Protein AF-0000000085091416 (afdb_homodimer)

pLDDT: mean 79.99, std 16.81, range [23.39, 98.44]

Nearest PDB structures (foldseek):
  5nwk-assembly1_G  TM=3.575E-01  e=2.392E+00  Nicotiana tabacum
  2wh0-assembly1_A  TM=4.821E-01  e=6.532E+00  Homo sapiens
  1o9c-assembly1_A-2  TM=4.059E-01  e=7.369E+00  Nicotiana tabacum
  1o9e-assembly1_A  TM=3.977E-01  e=7.671E+00  Nicotiana tabacum
  1w07-assembly1_B  TM=2.053E-01  e=5.790E+00  Arabidopsis thaliana

Foldseek 3Di:
DLAPDPVPLPPDPPDDPVVSVVVVVVVLVVVVVVLVVCLDPVHDDDPVNLSNLLNCLQQQLLDPVSVVCNVVSLVSNVVRLVVVLLLAADPPDFPLVNLVSLVSVLSNLLVQLLQCLQFLHARPDDLVSNQQRAHHDDPVQNPDPDGDDDPPCPVPSPDRNQALAQDDLDDRSQRSNVSVLSNLLSVLLVLCPDPVNVPDPVVSVVSLVVSVVSLVNHVVRLCVHDDVCPLVLLPDPDPDDLPLPDDLSSLLSSLSSLLSLLSNLDSLALVCVLPVVVSCPDPSLVSNVSSLSSNLSSLLSSCVNPVLNPPNLRRRVSSLVSSLSSLLSVLLQCVQPDDPSSLVSLVSSLSSLVSSCVRRVHPLSVLVSVSSVVSSCSNPVDHDPPDPPCPDVPVSPPDPSSVQAGNDPPGTGNDGDVVPPD/DLQPDPVPLPPPPPDDPVVSVVVVVVVLVVVVVVLVVCLDPVHDDDPVNLSNLLNCLQQQLLDPVSVVCNVVSLVSNVVRLVVVLLLAADVPDFPLVNLVSLVSVLSNLLVQLLQCLQFLHARPDDLVSNQQRAHHDDPVQNVDPDGDDDPPCPVPSPDRNQALAQDDLDDRSQRSNVSNLSNLLSVLLVLCPDPVNVPDPVVSVVSLVVSVVSLVNHVVRLCVHDDVCPLVLLPPPPPPPLPVPDDLSSLLSSLSSLLSLLSNLDSLALVCVLPVVVSCPDPSLVSNVSSLSSNLSSLLSSCVVPVLNPPNLRRRVSSLVSSLSSLLSVLLVCQQPDDPSSLVSLVSSLSSLVSSCVRRVHPLSVLVSVSSVVSSCSNPVDHPPPDPPCPDCPVSPPDVSSVQAGNDPPGTGNDGDVVPPD

Radius of gyration: 29.02 Å; Cα contacts (8 Å, |Δi|>4): 983; chains: 2; bounding box: 72×90×78 Å

InterPro domains:
  IPR007219 Xylanolytic transcriptional activator, regulatory domain [PF04082] (81-199)
  IPR051439 Xylanolytic/arabinanolytic transcriptional activator XlnR/araR [PTHR47663] (40-380)

Sequence (844 aa):
MFMPRVDRSPVLPGRSLNEHTALRRNLFAELIRQFHPRTLPDFHHTFDDALTVFVITSIGPSEKSVESSLQYWLTFLKFIVQKLDLHMDVPHLCEDDKEERRRLWWATYIIDRHSSLSFNSRPLSTDHECHQLPTPRSDSIWDQTGSLTAAKDDMNYGTDILKYAVCSLDMFGVFIPLSRILGEILEYHFLCGSATFNQSADYLLSVRRNIEGNLGLWFISFQSLVEPDFAKLAEVQGEAPALREEPQIAYYALHLYHCMHILLYGPMDIVVMYEDLKWQASSEFVAACEHANACAKMAQHVLRVDPHLSLMYRYYGTYFLQSCFIFLILAQKLGRQSDDLIISNCAINLEVLDKFILTTNMDYQHDFAKLLRKVLSDLIQHPTSKEPELEEAAQSSLDPEMLRYRWIPGFKGLVPNPDLVEMFMPRVDRSPVLPGRSLNEHTALRRNLFAELIRQFHPRTLPDFHHTFDDALTVFVITSIGPSEKSVESSLQYWLTFLKFIVQKLDLHMDVPHLCEDDKEERRRLWWATYIIDRHSSLSFNSRPLSTDHECHQLPTPRSDSIWDQTGSLTAAKDDMNYGTDILKYAVCSLDMFGVFIPLSRILGEILEYHFLCGSATFNQSADYLLSVRRNIEGNLGLWFISFQSLVEPDFAKLAEVQGEAPALREEPQIAYYALHLYHCMHILLYGPMDIVVMYEDLKWQASSEFVAACEHANACAKMAQHVLRVDPHLSLMYRYYGTYFLQSCFIFLILAQKLGRQSDDLIISNCAINLEVLDKFILTTNMDYQHDFAKLLRKVLSDLIQHPTSKEPELEEAAQSSLDPEMLRYRWIPGFKGLVPNPDLVE

Solvent-accessible surface area (backbone atoms only — not comparable to full-atom values): 46920 Å² total; per-residue (Å²): 121,88,66,74,57,76,81,67,50,82,73,62,88,89,59,52,74,64,52,49,50,48,51,52,46,51,51,48,50,49,52,48,59,68,44,47,71,62,69,37,72,88,47,84,79,49,71,68,54,45,51,51,36,45,51,48,54,58,57,27,65,40,35,73,76,28,52,79,36,40,63,52,40,48,52,48,38,56,50,46,42,57,73,66,46,38,50,45,76,60,84,89,53,55,51,58,58,44,44,53,40,30,42,51,40,52,51,47,53,40,48,37,35,51,48,14,64,41,37,45,52,71,58,80,76,53,71,53,40,40,53,72,34,67,75,59,76,51,63,75,63,67,69,41,90,71,81,59,67,71,70,78,73,75,65,54,80,81,54,73,52,76,47,46,52,39,78,38,92,41,72,65,30,47,39,49,26,49,33,53,50,48,46,50,43,53,48,50,54,49,38,63,70,31,80,71,63,45,73,43,67,67,51,54,51,49,39,50,49,47,51,51,48,46,52,47,45,25,48,55,35,42,50,71,75,44,60,83,67,55,72,48,50,35,42,88,84,51,84,54,73,80,72,82,82,60,59,67,59,57,42,52,48,52,26,50,55,30,32,49,47,29,53,63,51,41,78,74,16,54,60,56,58,63,65,37,58,68,53,68,72,33,70,44,37,55,52,24,49,53,27,31,52,22,28,43,44,24,50,54,51,35,41,69,74,34,65,60,48,69,88,48,58,71,66,44,57,59,52,52,52,62,40,44,44,62,53,51,45,47,41,55,70,42,35,54,69,46,50,70,63,50,54,49,43,51,48,50,50,47,54,53,48,54,41,44,40,73,60,33,51,35,70,65,53,54,55,48,45,53,50,50,50,52,52,49,47,53,39,64,74,49,49,75,68,85,73,74,68,79,66,62,79,68,72,71,64,78,59,71,74,51,68,41,44,33,46,49,72,68,39,35,14,66,49,68,60,72,77,72,70,109,121,89,64,74,59,76,82,66,49,81,72,64,86,88,57,53,72,65,52,50,51,49,51,52,44,50,52,48,51,49,51,50,60,69,43,47,70,63,71,37,74,88,46,86,78,49,69,66,53,44,51,52,36,45,50,47,52,57,55,25,64,42,34,72,78,27,52,79,36,39,62,54,40,48,50,48,37,56,50,45,42,58,72,66,46,37,50,44,76,61,83,87,52,55,52,56,58,44,44,53,40,30,44,50,40,53,52,48,53,39,48,38,34,51,47,14,63,40,36,46,52,70,58,81,76,53,72,53,41,40,54,71,32,66,75,60,74,51,62,75,62,68,67,40,89,71,82,60,66,72,71,75,72,75,64,54,82,82,54,74,50,78,48,46,53,39,78,38,94,41,72,64,29,47,40,49,25,48,33,52,50,48,46,51,44,53,48,50,54,50,37,63,72,30,79,69,63,45,72,44,68,66,53,54,50,51,40,52,50,48,53,50,48,45,52,46,45,24,48,56,34,42,51,70,74,47,62,83,65,54,71,45,44,35,41,87,86,45,81,58,68,80,69,84,81,60,60,67,61,57,42,54,49,53,27,48,55,28,34,51,47,30,52,62,50,40,79,74,16,52,60,56,58,63,66,37,59,68,52,65,70,33,71,44,36,54,53,24,47,54,27,30,52,22,29,43,43,24,48,53,52,35,41,71,74,36,66,61,48,69,87,49,58,72,65,44,60,60,52,52,51,62,39,45,43,61,51,50,43,47,40,56,71,43,35,54,69,46,50,70,64,50,54,49,43,52,50,49,50,46,55,52,48,53,41,45,40,72,59,32,51,36,69,66,53,53,54,48,46,53,51,50,50,52,53,50,47,53,40,62,76,51,49,74,67,83,72,72,69,78,66,65,80,68,70,72,64,79,59,71,75,53,70,42,43,30,45,49,73,68,39,37,14,66,48,69,59,74,79,72,71,110

Organism: Talaromyces marneffei (strain ATCC 18224 / CBS 334.59 / QM 7333) (NCBI:txid441960)

Structure (mmCIF, N/CA/C/O backbone):
data_AF-0000000085091416-model_v1
#
loop_
_entity.id
_entity.type
_entity.pdbx_description
1 polymer 'Transcription factor domain-containing protein'
#
loop_
_atom_site.group_PDB
_atom_site.id
_atom_site.type_symbol
_atom_site.label_atom_id
_atom_site.label_alt_id
_atom_site.label_comp_id
_atom_site.label_asym_id
_atom_site.label_entity_id
_atom_site.label_seq_id
_atom_site.pdbx_PDB_ins_code
_atom_site.Cartn_x
_atom_site.Cartn_y
_atom_site.Cartn_z
_atom_site.occupancy
_atom_site.B_iso_or_equiv
_atom_site.auth_seq_id
_atom_site.auth_comp_id
_atom_site.auth_asym_id
_atom_site.auth_atom_id
_atom_site.pdbx_PDB_model_num
ATOM 1 N N . MET A 1 1 ? 16.922 24.125 -7.797 1 23.91 1 MET A N 1
ATOM 2 C CA . MET A 1 1 ? 15.789 24.375 -6.914 1 23.91 1 MET A CA 1
ATOM 3 C C . MET A 1 1 ? 14.516 23.766 -7.48 1 23.91 1 MET A C 1
ATOM 5 O O . MET A 1 1 ? 14.062 24.156 -8.562 1 23.91 1 MET A O 1
ATOM 9 N N . PHE A 1 2 ? 14.305 22.609 -7.164 1 31.25 2 PHE A N 1
ATOM 10 C CA . PHE A 1 2 ? 13.312 21.891 -7.961 1 31.25 2 PHE A CA 1
ATOM 11 C C . PHE A 1 2 ? 11.953 22.578 -7.887 1 31.25 2 PHE A C 1
ATOM 13 O O . PHE A 1 2 ? 11.102 22.359 -8.75 1 31.25 2 PHE A O 1
ATOM 20 N N . MET A 1 3 ? 11.562 22.844 -6.582 1 35.03 3 MET A N 1
ATOM 21 C CA . MET A 1 3 ? 10.289 23.547 -6.406 1 35.03 3 MET A CA 1
ATOM 22 C C . MET A 1 3 ? 10.438 25.031 -6.723 1 35.03 3 MET A C 1
ATOM 24 O O . MET A 1 3 ? 11.391 25.672 -6.289 1 35.03 3 MET A O 1
ATOM 28 N N . PRO A 1 4 ? 9.859 25.484 -7.637 1 35.91 4 PRO A N 1
ATOM 29 C CA . PRO A 1 4 ? 10.008 26.922 -7.852 1 35.91 4 PRO A CA 1
ATOM 30 C C . PRO A 1 4 ? 9.727 27.734 -6.59 1 35.91 4 PRO A C 1
ATOM 32 O O . PRO A 1 4 ? 8.867 27.359 -5.785 1 35.91 4 PRO A O 1
ATOM 35 N N . ARG A 1 5 ? 10.688 28.422 -6.059 1 38.69 5 ARG A N 1
ATOM 36 C CA . ARG A 1 5 ? 10.477 29.359 -4.961 1 38.69 5 ARG A CA 1
ATOM 37 C C . ARG A 1 5 ? 9.266 30.25 -5.223 1 38.69 5 ARG A C 1
ATOM 39 O O . ARG A 1 5 ? 9.078 30.734 -6.344 1 38.69 5 ARG A O 1
ATOM 46 N N . VAL A 1 6 ? 8.297 30.062 -4.41 1 37.25 6 VAL A N 1
ATOM 47 C CA . VAL A 1 6 ? 7.129 30.938 -4.441 1 37.25 6 VAL A CA 1
ATOM 48 C C . VAL A 1 6 ? 7.555 32.375 -4.793 1 37.25 6 VAL A C 1
ATOM 50 O O . VAL A 1 6 ? 6.801 33.094 -5.438 1 37.25 6 VAL A O 1
ATOM 53 N N . ASP A 1 7 ? 8.68 32.688 -4.336 1 36.66 7 ASP A N 1
ATOM 54 C CA . ASP A 1 7 ? 9.062 34.094 -4.445 1 36.66 7 ASP A CA 1
ATOM 55 C C . ASP A 1 7 ? 9.297 34.469 -5.898 1 36.66 7 ASP A C 1
ATOM 57 O O . ASP A 1 7 ? 9.477 35.656 -6.207 1 36.66 7 ASP A O 1
ATOM 61 N N . ARG A 1 8 ? 9.688 33.531 -6.672 1 39.44 8 ARG A N 1
ATOM 62 C CA . ARG A 1 8 ? 10.023 34 -8.008 1 39.44 8 ARG A CA 1
ATOM 63 C C . ARG A 1 8 ? 8.828 33.875 -8.953 1 39.44 8 ARG A C 1
ATOM 65 O O . ARG A 1 8 ? 8.992 33.594 -10.141 1 39.44 8 ARG A O 1
ATOM 72 N N . SER A 1 9 ? 7.746 33.688 -8.398 1 41.16 9 SER A N 1
ATOM 73 C CA . SER A 1 9 ? 6.586 33.75 -9.281 1 41.16 9 SER A CA 1
ATOM 74 C C . SER A 1 9 ? 6.598 35 -10.156 1 41.16 9 SER A C 1
ATOM 76 O O . SER A 1 9 ? 6.938 36.094 -9.688 1 41.16 9 SER A O 1
ATOM 78 N N . PRO A 1 10 ? 6.66 34.875 -11.352 1 40.78 10 PRO A N 1
ATOM 79 C CA . PRO A 1 10 ? 6.613 36.094 -12.148 1 40.78 10 PRO A CA 1
ATOM 80 C C . PRO A 1 10 ? 5.512 37.031 -11.695 1 40.78 10 PRO A C 1
ATOM 82 O O . PRO A 1 10 ? 4.348 36.656 -11.586 1 40.78 10 PRO A O 1
ATOM 85 N N . VAL A 1 11 ? 5.766 37.812 -10.789 1 41.22 11 VAL A N 1
ATOM 86 C CA . VAL A 1 11 ? 4.867 38.938 -10.484 1 41.22 11 VAL A CA 1
ATOM 87 C C . VAL A 1 11 ? 4.672 39.781 -11.734 1 41.22 11 VAL A C 1
ATOM 89 O O . VAL A 1 11 ? 5.637 40.312 -12.289 1 41.22 11 VAL A O 1
ATOM 92 N N . LEU A 1 12 ? 3.734 39.469 -12.492 1 43.59 12 LEU A N 1
ATOM 93 C CA . LEU A 1 12 ? 3.389 40.469 -13.492 1 43.59 12 LEU A CA 1
ATOM 94 C C . LEU A 1 12 ? 2.98 41.781 -12.836 1 43.59 12 LEU A C 1
ATOM 96 O O . LEU A 1 12 ? 2.121 41.781 -11.953 1 43.59 12 LEU A O 1
ATOM 100 N N . PRO A 1 13 ? 3.641 42.75 -13.008 1 47.31 13 PRO A N 1
ATOM 101 C CA . PRO A 1 13 ? 3.297 44.062 -12.523 1 47.31 13 PRO A CA 1
ATOM 102 C C . PRO A 1 13 ? 1.886 44.5 -12.922 1 47.31 13 PRO A C 1
ATOM 104 O O . PRO A 1 13 ? 1.463 44.281 -14.055 1 47.31 13 PRO A O 1
ATOM 107 N N . GLY A 1 14 ? 0.96 44.906 -11.805 1 52.47 14 GLY A N 1
ATOM 108 C CA . GLY A 1 14 ? -0.326 45.562 -11.93 1 52.47 14 GLY A CA 1
ATOM 109 C C . GLY A 1 14 ? -1.496 44.688 -11.531 1 52.47 14 GLY A C 1
ATOM 110 O O . GLY A 1 14 ? -2.652 45.094 -11.617 1 52.47 14 GLY A O 1
ATOM 111 N N . ARG A 1 15 ? -1.332 43.438 -11.641 1 53.38 15 ARG A N 1
ATOM 112 C CA . ARG A 1 15 ? -2.51 42.625 -11.375 1 53.38 15 ARG A CA 1
ATOM 113 C C . ARG A 1 15 ? -2.582 42.219 -9.906 1 53.38 15 ARG A C 1
ATOM 115 O O . ARG A 1 15 ? -1.557 42.156 -9.227 1 53.38 15 ARG A O 1
ATOM 122 N N . SER A 1 16 ? -3.787 42.312 -9.414 1 57.03 16 SER A N 1
ATOM 123 C CA . SER A 1 16 ? -4.062 41.938 -8.023 1 57.03 16 SER A CA 1
ATOM 124 C C . SER A 1 16 ? -3.621 40.531 -7.723 1 57.03 16 SER A C 1
ATOM 126 O O . SER A 1 16 ? -3.408 39.719 -8.641 1 57.03 16 SER A O 1
ATOM 128 N N . LEU A 1 17 ? -3.242 40.25 -6.539 1 57.44 17 LEU A N 1
ATOM 129 C CA . LEU A 1 17 ? -2.826 38.938 -6.059 1 57.44 17 LEU A CA 1
ATOM 130 C C . LEU A 1 17 ? -3.795 37.844 -6.52 1 57.44 17 LEU A C 1
ATOM 132 O O . LEU A 1 17 ? -3.375 36.75 -6.902 1 57.44 17 LEU A O 1
ATOM 136 N N . ASN A 1 18 ? -4.977 38.219 -6.57 1 58.69 18 ASN A N 1
ATOM 137 C CA . ASN A 1 18 ? -6 37.281 -6.988 1 58.69 18 ASN A CA 1
ATOM 138 C C . ASN A 1 18 ? -5.895 36.969 -8.477 1 58.69 18 ASN A C 1
ATOM 140 O O . ASN A 1 18 ? -6.074 35.812 -8.883 1 58.69 18 ASN A O 1
ATOM 144 N N . GLU A 1 19 ? -5.652 38.031 -9.156 1 58.28 19 GLU A N 1
ATOM 145 C CA . GLU A 1 19 ? -5.547 37.844 -10.594 1 58.28 19 GLU A CA 1
ATOM 146 C C . GLU A 1 19 ? -4.324 37 -10.953 1 58.28 19 GLU A C 1
ATOM 148 O O . GLU A 1 19 ? -4.387 36.156 -11.852 1 58.28 19 GLU A O 1
ATOM 153 N N . HIS A 1 20 ? -3.312 37.219 -10.234 1 57.41 20 HIS A N 1
ATOM 154 C CA . HIS A 1 20 ? -2.104 36.438 -10.453 1 57.41 20 HIS A CA 1
ATOM 155 C C . HIS A 1 20 ? -2.33 34.969 -10.117 1 57.41 20 HIS A C 1
ATOM 157 O O . HIS A 1 20 ? -1.877 34.094 -10.852 1 57.41 20 HIS A O 1
ATOM 163 N N . THR A 1 21 ? -3.074 34.906 -9.148 1 60.5 21 THR A N 1
ATOM 164 C CA . THR A 1 21 ? -3.371 33.531 -8.742 1 60.5 21 THR A CA 1
ATOM 165 C C . THR A 1 21 ? -4.234 32.812 -9.789 1 60.5 21 THR A C 1
ATOM 167 O O . THR A 1 21 ? -4.02 31.656 -10.102 1 60.5 21 THR A O 1
ATOM 170 N N . ALA A 1 22 ? -5.102 33.625 -10.305 1 61.5 22 ALA A N 1
ATOM 171 C CA . ALA A 1 22 ? -5.977 33.062 -11.32 1 61.5 22 ALA A CA 1
ATOM 172 C C . ALA A 1 22 ? -5.195 32.719 -12.586 1 61.5 22 ALA A C 1
ATOM 174 O O . ALA A 1 22 ? -5.434 31.672 -13.195 1 61.5 22 ALA A O 1
ATOM 175 N N . LEU A 1 23 ? -4.34 33.562 -13 1 58.06 23 LEU A N 1
ATOM 176 C CA . LEU A 1 23 ? -3.535 33.312 -14.195 1 58.06 23 LEU A CA 1
ATOM 177 C C . LEU A 1 23 ? -2.637 32.094 -14 1 58.06 23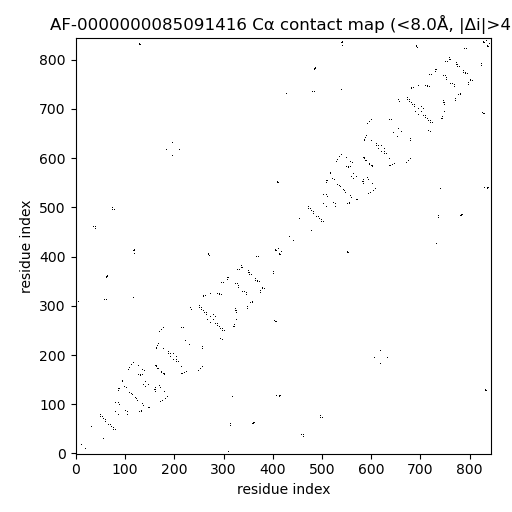 LEU A C 1
ATOM 179 O O . LEU A 1 23 ? -2.475 31.281 -14.922 1 58.06 23 LEU A O 1
ATOM 183 N N . ARG A 1 24 ? -2.115 32.094 -12.852 1 59.91 24 ARG A N 1
ATOM 184 C CA . ARG A 1 24 ? -1.274 30.938 -12.547 1 59.91 24 ARG A CA 1
ATOM 185 C C . ARG A 1 24 ? -2.08 29.641 -12.594 1 59.91 24 ARG A C 1
ATOM 187 O O . ARG A 1 24 ? -1.606 28.641 -13.125 1 59.91 24 ARG A O 1
ATOM 194 N N . ARG A 1 25 ? -3.256 29.875 -12.266 1 64.25 25 ARG A N 1
ATOM 195 C CA . ARG A 1 25 ? -4.137 28.703 -12.281 1 64.25 25 ARG A CA 1
ATOM 196 C C . ARG A 1 25 ? -4.457 28.281 -13.719 1 64.25 25 ARG A C 1
ATOM 198 O O . ARG A 1 25 ? -4.434 27.094 -14.039 1 64.25 25 ARG A O 1
ATOM 205 N N . ASN A 1 26 ? -4.75 29.234 -14.461 1 64.12 26 ASN A N 1
ATOM 206 C CA . ASN A 1 26 ? -5.094 28.922 -15.844 1 64.12 26 ASN A CA 1
ATOM 207 C C . ASN A 1 26 ? -3.904 28.344 -16.609 1 64.12 26 ASN A C 1
ATOM 209 O O . ASN A 1 26 ? -4.062 27.406 -17.391 1 64.12 26 ASN A O 1
ATOM 213 N N . LEU A 1 27 ? -2.777 28.922 -16.281 1 63.03 27 LEU A N 1
ATOM 214 C CA . LEU A 1 27 ? -1.582 28.406 -16.953 1 63.03 27 LEU A CA 1
ATOM 215 C C . LEU A 1 27 ? -1.281 26.984 -16.516 1 63.03 27 LEU A C 1
ATOM 217 O O . LEU A 1 27 ? -0.935 26.125 -17.344 1 63.03 27 LEU A O 1
ATOM 221 N N . PHE A 1 28 ? -1.556 26.859 -15.352 1 67.06 28 PHE A N 1
ATOM 222 C CA . PHE A 1 28 ? -1.295 25.516 -14.844 1 67.06 28 PHE A CA 1
ATOM 223 C C . PHE A 1 28 ? -2.307 24.531 -15.391 1 67.06 28 PHE A C 1
ATOM 225 O O . PHE A 1 28 ? -1.942 23.406 -15.773 1 67.06 28 PHE A O 1
ATOM 232 N N . ALA A 1 29 ? -3.469 25 -15.539 1 68.81 29 ALA A N 1
ATOM 233 C CA . ALA A 1 29 ? -4.5 24.141 -16.109 1 68.81 29 ALA A CA 1
ATOM 234 C C . ALA A 1 29 ? -4.184 23.781 -17.547 1 68.81 29 ALA A C 1
ATOM 236 O O . ALA A 1 29 ? -4.387 22.641 -17.969 1 68.81 29 ALA A O 1
ATOM 237 N N . GLU A 1 30 ? -3.66 24.734 -18.172 1 71.06 30 GLU A N 1
ATOM 238 C CA . GLU A 1 30 ? -3.312 24.5 -19.578 1 71.06 30 GLU A CA 1
ATOM 239 C C . GLU A 1 30 ? -2.119 23.547 -19.688 1 71.06 30 GLU A C 1
ATOM 241 O O . GLU A 1 30 ? -2.094 22.672 -20.547 1 71.06 30 GLU A O 1
ATOM 246 N N . LEU A 1 31 ? -1.227 23.703 -18.781 1 69.19 31 LEU A N 1
ATOM 247 C CA . LEU A 1 31 ? -0.053 22.844 -18.797 1 69.19 31 LEU A CA 1
ATOM 248 C C . LEU A 1 31 ? -0.437 21.406 -18.469 1 69.19 31 LEU A C 1
ATOM 250 O O . LEU A 1 31 ? 0.087 20.469 -19.078 1 69.19 31 LEU A O 1
ATOM 254 N N . ILE A 1 32 ? -1.401 21.312 -17.703 1 73.25 32 ILE A N 1
ATOM 255 C CA . ILE A 1 32 ? -1.878 19.984 -17.344 1 73.25 32 ILE A CA 1
ATOM 256 C C . ILE A 1 32 ? -2.564 19.344 -18.547 1 73.25 32 ILE A C 1
ATOM 258 O O . ILE A 1 32 ? -2.342 18.156 -18.828 1 73.25 32 ILE A O 1
ATOM 262 N N . ARG A 1 33 ? -3.289 20.172 -19.219 1 74.19 33 ARG A N 1
ATOM 263 C CA . ARG A 1 33 ? -3.99 19.641 -20.391 1 74.19 33 ARG A CA 1
ATOM 264 C C . ARG A 1 33 ? -3.008 19.188 -21.469 1 74.19 33 ARG A C 1
ATOM 266 O O . ARG A 1 33 ? -3.201 18.141 -22.094 1 74.19 33 ARG A O 1
ATOM 273 N N . GLN A 1 34 ? -1.966 19.922 -21.547 1 76.88 34 GLN A N 1
ATOM 274 C CA . GLN A 1 34 ? -0.971 19.578 -22.547 1 76.88 34 GLN A CA 1
ATOM 275 C C . GLN A 1 34 ? -0.168 18.344 -22.141 1 76.88 34 GLN A C 1
ATOM 277 O O . GLN A 1 34 ? 0.382 17.641 -22.984 1 76.88 34 GLN A O 1
ATOM 282 N N . PHE A 1 35 ? -0.199 18.109 -20.859 1 81.38 35 PHE A N 1
ATOM 283 C CA . PHE A 1 35 ? 0.588 16.984 -20.344 1 81.38 35 PHE A CA 1
ATOM 284 C C . PHE A 1 35 ? -0.227 15.703 -20.359 1 81.38 35 PHE A C 1
ATOM 286 O O . PHE A 1 35 ? 0.33 14.609 -20.25 1 81.38 35 PHE A O 1
ATOM 293 N N . HIS A 1 36 ? -1.515 15.758 -20.656 1 78.75 36 HIS A N 1
ATOM 294 C CA . HIS A 1 36 ? -2.414 14.617 -20.547 1 78.75 36 HIS A CA 1
ATOM 295 C C . HIS A 1 36 ? -1.961 13.477 -21.453 1 78.75 36 HIS A C 1
ATOM 297 O O . HIS A 1 36 ? -1.83 12.336 -21.016 1 78.75 36 HIS A O 1
ATOM 303 N N . PRO A 1 37 ? -1.565 13.82 -22.641 1 75.56 37 PRO A N 1
ATOM 304 C CA . PRO A 1 37 ? -1.209 12.727 -23.547 1 75.56 37 PRO A CA 1
ATOM 305 C C . PRO A 1 37 ? 0.066 12 -23.125 1 75.56 37 PRO A C 1
ATOM 307 O O . PRO A 1 37 ? 0.264 10.836 -23.469 1 75.56 37 PRO A O 1
ATOM 310 N N . ARG A 1 38 ? 0.823 12.656 -22.344 1 80.12 38 ARG A N 1
ATOM 311 C CA . ARG A 1 38 ? 2.102 12.07 -21.953 1 80.12 38 ARG A CA 1
ATOM 312 C C . ARG A 1 38 ? 1.921 11.078 -20.812 1 80.12 38 ARG A C 1
ATOM 314 O O . ARG A 1 38 ? 2.85 10.336 -20.469 1 80.12 38 ARG A O 1
ATOM 321 N N . THR A 1 39 ? 0.705 11.016 -20.344 1 82.19 39 THR A N 1
ATOM 322 C CA . THR A 1 39 ? 0.463 10.086 -19.234 1 82.19 39 THR A CA 1
ATOM 323 C C . THR A 1 39 ? 0.044 8.719 -19.781 1 82.19 39 THR A C 1
ATOM 325 O O . THR A 1 39 ? -0.099 7.766 -19.016 1 82.19 39 THR A O 1
ATOM 328 N N . LEU A 1 40 ? -0.04 8.625 -21.047 1 78.94 40 LEU A N 1
ATOM 329 C CA . LEU A 1 40 ? -0.498 7.379 -21.641 1 78.94 40 LEU A CA 1
ATOM 330 C C . LEU A 1 40 ? 0.6 6.32 -21.609 1 78.94 40 LEU A C 1
ATOM 332 O O . LEU A 1 40 ? 1.788 6.652 -21.625 1 78.94 40 LEU A O 1
ATOM 336 N N . PRO A 1 41 ? 0.253 5.047 -21.516 1 73.81 41 PRO A N 1
ATOM 337 C CA . PRO A 1 41 ? 1.219 3.963 -21.312 1 73.81 41 PRO A CA 1
ATOM 338 C C . PRO A 1 41 ? 2.168 3.795 -22.5 1 73.81 41 PRO A C 1
ATOM 340 O O . PRO A 1 41 ? 3.281 3.289 -22.328 1 73.81 41 PRO A O 1
ATOM 343 N N . ASP A 1 42 ? 1.767 4.176 -23.625 1 72.5 42 ASP A N 1
ATOM 344 C CA . ASP A 1 42 ? 2.572 3.918 -24.812 1 72.5 42 ASP A CA 1
ATOM 345 C C . ASP A 1 42 ? 3.662 4.973 -24.984 1 72.5 42 ASP A C 1
ATOM 347 O O . ASP A 1 42 ? 4.523 4.852 -25.859 1 72.5 42 ASP A O 1
ATOM 351 N N . PHE A 1 43 ? 3.709 5.91 -24.062 1 75.62 43 PHE A N 1
ATOM 352 C CA . PHE A 1 43 ? 4.719 6.957 -24.172 1 75.62 43 PHE A CA 1
ATOM 353 C C . PHE A 1 43 ? 5.996 6.562 -23.453 1 75.62 43 PHE A C 1
ATOM 355 O O . PHE A 1 43 ? 5.953 5.82 -22.469 1 75.62 43 PHE A O 1
ATOM 362 N N . HIS A 1 44 ? 7 6.969 -24.062 1 82.19 44 HIS A N 1
ATOM 363 C CA . HIS A 1 44 ? 8.273 6.836 -23.359 1 82.19 44 HIS A CA 1
ATOM 364 C C . HIS A 1 44 ? 8.414 7.898 -22.266 1 82.19 44 HIS A C 1
ATOM 366 O O . HIS A 1 44 ? 8.734 9.055 -22.562 1 82.19 44 HIS A O 1
ATOM 372 N N . HIS A 1 45 ? 8.172 7.492 -21.125 1 86.31 45 HIS A N 1
ATOM 373 C CA . HIS A 1 45 ? 8.203 8.422 -20.016 1 86.31 45 HIS A CA 1
ATOM 374 C C . HIS A 1 45 ? 9.641 8.805 -19.656 1 86.31 45 HIS A C 1
ATOM 376 O O . HIS A 1 45 ? 10.523 7.945 -19.625 1 86.31 45 HIS A O 1
ATOM 382 N N . THR A 1 46 ? 9.844 10.086 -19.469 1 88 46 THR A N 1
ATOM 383 C CA . THR A 1 46 ? 11.148 10.633 -19.141 1 88 46 THR A CA 1
ATOM 384 C C . THR A 1 46 ? 11.133 11.242 -17.734 1 88 46 THR A C 1
ATOM 386 O O . THR A 1 46 ? 10.078 11.344 -17.109 1 88 46 THR A O 1
ATOM 389 N N . PHE A 1 47 ? 12.281 11.625 -17.312 1 90.62 47 PHE A N 1
ATOM 390 C CA . PHE A 1 47 ? 12.422 12.266 -16 1 90.62 47 PHE A CA 1
ATOM 391 C C . PHE A 1 47 ? 11.625 13.57 -15.961 1 90.62 47 PHE A C 1
ATOM 393 O O . PHE A 1 47 ? 11.031 13.906 -14.93 1 90.62 47 PHE A O 1
ATOM 400 N N . ASP A 1 48 ? 11.609 14.305 -17.047 1 89.19 48 ASP A N 1
ATOM 401 C CA . ASP A 1 48 ? 10.875 15.562 -17.125 1 89.19 48 ASP A CA 1
ATOM 402 C C . ASP A 1 48 ? 9.383 15.344 -16.922 1 89.19 48 ASP A C 1
ATOM 404 O O . ASP A 1 48 ? 8.688 16.203 -16.375 1 89.19 48 ASP A O 1
ATOM 408 N N . ASP A 1 49 ? 8.922 14.25 -17.375 1 88.81 49 ASP A N 1
ATOM 409 C CA . ASP A 1 49 ? 7.52 13.922 -17.141 1 88.81 49 ASP A CA 1
ATOM 410 C C . ASP A 1 49 ? 7.242 13.734 -15.648 1 88.81 49 ASP A C 1
ATOM 412 O O . ASP A 1 49 ? 6.23 14.211 -15.133 1 88.81 49 ASP A O 1
ATOM 416 N N . ALA A 1 50 ? 8.18 12.992 -15.016 1 90.06 50 ALA A N 1
ATOM 417 C CA . ALA A 1 50 ? 8.031 12.773 -13.578 1 90.06 50 ALA A CA 1
ATOM 418 C C . ALA A 1 50 ? 8.078 14.094 -12.812 1 90.06 50 ALA A C 1
ATOM 420 O O . ALA A 1 50 ? 7.289 14.305 -11.883 1 90.06 50 ALA A O 1
ATOM 421 N N . LEU A 1 51 ? 8.922 14.977 -13.258 1 88.12 51 LEU A N 1
ATOM 422 C CA . LEU A 1 51 ? 9.039 16.281 -12.625 1 88.12 51 LEU A CA 1
ATOM 423 C C . LEU A 1 51 ? 7.77 17.109 -12.828 1 88.12 51 LEU A C 1
ATOM 425 O O . LEU A 1 51 ? 7.309 17.797 -11.914 1 88.12 51 LEU A O 1
ATOM 429 N N . THR A 1 52 ? 7.246 17 -13.984 1 86 52 THR A N 1
ATOM 430 C CA . THR A 1 52 ? 6.031 17.734 -14.297 1 86 52 THR A CA 1
ATOM 431 C C . THR A 1 52 ? 4.871 17.266 -13.422 1 86 52 THR A C 1
ATOM 433 O O . THR A 1 52 ? 4.141 18.078 -12.859 1 86 52 THR A O 1
ATOM 436 N N . VAL A 1 53 ? 4.738 16 -13.289 1 87.12 53 VAL A N 1
ATOM 437 C CA . VAL A 1 53 ? 3.656 15.461 -12.469 1 87.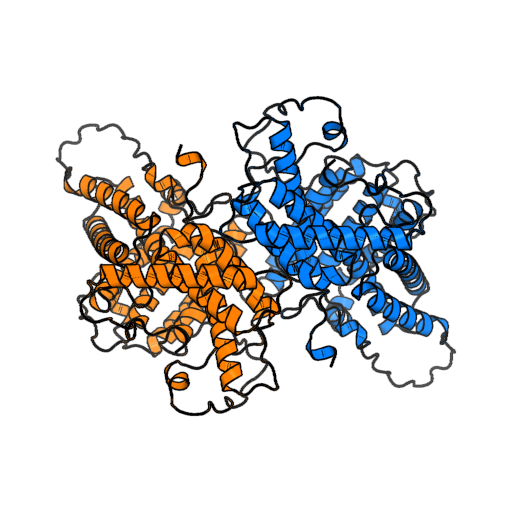12 53 VAL A CA 1
ATOM 438 C C . VAL A 1 53 ? 3.871 15.836 -11.008 1 87.12 53 VAL A C 1
ATOM 440 O O . VAL A 1 53 ? 2.91 16.109 -10.281 1 87.12 53 VAL A O 1
ATOM 443 N N . PHE A 1 54 ? 5.074 15.891 -10.594 1 87.56 54 PHE A N 1
ATOM 444 C CA . PHE A 1 54 ? 5.387 16.297 -9.227 1 87.56 54 PHE A CA 1
ATOM 445 C C . PHE A 1 54 ? 4.926 17.719 -8.961 1 87.56 54 PHE A C 1
ATOM 447 O O . PHE A 1 54 ? 4.332 18.016 -7.922 1 87.56 54 PHE A O 1
ATOM 454 N N . VAL A 1 55 ? 5.211 18.469 -9.875 1 80.25 55 VAL A N 1
ATOM 455 C CA . VAL A 1 55 ? 4.82 19.875 -9.742 1 80.25 55 VAL A CA 1
ATOM 456 C C . VAL A 1 55 ? 3.297 19.984 -9.695 1 80.25 55 VAL A C 1
ATOM 458 O O . VAL A 1 55 ? 2.746 20.75 -8.898 1 80.25 55 VAL A O 1
ATOM 461 N N . ILE A 1 56 ? 2.646 19.188 -10.461 1 78.06 56 ILE A N 1
ATOM 462 C CA . ILE A 1 56 ? 1.188 19.203 -10.508 1 78.06 56 ILE A CA 1
ATOM 463 C C . ILE A 1 56 ? 0.624 18.734 -9.164 1 78.06 56 ILE A C 1
ATOM 465 O O . ILE A 1 56 ? -0.331 19.328 -8.656 1 78.06 56 ILE A O 1
ATOM 469 N N . THR A 1 57 ? 1.217 17.703 -8.602 1 78.06 57 THR A N 1
ATOM 470 C CA . THR A 1 57 ? 0.728 17.141 -7.352 1 78.06 57 THR A CA 1
ATOM 471 C C . THR A 1 57 ? 1.047 18.062 -6.184 1 78.06 57 THR A C 1
ATOM 473 O O . THR A 1 57 ? 0.305 18.109 -5.199 1 78.06 57 THR A O 1
ATOM 476 N N . SER A 1 58 ? 2.143 18.703 -6.262 1 69.94 58 SER A N 1
ATOM 477 C CA . SER A 1 58 ? 2.545 19.594 -5.168 1 69.94 58 SER A CA 1
ATOM 478 C C . SER A 1 58 ? 1.745 20.891 -5.184 1 69.94 58 SER A C 1
ATOM 480 O O . SER A 1 58 ? 1.446 21.453 -4.129 1 69.94 58 SER A O 1
ATOM 482 N N . ILE A 1 59 ? 1.411 21.422 -6.395 1 55.62 59 ILE A N 1
ATOM 483 C CA . ILE A 1 59 ? 0.725 22.703 -6.539 1 55.62 59 ILE A CA 1
ATOM 484 C C . ILE A 1 59 ? -0.786 22.484 -6.461 1 55.62 59 ILE A C 1
ATOM 486 O O . ILE A 1 59 ? -1.51 23.328 -5.918 1 55.62 59 ILE A O 1
ATOM 490 N N . GLY A 1 60 ? -1.422 21.453 -7.008 1 50.78 60 GLY A N 1
ATOM 491 C CA . GLY A 1 60 ? -2.814 21.188 -7.332 1 50.78 60 GLY A CA 1
ATOM 492 C C . GLY A 1 60 ? -3.723 21.203 -6.117 1 50.78 60 GLY A C 1
ATOM 493 O O . GLY A 1 60 ? -4.875 21.641 -6.203 1 50.78 60 GLY A O 1
ATOM 494 N N . PRO A 1 61 ? -3.346 20.625 -4.926 1 49 61 PRO A N 1
ATOM 495 C CA . PRO A 1 61 ? -4.344 20.625 -3.854 1 49 61 PRO A CA 1
ATOM 496 C C . PRO A 1 61 ? -4.887 22.016 -3.561 1 49 61 PRO A C 1
ATOM 498 O O . PRO A 1 61 ? -5.863 22.172 -2.818 1 49 61 PRO A O 1
ATOM 501 N N . SER A 1 62 ? -4.203 23.078 -4.059 1 46.09 62 SER A N 1
ATOM 502 C CA . SER A 1 62 ? -4.602 24.422 -3.65 1 46.09 62 SER A CA 1
ATOM 503 C C . SER A 1 62 ? -5.754 24.938 -4.508 1 46.09 62 SER A C 1
ATOM 505 O O . SER A 1 62 ? -6.297 26.016 -4.242 1 46.09 62 SER A O 1
ATOM 507 N N . GLU A 1 63 ? -6.078 24.094 -5.555 1 49.31 63 GLU A N 1
ATOM 508 C CA . GLU A 1 63 ? -7.148 24.641 -6.391 1 49.31 63 GLU A CA 1
ATOM 509 C C . GLU A 1 63 ? -8.281 23.625 -6.551 1 49.31 63 GLU A C 1
ATOM 511 O O . GLU A 1 63 ? -8.039 22.422 -6.691 1 49.31 63 GLU A O 1
ATOM 516 N N . LYS A 1 64 ? -9.523 24.031 -6.207 1 52.75 64 LYS A N 1
ATOM 517 C CA . LYS A 1 64 ? -10.75 23.234 -6.285 1 52.75 64 LYS A CA 1
ATOM 518 C C . LYS A 1 64 ? -10.695 22.25 -7.445 1 52.75 64 LYS A C 1
ATOM 520 O O . LYS A 1 64 ? -11.172 21.125 -7.328 1 52.75 64 LYS A O 1
ATOM 525 N N . SER A 1 65 ? -10.172 22.781 -8.539 1 49 65 SER A N 1
ATOM 526 C CA . SER A 1 65 ? -10.195 22.016 -9.781 1 49 65 SER A CA 1
ATOM 527 C C . SER A 1 65 ? -9.273 20.797 -9.711 1 49 65 SER A C 1
ATOM 529 O O . SER A 1 65 ? -9.562 19.75 -10.289 1 49 65 SER A O 1
ATOM 531 N N . VAL A 1 66 ? -8.203 20.984 -8.922 1 54.12 66 VAL A N 1
ATOM 532 C CA . VAL A 1 66 ? -7.215 19.906 -8.938 1 54.12 66 VAL A CA 1
ATOM 533 C C . VAL A 1 66 ? -7.543 18.891 -7.844 1 54.12 66 VAL A C 1
ATOM 535 O O . VAL A 1 66 ? -6.996 17.781 -7.836 1 54.12 66 VAL A O 1
ATOM 538 N N . GLU A 1 67 ? -8.516 19.266 -7.141 1 61.94 67 GLU A N 1
ATOM 539 C CA . GLU A 1 67 ? -8.859 18.359 -6.039 1 61.94 67 GLU A CA 1
ATOM 540 C C . GLU A 1 67 ? -9.469 17.062 -6.559 1 61.94 67 GLU A C 1
ATOM 542 O O . GLU A 1 67 ? -9.156 15.984 -6.062 1 61.94 67 GLU A O 1
ATOM 547 N N . SER A 1 68 ? -10.188 17.297 -7.703 1 64.38 68 SER A N 1
ATOM 548 C CA . SER A 1 68 ? -10.883 16.125 -8.195 1 64.38 68 SER A CA 1
ATOM 549 C C . SER A 1 68 ? -9.938 15.18 -8.93 1 64.38 68 SER A C 1
ATOM 551 O O . SER A 1 68 ? -10.188 13.977 -9.016 1 64.38 68 SER A O 1
ATOM 553 N N . SER A 1 69 ? -8.82 15.828 -9.391 1 74.5 69 SER A N 1
ATOM 554 C CA . SER A 1 69 ? -7.918 14.992 -10.18 1 74.5 69 SER A CA 1
ATOM 555 C C . SER A 1 69 ? -6.641 14.68 -9.406 1 74.5 69 SER A C 1
ATOM 557 O O . SER A 1 69 ? -5.723 14.055 -9.938 1 74.5 69 SER A O 1
ATOM 559 N N . LEU A 1 70 ? -6.633 15.164 -8.25 1 78.12 70 LEU A N 1
ATOM 560 C CA . LEU A 1 70 ? -5.41 15.016 -7.469 1 78.12 70 LEU A CA 1
ATOM 561 C C . LEU A 1 70 ? -5.051 13.547 -7.301 1 78.12 70 LEU A C 1
ATOM 563 O O . LEU A 1 70 ? -3.877 13.172 -7.383 1 78.12 70 LEU A O 1
ATOM 567 N N . GLN A 1 71 ? -6.059 12.766 -7.156 1 80.62 71 GLN A N 1
ATOM 568 C CA . GLN A 1 71 ? -5.809 11.344 -6.941 1 80.62 71 GLN A CA 1
ATOM 569 C C . GLN A 1 71 ? -5.176 10.703 -8.172 1 80.62 71 GLN A C 1
ATOM 571 O O . GLN A 1 71 ? -4.309 9.836 -8.055 1 80.62 71 GLN A O 1
ATOM 576 N N . TYR A 1 72 ? -5.625 11.148 -9.281 1 83.81 72 TYR A N 1
ATOM 577 C CA . TYR A 1 72 ? -5.055 10.641 -10.531 1 83.81 72 TYR A CA 1
ATOM 578 C C . TYR A 1 72 ? -3.574 10.984 -10.625 1 83.81 72 TYR A C 1
ATOM 580 O O . TYR A 1 72 ? -2.754 10.125 -10.961 1 83.81 72 TYR A O 1
ATOM 588 N N . TRP A 1 73 ? -3.303 12.18 -10.344 1 84.31 73 TRP A N 1
ATOM 589 C CA . TRP A 1 73 ? -1.931 12.656 -10.5 1 84.31 73 TRP A CA 1
ATOM 590 C C . TRP A 1 73 ? -1.016 12.023 -9.453 1 84.31 73 TRP A C 1
ATOM 592 O O . TRP A 1 73 ? 0.151 11.734 -9.734 1 84.31 73 TRP A O 1
ATOM 602 N N . LEU A 1 74 ? -1.549 11.859 -8.297 1 86.06 74 LEU A N 1
ATOM 603 C CA . LEU A 1 74 ? -0.766 11.188 -7.266 1 86.06 74 LEU A CA 1
ATOM 604 C C . LEU A 1 74 ? -0.438 9.758 -7.672 1 86.06 74 LEU A C 1
ATOM 606 O O . LEU A 1 74 ? 0.698 9.305 -7.508 1 86.06 74 LEU A O 1
ATOM 610 N N . THR A 1 75 ? -1.426 9.125 -8.227 1 86.88 75 THR A N 1
ATOM 611 C CA . THR A 1 75 ? -1.232 7.75 -8.68 1 86.88 75 THR A CA 1
ATOM 612 C C . THR A 1 75 ? -0.229 7.699 -9.828 1 86.88 75 THR A C 1
ATOM 614 O O . THR A 1 75 ? 0.639 6.824 -9.867 1 86.88 75 THR A O 1
ATOM 617 N N . PHE A 1 76 ? -0.388 8.609 -10.695 1 88.5 76 PHE A N 1
ATOM 618 C CA . PHE A 1 76 ? 0.521 8.641 -11.836 1 88.5 76 PHE A CA 1
ATOM 619 C C . PHE A 1 76 ? 1.939 8.977 -11.383 1 88.5 76 PHE A C 1
ATOM 621 O O . PHE A 1 76 ? 2.908 8.453 -11.938 1 88.5 76 PHE A O 1
ATOM 628 N N . LEU A 1 77 ? 2.082 9.883 -10.477 1 89.75 77 LEU A N 1
ATOM 629 C CA . LEU A 1 77 ? 3.4 10.227 -9.953 1 89.75 77 LEU A CA 1
ATOM 630 C C . LEU A 1 77 ? 4.102 9 -9.398 1 89.75 77 LEU A C 1
ATOM 632 O O . LEU A 1 77 ? 5.262 8.734 -9.727 1 89.75 77 LEU A O 1
ATOM 636 N N . LYS A 1 78 ? 3.404 8.289 -8.617 1 88.62 78 LYS A N 1
ATOM 637 C CA . LYS A 1 78 ? 3.979 7.086 -8.016 1 88.62 78 LYS A CA 1
ATOM 638 C C . LYS A 1 78 ? 4.344 6.059 -9.086 1 88.62 78 LYS A C 1
ATOM 640 O O . LYS A 1 78 ? 5.387 5.41 -9 1 88.62 78 LYS A O 1
ATOM 645 N N . PHE A 1 79 ? 3.488 5.918 -10.031 1 88.06 79 PHE A N 1
ATOM 646 C CA . PHE A 1 79 ? 3.721 4.984 -11.133 1 88.06 79 PHE A CA 1
ATOM 647 C C . PHE A 1 79 ? 4.98 5.359 -11.898 1 88.06 79 PHE A C 1
ATOM 649 O O . PHE A 1 79 ? 5.84 4.512 -12.148 1 88.06 79 PHE A O 1
ATOM 656 N N . ILE A 1 80 ? 5.105 6.629 -12.25 1 89.94 80 ILE A N 1
ATOM 657 C CA . ILE A 1 80 ? 6.168 7.043 -13.156 1 89.94 80 ILE A CA 1
ATOM 658 C C . ILE A 1 80 ? 7.512 7 -12.43 1 89.94 80 ILE A C 1
ATOM 660 O O . ILE A 1 80 ? 8.539 6.691 -13.031 1 89.94 80 ILE A O 1
ATOM 664 N N . VAL A 1 81 ? 7.566 7.324 -11.164 1 91.69 81 VAL A N 1
ATOM 665 C CA . VAL A 1 81 ? 8.828 7.293 -10.438 1 91.69 81 VAL A CA 1
ATOM 666 C C . VAL A 1 81 ? 9.312 5.848 -10.297 1 91.69 81 VAL A C 1
ATOM 668 O O . VAL A 1 81 ? 10.516 5.582 -10.32 1 91.69 81 VAL A O 1
ATOM 671 N N . GLN A 1 82 ? 8.383 4.93 -10.148 1 86.44 82 GLN A N 1
ATOM 672 C CA . GLN A 1 82 ? 8.734 3.516 -10.07 1 86.44 82 GLN A CA 1
ATOM 673 C C . GLN A 1 82 ? 9.18 2.988 -11.438 1 86.44 82 GLN A C 1
ATOM 675 O O . GLN A 1 82 ? 10.141 2.223 -11.523 1 86.44 82 GLN A O 1
ATOM 680 N N . LYS A 1 83 ? 8.422 3.436 -12.438 1 84.75 83 LYS A N 1
ATOM 681 C CA . LYS A 1 83 ? 8.742 3.002 -13.797 1 84.75 83 LYS A CA 1
ATOM 682 C C . LYS A 1 83 ? 10.148 3.434 -14.195 1 84.75 83 LYS A C 1
ATOM 684 O O . LYS A 1 83 ? 10.844 2.709 -14.906 1 84.75 83 LYS A O 1
ATOM 689 N N . LEU A 1 84 ? 10.539 4.57 -13.727 1 88.12 84 LEU A N 1
ATOM 690 C CA . LEU A 1 84 ? 11.836 5.121 -14.094 1 88.12 84 LEU A CA 1
ATOM 691 C C . LEU A 1 84 ? 12.922 4.645 -13.133 1 88.12 84 LEU A C 1
ATOM 693 O O . LEU A 1 84 ? 14.078 5.066 -13.242 1 88.12 84 LEU A O 1
ATOM 697 N N . ASP A 1 85 ? 12.617 3.803 -12.164 1 86.88 85 ASP A N 1
ATOM 698 C CA . ASP A 1 85 ? 13.539 3.223 -11.188 1 86.88 85 ASP A CA 1
ATOM 699 C C . ASP A 1 85 ? 14.328 4.309 -10.469 1 86.88 85 ASP A C 1
ATOM 701 O O . ASP A 1 85 ? 15.555 4.242 -10.383 1 86.88 85 ASP A O 1
ATOM 705 N N . LEU A 1 86 ? 13.641 5.309 -9.969 1 90.12 86 LEU A N 1
ATOM 706 C CA . LEU A 1 86 ? 14.305 6.418 -9.289 1 90.12 86 LEU A CA 1
ATOM 707 C C . LEU A 1 86 ? 14.766 6.008 -7.898 1 90.12 86 LEU A C 1
ATOM 709 O O . LEU A 1 86 ? 15.492 6.75 -7.234 1 90.12 86 LEU A O 1
ATOM 713 N N . HIS A 1 87 ? 14.43 4.797 -7.504 1 87.44 87 HIS A N 1
ATOM 714 C CA . HIS A 1 87 ? 14.82 4.312 -6.184 1 87.44 87 HIS A CA 1
ATOM 715 C C . HIS A 1 87 ? 16.266 3.822 -6.184 1 87.44 87 HIS A C 1
ATOM 717 O O . HIS A 1 87 ? 16.781 3.389 -5.148 1 87.44 87 HIS A O 1
ATOM 723 N N . MET A 1 88 ? 16.891 3.938 -7.316 1 86.12 88 MET A N 1
ATOM 724 C CA . MET A 1 88 ? 18.297 3.537 -7.438 1 86.12 88 MET A CA 1
ATOM 725 C C . MET A 1 88 ? 19.094 4.574 -8.219 1 86.12 88 MET A C 1
ATOM 727 O O . MET A 1 88 ? 18.562 5.227 -9.117 1 86.12 88 MET A O 1
ATOM 731 N N . ASP A 1 89 ? 20.328 4.637 -7.816 1 87.62 89 ASP A N 1
ATOM 732 C CA . ASP A 1 89 ? 21.219 5.5 -8.586 1 87.62 89 ASP A CA 1
ATOM 733 C C . ASP A 1 89 ? 21.625 4.832 -9.898 1 87.62 89 ASP A C 1
ATOM 735 O O . ASP A 1 89 ? 21.875 3.625 -9.93 1 87.62 89 ASP A O 1
ATOM 739 N N . VAL A 1 90 ? 21.625 5.637 -10.891 1 83.44 90 VAL A N 1
ATOM 740 C CA . VAL A 1 90 ? 22.141 5.164 -12.172 1 83.44 90 VAL A CA 1
ATOM 741 C C . VAL A 1 90 ? 23.641 5.422 -12.25 1 83.44 90 VAL A C 1
ATOM 743 O O . VAL A 1 90 ? 24.078 6.57 -12.211 1 83.44 90 VAL A O 1
ATOM 746 N N . PRO A 1 91 ? 24.406 4.398 -12.344 1 83.94 91 PRO A N 1
ATOM 747 C CA . PRO A 1 91 ? 25.859 4.523 -12.211 1 83.94 91 PRO A CA 1
ATOM 748 C C . PRO A 1 91 ? 26.469 5.434 -13.273 1 83.94 91 PRO A C 1
ATOM 750 O O . PRO A 1 91 ? 27.438 6.164 -12.992 1 83.94 91 PRO A O 1
ATOM 753 N N . HIS A 1 92 ? 26.047 5.609 -14.461 1 87.19 92 HIS A N 1
ATOM 754 C CA . HIS A 1 92 ? 26.703 6.34 -15.531 1 87.19 92 HIS A CA 1
ATOM 755 C C . HIS A 1 92 ? 26.297 7.809 -15.531 1 87.19 92 HIS A C 1
ATOM 757 O O . HIS A 1 92 ? 26.891 8.625 -16.25 1 87.19 92 HIS A O 1
ATOM 763 N N . LEU A 1 93 ? 25.516 8.172 -14.672 1 86.94 93 LEU A N 1
ATOM 764 C CA . LEU A 1 93 ? 25.062 9.562 -14.625 1 86.94 93 LEU A CA 1
ATOM 765 C C . LEU A 1 93 ? 26 10.406 -13.766 1 86.94 93 LEU A C 1
ATOM 767 O O . LEU A 1 93 ? 26.656 9.883 -12.859 1 86.94 93 LEU A O 1
ATOM 771 N N . CYS A 1 94 ? 26.125 11.633 -14.086 1 87.19 94 CYS A N 1
ATOM 772 C CA . CYS A 1 94 ? 26.891 12.57 -13.258 1 87.19 94 CYS A CA 1
ATOM 773 C C . CYS A 1 94 ? 26.203 12.781 -11.914 1 87.19 94 CYS A C 1
ATOM 775 O O . CYS A 1 94 ? 25.031 12.469 -11.75 1 87.19 94 CYS A O 1
ATOM 777 N N . GLU A 1 95 ? 26.875 13.344 -10.969 1 89.56 95 GLU A N 1
ATOM 778 C CA . GLU A 1 95 ? 26.359 13.492 -9.609 1 89.56 95 GLU A CA 1
ATOM 779 C C . GLU A 1 95 ? 25.188 14.469 -9.57 1 89.56 95 GLU A C 1
ATOM 781 O O . GLU A 1 95 ? 24.266 14.305 -8.773 1 89.56 95 GLU A O 1
ATOM 786 N N . ASP A 1 96 ? 25.203 15.43 -10.375 1 88.31 96 ASP A N 1
ATOM 787 C CA . ASP A 1 96 ? 24.109 16.391 -10.422 1 88.31 96 ASP A CA 1
ATOM 788 C C . ASP A 1 96 ? 22.812 15.727 -10.875 1 88.31 96 ASP A C 1
ATOM 790 O O . ASP A 1 96 ? 21.734 15.992 -10.312 1 88.31 96 ASP A O 1
ATOM 794 N N . ASP A 1 97 ? 22.969 14.945 -11.852 1 88.06 97 ASP A N 1
ATOM 795 C CA . ASP A 1 97 ? 21.781 14.234 -12.359 1 88.06 97 ASP A CA 1
ATOM 796 C C . ASP A 1 97 ? 21.281 13.211 -11.344 1 88.06 97 ASP A C 1
ATOM 798 O O . ASP A 1 97 ? 20.078 13.023 -11.195 1 88.06 97 ASP A O 1
ATOM 802 N N . LYS A 1 98 ? 22.219 12.578 -10.688 1 90.81 98 LYS A N 1
ATOM 803 C CA . LYS A 1 98 ? 21.844 11.641 -9.641 1 90.81 98 LYS A CA 1
ATOM 804 C C . LYS A 1 98 ? 21.094 12.344 -8.516 1 90.81 98 LYS A C 1
ATOM 806 O O . LYS A 1 98 ? 20.078 11.844 -8.023 1 90.81 98 LYS A O 1
ATOM 811 N N . GLU A 1 99 ? 21.625 13.516 -8.195 1 91.75 99 GLU A N 1
ATOM 812 C CA . GLU A 1 99 ? 21 14.273 -7.109 1 91.75 99 GLU A CA 1
ATOM 813 C C . GLU A 1 99 ? 19.594 14.719 -7.48 1 91.75 99 GLU A C 1
ATOM 815 O O . GLU A 1 99 ? 18.688 14.711 -6.641 1 91.75 99 GLU A O 1
ATOM 820 N N . GLU A 1 100 ? 19.438 15.109 -8.695 1 91.75 100 GLU A N 1
ATOM 821 C CA . GLU A 1 100 ? 18.094 15.492 -9.141 1 91.75 100 GLU A CA 1
ATOM 822 C C . GLU A 1 100 ? 17.125 14.32 -9.039 1 91.75 100 GLU A C 1
ATOM 824 O O . GLU A 1 100 ? 15.977 14.5 -8.625 1 91.75 100 GLU A O 1
ATOM 829 N N . ARG A 1 101 ? 17.609 13.195 -9.422 1 92.94 101 ARG A N 1
ATOM 830 C CA . ARG A 1 101 ? 16.781 11.992 -9.352 1 92.94 101 ARG A CA 1
ATOM 831 C C . ARG A 1 101 ? 16.484 11.617 -7.91 1 92.94 101 ARG A C 1
ATOM 833 O O . ARG A 1 101 ? 15.352 11.258 -7.578 1 92.94 101 ARG A O 1
ATOM 840 N N . ARG A 1 102 ? 17.5 11.742 -7.07 1 92.69 102 ARG A N 1
ATOM 841 C CA . ARG A 1 102 ? 17.312 11.453 -5.652 1 92.69 102 ARG A CA 1
ATOM 842 C C . ARG A 1 102 ? 16.281 12.391 -5.035 1 92.69 102 ARG A C 1
ATOM 844 O O . ARG A 1 102 ? 15.398 11.945 -4.301 1 92.69 102 ARG A O 1
ATOM 851 N N . ARG A 1 103 ? 16.391 13.633 -5.363 1 92.56 103 ARG A N 1
ATOM 852 C CA . ARG A 1 103 ? 15.5 14.641 -4.789 1 92.56 103 ARG A CA 1
ATOM 853 C C . ARG A 1 103 ? 14.055 14.375 -5.195 1 92.56 103 ARG A C 1
ATOM 855 O O . ARG A 1 103 ? 13.141 14.508 -4.375 1 92.56 103 ARG A O 1
ATOM 862 N N . LEU A 1 104 ? 13.867 13.992 -6.391 1 93 104 LEU A N 1
ATOM 863 C CA . LEU A 1 104 ? 12.516 13.711 -6.844 1 93 104 LEU A CA 1
ATOM 864 C C . LEU A 1 104 ? 11.953 12.469 -6.156 1 93 104 LEU A C 1
ATOM 866 O O . LEU A 1 104 ? 10.789 12.445 -5.754 1 93 104 LEU A O 1
ATOM 870 N N . TRP A 1 105 ? 12.734 11.406 -6.035 1 93.94 105 TRP A N 1
ATOM 871 C CA . TRP A 1 105 ? 12.281 10.195 -5.363 1 93.94 105 TRP A CA 1
ATOM 872 C C . TRP A 1 105 ? 11.867 10.492 -3.926 1 93.94 105 TRP A C 1
ATOM 874 O O . TRP A 1 105 ? 10.773 10.109 -3.498 1 93.94 105 TRP A O 1
ATOM 884 N N . TRP A 1 106 ? 12.734 11.195 -3.27 1 93.62 106 TRP A N 1
ATOM 885 C CA . TRP A 1 106 ? 12.484 11.438 -1.853 1 93.62 106 TRP A CA 1
ATOM 886 C C . TRP A 1 106 ? 11.336 12.422 -1.662 1 93.62 106 TRP A C 1
ATOM 888 O O . TRP A 1 106 ? 10.594 12.336 -0.686 1 93.62 106 TRP A O 1
ATOM 898 N N . ALA A 1 107 ? 11.219 13.391 -2.584 1 92.88 107 ALA A N 1
ATOM 899 C CA . ALA A 1 107 ? 10.039 14.25 -2.551 1 92.88 107 ALA A CA 1
ATOM 900 C C . ALA A 1 107 ? 8.758 13.43 -2.713 1 92.88 107 ALA A C 1
ATOM 902 O O . ALA A 1 107 ? 7.77 13.672 -2.02 1 92.88 107 ALA A O 1
ATOM 903 N N . THR A 1 108 ? 8.797 12.492 -3.592 1 92.88 108 THR A N 1
ATOM 904 C CA . THR A 1 108 ? 7.652 11.609 -3.812 1 92.88 108 THR A CA 1
ATOM 905 C C . THR A 1 108 ? 7.398 10.742 -2.588 1 92.88 108 THR A C 1
ATOM 907 O O . THR A 1 108 ? 6.246 10.477 -2.234 1 92.88 108 THR A O 1
ATOM 910 N N . TYR A 1 109 ? 8.492 10.305 -1.965 1 93.62 109 TYR A N 1
ATOM 911 C CA . TYR A 1 109 ? 8.398 9.539 -0.726 1 93.62 109 TYR A CA 1
ATOM 912 C C . TYR A 1 109 ? 7.625 10.312 0.336 1 93.62 109 TYR A C 1
ATOM 914 O O . TYR A 1 109 ? 6.746 9.758 0.998 1 93.62 109 TYR A O 1
ATOM 922 N N . ILE A 1 110 ? 7.879 11.57 0.453 1 93.25 110 ILE A N 1
ATOM 923 C CA . ILE A 1 110 ? 7.215 12.43 1.425 1 93.25 110 ILE A CA 1
ATOM 924 C C . ILE A 1 110 ? 5.75 12.617 1.035 1 93.25 110 ILE A C 1
ATOM 926 O O . ILE A 1 110 ? 4.859 12.5 1.878 1 93.25 110 ILE A O 1
ATOM 930 N N . ILE A 1 111 ? 5.523 12.867 -0.193 1 91.88 111 ILE A N 1
ATOM 931 C CA . ILE A 1 111 ? 4.168 13.086 -0.691 1 91.88 111 ILE A CA 1
ATOM 932 C C . ILE A 1 111 ? 3.332 11.828 -0.491 1 91.88 111 ILE A C 1
ATOM 934 O O . ILE A 1 111 ? 2.146 11.906 -0.158 1 91.88 111 ILE A O 1
ATOM 938 N N . ASP A 1 112 ? 3.963 10.719 -0.703 1 91.56 112 ASP A N 1
ATOM 939 C CA . ASP A 1 112 ? 3.268 9.445 -0.556 1 91.56 112 ASP A CA 1
ATOM 940 C C . ASP A 1 112 ? 2.738 9.266 0.865 1 91.56 112 ASP A C 1
ATOM 942 O O . ASP A 1 112 ? 1.572 8.922 1.061 1 91.56 112 ASP A O 1
ATOM 946 N N . ARG A 1 113 ? 3.527 9.508 1.829 1 94.06 113 ARG A N 1
ATOM 947 C CA . ARG A 1 113 ? 3.111 9.375 3.221 1 94.06 113 ARG A CA 1
ATOM 948 C C . ARG A 1 113 ? 2.084 10.438 3.592 1 94.06 113 ARG A C 1
ATOM 950 O O . ARG A 1 113 ? 1.096 10.141 4.27 1 94.06 113 ARG A O 1
ATOM 957 N N . HIS A 1 114 ? 2.367 11.609 3.109 1 92.94 114 HIS A N 1
ATOM 958 C CA . HIS A 1 114 ? 1.429 12.695 3.369 1 92.94 114 HIS A CA 1
ATOM 959 C C . HIS A 1 114 ? 0.055 12.391 2.781 1 92.94 114 HIS A C 1
ATOM 961 O O . HIS A 1 114 ? -0.965 12.57 3.451 1 92.94 114 HIS A O 1
ATOM 967 N N . SER A 1 115 ? 0.066 11.984 1.585 1 90.31 115 SER A N 1
ATOM 968 C CA . SER A 1 115 ? -1.2 11.664 0.934 1 90.31 115 SER A CA 1
ATOM 969 C C . SER A 1 115 ? -1.885 10.477 1.605 1 90.31 115 SER A C 1
ATOM 971 O O . SER A 1 115 ? -3.113 10.43 1.685 1 90.31 115 SER A O 1
ATOM 973 N N . SER A 1 116 ? -1.106 9.508 2.041 1 92.06 116 SER A N 1
ATOM 974 C CA . SER A 1 116 ? -1.675 8.359 2.734 1 92.06 116 SER A CA 1
ATOM 975 C C . SER A 1 116 ? -2.393 8.781 4.012 1 92.06 116 SER A C 1
ATOM 977 O O . SER A 1 116 ? -3.467 8.266 4.328 1 92.06 116 SER A O 1
ATOM 979 N N . LEU A 1 117 ? -1.81 9.703 4.723 1 93.81 117 LEU A N 1
ATOM 980 C CA . LEU A 1 117 ? -2.488 10.242 5.898 1 93.81 117 LEU A CA 1
ATOM 981 C C . LEU A 1 117 ? -3.742 11.008 5.496 1 93.81 117 LEU A C 1
ATOM 983 O O . LEU A 1 117 ? -4.809 10.82 6.086 1 93.81 117 LEU A O 1
ATOM 987 N N . SER A 1 118 ? -3.611 11.844 4.488 1 90.06 118 SER A N 1
ATOM 988 C CA . SER A 1 118 ? -4.695 12.734 4.086 1 90.06 118 SER A CA 1
ATOM 989 C C . SER A 1 118 ? -5.906 11.945 3.594 1 90.06 118 SER A C 1
ATOM 991 O O . SER A 1 118 ? -7.047 12.328 3.848 1 90.06 118 SER A O 1
ATOM 993 N N . PHE A 1 119 ? -5.648 10.852 2.973 1 86.69 119 PHE A N 1
ATOM 994 C CA . PHE A 1 119 ? -6.746 10.156 2.307 1 86.69 119 PHE A CA 1
ATOM 995 C C . PHE A 1 119 ? -6.977 8.781 2.93 1 86.69 119 PHE A C 1
ATOM 997 O O . PHE A 1 119 ? -7.645 7.934 2.34 1 86.69 119 PHE A O 1
ATOM 1004 N N . ASN A 1 120 ? -6.469 8.633 4.07 1 89.06 120 ASN A N 1
ATOM 1005 C CA . ASN A 1 120 ? -6.699 7.414 4.848 1 89.06 120 ASN A CA 1
ATOM 1006 C C . ASN A 1 120 ? -6.344 6.164 4.047 1 89.06 120 ASN A C 1
ATOM 1008 O O . ASN A 1 120 ? -7.172 5.262 3.9 1 89.06 120 ASN A O 1
ATOM 1012 N N . SER A 1 121 ? -5.16 6.156 3.533 1 87.56 121 SER A N 1
ATOM 1013 C CA . SER A 1 121 ? -4.66 5.02 2.768 1 87.56 121 SER A CA 1
ATOM 1014 C C . SER A 1 121 ? -3.299 4.562 3.283 1 87.56 121 SER A C 1
ATOM 1016 O O . SER A 1 121 ? -2.838 5.027 4.328 1 87.56 121 SER A O 1
ATOM 1018 N N . ARG A 1 122 ? -2.738 3.58 2.588 1 87.25 122 ARG A N 1
ATOM 1019 C CA . ARG A 1 122 ? -1.42 3.078 2.967 1 87.25 122 ARG A CA 1
ATOM 1020 C C . ARG A 1 122 ? -0.347 3.584 2.008 1 87.25 122 ARG A C 1
ATOM 1022 O O . ARG A 1 122 ? -0.599 3.738 0.811 1 87.25 122 ARG A O 1
ATOM 1029 N N . PRO A 1 123 ? 0.798 3.848 2.629 1 89.12 123 PRO A N 1
ATOM 1030 C CA . PRO A 1 123 ? 1.875 4.258 1.725 1 89.12 123 PRO A CA 1
ATOM 1031 C C . PRO A 1 123 ? 2.215 3.188 0.69 1 89.12 123 PRO A C 1
ATOM 1033 O O . PRO A 1 123 ? 2.211 1.995 1.005 1 89.12 123 PRO A O 1
ATOM 1036 N N . LEU A 1 124 ? 2.467 3.615 -0.479 1 82.44 124 LEU A N 1
ATOM 1037 C CA . LEU A 1 124 ? 2.771 2.701 -1.573 1 82.44 124 LEU A CA 1
ATOM 1038 C C . LEU A 1 124 ? 4.254 2.338 -1.583 1 82.44 124 LEU A C 1
ATOM 1040 O O . LEU A 1 124 ? 4.617 1.201 -1.891 1 82.44 124 LEU A O 1
ATOM 1044 N N . SER A 1 125 ? 5.039 3.348 -1.261 1 83.31 125 SER A N 1
ATOM 1045 C CA . SER A 1 125 ? 6.477 3.098 -1.23 1 83.31 125 SER A CA 1
ATOM 1046 C C . SER A 1 125 ? 6.91 2.539 0.12 1 83.31 125 SER A C 1
ATOM 1048 O O . SER A 1 125 ? 6.637 3.137 1.162 1 83.31 125 SER A O 1
ATOM 1050 N N . THR A 1 126 ? 7.523 1.436 0.052 1 81.12 126 THR A N 1
ATOM 1051 C CA . THR A 1 126 ? 8.016 0.844 1.292 1 81.12 126 THR A CA 1
ATOM 1052 C C . THR A 1 126 ? 9.422 1.336 1.605 1 81.12 126 THR A C 1
ATOM 1054 O O . THR A 1 126 ? 10.164 1.722 0.702 1 81.12 126 THR A O 1
ATOM 1057 N N . ASP A 1 127 ? 9.734 1.399 2.848 1 81.56 127 ASP A N 1
ATOM 1058 C CA . ASP A 1 127 ? 11.078 1.815 3.26 1 81.56 127 ASP A CA 1
ATOM 1059 C C . ASP A 1 127 ? 12.141 0.861 2.721 1 81.56 127 ASP A C 1
ATOM 1061 O O . ASP A 1 127 ? 13.273 1.266 2.479 1 81.56 127 ASP A O 1
ATOM 1065 N N . HIS A 1 128 ? 11.68 -0.32 2.441 1 75.94 128 HIS A N 1
ATOM 1066 C CA . HIS A 1 128 ? 12.609 -1.329 1.948 1 75.94 128 HIS A CA 1
ATOM 1067 C C . HIS A 1 128 ? 13.062 -1.015 0.525 1 75.94 128 HIS A C 1
ATOM 1069 O O . HIS A 1 128 ? 14.172 -1.382 0.125 1 75.94 128 HIS A O 1
ATOM 1075 N N . GLU A 1 129 ? 12.219 -0.352 -0.153 1 77.56 129 GLU A N 1
ATOM 1076 C CA . GLU A 1 129 ? 12.555 0.011 -1.527 1 77.56 129 GLU A CA 1
ATOM 1077 C C . GLU A 1 129 ? 13.602 1.12 -1.564 1 77.56 129 GLU A C 1
ATOM 1079 O O . GLU A 1 129 ? 14.281 1.301 -2.574 1 77.56 129 GLU A O 1
ATOM 1084 N N . CYS A 1 130 ? 13.68 1.827 -0.484 1 80.19 130 CYS A N 1
ATOM 1085 C CA . CYS A 1 130 ? 14.562 2.988 -0.432 1 80.19 130 CYS A CA 1
ATOM 1086 C C . CYS A 1 130 ? 15.914 2.623 0.177 1 80.19 130 CYS A C 1
ATOM 1088 O O . CYS A 1 130 ? 16.75 3.498 0.409 1 80.19 130 CYS A O 1
ATOM 1090 N N . HIS A 1 131 ? 16.188 1.437 0.318 1 74.5 131 HIS A N 1
ATOM 1091 C CA . HIS A 1 131 ? 17.344 1.011 1.1 1 74.5 131 HIS A CA 1
ATOM 1092 C C . HIS A 1 131 ? 18.656 1.308 0.365 1 74.5 131 HIS A C 1
ATOM 1094 O O . HIS A 1 131 ? 19.703 1.472 0.993 1 74.5 131 HIS A O 1
ATOM 1100 N N . GLN A 1 132 ? 18.578 1.526 -0.901 1 76.94 132 GLN A N 1
ATOM 1101 C CA . GLN A 1 132 ? 19.812 1.659 -1.647 1 76.94 132 GLN A CA 1
ATOM 1102 C C . GLN A 1 132 ? 20 3.084 -2.16 1 76.94 132 GLN A C 1
ATOM 1104 O O . GLN A 1 132 ? 21.016 3.395 -2.797 1 76.94 132 GLN A O 1
ATOM 1109 N N . LEU A 1 133 ? 19.094 3.922 -1.824 1 87 133 LEU A N 1
ATOM 1110 C CA . LEU A 1 133 ? 19.188 5.273 -2.365 1 87 133 LEU A CA 1
ATOM 1111 C C . LEU A 1 133 ? 19.578 6.27 -1.279 1 87 133 LEU A C 1
ATOM 1113 O O . LEU A 1 133 ? 18.859 6.445 -0.297 1 87 133 LEU A O 1
ATOM 1117 N N . PRO A 1 134 ? 20.672 6.863 -1.433 1 87.69 134 PRO A N 1
ATOM 1118 C CA . PRO A 1 134 ? 21.062 7.867 -0.442 1 87.69 134 PRO A CA 1
ATOM 1119 C C . PRO A 1 134 ? 20.094 9.039 -0.358 1 87.69 134 PRO A C 1
ATOM 1121 O O . PRO A 1 134 ? 19.422 9.352 -1.342 1 87.69 134 PRO A O 1
ATOM 1124 N N . THR A 1 135 ? 20.031 9.633 0.818 1 90.56 135 THR A N 1
ATOM 1125 C CA . THR A 1 135 ? 19.203 10.828 0.981 1 90.56 135 THR A CA 1
ATOM 1126 C C . THR A 1 135 ? 19.828 12.023 0.261 1 90.56 135 THR A C 1
ATOM 1128 O O . THR A 1 135 ? 21.047 12.078 0.091 1 90.56 135 THR A O 1
ATOM 1131 N N . PRO A 1 136 ? 19.031 12.922 -0.214 1 90.88 136 PRO A N 1
ATOM 1132 C CA . PRO A 1 136 ? 19.562 14.086 -0.934 1 90.88 136 PRO A CA 1
ATOM 1133 C C . PRO A 1 136 ? 20.453 14.961 -0.064 1 90.88 136 PRO A C 1
ATOM 1135 O O . PRO A 1 136 ? 20.297 15 1.157 1 90.88 136 PRO A O 1
ATOM 1138 N N . ARG A 1 137 ? 21.375 15.617 -0.773 1 89.62 137 ARG A N 1
ATOM 1139 C CA . ARG A 1 137 ? 22.234 16.594 -0.097 1 89.62 137 ARG A CA 1
ATOM 1140 C C . ARG A 1 137 ? 21.422 17.781 0.411 1 89.62 137 ARG A C 1
ATOM 1142 O O . ARG A 1 137 ? 20.312 18.031 -0.069 1 89.62 137 ARG A O 1
ATOM 1149 N N . SER A 1 138 ? 22.031 18.422 1.429 1 89.75 138 SER A N 1
ATOM 1150 C CA . SER A 1 138 ? 21.344 19.578 1.989 1 89.75 138 SER A CA 1
ATOM 1151 C C . SER A 1 138 ? 21.109 20.656 0.93 1 89.75 138 SER A C 1
ATOM 1153 O O . SER A 1 138 ? 21.828 20.703 -0.074 1 89.75 138 SER A O 1
ATOM 1155 N N . ASP A 1 139 ? 20.094 21.453 1.199 1 87.31 139 ASP A N 1
ATOM 1156 C CA . ASP A 1 139 ? 19.781 22.531 0.267 1 87.31 139 ASP A CA 1
ATOM 1157 C C . ASP A 1 139 ? 20.953 23.516 0.146 1 87.31 139 ASP A C 1
ATOM 1159 O O . ASP A 1 139 ? 21.188 24.078 -0.921 1 87.31 139 ASP A O 1
ATOM 1163 N N . SER A 1 140 ? 21.641 23.672 1.209 1 85.69 140 SER A N 1
ATOM 1164 C CA . SER A 1 140 ? 22.781 24.578 1.192 1 85.69 140 SER A CA 1
ATOM 1165 C C . SER A 1 140 ? 23.859 24.094 0.227 1 85.69 140 SER A C 1
ATOM 1167 O O . SER A 1 140 ? 24.484 24.906 -0.467 1 85.69 140 SER A O 1
ATOM 1169 N N . IL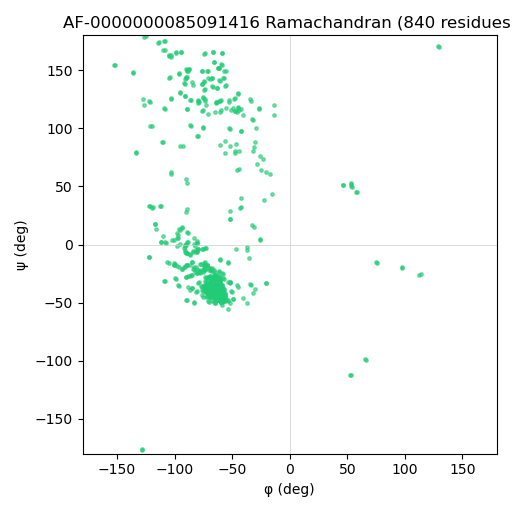E A 1 141 ? 24 22.812 0.12 1 86 141 ILE A N 1
ATOM 1170 C CA . ILE A 1 141 ? 25 22.234 -0.775 1 86 141 ILE A CA 1
ATOM 1171 C C . ILE A 1 141 ? 24.469 22.219 -2.205 1 86 141 ILE A C 1
ATOM 1173 O O . ILE A 1 141 ? 25.188 22.578 -3.146 1 86 141 ILE A O 1
ATOM 1177 N N . TRP A 1 142 ? 23.25 21.922 -2.355 1 87.44 142 TRP A N 1
ATOM 1178 C CA . TRP A 1 142 ? 22.625 21.797 -3.664 1 87.44 142 TRP A CA 1
ATOM 1179 C C . TRP A 1 142 ? 22.531 23.156 -4.355 1 87.44 142 TRP A C 1
ATOM 1181 O O . TRP A 1 142 ? 22.656 23.25 -5.578 1 87.44 142 TRP A O 1
ATOM 1191 N N . ASP A 1 143 ? 22.438 24.188 -3.531 1 84.56 143 ASP A N 1
ATOM 1192 C CA . ASP A 1 143 ? 22.266 25.516 -4.086 1 84.56 143 ASP A CA 1
ATOM 1193 C C . ASP A 1 143 ? 23.609 26.172 -4.422 1 84.56 143 ASP A C 1
ATOM 1195 O O . ASP A 1 143 ? 23.656 27.234 -5.027 1 84.56 143 ASP A O 1
ATOM 1199 N N . GLN A 1 144 ? 24.594 25.484 -3.992 1 81.62 144 GLN A N 1
ATOM 1200 C CA . GLN A 1 144 ? 25.906 26.031 -4.309 1 81.62 144 GLN A CA 1
ATOM 1201 C C . GLN A 1 144 ? 26.219 25.906 -5.801 1 81.62 144 GLN A C 1
ATOM 1203 O O . GLN A 1 144 ? 25.719 24.984 -6.465 1 81.62 144 GLN A O 1
ATOM 1208 N N . THR A 1 145 ? 26.891 26.969 -6.219 1 76.38 145 THR A N 1
ATOM 1209 C CA . THR A 1 145 ? 27.266 27.016 -7.625 1 76.38 145 THR A CA 1
ATOM 1210 C C . THR A 1 145 ? 28.406 26.047 -7.906 1 76.38 145 THR A C 1
ATOM 1212 O O . THR A 1 145 ? 29.328 25.891 -7.094 1 76.38 145 THR A O 1
ATOM 1215 N N . GLY A 1 146 ? 28.234 25.109 -8.891 1 75.5 146 GLY A N 1
ATOM 1216 C CA . GLY A 1 146 ? 29.266 24.172 -9.297 1 75.5 146 GLY A CA 1
ATOM 1217 C C . GLY A 1 146 ? 28.781 22.734 -9.312 1 75.5 146 GLY A C 1
ATOM 1218 O O . GLY A 1 146 ? 27.641 22.453 -8.922 1 75.5 146 GLY A O 1
ATOM 1219 N N . SER A 1 147 ? 29.625 21.953 -9.836 1 77.81 147 SER A N 1
ATOM 1220 C CA . SER A 1 147 ? 29.297 20.531 -9.945 1 77.81 147 SER A CA 1
ATOM 1221 C C . SER A 1 147 ? 29.422 19.828 -8.594 1 77.81 147 SER A C 1
ATOM 1223 O O . SER A 1 147 ? 30.359 20.094 -7.836 1 77.81 147 SER A O 1
ATOM 1225 N N . LEU A 1 148 ? 28.422 19.188 -8.242 1 79.06 148 LEU A N 1
ATOM 1226 C CA . LEU A 1 148 ? 28.438 18.406 -7.008 1 79.06 148 LEU A CA 1
ATOM 1227 C C . LEU A 1 148 ? 29.516 17.328 -7.051 1 79.06 148 LEU A C 1
ATOM 1229 O O . LEU A 1 148 ? 29.734 16.703 -8.086 1 79.06 148 LEU A O 1
ATOM 1233 N N . THR A 1 149 ? 30.359 17.375 -6.09 1 71.62 149 THR A N 1
ATOM 1234 C CA . THR A 1 149 ? 31.375 16.328 -5.984 1 71.62 149 THR A CA 1
ATOM 1235 C C . THR A 1 149 ? 30.766 15.023 -5.48 1 71.62 149 THR A C 1
ATOM 1237 O O . THR A 1 149 ? 29.781 15.047 -4.734 1 71.62 149 THR A O 1
ATOM 1240 N N . ALA A 1 150 ? 31.266 14.062 -6.109 1 64.75 150 ALA A N 1
ATOM 1241 C CA . ALA A 1 150 ? 30.766 12.75 -5.699 1 64.75 150 ALA A CA 1
ATOM 1242 C C . ALA A 1 150 ? 30.875 12.578 -4.188 1 64.75 150 ALA A C 1
ATOM 1244 O O . ALA A 1 150 ? 31.859 12.977 -3.572 1 64.75 150 ALA A O 1
ATOM 1245 N N . ALA A 1 151 ? 29.75 12.781 -3.482 1 54.81 151 ALA A N 1
ATOM 1246 C CA . ALA A 1 151 ? 29.812 12.531 -2.045 1 54.81 151 ALA A CA 1
ATOM 1247 C C . ALA A 1 151 ? 30.781 11.391 -1.724 1 54.81 151 ALA A C 1
ATOM 1249 O O . ALA A 1 151 ? 30.859 10.414 -2.465 1 54.81 151 ALA A O 1
ATOM 1250 N N . LYS A 1 152 ? 31.984 11.641 -1.138 1 47.22 152 LYS A N 1
ATOM 1251 C CA . LYS A 1 152 ? 32.844 10.578 -0.636 1 47.22 152 LYS A CA 1
ATOM 1252 C C . LYS A 1 152 ? 32.031 9.352 -0.236 1 47.22 152 LYS A C 1
ATOM 1254 O O . LYS A 1 152 ? 30.891 9.469 0.214 1 47.22 152 LYS A O 1
ATOM 1259 N N . ASP A 1 153 ? 32.25 8.195 -0.889 1 44.94 153 ASP A N 1
ATOM 1260 C CA . ASP A 1 153 ? 31.75 6.828 -0.802 1 44.94 153 ASP A CA 1
ATOM 1261 C C . ASP A 1 153 ? 31.266 6.512 0.61 1 44.94 153 ASP A C 1
ATOM 1263 O O . ASP A 1 153 ? 31.859 5.68 1.303 1 44.94 153 ASP A O 1
ATOM 1267 N N . ASP A 1 154 ? 31.234 7.398 1.513 1 42.34 154 ASP A N 1
ATOM 1268 C CA . ASP A 1 154 ? 30.891 6.598 2.684 1 42.34 154 ASP A CA 1
ATOM 1269 C C . ASP A 1 154 ? 29.656 5.746 2.422 1 42.34 154 ASP A C 1
ATOM 1271 O O . ASP A 1 154 ? 28.594 5.996 2.996 1 42.34 154 ASP A O 1
ATOM 1275 N N . MET A 1 155 ? 29.391 5.508 1.285 1 43.44 155 MET A N 1
ATOM 1276 C CA . MET A 1 155 ? 28.375 4.539 0.897 1 43.44 155 MET A CA 1
ATOM 1277 C C . MET A 1 155 ? 28.469 3.281 1.754 1 43.44 155 MET A C 1
ATOM 1279 O O . MET A 1 155 ? 29.125 2.312 1.374 1 43.44 155 MET A O 1
ATOM 1283 N N . ASN A 1 156 ? 28.812 3.35 2.855 1 40.22 156 ASN A N 1
ATOM 1284 C CA . ASN A 1 156 ? 28.719 2.07 3.549 1 40.22 156 ASN A CA 1
ATOM 1285 C C . ASN A 1 156 ? 27.359 1.403 3.305 1 40.22 156 ASN A C 1
ATOM 1287 O O . ASN A 1 156 ? 26.328 1.914 3.734 1 40.22 156 ASN A O 1
ATOM 1291 N N . TYR A 1 157 ? 27.219 0.808 2.193 1 41.47 157 TYR A N 1
ATOM 1292 C CA . TYR A 1 157 ? 26.125 -0.055 1.782 1 41.47 157 TYR A CA 1
ATOM 1293 C C . TYR A 1 157 ? 25.375 -0.595 2.994 1 41.47 157 TYR A C 1
ATOM 1295 O O . TYR A 1 157 ? 24.188 -0.906 2.906 1 41.47 157 TYR A O 1
ATOM 1303 N N . GLY A 1 158 ? 26.141 -0.809 4.055 1 44.47 158 GLY A N 1
ATOM 1304 C CA . GLY A 1 158 ? 25.594 -1.562 5.172 1 44.47 158 GLY A CA 1
ATOM 1305 C C . GLY A 1 158 ? 24.672 -0.738 6.051 1 44.47 158 GLY A C 1
ATOM 1306 O O . GLY A 1 158 ? 23.984 -1.28 6.926 1 44.47 158 GLY A O 1
ATOM 1307 N N . THR A 1 159 ? 24.859 0.615 6.047 1 49.34 159 THR A N 1
ATOM 1308 C CA . THR A 1 159 ? 24.172 1.361 7.094 1 49.34 159 THR A CA 1
ATOM 1309 C C . THR A 1 159 ? 22.797 1.81 6.621 1 49.34 159 THR A C 1
ATOM 1311 O O . THR A 1 159 ? 22.625 2.186 5.461 1 49.34 159 THR A O 1
ATOM 1314 N N . ASP A 1 160 ? 21.828 1.529 7.355 1 57.56 160 ASP A N 1
ATOM 1315 C CA . ASP A 1 160 ? 20.438 1.907 7.137 1 57.56 160 ASP A CA 1
ATOM 1316 C C . ASP A 1 160 ? 20.328 3.354 6.66 1 57.56 160 ASP A C 1
ATOM 1318 O O . ASP A 1 160 ? 20.719 4.277 7.375 1 57.56 160 ASP A O 1
ATOM 1322 N N . ILE A 1 161 ? 20.203 3.617 5.332 1 60.09 161 ILE A N 1
ATOM 1323 C CA . ILE A 1 161 ? 20.062 4.914 4.68 1 60.09 161 ILE A CA 1
ATOM 1324 C C . ILE A 1 161 ? 18.953 5.719 5.352 1 60.09 161 ILE A C 1
ATOM 1326 O O . ILE A 1 161 ? 19.125 6.91 5.625 1 60.09 161 ILE A O 1
ATOM 1330 N N . LEU A 1 162 ? 17.922 4.965 5.637 1 66.81 162 LEU A N 1
ATOM 1331 C CA . LEU A 1 162 ? 16.828 5.703 6.254 1 66.81 162 LEU A CA 1
ATOM 1332 C C . LEU A 1 162 ? 17.016 5.812 7.762 1 66.81 162 LEU A C 1
ATOM 1334 O O . LEU A 1 162 ? 16.891 4.816 8.477 1 66.81 162 LEU A O 1
ATOM 1338 N N . LYS A 1 163 ? 17.453 6.961 8.148 1 82 163 LYS A N 1
ATOM 1339 C CA . LYS A 1 163 ? 17.703 7.242 9.562 1 82 163 LYS A CA 1
ATOM 1340 C C . LYS A 1 163 ? 16.578 8.094 10.148 1 82 163 LYS A C 1
ATOM 1342 O O . LYS A 1 163 ? 15.727 8.609 9.414 1 82 163 LYS A O 1
ATOM 1347 N N . TYR A 1 164 ? 16.5 8.086 11.422 1 92.12 164 TYR A N 1
ATOM 1348 C CA . TYR A 1 164 ? 15.477 8.859 12.125 1 92.12 164 TYR A CA 1
ATOM 1349 C C . TYR A 1 164 ? 16.016 10.211 12.562 1 92.12 164 TYR A C 1
ATOM 1351 O O . TYR A 1 164 ? 15.258 11.078 13.016 1 92.12 164 TYR A O 1
ATOM 1359 N N . ALA A 1 165 ? 17.266 10.438 12.234 1 92.12 165 ALA A N 1
ATOM 1360 C CA . ALA A 1 165 ? 17.938 11.656 12.695 1 92.12 165 ALA A CA 1
ATOM 1361 C C . ALA A 1 165 ? 17.781 12.789 11.68 1 92.12 165 ALA A C 1
ATOM 1363 O O . ALA A 1 165 ? 17.797 12.547 10.469 1 92.12 165 ALA A O 1
ATOM 1364 N N . VAL A 1 166 ? 17.609 14 12.203 1 94.19 166 VAL A N 1
ATOM 1365 C CA . VAL A 1 166 ? 17.578 15.203 11.375 1 94.19 166 VAL A CA 1
ATOM 1366 C C . VAL A 1 166 ? 19 15.609 11 1 94.19 166 VAL A C 1
ATOM 1368 O O . VAL A 1 166 ? 19.844 15.82 11.875 1 94.19 166 VAL A O 1
ATOM 1371 N N . CYS A 1 167 ? 19.25 15.688 9.719 1 88.69 167 CYS A N 1
ATOM 1372 C CA . CYS A 1 167 ? 20.609 15.961 9.273 1 88.69 167 CYS A CA 1
ATOM 1373 C C . CYS A 1 167 ? 20.781 17.438 8.914 1 88.69 167 CYS A C 1
ATOM 1375 O O . CYS A 1 167 ? 21.891 17.953 8.906 1 88.69 167 CYS A O 1
ATOM 1377 N N . SER A 1 168 ? 19.797 18.047 8.508 1 91.81 168 SER A N 1
ATOM 1378 C CA . SER A 1 168 ? 19.828 19.469 8.141 1 91.81 168 SER A CA 1
ATOM 1379 C C . SER A 1 168 ? 18.453 20.109 8.328 1 91.81 168 SER A C 1
ATOM 1381 O O . SER A 1 168 ? 17.438 19.406 8.305 1 91.81 168 SER A O 1
ATOM 1383 N N . LEU A 1 169 ? 18.438 21.391 8.547 1 91.56 169 LEU A N 1
ATOM 1384 C CA . LEU A 1 169 ? 17.188 22.125 8.75 1 91.56 169 LEU A CA 1
ATOM 1385 C C . LEU A 1 169 ? 16.625 22.625 7.422 1 91.56 169 LEU A C 1
ATOM 1387 O O . LEU A 1 169 ? 16.422 23.828 7.246 1 91.56 169 LEU A O 1
ATOM 1391 N N . ASP A 1 170 ? 16.484 21.75 6.539 1 91.56 170 ASP A N 1
ATOM 1392 C CA . ASP A 1 170 ? 15.805 21.969 5.262 1 91.56 170 ASP A CA 1
ATOM 1393 C C . ASP A 1 170 ? 14.68 20.969 5.051 1 91.56 170 ASP A C 1
ATOM 1395 O O . ASP A 1 170 ? 14.398 20.156 5.93 1 91.56 170 ASP A O 1
ATOM 1399 N N . MET A 1 171 ? 14.016 21.062 3.994 1 89.56 171 MET A N 1
ATOM 1400 C CA . MET A 1 171 ? 12.812 20.281 3.758 1 89.56 171 MET A CA 1
ATOM 1401 C C . MET A 1 171 ? 13.125 18.781 3.822 1 89.56 171 MET A C 1
ATOM 1403 O O . MET A 1 171 ? 12.438 18.031 4.512 1 89.56 171 MET A O 1
ATOM 1407 N N . PHE A 1 172 ? 14.172 18.312 3.146 1 92.62 172 PHE A N 1
ATOM 1408 C CA . PHE A 1 172 ? 14.469 16.891 3.094 1 92.62 172 PHE A CA 1
ATOM 1409 C C . PHE A 1 172 ? 15.086 16.422 4.406 1 92.62 172 PHE A C 1
ATOM 1411 O O . PHE A 1 172 ? 14.742 15.352 4.91 1 92.62 172 PHE A O 1
ATOM 1418 N N . GLY A 1 173 ? 15.922 17.234 4.961 1 93.38 173 GLY A N 1
ATOM 1419 C CA . GLY A 1 173 ? 16.594 16.859 6.195 1 93.38 173 GLY A CA 1
ATOM 1420 C C . GLY A 1 173 ? 15.641 16.672 7.359 1 93.38 173 GLY A C 1
ATOM 1421 O O . GLY A 1 173 ? 15.867 15.82 8.227 1 93.38 173 GLY A O 1
ATOM 1422 N N . VAL A 1 174 ? 14.594 17.406 7.336 1 94.06 174 VAL A N 1
ATOM 1423 C CA . VAL A 1 174 ? 13.672 17.391 8.469 1 94.06 174 VAL A CA 1
ATOM 1424 C C . VAL A 1 174 ? 12.523 16.438 8.18 1 94.06 174 VAL A C 1
ATOM 1426 O O . VAL A 1 174 ? 12.07 15.703 9.07 1 94.06 174 VAL A O 1
ATOM 1429 N N . PHE A 1 175 ? 12.125 16.375 6.961 1 93.81 175 PHE A N 1
ATOM 1430 C CA . PHE A 1 175 ? 10.828 15.742 6.723 1 93.81 175 PHE A CA 1
ATOM 1431 C C . PHE A 1 175 ? 11.008 14.312 6.23 1 93.81 175 PHE A C 1
ATOM 1433 O O . PHE A 1 175 ? 10.07 13.516 6.262 1 93.81 175 PHE A O 1
ATOM 1440 N N . ILE A 1 176 ? 12.188 13.906 5.73 1 94.19 176 ILE A N 1
ATOM 1441 C CA . ILE A 1 176 ? 12.383 12.516 5.348 1 94.19 176 ILE A CA 1
ATOM 1442 C C . ILE A 1 176 ? 12.305 11.617 6.582 1 94.19 176 ILE A C 1
ATOM 1444 O O . ILE A 1 176 ? 11.516 10.672 6.621 1 94.19 176 ILE A O 1
ATOM 1448 N N . PRO A 1 177 ? 13.031 11.945 7.602 1 95.69 177 PRO A N 1
ATOM 1449 C CA . PRO A 1 177 ? 12.891 11.102 8.797 1 95.69 177 PRO A CA 1
ATOM 1450 C C . PRO A 1 177 ? 11.492 11.156 9.398 1 95.69 177 PRO A C 1
ATOM 1452 O O . PRO A 1 177 ? 10.984 10.141 9.883 1 95.69 177 PRO A O 1
ATOM 1455 N N . LEU A 1 178 ? 10.891 12.305 9.391 1 96.25 178 LEU A N 1
ATOM 1456 C CA . LEU A 1 178 ? 9.539 12.43 9.93 1 96.25 178 LEU A CA 1
ATOM 1457 C C . LEU A 1 178 ? 8.547 11.633 9.086 1 96.25 178 LEU A C 1
ATOM 1459 O O . LEU A 1 178 ? 7.605 11.047 9.625 1 96.25 178 LEU A O 1
ATOM 1463 N N . SER A 1 179 ? 8.734 11.688 7.781 1 95.56 179 SER A N 1
ATOM 1464 C CA . SER A 1 179 ? 7.871 10.914 6.895 1 95.56 179 SER A CA 1
ATOM 1465 C C . SER A 1 179 ? 8.055 9.414 7.117 1 95.56 179 SER A C 1
ATOM 1467 O O . SER A 1 179 ? 7.098 8.641 6.988 1 95.56 179 SER A O 1
ATOM 1469 N N . ARG A 1 180 ? 9.273 9 7.41 1 94.62 180 ARG A N 1
ATOM 1470 C CA . ARG A 1 180 ? 9.492 7.602 7.758 1 94.62 180 ARG A CA 1
ATOM 1471 C C . ARG A 1 180 ? 8.68 7.203 8.984 1 94.62 180 ARG A C 1
ATOM 1473 O O . ARG A 1 180 ? 8.023 6.16 8.992 1 94.62 180 ARG A O 1
ATOM 1480 N N . ILE A 1 181 ? 8.688 8.055 9.969 1 96.88 181 ILE A N 1
ATOM 1481 C CA . ILE A 1 181 ? 7.957 7.793 11.203 1 96.88 181 ILE A CA 1
ATOM 1482 C C . ILE A 1 181 ? 6.457 7.816 10.93 1 96.88 181 ILE A C 1
ATOM 1484 O O . ILE A 1 181 ? 5.707 6.996 11.469 1 96.88 181 ILE A O 1
ATOM 1488 N N . LEU A 1 182 ? 6.062 8.805 10.109 1 97.31 182 LEU A N 1
ATOM 1489 C CA . LEU A 1 182 ? 4.652 8.844 9.734 1 97.31 182 LEU A CA 1
ATOM 1490 C C . LEU A 1 182 ? 4.223 7.527 9.094 1 97.31 182 LEU A C 1
ATOM 1492 O O . LEU A 1 182 ? 3.143 7.012 9.391 1 97.31 182 LEU A O 1
ATOM 1496 N N . GLY A 1 183 ? 5.051 6.988 8.203 1 95.19 183 GLY A N 1
ATOM 1497 C CA . GLY A 1 183 ? 4.754 5.691 7.617 1 95.19 183 GLY A CA 1
ATOM 1498 C C . GLY A 1 183 ? 4.586 4.594 8.656 1 95.19 183 GLY A C 1
ATOM 1499 O O . GLY A 1 183 ? 3.705 3.74 8.523 1 95.19 183 GLY A O 1
ATOM 1500 N N . GLU A 1 184 ? 5.395 4.621 9.656 1 94.94 184 GLU A N 1
ATOM 1501 C CA . GLU A 1 184 ? 5.301 3.639 10.734 1 94.94 184 GLU A CA 1
ATOM 1502 C C . GLU A 1 184 ? 4.004 3.811 11.523 1 94.94 184 GLU A C 1
ATOM 1504 O O . GLU A 1 184 ? 3.385 2.824 11.922 1 94.94 184 GLU A O 1
ATOM 1509 N N . ILE A 1 185 ? 3.648 5.066 11.734 1 97 185 ILE A N 1
ATOM 1510 C CA . ILE A 1 185 ? 2.424 5.352 12.477 1 97 185 ILE A CA 1
ATOM 1511 C C . ILE A 1 185 ? 1.217 4.828 11.703 1 97 185 ILE A C 1
ATOM 1513 O O . ILE A 1 185 ? 0.334 4.188 12.273 1 97 185 ILE A O 1
ATOM 1517 N N . LEU A 1 186 ? 1.195 5.117 10.461 1 94.81 186 LEU A N 1
ATOM 1518 C CA . LEU A 1 186 ? 0.087 4.664 9.633 1 94.81 186 LEU A CA 1
ATOM 1519 C C . LEU A 1 186 ? 0.019 3.139 9.602 1 94.81 186 LEU A C 1
ATOM 1521 O O . LEU A 1 186 ? -1.066 2.561 9.68 1 94.81 186 LEU A O 1
ATOM 1525 N N . GLU A 1 187 ? 1.184 2.508 9.5 1 91.94 187 GLU A N 1
ATOM 1526 C CA . GLU A 1 187 ? 1.222 1.049 9.531 1 91.94 187 GLU A CA 1
ATOM 1527 C C . GLU A 1 187 ? 0.725 0.516 10.875 1 91.94 187 GLU A C 1
ATOM 1529 O O . GLU A 1 187 ? 0.03 -0.501 10.922 1 91.94 187 GLU A O 1
ATOM 1534 N N . TYR A 1 188 ? 1.141 1.156 11.898 1 93.38 188 TYR A N 1
ATOM 1535 C CA . TYR A 1 188 ? 0.691 0.784 13.234 1 93.38 188 TYR A CA 1
ATOM 1536 C C . TYR A 1 188 ? -0.83 0.812 13.32 1 93.38 188 TYR A C 1
ATOM 1538 O O . TYR A 1 188 ? -1.444 -0.124 13.844 1 93.38 188 TYR A O 1
ATOM 1546 N N . HIS A 1 189 ? -1.448 1.868 12.781 1 92.44 189 HIS A N 1
ATOM 1547 C CA . HIS A 1 189 ? -2.902 1.983 12.828 1 92.44 189 HIS A CA 1
ATOM 1548 C C . HIS A 1 189 ? -3.566 0.917 11.961 1 92.44 189 HIS A C 1
ATOM 1550 O O . HIS A 1 189 ? -4.641 0.417 12.297 1 92.44 189 HIS A O 1
ATOM 1556 N N . PHE A 1 190 ? -2.941 0.616 10.922 1 88.38 190 PHE A N 1
ATOM 1557 C CA . PHE A 1 190 ? -3.461 -0.446 10.07 1 88.38 190 PHE A CA 1
ATOM 1558 C C . PHE A 1 190 ? -3.428 -1.787 10.789 1 88.38 190 PHE A C 1
ATOM 1560 O O . PHE A 1 190 ? -4.395 -2.551 10.734 1 88.38 190 PHE A O 1
ATOM 1567 N N . LEU A 1 191 ? -2.32 -2.094 11.43 1 88.12 191 LEU A N 1
ATOM 1568 C CA . LEU A 1 191 ? -2.186 -3.35 12.156 1 88.12 191 LEU A CA 1
ATOM 1569 C C . LEU A 1 191 ? -3.207 -3.438 13.289 1 88.12 191 LEU A C 1
ATOM 1571 O O . LEU A 1 191 ? -3.76 -4.508 13.547 1 88.12 191 LEU A O 1
ATOM 1575 N N . CYS A 1 192 ? -3.504 -2.279 13.898 1 87.94 192 CYS A N 1
ATOM 1576 C CA . CYS A 1 192 ? -4.473 -2.236 14.992 1 87.94 192 CYS A CA 1
ATOM 1577 C C . CYS A 1 192 ? -5.875 -2.557 14.484 1 87.94 192 CYS A C 1
ATOM 1579 O O . CYS A 1 192 ? -6.691 -3.109 15.227 1 87.94 192 CYS A O 1
ATOM 1581 N N . GLY A 1 193 ? -6.109 -2.268 13.258 1 82.44 193 GLY A N 1
ATOM 1582 C CA . GLY A 1 193 ? -7.438 -2.473 12.703 1 82.44 193 GLY A CA 1
ATOM 1583 C C . GLY A 1 193 ? -7.617 -3.844 12.078 1 82.44 193 GLY A C 1
ATOM 1584 O O . GLY A 1 193 ? -8.734 -4.223 11.711 1 82.44 193 GLY A O 1
ATOM 1585 N N . SER A 1 194 ? -6.566 -4.594 11.992 1 78.88 194 SER A N 1
ATOM 1586 C CA . SER A 1 194 ? -6.625 -5.891 11.328 1 78.88 194 SER A CA 1
ATOM 1587 C C . SER A 1 194 ? -6.852 -7.016 12.336 1 78.88 194 SER A C 1
ATOM 1589 O O . SER A 1 194 ? -6.148 -7.105 13.344 1 78.88 194 SER A O 1
ATOM 1591 N N . ALA A 1 195 ? -7.785 -7.859 12.07 1 76.38 195 ALA A N 1
ATOM 1592 C CA . ALA A 1 195 ? -8.109 -8.969 12.969 1 76.38 195 ALA A CA 1
ATOM 1593 C C . ALA A 1 195 ? -6.961 -9.969 13.039 1 76.38 195 ALA A C 1
ATOM 1595 O O . ALA A 1 195 ? -6.734 -10.594 14.078 1 76.38 195 ALA A O 1
ATOM 1596 N N . THR A 1 196 ? -6.199 -10.102 12.07 1 77.75 196 THR A N 1
ATOM 1597 C CA . THR A 1 196 ? -5.121 -11.078 11.992 1 77.75 196 THR A CA 1
ATOM 1598 C C . THR A 1 196 ? -3.895 -10.594 12.758 1 77.75 196 THR A C 1
ATOM 1600 O O . THR A 1 196 ? -3.182 -11.398 13.367 1 77.75 196 THR A O 1
ATOM 1603 N N . PHE A 1 197 ? -3.709 -9.32 12.758 1 80.69 197 PHE A N 1
ATOM 1604 C CA . PHE A 1 197 ? -2.451 -8.797 13.273 1 80.69 197 PHE A CA 1
ATOM 1605 C C . PHE A 1 197 ? -2.648 -8.18 14.656 1 80.69 197 PHE A C 1
ATOM 1607 O O . PHE A 1 197 ? -1.679 -7.938 15.375 1 80.69 197 PHE A O 1
ATOM 1614 N N . ASN A 1 198 ? -3.953 -7.93 14.977 1 77.81 198 ASN A N 1
ATOM 1615 C CA . ASN A 1 198 ? -4.238 -7.277 16.25 1 77.81 198 ASN A CA 1
ATOM 1616 C C . ASN A 1 198 ? -4.426 -8.297 17.375 1 77.81 198 ASN A C 1
ATOM 1618 O O . ASN A 1 198 ? -5.133 -8.031 18.344 1 77.81 198 ASN A O 1
ATOM 1622 N N . GLN A 1 199 ? -3.848 -9.352 17.375 1 75.94 199 GLN A N 1
ATOM 1623 C CA . GLN A 1 199 ? -4.125 -10.422 18.328 1 75.94 199 GLN A CA 1
ATOM 1624 C C . GLN A 1 199 ? -3.273 -10.273 19.578 1 75.94 199 GLN A C 1
ATOM 1626 O O . GLN A 1 199 ? -3.6 -10.844 20.625 1 75.94 199 GLN A O 1
ATOM 1631 N N . SER A 1 200 ? -2.295 -9.531 19.469 1 79.81 200 SER A N 1
ATOM 1632 C CA . SER A 1 200 ? -1.415 -9.359 20.609 1 79.81 200 SER A CA 1
ATOM 1633 C C . SER A 1 200 ? -1.334 -7.895 21.031 1 79.81 200 SER A C 1
ATOM 1635 O O . SER A 1 200 ? -0.595 -7.113 20.438 1 79.81 200 SER A O 1
ATOM 1637 N N . ALA A 1 201 ? -2.031 -7.551 22.062 1 81.69 201 ALA A N 1
ATOM 1638 C CA . ALA A 1 201 ? -2.004 -6.18 22.562 1 81.69 201 ALA A CA 1
ATOM 1639 C C . ALA A 1 201 ? -0.598 -5.789 23.016 1 81.69 201 ALA A C 1
ATOM 1641 O O . ALA A 1 201 ? -0.185 -4.641 22.844 1 81.69 201 ALA A O 1
ATOM 1642 N N . ASP A 1 202 ? 0.132 -6.773 23.484 1 83.81 202 ASP A N 1
ATOM 1643 C CA . ASP A 1 202 ? 1.493 -6.516 23.953 1 83.81 202 ASP A CA 1
ATOM 1644 C C . ASP A 1 202 ? 2.408 -6.141 22.781 1 83.81 202 ASP A C 1
ATOM 1646 O O . ASP A 1 202 ? 3.291 -5.293 22.922 1 83.81 202 ASP A O 1
ATOM 1650 N N . TYR A 1 203 ? 2.188 -6.723 21.75 1 83.69 203 TYR A N 1
ATOM 1651 C CA . TYR A 1 203 ? 2.99 -6.418 20.562 1 83.69 203 TYR A CA 1
ATOM 1652 C C . TYR A 1 203 ? 2.705 -5.008 20.062 1 83.69 203 TYR A C 1
ATOM 1654 O O . TYR A 1 203 ? 3.633 -4.25 19.766 1 83.69 203 TYR A O 1
ATOM 1662 N N . LEU A 1 204 ? 1.47 -4.766 19.969 1 87.69 204 LEU A N 1
ATOM 1663 C CA . LEU A 1 204 ? 1.109 -3.447 19.453 1 87.69 204 LEU A CA 1
ATOM 1664 C C . LEU A 1 204 ? 1.636 -2.35 20.375 1 87.69 204 LEU A C 1
ATOM 1666 O O . LEU A 1 204 ? 2.043 -1.284 19.906 1 87.69 204 LEU A O 1
ATOM 1670 N N . LEU A 1 205 ? 1.652 -2.637 21.656 1 88.88 205 LEU A N 1
ATOM 1671 C CA . LEU A 1 205 ? 2.219 -1.688 22.609 1 88.88 205 LEU A CA 1
ATOM 1672 C C . LEU A 1 205 ? 3.725 -1.545 22.406 1 88.88 205 LEU A C 1
ATOM 1674 O O . LEU A 1 205 ? 4.27 -0.444 22.516 1 88.88 205 LEU A O 1
ATOM 1678 N N . SER A 1 206 ? 4.359 -2.709 22.141 1 88.38 206 SER A N 1
ATOM 1679 C CA . SER A 1 206 ? 5.797 -2.666 21.875 1 88.38 206 SER A CA 1
ATOM 1680 C C . SER A 1 206 ? 6.113 -1.871 20.625 1 88.38 206 SER A C 1
ATOM 1682 O O . SER A 1 206 ? 7.105 -1.141 20.578 1 88.38 206 SER A O 1
ATOM 1684 N N . VAL A 1 207 ? 5.309 -2.078 19.594 1 90.44 207 VAL A N 1
ATOM 1685 C CA . VAL A 1 207 ? 5.48 -1.34 18.344 1 90.44 207 VAL A CA 1
ATOM 1686 C C . VAL A 1 207 ? 5.316 0.156 18.609 1 90.44 207 VAL A C 1
ATOM 1688 O O . VAL A 1 207 ? 6.098 0.969 18.109 1 90.44 207 VAL A O 1
ATOM 1691 N N . ARG A 1 208 ? 4.316 0.535 19.359 1 93.56 208 ARG A N 1
ATOM 1692 C CA . ARG A 1 208 ? 4.086 1.94 19.672 1 93.56 208 ARG A CA 1
ATOM 1693 C C . ARG A 1 208 ? 5.277 2.537 20.406 1 93.56 208 ARG A C 1
ATOM 1695 O O . ARG A 1 208 ? 5.68 3.67 20.141 1 93.56 208 ARG A O 1
ATOM 1702 N N . ARG A 1 209 ? 5.84 1.782 21.312 1 93.38 209 ARG A N 1
ATOM 1703 C CA . ARG A 1 209 ? 7.004 2.242 22.062 1 93.38 209 ARG A CA 1
ATOM 1704 C C . ARG A 1 209 ? 8.203 2.436 21.141 1 93.38 209 ARG A C 1
ATOM 1706 O O . ARG A 1 209 ? 8.984 3.375 21.312 1 93.38 209 ARG A O 1
ATOM 1713 N N . ASN A 1 210 ? 8.32 1.503 20.25 1 92.62 210 ASN A N 1
ATOM 1714 C CA . ASN A 1 210 ? 9.398 1.642 19.266 1 92.62 210 ASN A CA 1
ATOM 1715 C C . ASN A 1 210 ? 9.242 2.914 18.438 1 92.62 210 ASN A C 1
ATOM 1717 O O . ASN A 1 210 ? 10.227 3.605 18.172 1 92.62 210 ASN A O 1
ATOM 1721 N N . ILE A 1 211 ? 8.047 3.197 18.016 1 96 211 ILE A N 1
ATOM 1722 C CA . ILE A 1 211 ? 7.781 4.391 17.219 1 96 211 ILE A CA 1
ATOM 1723 C C . ILE A 1 211 ? 8.039 5.637 18.062 1 96 211 ILE A C 1
ATOM 1725 O O . ILE A 1 211 ? 8.602 6.621 17.578 1 96 211 ILE A O 1
ATOM 1729 N N . GLU A 1 212 ? 7.672 5.574 19.328 1 96.31 212 GLU A N 1
ATOM 1730 C CA . GLU A 1 212 ? 7.961 6.664 20.25 1 96.31 212 GLU A CA 1
ATOM 1731 C C . GLU A 1 212 ? 9.469 6.883 20.391 1 96.31 212 GLU A C 1
ATOM 1733 O O . GLU A 1 212 ? 9.93 8.023 20.5 1 96.31 212 GLU A O 1
ATOM 1738 N N . GLY A 1 213 ? 10.109 5.738 20.453 1 95.12 213 GLY A N 1
ATOM 1739 C CA . GLY A 1 213 ? 11.562 5.832 20.5 1 95.12 213 GLY A CA 1
ATOM 1740 C C . GLY A 1 213 ? 12.148 6.5 19.266 1 95.12 213 GLY A C 1
ATOM 1741 O O . GLY A 1 213 ? 13.07 7.309 19.375 1 95.12 213 GLY A O 1
ATOM 1742 N N . ASN A 1 214 ? 11.641 6.113 18.125 1 95.19 214 ASN A N 1
ATOM 1743 C CA . ASN A 1 214 ? 12.086 6.734 16.891 1 95.19 214 ASN A CA 1
ATOM 1744 C C . ASN A 1 214 ? 11.789 8.234 16.875 1 95.19 214 ASN A C 1
ATOM 1746 O O . ASN A 1 214 ? 12.594 9.023 16.375 1 95.19 214 ASN A O 1
ATOM 1750 N N . LEU A 1 215 ? 10.609 8.656 17.375 1 97.31 215 LEU A N 1
ATOM 1751 C CA . LEU A 1 215 ? 10.273 10.07 17.516 1 97.31 215 LEU A CA 1
ATOM 1752 C C . LEU A 1 215 ? 11.25 10.773 18.453 1 97.31 215 LEU A C 1
ATOM 1754 O O . LEU A 1 215 ? 11.641 11.914 18.219 1 97.31 215 LEU A O 1
ATOM 1758 N N . GLY A 1 216 ? 11.633 10.055 19.469 1 96.56 216 GLY A N 1
ATOM 1759 C CA . GLY A 1 216 ? 12.633 10.594 20.391 1 96.56 216 GLY A CA 1
ATOM 1760 C C . GLY A 1 216 ? 13.969 10.852 19.734 1 96.56 216 GLY A C 1
ATOM 1761 O O . GLY A 1 216 ? 14.602 11.883 19.984 1 96.56 216 GLY A O 1
ATOM 1762 N N . LEU A 1 217 ? 14.398 9.961 18.906 1 95.69 217 LEU A N 1
ATOM 1763 C CA . LEU A 1 217 ? 15.648 10.133 18.188 1 95.69 217 LEU A CA 1
ATOM 1764 C C . LEU A 1 217 ? 15.57 11.336 17.25 1 95.69 217 LEU A C 1
ATOM 1766 O O . LEU A 1 217 ? 16.531 12.102 17.141 1 95.69 217 LEU A O 1
ATOM 1770 N N . TRP A 1 218 ? 14.453 11.414 16.594 1 97.25 218 TRP A N 1
ATOM 1771 C CA . TRP A 1 218 ? 14.234 12.578 15.727 1 97.25 218 TRP A CA 1
ATOM 1772 C C . TRP A 1 218 ? 14.359 13.875 16.531 1 97.25 218 TRP A C 1
ATOM 1774 O O . TRP A 1 218 ? 15.055 14.805 16.109 1 97.25 218 TRP A O 1
ATOM 1784 N N . PHE A 1 219 ? 13.742 13.922 17.688 1 96.75 219 PHE A N 1
ATOM 1785 C CA . PHE A 1 219 ? 13.672 15.133 18.5 1 96.75 219 PHE A CA 1
ATOM 1786 C C . PHE A 1 219 ? 15.047 15.5 19.031 1 96.75 219 PHE A C 1
ATOM 1788 O O . PHE A 1 219 ? 15.43 16.672 19.016 1 96.75 219 PHE A O 1
ATOM 1795 N N . ILE A 1 220 ? 15.812 14.523 19.469 1 95.5 220 ILE A N 1
ATOM 1796 C CA . ILE A 1 220 ? 17.141 14.766 20 1 95.5 220 ILE A CA 1
ATOM 1797 C C . ILE A 1 220 ? 18.047 15.352 18.922 1 95.5 220 ILE A C 1
ATOM 1799 O O . ILE A 1 220 ? 18.781 16.312 19.156 1 95.5 220 ILE A O 1
ATOM 1803 N N . SER A 1 221 ? 17.953 14.758 17.75 1 94.94 221 SER A N 1
ATOM 1804 C CA . SER A 1 221 ? 18.734 15.258 16.641 1 94.94 221 SER A CA 1
ATOM 1805 C C . SER A 1 221 ? 18.281 16.656 16.219 1 94.94 221 SER A C 1
ATOM 1807 O O . SER A 1 221 ? 19.109 17.5 15.875 1 94.94 221 SER A O 1
ATOM 1809 N N . PHE A 1 222 ? 17.031 16.906 16.234 1 95.31 222 PHE A N 1
ATOM 1810 C CA . PHE A 1 222 ? 16.469 18.219 15.898 1 95.31 222 PHE A CA 1
ATOM 1811 C C . PHE A 1 222 ? 16.922 19.266 16.906 1 95.31 222 PHE A C 1
ATOM 1813 O O . PHE A 1 222 ? 17.359 20.359 16.516 1 95.31 222 PHE A O 1
ATOM 1820 N N . GLN A 1 223 ? 16.844 18.938 18.141 1 93 223 GLN A N 1
ATOM 1821 C CA . GLN A 1 223 ? 17.203 19.859 19.219 1 93 223 GLN A CA 1
ATOM 1822 C C . GLN A 1 223 ? 18.688 20.234 19.141 1 93 223 GLN A C 1
ATOM 1824 O O . GLN A 1 223 ? 19.062 21.344 19.531 1 93 223 GLN A O 1
ATOM 1829 N N . SER A 1 224 ? 19.453 19.344 18.625 1 92.81 224 SER A N 1
ATOM 1830 C CA . SER A 1 224 ? 20.891 19.609 18.516 1 92.81 224 SER A CA 1
ATOM 1831 C C . SER A 1 224 ? 21.172 20.609 17.406 1 92.81 224 SER A C 1
ATOM 1833 O O . SER A 1 224 ? 22.234 21.25 17.391 1 92.81 224 SER A O 1
ATOM 1835 N N . LEU A 1 225 ? 20.266 20.828 16.484 1 92.25 225 LEU A N 1
ATOM 1836 C CA . LEU A 1 225 ? 20.5 21.688 15.336 1 92.25 225 LEU A CA 1
ATOM 1837 C C . LEU A 1 225 ? 19.875 23.062 15.555 1 92.25 225 LEU A C 1
ATOM 1839 O O . LEU A 1 225 ? 20.203 24.016 14.836 1 92.25 225 LEU A O 1
ATOM 1843 N N . VAL A 1 226 ? 18.984 23.141 16.547 1 91.81 226 VAL A N 1
ATOM 1844 C CA . VAL A 1 226 ? 18.328 24.406 16.812 1 91.81 226 VAL A CA 1
ATOM 1845 C C . VAL A 1 226 ? 18.828 25 18.125 1 91.81 226 VAL A C 1
ATOM 1847 O O . VAL A 1 226 ? 19.594 24.344 18.844 1 91.81 226 VAL A O 1
ATOM 1850 N N . GLU A 1 227 ? 18.391 26.172 18.406 1 87.19 227 GLU A N 1
ATOM 1851 C CA . GLU A 1 227 ? 18.781 26.828 19.656 1 87.19 227 GLU A CA 1
ATOM 1852 C C . GLU A 1 227 ? 18.172 26.094 20.859 1 87.19 227 GLU A C 1
ATOM 1854 O O . GLU A 1 227 ? 17.078 25.531 20.781 1 87.19 227 GLU A O 1
ATOM 1859 N N . PRO A 1 228 ? 18.797 25.969 21.953 1 81.94 228 PRO A N 1
ATOM 1860 C CA . PRO A 1 228 ? 18.391 25.188 23.125 1 81.94 228 PRO A CA 1
ATOM 1861 C C . PRO A 1 228 ? 16.984 25.547 23.609 1 81.94 228 PRO A C 1
ATOM 1863 O O . PRO A 1 228 ? 16.25 24.688 24.062 1 81.94 228 PRO A O 1
ATOM 1866 N N . ASP A 1 229 ? 16.578 26.766 23.453 1 83.31 229 ASP A N 1
ATOM 1867 C CA . ASP A 1 229 ? 15.281 27.156 24.016 1 83.31 229 ASP A CA 1
ATOM 1868 C C . ASP A 1 229 ? 14.195 27.094 22.953 1 83.31 229 ASP A C 1
ATOM 1870 O O . ASP A 1 229 ? 13.039 27.453 23.203 1 83.31 229 ASP A O 1
ATOM 1874 N N . PHE A 1 230 ? 14.539 26.578 21.844 1 87.56 230 PHE A N 1
ATOM 1875 C CA . PHE A 1 230 ? 13.57 26.562 20.75 1 87.56 230 PHE A CA 1
ATOM 1876 C C . PHE A 1 230 ? 12.43 25.609 21.062 1 87.56 230 PHE A C 1
ATOM 1878 O O . PHE A 1 230 ? 11.258 25.922 20.812 1 87.56 230 PHE A O 1
ATOM 1885 N N . ALA A 1 231 ? 12.773 24.516 21.609 1 82.81 231 ALA A N 1
ATOM 1886 C CA . ALA A 1 231 ? 11.766 23.5 21.891 1 82.81 231 ALA A CA 1
ATOM 1887 C C . ALA A 1 231 ? 10.805 23.969 22.984 1 82.81 231 ALA A C 1
ATOM 1889 O O . ALA A 1 231 ? 9.688 23.453 23.094 1 82.81 231 ALA A O 1
ATOM 1890 N N . LYS A 1 232 ? 11.18 24.891 23.75 1 82 232 LYS A N 1
ATOM 1891 C CA . LYS A 1 232 ? 10.352 25.406 24.828 1 82 232 LYS A CA 1
ATOM 1892 C C . LYS A 1 232 ? 9.211 26.266 24.297 1 82 232 LYS A C 1
ATOM 1894 O O . LYS A 1 232 ? 8.258 26.547 25.016 1 82 232 LYS A O 1
ATOM 1899 N N . LEU A 1 233 ? 9.367 26.641 23.031 1 82.31 233 LEU A N 1
ATOM 1900 C CA . LEU A 1 233 ? 8.312 27.422 22.406 1 82.31 233 LEU A CA 1
ATOM 1901 C C . LEU A 1 233 ? 6.984 26.672 22.438 1 82.31 233 LEU A C 1
ATOM 1903 O O . LEU A 1 233 ? 5.914 27.297 22.438 1 82.31 233 LEU A O 1
ATOM 1907 N N . ALA A 1 234 ? 7.059 25.391 22.438 1 84.31 234 ALA A N 1
ATOM 1908 C CA . ALA A 1 234 ? 5.852 24.562 22.391 1 84.31 234 ALA A CA 1
ATOM 1909 C C . ALA A 1 234 ? 5.219 24.438 23.781 1 84.31 234 ALA A C 1
ATOM 1911 O O . ALA A 1 234 ? 4.094 23.953 23.906 1 84.31 234 ALA A O 1
ATOM 1912 N N . GLU A 1 235 ? 5.938 24.969 24.781 1 78.19 235 GLU A N 1
ATOM 1913 C CA . GLU A 1 235 ? 5.41 24.875 26.141 1 78.19 235 GLU A CA 1
ATOM 1914 C C . GLU A 1 235 ? 4.434 26.016 26.422 1 78.19 235 GLU A C 1
ATOM 1916 O O . GLU A 1 235 ? 4.539 27.094 25.844 1 78.19 235 GLU A O 1
ATOM 1921 N N . VAL A 1 236 ? 3.322 25.859 27.094 1 61.59 236 VAL A N 1
ATOM 1922 C CA . VAL A 1 236 ? 2.16 26.703 27.375 1 61.59 236 VAL A CA 1
ATOM 1923 C C . VAL A 1 236 ? 2.613 28.031 27.969 1 61.59 236 VAL A C 1
ATOM 1925 O O . VAL A 1 236 ? 2.1 29.094 27.609 1 61.59 236 VAL A O 1
ATOM 1928 N N . GLN A 1 237 ? 3.328 28.062 28.984 1 57.03 237 GLN A N 1
ATOM 1929 C CA . GLN A 1 237 ? 3.604 29.25 29.797 1 57.03 237 GLN A CA 1
ATOM 1930 C C . GLN A 1 237 ? 4.691 30.109 29.172 1 57.03 237 GLN A C 1
ATOM 1932 O O . GLN A 1 237 ? 4.996 31.188 29.656 1 57.03 237 GLN A O 1
ATOM 1937 N N . GLY A 1 238 ? 5.207 29.781 28.031 1 52.47 238 GLY A N 1
ATOM 1938 C CA . GLY A 1 238 ? 6.48 30.406 27.719 1 52.47 238 GLY A CA 1
ATOM 1939 C C . GLY A 1 238 ? 6.328 31.656 26.859 1 52.47 238 GLY A C 1
ATOM 1940 O O . GLY A 1 238 ? 5.66 31.625 25.828 1 52.47 238 GLY A O 1
ATOM 1941 N N . GLU A 1 239 ? 6.082 32.781 27.438 1 52.72 239 GLU A N 1
ATOM 1942 C CA . GLU A 1 239 ? 6.285 34.062 26.734 1 52.72 239 GLU A CA 1
ATOM 1943 C C . GLU A 1 239 ? 7.586 34.031 25.938 1 52.72 239 GLU A C 1
ATOM 1945 O O . GLU A 1 239 ? 8.602 34.562 26.391 1 52.72 239 GLU A O 1
ATOM 1950 N N . ALA A 1 240 ? 7.871 33 25.344 1 55.59 240 ALA A N 1
ATOM 1951 C CA . ALA A 1 240 ? 9.227 32.969 24.781 1 55.59 240 ALA A CA 1
ATOM 1952 C C . ALA A 1 240 ? 9.352 33.875 23.578 1 55.59 240 ALA A C 1
ATOM 1954 O O . ALA A 1 240 ? 8.453 33.938 22.734 1 55.59 240 ALA A O 1
ATOM 1955 N N . PRO A 1 241 ? 10.211 34.812 23.688 1 54.16 241 PRO A N 1
ATOM 1956 C CA . PRO A 1 241 ? 10.477 35.688 22.562 1 54.16 241 PRO A CA 1
ATOM 1957 C C . PRO A 1 241 ? 10.703 34.938 21.25 1 54.16 241 PRO A C 1
ATOM 1959 O O . PRO A 1 241 ? 11.211 33.812 21.281 1 54.16 241 PRO A O 1
ATOM 1962 N N . ALA A 1 242 ? 9.812 35.125 20.281 1 54.34 242 ALA A N 1
ATOM 1963 C CA . ALA A 1 242 ? 10.047 34.594 18.938 1 54.34 242 ALA A CA 1
ATOM 1964 C C . ALA A 1 242 ? 11.539 34.531 18.625 1 54.34 242 ALA A C 1
ATOM 1966 O O . ALA A 1 242 ? 12.227 35.562 18.672 1 54.34 242 ALA A O 1
ATOM 1967 N N . LEU A 1 243 ? 12.203 33.5 18.938 1 59.97 243 LEU A N 1
ATOM 1968 C CA . LEU A 1 243 ? 13.609 33.344 18.594 1 59.97 243 LEU A CA 1
ATOM 1969 C C . LEU A 1 243 ? 13.805 33.5 17.078 1 59.97 243 LEU A C 1
ATOM 1971 O O . LEU A 1 243 ? 13.227 32.719 16.297 1 59.97 243 LEU A O 1
ATOM 1975 N N . ARG A 1 244 ? 13.812 34.844 16.516 1 56.91 244 ARG A N 1
ATOM 1976 C CA . ARG A 1 244 ? 13.859 35.344 15.156 1 56.91 244 ARG A CA 1
ATOM 1977 C C . ARG A 1 244 ? 14.938 34.625 14.344 1 56.91 244 ARG A C 1
ATOM 1979 O O . ARG A 1 244 ? 14.898 34.656 13.109 1 56.91 244 ARG A O 1
ATOM 1986 N N . GLU A 1 245 ? 15.734 33.719 15.008 1 74.69 245 GLU A N 1
ATOM 1987 C CA . GLU A 1 245 ? 16.875 33.438 14.141 1 74.69 245 GLU A CA 1
ATOM 1988 C C . GLU A 1 245 ? 16.828 32.031 13.578 1 74.69 245 GLU A C 1
ATOM 1990 O O . GLU A 1 245 ? 17.688 31.641 12.773 1 74.69 245 GLU A O 1
ATOM 1995 N N . GLU A 1 246 ? 15.609 31.328 13.859 1 82.56 246 GLU A N 1
ATOM 1996 C CA . GLU A 1 246 ? 15.594 29.984 13.305 1 82.56 246 GLU A CA 1
ATOM 1997 C C . GLU A 1 246 ? 14.891 29.938 11.953 1 82.56 246 GLU A C 1
ATOM 1999 O O . GLU A 1 246 ? 13.992 30.734 11.695 1 82.56 246 GLU A O 1
ATOM 2004 N N . PRO A 1 247 ? 15.391 29.047 11.133 1 88.94 247 PRO A N 1
ATOM 2005 C CA . PRO A 1 247 ? 14.695 28.906 9.852 1 88.94 247 PRO A CA 1
ATOM 2006 C C . PRO A 1 247 ? 13.211 28.562 10.023 1 88.94 247 PRO A C 1
ATOM 2008 O O . PRO A 1 247 ? 12.844 27.859 10.969 1 88.94 247 PRO A O 1
ATOM 2011 N N . GLN A 1 248 ? 12.352 29.094 9.18 1 91.38 248 GLN A N 1
ATOM 2012 C CA . GLN A 1 248 ? 10.906 28.906 9.242 1 91.38 248 GLN A CA 1
ATOM 2013 C C . GLN A 1 248 ? 10.555 27.422 9.305 1 91.38 248 GLN A C 1
ATOM 2015 O O . GLN A 1 248 ? 9.602 27.031 9.977 1 91.38 248 GLN A O 1
ATOM 2020 N N . ILE A 1 249 ? 11.383 26.625 8.664 1 92.56 249 ILE A N 1
ATOM 2021 C CA . ILE A 1 249 ? 11.094 25.203 8.555 1 92.56 249 ILE A CA 1
ATOM 2022 C C . ILE A 1 249 ? 11.156 24.547 9.93 1 92.56 249 ILE A C 1
ATOM 2024 O O . ILE A 1 249 ? 10.484 23.547 10.188 1 92.56 249 ILE A O 1
ATOM 2028 N N . ALA A 1 250 ? 11.953 25.062 10.82 1 94.06 250 ALA A N 1
ATOM 2029 C CA . ALA A 1 250 ? 12.094 24.516 12.172 1 94.06 250 ALA A CA 1
ATOM 2030 C C . ALA A 1 250 ? 10.781 24.609 12.945 1 94.06 250 ALA A C 1
ATOM 2032 O O . ALA A 1 250 ? 10.453 23.719 13.727 1 94.06 250 ALA A O 1
ATOM 2033 N N . TYR A 1 251 ? 10.047 25.688 12.695 1 93.44 251 TYR A N 1
ATOM 2034 C CA . TYR A 1 251 ? 8.773 25.875 13.375 1 93.44 251 TYR A CA 1
ATOM 2035 C C . TYR A 1 251 ? 7.746 24.859 12.883 1 93.44 251 TYR A C 1
ATOM 2037 O O . TYR A 1 251 ? 7.035 24.25 13.688 1 93.44 251 TYR A O 1
ATOM 2045 N N . TYR A 1 252 ? 7.684 24.688 11.578 1 94.31 252 TYR A N 1
ATOM 2046 C CA . TYR A 1 252 ? 6.805 23.656 11.016 1 94.31 252 TYR A CA 1
ATOM 2047 C C . TYR A 1 252 ? 7.188 22.281 11.508 1 94.31 252 TYR A C 1
ATOM 2049 O O . TYR A 1 252 ? 6.316 21.453 11.82 1 94.31 252 TYR A O 1
ATOM 2057 N N . ALA A 1 253 ? 8.492 22.047 11.57 1 95.38 253 ALA A N 1
ATOM 2058 C CA . ALA A 1 253 ? 9 20.734 11.969 1 95.38 253 ALA A CA 1
ATOM 2059 C C . ALA A 1 253 ? 8.57 20.375 13.391 1 95.38 253 ALA A C 1
ATOM 2061 O O . ALA A 1 253 ? 8.141 19.25 13.656 1 95.38 253 ALA A O 1
ATOM 2062 N N . LEU A 1 254 ? 8.703 21.312 14.25 1 95.81 254 LEU A N 1
ATOM 2063 C CA . LEU A 1 254 ? 8.336 21.047 15.641 1 95.81 254 LEU A CA 1
ATOM 2064 C C . LEU A 1 254 ? 6.832 20.828 15.773 1 95.81 254 LEU A C 1
ATOM 2066 O O . LEU A 1 254 ? 6.387 20.016 16.578 1 95.81 254 LEU A O 1
ATOM 2070 N N . HIS A 1 255 ? 6.062 21.641 15.023 1 96.25 255 HIS A N 1
ATOM 2071 C CA . HIS A 1 255 ? 4.621 21.406 15 1 96.25 255 HIS A CA 1
ATOM 2072 C C . HIS A 1 255 ? 4.305 19.984 14.539 1 96.25 255 HIS A C 1
ATOM 2074 O O . HIS A 1 255 ? 3.488 19.297 15.156 1 96.25 255 HIS A O 1
ATOM 2080 N N . LEU A 1 256 ? 4.914 19.547 13.477 1 96.94 256 LEU A N 1
ATOM 2081 C CA . LEU A 1 256 ? 4.656 18.219 12.914 1 96.94 256 LEU A CA 1
ATOM 2082 C C . LEU A 1 256 ? 5.113 17.125 13.867 1 96.94 256 LEU A C 1
ATOM 2084 O O . LEU A 1 256 ? 4.48 16.062 13.961 1 96.94 256 LEU A O 1
ATOM 2088 N N . TYR A 1 257 ? 6.25 17.391 14.516 1 97.75 257 TYR A N 1
ATOM 2089 C CA . TYR A 1 257 ? 6.723 16.453 15.523 1 97.75 257 TYR A CA 1
ATOM 2090 C C . TYR A 1 257 ? 5.637 16.172 16.562 1 97.75 257 TYR A C 1
ATOM 2092 O O . TYR A 1 257 ? 5.348 15.008 16.859 1 97.75 257 TYR A O 1
ATOM 2100 N N . HIS A 1 258 ? 5.027 17.156 17.062 1 97.56 258 HIS A N 1
ATOM 2101 C CA . HIS A 1 258 ? 3.963 16.984 18.062 1 97.56 258 HIS A CA 1
ATOM 2102 C C . HIS A 1 258 ? 2.723 16.359 17.422 1 97.56 258 HIS A C 1
ATOM 2104 O O . HIS A 1 258 ? 2.023 15.578 18.078 1 97.56 258 HIS A O 1
ATOM 2110 N N . CYS A 1 259 ? 2.49 16.734 16.219 1 97.75 259 CYS A N 1
ATOM 2111 C CA . CYS A 1 259 ? 1.362 16.141 15.516 1 97.75 259 CYS A CA 1
ATOM 2112 C C . CYS A 1 259 ? 1.539 14.633 15.391 1 97.75 259 CYS A C 1
ATOM 2114 O O . CYS A 1 259 ? 0.57 13.875 15.5 1 97.75 259 CYS A O 1
ATOM 2116 N N . MET A 1 260 ? 2.773 14.156 15.172 1 98.44 260 MET A N 1
ATOM 2117 C CA . MET A 1 260 ? 3.033 12.727 15.078 1 98.44 260 MET A CA 1
ATOM 2118 C C . MET A 1 260 ? 2.625 12.008 16.359 1 98.44 260 MET A C 1
ATOM 2120 O O . MET A 1 260 ? 2.092 10.898 16.312 1 98.44 260 MET A O 1
ATOM 2124 N N . HIS A 1 261 ? 2.824 12.641 17.453 1 98.25 261 HIS A N 1
ATOM 2125 C CA . HIS A 1 261 ? 2.42 12.047 18.719 1 98.25 261 HIS A CA 1
ATOM 2126 C C . HIS A 1 261 ? 0.902 11.969 18.844 1 98.25 261 HIS A C 1
ATOM 2128 O O . HIS A 1 261 ? 0.366 10.984 19.359 1 98.25 261 HIS A O 1
ATOM 2134 N N . ILE A 1 262 ? 0.263 13 18.375 1 98 262 ILE A N 1
ATOM 2135 C CA . ILE A 1 262 ? -1.195 12.984 18.406 1 98 262 ILE A CA 1
ATOM 2136 C C . ILE A 1 262 ? -1.716 11.82 17.562 1 98 262 ILE A C 1
ATOM 2138 O O . ILE A 1 262 ? -2.615 11.094 17.984 1 98 262 ILE A O 1
ATOM 2142 N N . LEU A 1 263 ? -1.132 11.656 16.391 1 98 263 LEU A N 1
ATOM 2143 C CA . LEU A 1 263 ? -1.534 10.586 15.484 1 98 263 LEU A CA 1
ATOM 2144 C C . LEU A 1 263 ? -1.228 9.219 16.078 1 98 263 LEU A C 1
ATOM 2146 O O . LEU A 1 263 ? -1.972 8.258 15.867 1 98 263 LEU A O 1
ATOM 2150 N N . LEU A 1 264 ? -0.122 9.164 16.797 1 97.81 264 LEU A N 1
ATOM 2151 C CA . LEU A 1 264 ? 0.302 7.895 17.375 1 97.81 264 LEU A CA 1
ATOM 2152 C C . LEU A 1 264 ? -0.602 7.496 18.547 1 97.81 264 LEU A C 1
ATOM 2154 O O . LEU A 1 264 ? -0.994 6.332 18.656 1 97.81 264 LEU A O 1
ATOM 2158 N N . TYR A 1 265 ? -1.021 8.445 19.391 1 96.5 265 TYR A N 1
ATOM 2159 C CA . TYR A 1 265 ? -1.745 8.141 20.625 1 96.5 265 TYR A CA 1
ATOM 2160 C C . TYR A 1 265 ? -3.25 8.133 20.375 1 96.5 265 TYR A C 1
ATOM 2162 O O . TYR A 1 265 ? -4.008 7.574 21.172 1 96.5 265 TYR A O 1
ATOM 2170 N N . GLY A 1 266 ? -3.65 8.734 19.328 1 94.62 266 GLY A N 1
ATOM 2171 C CA . GLY A 1 266 ? -5.078 8.836 19.078 1 94.62 266 GLY A CA 1
ATOM 2172 C C . GLY A 1 266 ? -5.543 7.977 17.906 1 94.62 266 GLY A C 1
ATOM 2173 O O . GLY A 1 266 ? -4.727 7.453 17.156 1 94.62 266 GLY A O 1
ATOM 2174 N N . PRO A 1 267 ? -6.883 7.777 17.734 1 93.19 267 PRO A N 1
ATOM 2175 C CA . PRO A 1 267 ? -7.441 6.953 16.656 1 93.19 267 PRO A CA 1
ATOM 2176 C C . PRO A 1 267 ? -7.488 7.688 15.312 1 93.19 267 PRO A C 1
ATOM 2178 O O . PRO A 1 267 ? -7.871 7.098 14.297 1 93.19 267 PRO A O 1
ATOM 2181 N N . MET A 1 268 ? -7.152 8.953 15.109 1 93.5 268 MET A N 1
ATOM 2182 C CA . MET A 1 268 ? -7.051 9.766 13.898 1 93.5 268 MET A CA 1
ATOM 2183 C C . MET A 1 268 ? -8.438 10.148 13.383 1 93.5 268 MET A C 1
ATOM 2185 O O . MET A 1 268 ? -8.562 11.016 12.516 1 93.5 268 MET A O 1
ATOM 2189 N N . ASP A 1 269 ? -9.508 9.492 13.852 1 93.38 269 ASP A N 1
ATOM 2190 C CA . ASP A 1 269 ? -10.883 9.75 13.438 1 93.38 269 ASP A CA 1
ATOM 2191 C C . ASP A 1 269 ? -11.633 10.547 14.5 1 93.38 269 ASP A C 1
ATOM 2193 O O . ASP A 1 269 ? -11.75 10.109 15.648 1 93.38 269 ASP A O 1
ATOM 2197 N N . ILE A 1 270 ? -12.18 11.633 14.07 1 91.5 270 ILE A N 1
ATOM 2198 C CA . ILE A 1 270 ? -12.766 12.578 15.016 1 91.5 270 ILE A CA 1
ATOM 2199 C C . ILE A 1 270 ? -13.992 11.953 15.672 1 91.5 270 ILE A C 1
ATOM 2201 O O . ILE A 1 270 ? -14.25 12.172 16.859 1 91.5 270 ILE A O 1
ATOM 2205 N N . VAL A 1 271 ? -14.773 11.203 14.945 1 91 271 VAL A N 1
ATOM 2206 C CA . VAL A 1 271 ? -15.984 10.594 15.484 1 91 271 VAL A CA 1
ATOM 2207 C C . VAL A 1 271 ? -15.609 9.531 16.516 1 91 271 VAL A C 1
ATOM 2209 O O . VAL A 1 271 ? -16.219 9.453 17.578 1 91 271 VAL A O 1
ATOM 2212 N N . VAL A 1 272 ? -14.648 8.781 16.172 1 92.62 272 VAL A N 1
ATOM 2213 C CA . VAL A 1 272 ? -14.18 7.762 17.109 1 92.62 272 VAL A CA 1
ATOM 2214 C C . VAL A 1 272 ? -13.609 8.43 18.359 1 92.62 272 VAL A C 1
ATOM 2216 O O . VAL A 1 272 ? -13.828 7.953 19.469 1 92.62 272 VAL A O 1
ATOM 2219 N N . MET A 1 273 ? -12.898 9.492 18.188 1 93.69 273 MET A N 1
ATOM 2220 C CA . MET A 1 273 ? -12.344 10.234 19.312 1 93.69 273 MET A CA 1
ATOM 2221 C C . MET A 1 273 ? -13.453 10.734 20.234 1 93.69 273 MET A C 1
ATOM 2223 O O . MET A 1 273 ? -13.305 10.727 21.453 1 93.69 273 MET A O 1
ATOM 2227 N N . TYR A 1 274 ? -14.492 11.125 19.641 1 91.19 274 TYR A N 1
ATOM 2228 C CA . TYR A 1 274 ? -15.602 11.688 20.391 1 91.19 274 TYR A CA 1
ATOM 2229 C C . TYR A 1 274 ? -16.359 10.602 21.141 1 91.19 274 TYR A C 1
ATOM 2231 O O . TYR A 1 274 ? -16.781 10.797 22.281 1 91.19 274 TYR A O 1
ATOM 2239 N N . GLU A 1 275 ? -16.5 9.422 20.547 1 91.5 275 GLU A N 1
ATOM 2240 C CA . GLU A 1 275 ? -17.359 8.367 21.078 1 91.5 275 GLU A CA 1
ATOM 2241 C C . GLU A 1 275 ? -16.594 7.457 22.031 1 91.5 275 GLU A C 1
ATOM 2243 O O . GLU A 1 275 ? -17.172 6.875 22.938 1 91.5 275 GLU A O 1
ATOM 2248 N N . ASP A 1 276 ? -15.383 7.324 21.875 1 92.69 276 ASP A N 1
ATOM 2249 C CA . ASP A 1 276 ? -14.594 6.367 22.641 1 92.69 276 ASP A CA 1
ATOM 2250 C C . ASP A 1 276 ? -14.266 6.918 24.031 1 92.69 276 ASP A C 1
ATOM 2252 O O . ASP A 1 276 ? -13.188 7.473 24.25 1 92.69 276 ASP A O 1
ATOM 2256 N N . LEU A 1 277 ? -15.047 6.617 24.938 1 92.06 277 LEU A N 1
ATOM 2257 C CA . LEU A 1 277 ? -14.906 7.121 26.297 1 92.06 277 LEU A CA 1
ATOM 2258 C C . LEU A 1 277 ? -13.734 6.445 27 1 92.06 277 LEU A C 1
ATOM 2260 O O . LEU A 1 277 ? -13.086 7.051 27.859 1 92.06 277 LEU A O 1
ATOM 2264 N N . LYS A 1 278 ? -13.508 5.234 26.641 1 93.31 278 LYS A N 1
ATOM 2265 C CA . LYS A 1 278 ? -12.375 4.523 27.234 1 93.31 278 LYS A CA 1
ATOM 2266 C C . LYS A 1 278 ? -11.055 5.199 26.875 1 93.31 278 LYS A C 1
ATOM 2268 O O . LYS A 1 278 ? -10.188 5.359 27.734 1 93.31 278 LYS A O 1
ATOM 2273 N N . TRP A 1 279 ? -10.93 5.566 25.594 1 94.38 279 TRP A N 1
ATOM 2274 C CA . TRP A 1 279 ? -9.734 6.273 25.156 1 94.38 279 TRP A CA 1
ATOM 2275 C C . TRP A 1 279 ? -9.617 7.633 25.828 1 94.38 279 TRP A C 1
ATOM 2277 O O . TRP A 1 279 ? -8.523 8.047 26.234 1 94.38 279 TRP A O 1
ATOM 2287 N N . GLN A 1 280 ? -10.734 8.32 26.094 1 93.25 280 GLN A N 1
ATOM 2288 C CA . GLN A 1 280 ? -10.742 9.648 26.703 1 93.25 280 GLN A CA 1
ATOM 2289 C C . GLN A 1 280 ? -10.312 9.586 28.172 1 93.25 280 GLN A C 1
ATOM 2291 O O . GLN A 1 280 ? -9.898 10.594 28.734 1 93.25 280 GLN A O 1
ATOM 2296 N N . ALA A 1 281 ? -10.469 8.414 28.719 1 93.38 281 ALA A N 1
ATOM 2297 C CA . ALA A 1 281 ? -10.078 8.242 30.109 1 93.38 281 ALA A CA 1
ATOM 2298 C C . ALA A 1 281 ? -8.68 7.637 30.219 1 93.38 281 ALA A C 1
ATOM 2300 O O . ALA A 1 281 ? -8.18 7.418 31.328 1 93.38 281 ALA A O 1
ATOM 2301 N N . SER A 1 282 ? -7.996 7.461 29.172 1 94.06 282 SER A N 1
ATOM 2302 C CA . SER A 1 282 ? -6.715 6.766 29.141 1 94.06 282 SER A CA 1
ATOM 2303 C C . SER A 1 282 ? -5.551 7.75 29.25 1 94.06 282 SER A C 1
ATOM 2305 O O . SER A 1 282 ? -5.738 8.961 29.109 1 94.06 282 SER A O 1
ATOM 2307 N N . SER A 1 283 ? -4.363 7.191 29.531 1 94.69 283 SER A N 1
ATOM 2308 C CA . SER A 1 283 ? -3.146 7.996 29.562 1 94.69 283 SER A CA 1
ATOM 2309 C C . SER A 1 283 ? -2.766 8.477 28.172 1 94.69 283 SER A C 1
ATOM 2311 O O . SER A 1 283 ? -2.143 9.531 28.016 1 94.69 283 SER A O 1
ATOM 2313 N N . GLU A 1 284 ? -3.154 7.727 27.188 1 94.44 284 GLU A N 1
ATOM 2314 C CA . GLU A 1 284 ? -2.891 8.109 25.812 1 94.44 284 GLU A CA 1
ATOM 2315 C C . GLU A 1 284 ? -3.605 9.414 25.453 1 94.44 284 GLU A C 1
ATOM 2317 O O . GLU A 1 284 ? -3.057 10.25 24.734 1 94.44 284 GLU A O 1
ATOM 2322 N N . PHE A 1 285 ? -4.77 9.539 25.984 1 95.69 285 PHE A N 1
ATOM 2323 C CA . PHE A 1 285 ? -5.539 10.758 25.719 1 95.69 285 PHE A CA 1
ATOM 2324 C C . PHE A 1 285 ? -4.863 11.969 26.359 1 95.69 285 PHE A C 1
ATOM 2326 O O . PHE A 1 285 ? -4.773 13.031 25.734 1 95.69 285 PHE A O 1
ATOM 2333 N N . VAL A 1 286 ? -4.422 11.805 27.531 1 94.69 286 VAL A N 1
ATOM 2334 C CA . VAL A 1 286 ? -3.744 12.891 28.219 1 94.69 286 VAL A CA 1
ATOM 2335 C C . VAL A 1 286 ? -2.494 13.305 27.453 1 94.69 286 VAL A C 1
ATOM 2337 O O . VAL A 1 286 ? -2.24 14.5 27.266 1 94.69 286 VAL A O 1
ATOM 2340 N N . ALA A 1 287 ? -1.757 12.305 27 1 95.31 287 ALA A N 1
ATOM 2341 C CA . ALA A 1 287 ? -0.556 12.594 26.219 1 95.31 287 ALA A CA 1
ATOM 2342 C C . ALA A 1 287 ? -0.905 13.32 24.922 1 95.31 287 ALA A C 1
ATOM 2344 O O . ALA A 1 287 ? -0.218 14.266 24.531 1 95.31 287 ALA A O 1
ATOM 2345 N N . ALA A 1 288 ? -1.938 12.891 24.25 1 96.12 288 ALA A N 1
ATOM 2346 C CA . ALA A 1 288 ? -2.383 13.539 23.016 1 96.12 288 ALA A CA 1
ATOM 2347 C C . ALA A 1 288 ? -2.787 14.984 23.281 1 96.12 288 ALA A C 1
ATOM 2349 O O . ALA A 1 288 ? -2.521 15.867 22.453 1 96.12 288 ALA A O 1
ATOM 2350 N N . CYS A 1 289 ? -3.381 15.273 24.391 1 94.06 289 CYS A N 1
ATOM 2351 C CA . CYS A 1 289 ? -3.801 16.625 24.766 1 94.06 289 CYS A CA 1
ATOM 2352 C C . CYS A 1 289 ? -2.596 17.531 24.953 1 94.06 289 CYS A C 1
ATOM 2354 O O . CYS A 1 289 ? -2.615 18.688 24.531 1 94.06 289 CYS A O 1
ATOM 2356 N N . GLU A 1 290 ? -1.644 16.953 25.609 1 94.38 290 GLU A N 1
ATOM 2357 C CA . GLU A 1 290 ? -0.431 17.734 25.828 1 94.38 290 GLU A CA 1
ATOM 2358 C C . GLU A 1 290 ? 0.221 18.125 24.5 1 94.38 290 GLU A C 1
ATOM 2360 O O . GLU A 1 290 ? 0.627 19.281 24.312 1 94.38 290 GLU A O 1
ATOM 2365 N N . HIS A 1 291 ? 0.302 17.219 23.625 1 96 291 HIS A N 1
ATOM 2366 C CA . HIS A 1 291 ? 0.889 17.484 22.312 1 96 291 HIS A CA 1
ATOM 2367 C C . HIS A 1 291 ? -0.009 18.406 21.5 1 96 291 HIS A C 1
ATOM 2369 O O . HIS A 1 291 ? 0.482 19.219 20.703 1 96 291 HIS A O 1
ATOM 2375 N N . ALA A 1 292 ? -1.321 18.266 21.672 1 95.38 292 ALA A N 1
ATOM 2376 C CA . ALA A 1 292 ? -2.234 19.172 20.969 1 95.38 292 ALA A CA 1
ATOM 2377 C C . ALA A 1 292 ? -2.037 20.625 21.438 1 95.38 292 ALA A C 1
ATOM 2379 O O . ALA A 1 292 ? -2.113 21.547 20.641 1 95.38 292 ALA A O 1
ATOM 2380 N N . ASN A 1 293 ? -1.829 20.781 22.719 1 93.81 293 ASN A N 1
ATOM 2381 C CA . ASN A 1 293 ? -1.514 22.094 23.25 1 93.81 293 ASN A CA 1
ATOM 2382 C C . ASN A 1 293 ? -0.236 22.656 22.641 1 93.81 293 ASN A C 1
ATOM 2384 O O . ASN A 1 293 ? -0.181 23.844 22.281 1 93.81 293 ASN A O 1
ATOM 2388 N N . ALA A 1 294 ? 0.75 21.812 22.594 1 94.5 294 ALA A N 1
ATOM 2389 C CA . ALA A 1 294 ? 2.008 22.219 21.969 1 94.5 294 ALA A CA 1
ATOM 2390 C C . ALA A 1 294 ? 1.801 22.609 20.516 1 94.5 294 ALA A C 1
ATOM 2392 O O . ALA A 1 294 ? 2.41 23.562 20.031 1 94.5 294 ALA A O 1
ATOM 2393 N N . CYS A 1 295 ? 0.967 21.875 19.797 1 96 295 CYS A N 1
ATOM 2394 C CA . CYS A 1 295 ? 0.688 22.156 18.391 1 96 295 CYS A CA 1
ATOM 2395 C C . CYS A 1 295 ? 0.021 23.531 18.25 1 96 295 CYS A C 1
ATOM 2397 O O . CYS A 1 295 ? 0.33 24.266 17.312 1 96 295 CYS A O 1
ATOM 2399 N N . ALA A 1 296 ? -0.908 23.859 19.125 1 93.25 296 ALA A N 1
ATOM 2400 C CA . ALA A 1 296 ? -1.58 25.156 19.047 1 93.25 296 ALA A CA 1
ATOM 2401 C C . ALA A 1 296 ? -0.588 26.297 19.234 1 93.25 296 ALA A C 1
ATOM 2403 O O . ALA A 1 296 ? -0.621 27.281 18.5 1 93.25 296 ALA A O 1
ATOM 2404 N N . LYS A 1 297 ? 0.288 26.156 20.156 1 91.75 297 LYS A N 1
ATOM 2405 C CA . LYS A 1 297 ? 1.305 27.188 20.406 1 91.75 297 LYS A CA 1
ATOM 2406 C C . LYS A 1 297 ? 2.234 27.328 19.203 1 91.75 297 LYS A C 1
ATOM 2408 O O . LYS A 1 297 ? 2.547 28.438 18.766 1 91.75 297 LYS A O 1
ATOM 2413 N N . MET A 1 298 ? 2.637 26.172 18.719 1 93.94 298 MET A N 1
ATOM 2414 C CA . MET A 1 298 ? 3.549 26.203 17.578 1 93.94 298 MET A CA 1
ATOM 2415 C C . MET A 1 298 ? 2.861 26.781 16.344 1 93.94 298 MET A C 1
ATOM 2417 O O . MET A 1 298 ? 3.496 27.453 15.531 1 93.94 298 MET A O 1
ATOM 2421 N N . ALA A 1 299 ? 1.58 26.484 16.203 1 93 299 ALA A N 1
ATOM 2422 C CA . ALA A 1 299 ? 0.836 27.047 15.078 1 93 299 ALA A CA 1
ATOM 2423 C C . ALA A 1 299 ? 0.841 28.578 15.125 1 93 299 ALA A C 1
ATOM 2425 O O . ALA A 1 299 ? 0.913 29.234 14.086 1 93 299 ALA A O 1
ATOM 2426 N N . GLN A 1 300 ? 0.791 29.125 16.266 1 89.94 300 GLN A N 1
ATOM 2427 C CA . GLN A 1 300 ? 0.865 30.578 16.422 1 89.94 300 GLN A CA 1
ATOM 2428 C C . GLN A 1 300 ? 2.23 31.109 16 1 89.94 300 GLN A C 1
ATOM 2430 O O . GLN A 1 300 ? 2.322 32.156 15.352 1 89.94 300 GLN A O 1
ATOM 2435 N N . HIS A 1 301 ? 3.215 30.359 16.391 1 90.75 301 HIS A N 1
ATOM 2436 C CA . HIS A 1 301 ? 4.562 30.766 16.016 1 90.75 301 HIS A CA 1
ATOM 2437 C C . HIS A 1 301 ? 4.777 30.641 14.508 1 90.75 301 HIS A C 1
ATOM 2439 O O . HIS A 1 301 ? 5.484 31.438 13.898 1 90.75 301 HIS A O 1
ATOM 2445 N N . VAL A 1 302 ? 4.219 29.594 13.906 1 91.31 302 VAL A N 1
ATOM 2446 C CA . VAL A 1 302 ? 4.309 29.422 12.461 1 91.31 302 VAL A CA 1
ATOM 2447 C C . VAL A 1 302 ? 3.676 30.625 11.758 1 91.31 302 VAL A C 1
ATOM 2449 O O . VAL A 1 302 ? 4.234 31.156 10.797 1 91.31 302 VAL A O 1
ATOM 2452 N N . LEU A 1 303 ? 2.562 31.109 12.266 1 89.06 303 LEU A N 1
ATOM 2453 C CA . LEU A 1 303 ? 1.876 32.25 11.672 1 89.06 303 LEU A CA 1
ATOM 2454 C C . LEU A 1 303 ? 2.711 33.531 11.805 1 89.06 303 LEU A C 1
ATOM 2456 O O . LEU A 1 303 ? 2.67 34.375 10.922 1 89.06 303 LEU A O 1
ATOM 2460 N N . ARG A 1 304 ? 3.457 33.625 12.82 1 88.06 304 ARG A N 1
ATOM 2461 C CA . ARG A 1 304 ? 4.293 34.812 13.047 1 88.06 304 ARG A CA 1
ATOM 2462 C C . ARG A 1 304 ? 5.477 34.812 12.086 1 88.06 304 ARG A C 1
ATOM 2464 O O . ARG A 1 304 ? 5.836 35.875 11.562 1 88.06 304 ARG A O 1
ATOM 2471 N N . VAL A 1 305 ? 6.07 33.656 11.883 1 89.81 305 VAL A N 1
ATOM 2472 C CA . VAL A 1 305 ? 7.285 33.625 11.07 1 89.81 305 VAL A CA 1
ATOM 2473 C C . VAL A 1 305 ? 6.918 33.5 9.594 1 89.81 305 VAL A C 1
ATOM 2475 O O . VAL A 1 305 ? 7.691 33.875 8.719 1 89.81 305 VAL A O 1
ATOM 2478 N N . ASP A 1 306 ? 5.77 32.906 9.32 1 89.94 306 ASP A N 1
ATOM 2479 C CA . ASP A 1 306 ? 5.242 32.75 7.973 1 89.94 306 ASP A CA 1
ATOM 2480 C C . ASP A 1 306 ? 3.77 33.125 7.902 1 89.94 306 ASP A C 1
ATOM 2482 O O . ASP A 1 306 ? 2.9 32.281 7.754 1 89.94 306 ASP A O 1
ATOM 2486 N N . PRO A 1 307 ? 3.512 34.312 7.84 1 86.94 307 PRO A N 1
ATOM 2487 C CA . PRO A 1 307 ? 2.133 34.812 7.949 1 86.94 307 PRO A CA 1
ATOM 2488 C C . PRO A 1 307 ? 1.256 34.375 6.785 1 86.94 307 PRO A C 1
ATOM 2490 O O . PRO A 1 307 ? 0.034 34.25 6.93 1 86.94 307 PRO A O 1
ATOM 2493 N N . HIS A 1 308 ? 1.837 34.031 5.656 1 82.62 308 HIS A N 1
ATOM 2494 C CA . HIS A 1 308 ? 1.051 33.625 4.504 1 82.62 308 HIS A CA 1
ATOM 2495 C C . HIS A 1 308 ? 1.073 32.094 4.348 1 82.62 308 HIS A C 1
ATOM 2497 O O . HIS A 1 308 ? 0.467 31.562 3.418 1 82.62 308 HIS A O 1
ATOM 2503 N N . LEU A 1 309 ? 1.679 31.438 5.262 1 83.19 309 LEU A N 1
ATOM 2504 C CA . LEU A 1 309 ? 1.776 29.984 5.266 1 83.19 309 LEU A CA 1
ATOM 2505 C C . LEU A 1 309 ? 2.172 29.469 3.889 1 83.19 309 LEU A C 1
ATOM 2507 O O . LEU A 1 309 ? 1.525 28.562 3.354 1 83.19 309 LEU A O 1
ATOM 2511 N N . SER A 1 310 ? 3.203 29.984 3.328 1 78.62 310 SER A N 1
ATOM 2512 C CA . SER A 1 310 ? 3.572 29.703 1.947 1 78.62 310 SER A CA 1
ATOM 2513 C C . SER A 1 310 ? 4.641 28.625 1.875 1 78.62 310 SER A C 1
ATOM 2515 O O . SER A 1 310 ? 4.82 27.984 0.833 1 78.62 310 SER A O 1
ATOM 2517 N N . LEU A 1 311 ? 5.309 28.422 2.988 1 80.31 311 LEU A N 1
ATOM 2518 C CA . LEU A 1 311 ? 6.434 27.484 2.939 1 80.31 311 LEU A CA 1
ATOM 2519 C C . LEU A 1 311 ? 5.945 26.047 2.766 1 80.31 311 LEU A C 1
ATOM 2521 O O . LEU A 1 311 ? 6.465 25.312 1.926 1 80.31 311 LEU A O 1
ATOM 2525 N N . MET A 1 312 ? 4.996 25.688 3.592 1 81.06 312 MET A N 1
ATOM 2526 C CA . MET A 1 312 ? 4.527 24.312 3.576 1 81.06 312 MET A CA 1
ATOM 2527 C C . MET A 1 312 ? 3.031 24.234 3.283 1 81.06 312 MET A C 1
ATOM 2529 O O . MET A 1 312 ? 2.326 23.375 3.816 1 81.06 312 MET A O 1
ATOM 2533 N N . TYR A 1 313 ? 2.607 25.125 2.516 1 72.75 313 TYR A N 1
ATOM 2534 C CA . TYR A 1 313 ? 1.169 25.25 2.307 1 72.75 313 TYR A CA 1
ATOM 2535 C C . TYR A 1 313 ? 0.588 23.969 1.708 1 72.75 313 TYR A C 1
ATOM 2537 O O . TYR A 1 313 ? -0.59 23.672 1.906 1 72.75 313 TYR A O 1
ATOM 2545 N N . ARG A 1 314 ? 1.473 23.125 1.247 1 70.06 314 ARG A N 1
ATOM 2546 C CA . ARG A 1 314 ? 0.997 21.938 0.548 1 70.06 314 ARG A CA 1
ATOM 2547 C C . ARG A 1 314 ? 0.866 20.75 1.504 1 70.06 314 ARG A C 1
ATOM 2549 O O . ARG A 1 314 ? 0.084 19.828 1.259 1 70.06 314 ARG A O 1
ATOM 2556 N N . TYR A 1 315 ? 1.515 20.844 2.492 1 79.81 315 TYR A N 1
ATOM 2557 C CA . TYR A 1 315 ? 1.644 19.656 3.324 1 79.81 315 TYR A CA 1
ATOM 2558 C C . TYR A 1 315 ? 1.139 19.922 4.738 1 79.81 315 TYR A C 1
ATOM 2560 O O . TYR A 1 315 ? 0.847 18.984 5.484 1 79.81 315 TYR A O 1
ATOM 2568 N N . TYR A 1 316 ? 0.901 21.156 5.016 1 86.62 316 TYR A N 1
ATOM 2569 C CA . TYR A 1 316 ? 0.701 21.531 6.414 1 86.62 316 TYR A CA 1
ATOM 2570 C C . TYR A 1 316 ? -0.748 21.312 6.832 1 86.62 316 TYR A C 1
ATOM 2572 O O . TYR A 1 316 ? -1.023 20.984 7.988 1 86.62 316 TYR A O 1
ATOM 2580 N N . GLY A 1 317 ? -1.68 21.359 5.879 1 86.19 317 GLY A N 1
ATOM 2581 C CA . GLY A 1 317 ? -3.1 21.438 6.184 1 86.19 317 GLY A CA 1
ATOM 2582 C C . GLY A 1 317 ? -3.607 20.203 6.926 1 86.19 317 GLY A C 1
ATOM 2583 O O . GLY A 1 317 ? -4.316 20.328 7.926 1 86.19 317 GLY A O 1
ATOM 2584 N N . THR A 1 318 ? -3.262 19.031 6.461 1 89.5 318 THR A N 1
ATOM 2585 C CA . THR A 1 318 ? -3.758 17.797 7.07 1 89.5 318 THR A CA 1
ATOM 2586 C C . THR A 1 318 ? -3.24 17.656 8.5 1 89.5 318 THR A C 1
ATOM 2588 O O . THR A 1 318 ? -3.98 17.25 9.398 1 89.5 318 THR A O 1
ATOM 2591 N N . TYR A 1 319 ? -1.988 17.984 8.672 1 93.75 319 TYR A N 1
ATOM 2592 C CA . TYR A 1 319 ? -1.404 17.891 10.008 1 93.75 319 TYR A CA 1
ATOM 2593 C C . TYR A 1 319 ? -2.057 18.891 10.961 1 93.75 319 TYR A C 1
ATOM 2595 O O . TYR A 1 319 ? -2.363 18.547 12.109 1 93.75 319 TYR A O 1
ATOM 2603 N N . PHE A 1 320 ? -2.25 20.047 10.414 1 93.25 320 PHE A N 1
ATOM 2604 C CA . PHE A 1 320 ? -2.91 21.062 11.211 1 93.25 320 PHE A CA 1
ATOM 2605 C C . PHE A 1 320 ? -4.316 20.625 11.609 1 93.25 320 PHE A C 1
ATOM 2607 O O . PHE A 1 320 ? -4.703 20.75 12.773 1 93.25 320 PHE A O 1
ATOM 2614 N N . LEU A 1 321 ? -5.047 20.109 10.711 1 91.69 321 LEU A N 1
ATOM 2615 C CA . LEU A 1 321 ? -6.402 19.641 10.992 1 91.69 321 LEU A CA 1
ATOM 2616 C C . LEU A 1 321 ? -6.395 18.562 12.055 1 91.69 321 LEU A C 1
ATOM 2618 O O . LEU A 1 321 ? -7.184 18.594 13 1 91.69 321 LEU A O 1
ATOM 2622 N N . GLN A 1 322 ? -5.559 17.594 11.906 1 94 322 GLN A N 1
ATOM 2623 C CA . GLN A 1 322 ? -5.461 16.484 12.844 1 94 322 GLN A CA 1
ATOM 2624 C C . GLN A 1 322 ? -5.121 16.969 14.25 1 94 322 GLN A C 1
ATOM 2626 O O . GLN A 1 322 ? -5.598 16.422 15.242 1 94 322 GLN A O 1
ATOM 2631 N N . SER A 1 323 ? -4.336 18 14.32 1 95.06 323 SER A N 1
ATOM 2632 C CA . SER A 1 323 ? -3.934 18.516 15.625 1 95.06 323 SER A CA 1
ATOM 2633 C C . SER A 1 323 ? -5.074 19.281 16.297 1 95.06 323 SER A C 1
ATOM 2635 O O . SER A 1 323 ? -5.062 19.469 17.516 1 95.06 323 SER A O 1
ATOM 2637 N N . CYS A 1 324 ? -6.07 19.672 15.547 1 93.81 324 CYS A N 1
ATOM 2638 C CA . CYS A 1 324 ? -7.172 20.469 16.062 1 93.81 324 CYS A CA 1
ATOM 2639 C C . CYS A 1 324 ? -8.289 19.594 16.594 1 93.81 324 CYS A C 1
ATOM 2641 O O . CYS A 1 324 ? -9.148 20.062 17.344 1 93.81 324 CYS A O 1
ATOM 2643 N N . PHE A 1 325 ? -8.336 18.344 16.234 1 93.19 325 PHE A N 1
ATOM 2644 C CA . PHE A 1 325 ? -9.461 17.469 16.547 1 93.19 325 PHE A CA 1
ATOM 2645 C C . PHE A 1 325 ? -9.664 17.359 18.047 1 93.19 325 PHE A C 1
ATOM 2647 O O . PHE A 1 325 ? -10.797 17.344 18.531 1 93.19 325 PHE A O 1
ATOM 2654 N N . ILE A 1 326 ? -8.586 17.297 18.719 1 92.31 326 ILE A N 1
ATOM 2655 C CA . ILE A 1 326 ? -8.656 17.062 20.156 1 92.31 326 ILE A CA 1
ATOM 2656 C C . ILE A 1 326 ? -9.406 18.203 20.828 1 92.31 326 ILE A C 1
ATOM 2658 O O . ILE A 1 326 ? -10.328 17.953 21.609 1 92.31 326 ILE A O 1
ATOM 2662 N N . PHE A 1 327 ? -9.117 19.406 20.547 1 88.94 327 PHE A N 1
ATOM 2663 C CA . PHE A 1 327 ? -9.75 20.531 21.219 1 88.94 327 PHE A CA 1
ATOM 2664 C C . PHE A 1 327 ? -11.172 20.734 20.703 1 88.94 327 PHE A C 1
ATOM 2666 O O . PHE A 1 327 ? -12.047 21.203 21.438 1 88.94 327 PHE A O 1
ATOM 2673 N N . LEU A 1 328 ? -11.367 20.25 19.547 1 87.38 328 LEU A N 1
ATOM 2674 C CA . LEU A 1 328 ? -12.727 20.312 19.016 1 87.38 328 LEU A CA 1
ATOM 2675 C C . LEU A 1 328 ? -13.648 19.375 19.781 1 87.38 328 LEU A C 1
ATOM 2677 O O . LEU A 1 328 ? -14.766 19.734 20.141 1 87.38 328 LEU A O 1
ATOM 2681 N N . ILE A 1 329 ? -13.164 18.219 20.047 1 87.12 329 ILE A N 1
ATOM 2682 C CA . ILE A 1 329 ? -14.008 17.234 20.734 1 87.12 329 ILE A CA 1
ATOM 2683 C C . ILE A 1 329 ? -14.172 17.656 22.203 1 87.12 329 ILE A C 1
ATOM 2685 O O . ILE A 1 329 ? -15.258 17.5 22.766 1 87.12 329 ILE A O 1
ATOM 2689 N N . LEU A 1 330 ? -13.141 18.203 22.734 1 87.88 330 LEU A N 1
ATOM 2690 C CA . LEU A 1 330 ? -13.234 18.672 24.125 1 87.88 330 LEU A CA 1
ATOM 2691 C C . LEU A 1 330 ? -14.203 19.859 24.219 1 87.88 330 LEU A C 1
ATOM 2693 O O . LEU A 1 330 ? -15 19.922 25.156 1 87.88 330 LEU A O 1
ATOM 2697 N N . ALA A 1 331 ? -14.133 20.672 23.312 1 87.19 331 ALA A N 1
ATOM 2698 C CA . ALA A 1 331 ? -15.031 21.828 23.297 1 87.19 331 ALA A CA 1
ATOM 2699 C C . ALA A 1 331 ? -16.484 21.375 23.141 1 87.19 331 ALA A C 1
ATOM 2701 O O . ALA A 1 331 ? -17.391 21.953 23.75 1 87.19 331 ALA A O 1
ATOM 2702 N N . GLN A 1 332 ? -16.703 20.422 22.375 1 82.69 332 GLN A N 1
ATOM 2703 C CA . GLN A 1 332 ? -18.062 19.938 22.125 1 82.69 332 GLN A CA 1
ATOM 2704 C C . GLN A 1 332 ? -18.594 19.188 23.344 1 82.69 332 GLN A C 1
ATOM 2706 O O . GLN A 1 332 ? -19.781 19.281 23.656 1 82.69 332 GLN A O 1
ATOM 2711 N N . LYS A 1 333 ? -17.766 18.484 23.906 1 83.19 333 LYS A N 1
ATOM 2712 C CA . LYS A 1 333 ? -18.219 17.656 25.031 1 83.19 333 LYS A CA 1
ATOM 2713 C C . LYS A 1 333 ? -18.438 18.516 26.266 1 83.19 333 LYS A C 1
ATOM 2715 O O . LYS A 1 333 ? -19.406 18.312 27 1 83.19 333 LYS A O 1
ATOM 2720 N N . LEU A 1 334 ? -17.5 19.375 26.516 1 80.62 334 LEU A N 1
ATOM 2721 C CA . LEU A 1 334 ? -17.578 20.188 27.734 1 80.62 334 LEU A CA 1
ATOM 2722 C C . LEU A 1 334 ? -18.516 21.375 27.562 1 80.62 334 LEU A C 1
ATOM 2724 O O . LEU A 1 334 ? -19.109 21.859 28.531 1 80.62 334 LEU A O 1
ATOM 2728 N N . GLY A 1 335 ? -18.625 21.703 26.297 1 73.62 335 GLY A N 1
ATOM 2729 C CA . GLY A 1 335 ? -19.484 22.844 26.016 1 73.62 335 GLY A CA 1
ATOM 2730 C C . GLY A 1 335 ? -19.125 24.062 26.828 1 73.62 335 GLY A C 1
ATOM 2731 O O . GLY A 1 335 ? -17.969 24.5 26.844 1 73.62 335 GLY A O 1
ATOM 2732 N N . ARG A 1 336 ? -19.984 24.391 27.672 1 66.38 336 ARG A N 1
ATOM 2733 C CA . ARG A 1 336 ? -19.859 25.609 28.453 1 66.38 336 ARG A CA 1
ATOM 2734 C C . ARG A 1 336 ? -18.844 25.453 29.578 1 66.38 336 ARG A C 1
ATOM 2736 O O . ARG A 1 336 ? -18.359 26.438 30.125 1 66.38 336 ARG A O 1
ATOM 2743 N N . GLN A 1 337 ? -18.562 24.234 29.828 1 69.69 337 GLN A N 1
ATOM 2744 C CA . GLN A 1 337 ? -17.609 23.938 30.891 1 69.69 337 GLN A CA 1
ATOM 2745 C C . GLN A 1 337 ? -16.172 23.922 30.375 1 69.69 337 GLN A C 1
ATOM 2747 O O . GLN A 1 337 ? -15.242 23.625 31.109 1 69.69 337 GLN A O 1
ATOM 2752 N N . SER A 1 338 ? -16.109 24.375 29.141 1 76.19 338 SER A N 1
ATOM 2753 C CA . SER A 1 338 ? -14.758 24.391 28.578 1 76.19 338 SER A CA 1
ATOM 2754 C C . SER A 1 338 ? -13.867 25.391 29.281 1 76.19 338 SER A C 1
ATOM 2756 O O . SER A 1 338 ? -14.297 26.516 29.594 1 76.19 338 SER A O 1
ATOM 2758 N N . ASP A 1 339 ? -12.68 25.016 29.594 1 81.94 339 ASP A N 1
ATOM 2759 C CA . ASP A 1 339 ? -11.703 25.891 30.25 1 81.94 339 ASP A CA 1
ATOM 2760 C C . ASP A 1 339 ? -11.148 26.922 29.266 1 81.94 339 ASP A C 1
ATOM 2762 O O . ASP A 1 339 ? -11.344 26.797 28.062 1 81.94 339 ASP A O 1
ATOM 2766 N N . ASP A 1 340 ? -10.539 27.906 29.812 1 85.38 340 ASP A N 1
ATOM 2767 C CA . ASP A 1 340 ? -9.992 29.016 29.031 1 85.38 340 ASP A CA 1
ATOM 2768 C C . ASP A 1 340 ? -8.938 28.531 28.031 1 85.38 340 ASP A C 1
ATOM 2770 O O . ASP A 1 340 ? -8.805 29.078 26.953 1 85.38 340 ASP A O 1
ATOM 2774 N N . LEU A 1 341 ? -8.312 27.484 28.406 1 85.5 341 LEU A N 1
ATOM 2775 C CA . LEU A 1 341 ? -7.266 26.953 27.547 1 85.5 341 LEU A CA 1
ATOM 2776 C C . LEU A 1 341 ? -7.859 26.359 26.266 1 85.5 341 LEU A C 1
ATOM 2778 O O . LEU A 1 341 ? -7.32 26.562 25.172 1 85.5 341 LEU A O 1
ATOM 2782 N N . ILE A 1 342 ? -8.93 25.641 26.438 1 88.31 342 ILE A N 1
ATOM 2783 C CA . ILE A 1 342 ? -9.602 25.031 25.281 1 88.31 342 ILE A CA 1
ATOM 2784 C C . ILE A 1 342 ? -10.109 26.109 24.344 1 88.31 342 ILE A C 1
ATOM 2786 O O . ILE A 1 342 ? -9.922 26.031 23.125 1 88.31 342 ILE A O 1
ATOM 2790 N N . ILE A 1 343 ? -10.711 27.141 24.906 1 88.5 343 ILE A N 1
ATOM 2791 C CA . ILE A 1 343 ? -11.281 28.219 24.125 1 88.5 343 ILE A CA 1
ATOM 2792 C C . ILE A 1 343 ? -10.164 28.984 23.406 1 88.5 343 ILE A C 1
ATOM 2794 O O . ILE A 1 343 ? -10.281 29.266 22.203 1 88.5 343 ILE A O 1
ATOM 2798 N N . SER A 1 344 ? -9.141 29.25 24.109 1 88.69 344 SER A N 1
ATOM 2799 C CA . SER A 1 344 ? -8.023 29.984 23.531 1 88.69 344 SER A CA 1
ATOM 2800 C C . SER A 1 344 ? -7.391 29.188 22.375 1 88.69 344 SER A C 1
ATOM 2802 O O . SER A 1 344 ? -7.074 29.75 21.328 1 88.69 344 SER A O 1
ATOM 2804 N N . ASN A 1 345 ? -7.16 27.922 22.641 1 88.88 345 ASN A N 1
ATOM 2805 C CA . ASN A 1 345 ? -6.566 27.078 21.609 1 88.88 345 ASN A CA 1
ATOM 2806 C C . ASN A 1 345 ? -7.465 26.984 20.375 1 88.88 345 ASN A C 1
ATOM 2808 O O . ASN A 1 345 ? -6.977 27.016 19.25 1 88.88 345 ASN A O 1
ATOM 2812 N N . CYS A 1 346 ? -8.719 26.844 20.547 1 89.25 346 CYS A N 1
ATOM 2813 C CA . CYS A 1 346 ? -9.656 26.812 19.422 1 89.25 346 CYS A CA 1
ATOM 2814 C C . CYS A 1 346 ? -9.617 28.125 18.656 1 89.25 346 CYS A C 1
ATOM 2816 O O . CYS A 1 346 ? -9.703 28.125 17.422 1 89.25 346 CYS A O 1
ATOM 2818 N N . ALA A 1 347 ? -9.492 29.234 19.406 1 90.69 347 ALA A N 1
ATOM 2819 C CA . ALA A 1 347 ? -9.414 30.547 18.75 1 90.69 347 ALA A CA 1
ATOM 2820 C C . ALA A 1 347 ? -8.141 30.656 17.922 1 90.69 347 ALA A C 1
ATOM 2822 O O . ALA A 1 347 ? -8.172 31.188 16.812 1 90.69 347 ALA A O 1
ATOM 2823 N N . ILE A 1 348 ? -7.055 30.219 18.453 1 89.75 348 ILE A N 1
ATOM 2824 C CA . ILE A 1 348 ? -5.789 30.219 17.719 1 89.75 348 ILE A CA 1
ATOM 2825 C C . ILE A 1 348 ? -5.926 29.359 16.469 1 89.75 348 ILE A C 1
ATOM 2827 O O . ILE A 1 348 ? -5.516 29.781 15.375 1 89.75 348 ILE A O 1
ATOM 2831 N N . ASN A 1 349 ? -6.473 28.203 16.625 1 91 349 ASN A N 1
ATOM 2832 C CA . ASN A 1 349 ? -6.656 27.297 15.5 1 91 349 ASN A CA 1
ATOM 2833 C C . ASN A 1 349 ? -7.508 27.938 14.406 1 91 349 ASN A C 1
ATOM 2835 O O . ASN A 1 349 ? -7.219 27.781 13.219 1 91 349 ASN A O 1
ATOM 2839 N N . LEU A 1 350 ? -8.516 28.641 14.828 1 92.88 350 LEU A N 1
ATOM 2840 C CA . LEU A 1 350 ? -9.383 29.297 13.852 1 92.88 350 LEU A CA 1
ATOM 2841 C C . LEU A 1 350 ? -8.625 30.391 13.109 1 92.88 350 LEU A C 1
ATOM 2843 O O . LEU A 1 350 ? -8.789 30.562 11.898 1 92.88 350 LEU A O 1
ATOM 2847 N N . GLU A 1 351 ? -7.84 31.125 13.797 1 92.12 351 GLU A N 1
ATOM 2848 C CA . GLU A 1 351 ? -7.039 32.188 13.172 1 92.12 351 GLU A CA 1
ATOM 2849 C C . GLU A 1 351 ? -6.098 31.609 12.125 1 92.12 351 GLU A C 1
ATOM 2851 O O . GLU A 1 351 ? -5.988 32.156 11.016 1 92.12 351 GLU A O 1
ATOM 2856 N N . VAL A 1 352 ? -5.434 30.594 12.516 1 89.56 352 VAL A N 1
ATOM 2857 C CA . VAL A 1 352 ? -4.496 29.953 11.602 1 89.56 352 VAL A CA 1
ATOM 2858 C C . VAL A 1 352 ? -5.254 29.375 10.406 1 89.56 352 VAL A C 1
ATOM 2860 O O . VAL A 1 352 ? -4.801 29.484 9.266 1 89.56 352 VAL A O 1
ATOM 2863 N N . LEU A 1 353 ? -6.367 28.766 10.68 1 89.56 353 LEU A N 1
ATOM 2864 C CA . LEU A 1 353 ? -7.184 28.172 9.633 1 89.56 353 LEU A CA 1
ATOM 2865 C C . LEU A 1 353 ? -7.66 29.25 8.648 1 89.56 353 LEU A C 1
ATOM 2867 O O . LEU A 1 353 ? -7.688 29.016 7.438 1 89.56 353 LEU A O 1
ATOM 2871 N N . ASP A 1 354 ? -8.008 30.391 9.125 1 89.69 354 ASP A N 1
ATOM 2872 C CA . ASP A 1 354 ? -8.453 31.484 8.273 1 89.69 354 ASP A CA 1
ATOM 2873 C C . ASP A 1 354 ? -7.336 31.938 7.34 1 89.69 354 ASP A C 1
ATOM 2875 O O . ASP A 1 354 ? -7.582 32.281 6.176 1 89.69 354 ASP A O 1
ATOM 2879 N N . LYS A 1 355 ? -6.199 32 7.863 1 86.19 355 LYS A N 1
ATOM 2880 C CA . LYS A 1 355 ? -5.062 32.375 7.027 1 86.19 355 LYS A CA 1
ATOM 2881 C C . LYS A 1 355 ? -4.785 31.297 5.969 1 86.19 355 LYS A C 1
ATOM 2883 O O . LYS A 1 355 ? -4.387 31.625 4.848 1 86.19 355 LYS A O 1
ATOM 2888 N N . PHE A 1 356 ? -4.961 30.125 6.402 1 83 356 PHE A N 1
ATOM 2889 C CA . PHE A 1 356 ? -4.746 29.016 5.477 1 83 356 PHE A CA 1
ATOM 2890 C C . PHE A 1 356 ? -5.754 29.062 4.332 1 83 356 PHE A C 1
ATOM 2892 O O . PHE A 1 356 ? -5.41 28.781 3.182 1 83 356 PHE A O 1
ATOM 2899 N N . ILE A 1 357 ? -6.992 29.359 4.59 1 83.06 357 ILE A N 1
ATOM 2900 C CA . ILE A 1 357 ? -8.055 29.453 3.592 1 83.06 357 ILE A CA 1
ATOM 2901 C C . ILE A 1 357 ? -7.715 30.531 2.572 1 83.06 357 ILE A C 1
ATOM 2903 O O . ILE A 1 357 ? -7.977 30.375 1.378 1 83.06 357 ILE A O 1
ATOM 2907 N N . LEU A 1 358 ? -7.047 31.531 3.025 1 79.81 358 LEU A N 1
ATOM 2908 C CA . LEU A 1 358 ? -6.66 32.625 2.133 1 79.81 358 LEU A CA 1
ATOM 2909 C C . LEU A 1 358 ? -5.547 32.188 1.187 1 79.81 358 LEU A C 1
ATOM 2911 O O . LEU A 1 358 ? -5.48 32.656 0.046 1 79.81 358 LEU A O 1
ATOM 2915 N N . THR A 1 359 ? -4.793 31.266 1.672 1 74.38 359 THR A N 1
ATOM 2916 C CA . THR A 1 359 ? -3.633 30.844 0.897 1 74.38 359 THR A CA 1
ATOM 2917 C C . THR A 1 359 ? -4 29.703 -0.046 1 74.38 359 THR A C 1
ATOM 2919 O O . THR A 1 359 ? -3.633 29.719 -1.222 1 74.38 359 THR A O 1
ATOM 2922 N N . THR A 1 360 ? -4.68 28.656 0.335 1 73.62 360 THR A N 1
ATOM 2923 C CA . THR A 1 360 ? -4.906 27.453 -0.463 1 73.62 360 THR A CA 1
ATOM 2924 C C . THR A 1 360 ? -6.359 27.375 -0.922 1 73.62 360 THR A C 1
ATOM 2926 O O . THR A 1 360 ? -6.664 26.75 -1.938 1 73.62 360 THR A O 1
ATOM 2929 N N . ASN A 1 361 ? -7.301 27.875 -0.16 1 75.5 361 ASN A N 1
ATOM 2930 C CA . ASN A 1 361 ? -8.719 27.953 -0.495 1 75.5 361 ASN A CA 1
ATOM 2931 C C . ASN A 1 361 ? -9.305 26.578 -0.784 1 75.5 361 ASN A C 1
ATOM 2933 O O . ASN A 1 361 ? -9.961 26.375 -1.805 1 75.5 361 ASN A O 1
ATOM 2937 N N . MET A 1 362 ? -9 25.625 0.025 1 76.94 362 MET A N 1
ATOM 2938 C CA . MET A 1 362 ? -9.492 24.266 -0.154 1 76.94 362 MET A CA 1
ATOM 2939 C C . MET A 1 362 ? -10.852 24.094 0.525 1 76.94 362 MET A C 1
ATOM 2941 O O . MET A 1 362 ? -11.117 24.703 1.56 1 76.94 362 MET A O 1
ATOM 2945 N N . ASP A 1 363 ? -11.672 23.188 -0 1 77.25 363 ASP A N 1
ATOM 2946 C CA . ASP A 1 363 ? -13.031 22.969 0.499 1 77.25 363 ASP A CA 1
ATOM 2947 C C . ASP A 1 363 ? -13.016 22.422 1.921 1 77.25 363 ASP A C 1
ATOM 2949 O O . ASP A 1 363 ? -13.805 22.844 2.768 1 77.25 363 ASP A O 1
ATOM 2953 N N . TYR A 1 364 ? -12.172 21.484 2.182 1 79 364 TYR A N 1
ATOM 2954 C CA . TYR A 1 364 ? -12.195 20.859 3.498 1 79 364 TYR A CA 1
ATOM 2955 C C . TYR A 1 364 ? -11.82 21.859 4.586 1 79 364 TYR A C 1
ATOM 2957 O O . TYR A 1 364 ? -12.273 21.75 5.727 1 79 364 TYR A O 1
ATOM 2965 N N . GLN A 1 365 ? -11.055 22.875 4.246 1 83 365 GLN A N 1
ATOM 2966 C CA . GLN A 1 365 ? -10.656 23.906 5.215 1 83 365 GLN A CA 1
ATOM 2967 C C . GLN A 1 365 ? -11.828 24.828 5.539 1 83 365 GLN A C 1
ATOM 2969 O O . GLN A 1 365 ? -12 25.234 6.688 1 83 365 GLN A O 1
ATOM 2974 N N . HIS A 1 366 ? -12.547 25.125 4.461 1 83.94 366 HIS A N 1
ATOM 2975 C CA . HIS A 1 366 ? -13.727 25.969 4.672 1 83.94 366 HIS A CA 1
ATOM 2976 C C . HIS A 1 366 ? -14.719 25.281 5.605 1 83.94 366 HIS A C 1
ATOM 2978 O O . HIS A 1 366 ? -15.266 25.922 6.508 1 83.94 366 HIS A O 1
ATOM 2984 N N . ASP A 1 367 ? -14.93 24.062 5.344 1 84.06 367 ASP A N 1
ATOM 2985 C CA . ASP A 1 367 ? -15.867 23.297 6.16 1 84.06 367 ASP A CA 1
ATOM 2986 C C . ASP A 1 367 ? -15.398 23.203 7.609 1 84.06 367 ASP A C 1
ATOM 2988 O O . ASP A 1 367 ? -16.203 23.328 8.539 1 84.06 367 ASP A O 1
ATOM 2992 N N . PHE A 1 368 ? -14.188 23.047 7.762 1 87.06 368 PHE A N 1
ATOM 2993 C CA . PHE A 1 368 ? -13.633 22.922 9.102 1 87.06 368 PHE A CA 1
ATOM 2994 C C . PHE A 1 368 ? -13.688 24.25 9.844 1 87.06 368 PHE A C 1
ATOM 2996 O O . PHE A 1 368 ? -13.945 24.297 11.047 1 87.06 368 PHE A O 1
ATOM 3003 N N . ALA A 1 369 ? -13.375 25.297 9.133 1 89.38 369 ALA A N 1
ATOM 3004 C CA . ALA A 1 369 ? -13.461 26.625 9.742 1 89.38 369 ALA A CA 1
ATOM 3005 C C . ALA A 1 369 ? -14.883 26.938 10.188 1 89.38 369 ALA A C 1
ATOM 3007 O O . ALA A 1 369 ? -15.094 27.516 11.258 1 89.38 369 ALA A O 1
ATOM 3008 N N . LYS A 1 370 ? -15.82 26.594 9.352 1 88.81 370 LYS A N 1
ATOM 3009 C CA . LYS A 1 370 ? -17.219 26.781 9.711 1 88.81 370 LYS A CA 1
ATOM 3010 C C . LYS A 1 370 ? -17.578 26.031 10.992 1 88.81 370 LYS A C 1
ATOM 3012 O O . LYS A 1 370 ? -18.266 26.562 11.859 1 88.81 370 LYS A O 1
ATOM 3017 N N . LEU A 1 371 ? -17.125 24.875 11.055 1 88.06 371 LEU A N 1
ATOM 3018 C CA . LEU A 1 371 ? -17.375 24.047 12.234 1 88.06 371 LEU A CA 1
ATOM 3019 C C . LEU A 1 371 ? -16.734 24.672 13.469 1 88.06 371 LEU A C 1
ATOM 3021 O O . LEU A 1 371 ? -17.359 24.766 14.523 1 88.06 371 LEU A O 1
ATOM 3025 N N . LEU A 1 372 ? -15.508 25.109 13.383 1 89.44 372 LEU A N 1
ATOM 3026 C CA . LEU A 1 372 ? -14.781 25.688 14.508 1 89.44 372 LEU A CA 1
ATOM 3027 C C . LEU A 1 372 ? -15.422 26.984 14.953 1 89.44 372 LEU A C 1
ATOM 3029 O O . LEU A 1 372 ? -15.484 27.281 16.156 1 89.44 372 LEU A O 1
ATOM 3033 N N . ARG A 1 373 ? -15.852 27.766 14 1 90.75 373 ARG A N 1
ATOM 3034 C CA . ARG A 1 373 ? -16.531 29.016 14.32 1 90.75 373 ARG A CA 1
ATOM 3035 C C . ARG A 1 373 ? -17.828 28.75 15.086 1 90.75 373 ARG A C 1
ATOM 3037 O O . ARG A 1 373 ? -18.141 29.469 16.047 1 90.75 373 ARG A O 1
ATOM 3044 N N . LYS A 1 374 ? -18.547 27.812 14.617 1 87.62 374 LYS A N 1
ATOM 3045 C CA . LYS A 1 374 ? -19.781 27.438 15.281 1 87.62 374 LYS A CA 1
ATOM 3046 C C . LYS A 1 374 ? -19.531 27 16.719 1 87.62 374 LYS A C 1
ATOM 3048 O O . LYS A 1 374 ? -20.219 27.438 17.641 1 87.62 374 LYS A O 1
ATOM 3053 N N . VAL A 1 375 ? -18.578 26.203 16.891 1 85.81 375 VAL A N 1
ATOM 3054 C CA . VAL A 1 375 ? -18.25 25.672 18.203 1 85.81 375 VAL A CA 1
ATOM 3055 C C . VAL A 1 375 ? -17.781 26.828 19.109 1 85.81 375 VAL A C 1
ATOM 3057 O O . VAL A 1 375 ? -18.188 26.906 20.266 1 85.81 375 VAL A O 1
ATOM 3060 N N . LEU A 1 376 ? -16.953 27.719 18.609 1 86.88 376 LEU A N 1
ATOM 3061 C CA . LEU A 1 376 ? -16.422 28.844 19.391 1 86.88 376 LEU A CA 1
ATOM 3062 C C . LEU A 1 376 ? -17.547 29.812 19.766 1 86.88 376 LEU A C 1
ATOM 3064 O O . LEU A 1 376 ? -17.547 30.359 20.875 1 86.88 376 LEU A O 1
ATOM 3068 N N . SER A 1 377 ? -18.422 30 18.797 1 85.88 377 SER A N 1
ATOM 3069 C CA . SER A 1 377 ? -19.562 30.875 19.062 1 85.88 377 SER A CA 1
ATOM 3070 C C . SER A 1 377 ? -20.438 30.312 20.172 1 85.88 377 SER A C 1
ATOM 3072 O O . SER A 1 377 ? -20.953 31.062 21.016 1 85.88 377 SER A O 1
ATOM 3074 N N . ASP A 1 378 ? -20.641 29.062 20.141 1 82.69 378 ASP A N 1
ATOM 3075 C CA . ASP A 1 378 ? -21.438 28.391 21.172 1 82.69 378 ASP A CA 1
ATOM 3076 C C . ASP A 1 378 ? -20.75 28.469 22.531 1 82.69 378 ASP A C 1
ATOM 3078 O O . ASP A 1 378 ? -21.422 28.531 23.562 1 82.69 378 ASP A O 1
ATOM 3082 N N . LEU A 1 379 ? -19.484 28.469 22.5 1 80.88 379 LEU A N 1
ATOM 3083 C CA . LEU A 1 379 ? -18.719 28.5 23.734 1 80.88 379 LEU A CA 1
ATOM 3084 C C . LEU A 1 379 ? -18.719 29.906 24.344 1 80.88 379 LEU A C 1
ATOM 3086 O O . LEU A 1 379 ? -18.781 30.062 25.562 1 80.88 379 LEU A O 1
ATOM 3090 N N . ILE A 1 380 ? -18.672 30.922 23.484 1 76.12 380 ILE A N 1
ATOM 3091 C CA . ILE A 1 380 ? -18.562 32.312 23.953 1 76.12 380 ILE A CA 1
ATOM 3092 C C . ILE A 1 380 ? -19.938 32.844 24.312 1 76.12 380 ILE A C 1
ATOM 3094 O O . ILE A 1 380 ? -20.094 33.562 25.312 1 76.12 380 ILE A O 1
ATOM 3098 N N . GLN A 1 381 ? -21.062 32.719 23.438 1 67 381 GLN A N 1
ATOM 3099 C CA . GLN A 1 381 ? -22.391 33.281 23.641 1 67 381 GLN A CA 1
ATOM 3100 C C . GLN A 1 381 ? -23.078 32.688 24.875 1 67 381 GLN A C 1
ATOM 3102 O O . GLN A 1 381 ? -23.875 33.344 25.531 1 67 381 GLN A O 1
ATOM 3107 N N . HIS A 1 382 ? -23 31.453 25.078 1 57.84 382 HIS A N 1
ATOM 3108 C CA . HIS A 1 382 ? -23.719 30.891 26.219 1 57.84 382 HIS A CA 1
ATOM 3109 C C . HIS A 1 382 ? -22.781 30.578 27.375 1 57.84 382 HIS A C 1
ATOM 3111 O O . HIS A 1 382 ? -22.516 29.406 27.656 1 57.84 382 HIS A O 1
ATOM 3117 N N . PRO A 1 383 ? -22.141 31.641 27.891 1 50.44 383 PRO A N 1
ATOM 3118 C CA . PRO A 1 383 ? -21.328 31.312 29.062 1 50.44 383 PRO A CA 1
ATOM 3119 C C . PRO A 1 383 ? -22.125 30.703 30.203 1 50.44 383 PRO A C 1
ATOM 3121 O O . PRO A 1 383 ? -23.359 30.812 30.219 1 50.44 383 PRO A O 1
ATOM 3124 N N . THR A 1 384 ? -21.562 30.078 31.219 1 46.31 384 THR A N 1
ATOM 3125 C CA . THR A 1 384 ? -22.172 29.453 32.406 1 46.31 384 THR A CA 1
ATOM 3126 C C . THR A 1 384 ? -23.25 30.359 33 1 46.31 384 THR A C 1
ATOM 3128 O O . THR A 1 384 ? -22.938 31.438 33.5 1 46.31 384 THR A O 1
ATOM 3131 N N . SER A 1 385 ? -24.359 30.734 32.5 1 42.03 385 SER A N 1
ATOM 3132 C CA . SER A 1 385 ? -25.266 31.094 33.594 1 42.03 385 SER A CA 1
ATOM 3133 C C . SER A 1 385 ? -25.281 30.016 34.656 1 42.03 385 SER A C 1
ATOM 3135 O O . SER A 1 385 ? -25.203 28.828 34.344 1 42.03 385 SER A O 1
ATOM 3137 N N . LYS A 1 386 ? -25 30.344 36.031 1 43.97 386 LYS A N 1
ATOM 3138 C CA . LYS A 1 386 ? -24.984 29.594 37.281 1 43.97 386 LYS A CA 1
ATOM 3139 C C . LYS A 1 386 ? -26.109 28.562 37.312 1 43.97 386 LYS A C 1
ATOM 3141 O O . LYS A 1 386 ? -26.25 27.812 38.281 1 43.97 386 LYS A O 1
ATOM 3146 N N . GLU A 1 387 ? -27.375 28.859 37.031 1 40.88 387 GLU A N 1
ATOM 3147 C CA . GLU A 1 387 ? -28.484 28.016 37.438 1 40.88 387 GLU A CA 1
ATOM 3148 C C . GLU A 1 387 ? -28.375 26.625 36.844 1 40.88 387 GLU A C 1
ATOM 3150 O O . GLU A 1 387 ? -28.156 26.484 35.625 1 40.88 387 GLU A O 1
ATOM 3155 N N . PRO A 1 388 ? -28.156 25.531 37.75 1 40.88 388 PRO A N 1
ATOM 3156 C CA . PRO A 1 388 ? -28.25 24.109 37.469 1 40.88 388 PRO A CA 1
ATOM 3157 C C . PRO A 1 388 ? -29.391 23.766 36.5 1 40.88 388 PRO A C 1
ATOM 3159 O O . PRO A 1 388 ? -29.891 22.641 36.5 1 40.88 388 PRO A O 1
ATOM 3162 N N . GLU A 1 389 ? -30.188 24.656 36.094 1 37.94 389 GLU A N 1
ATOM 3163 C CA . GLU A 1 389 ? -31.359 24.047 35.469 1 37.94 389 GLU A CA 1
ATOM 3164 C C . GLU A 1 389 ? -30.969 22.766 34.75 1 37.94 389 GLU A C 1
ATOM 3166 O O . GLU A 1 389 ? -29.875 22.641 34.219 1 37.94 389 GLU A O 1
ATOM 3171 N N . LEU A 1 390 ? -31.719 21.594 35.156 1 36.91 390 LEU A N 1
ATOM 3172 C CA . LEU A 1 390 ? -31.781 20.234 34.656 1 36.91 390 LEU A CA 1
ATOM 3173 C C . LEU A 1 390 ? -31.531 20.203 33.156 1 36.91 390 LEU A C 1
ATOM 3175 O O . LEU A 1 390 ? -32.469 20.219 32.375 1 36.91 390 LEU A O 1
ATOM 3179 N N . GLU A 1 391 ? -31.094 21.109 32.656 1 36.88 391 GLU A N 1
ATOM 3180 C CA . GLU A 1 391 ? -30.844 20.984 31.219 1 36.88 391 GLU A CA 1
ATOM 3181 C C . GLU A 1 391 ? -30.469 19.562 30.828 1 36.88 391 GLU A C 1
ATOM 3183 O O . GLU A 1 391 ? -29.516 18.984 31.375 1 36.88 391 GLU A O 1
ATOM 3188 N N . GLU A 1 392 ? -31.516 18.766 30.703 1 37.38 392 GLU A N 1
ATOM 3189 C CA . GLU A 1 392 ? -31.484 17.453 30.094 1 37.38 392 GLU A CA 1
ATOM 3190 C C . GLU A 1 392 ? -30.188 17.234 29.328 1 37.38 392 GLU A C 1
ATOM 3192 O O . GLU A 1 392 ? -29.688 18.141 28.672 1 37.38 392 GLU A O 1
ATOM 3197 N N . ALA A 1 393 ? -29.453 16.391 29.844 1 38.88 393 ALA A N 1
ATOM 3198 C CA . ALA A 1 393 ? -28.281 15.812 29.188 1 38.88 393 ALA A CA 1
ATOM 3199 C C . ALA A 1 393 ? -28.297 16.094 27.688 1 38.88 393 ALA A C 1
ATOM 3201 O O . ALA A 1 393 ? -28.953 15.391 26.922 1 38.88 393 ALA A O 1
ATOM 3202 N N . ALA A 1 394 ? -28.625 17.266 27.312 1 39.66 394 ALA A N 1
ATOM 3203 C CA . ALA A 1 394 ? -28.453 17.5 25.875 1 39.66 394 ALA A CA 1
ATOM 3204 C C . ALA A 1 394 ? -27.406 16.578 25.281 1 39.66 394 ALA A C 1
ATOM 3206 O O . ALA A 1 394 ? -26.203 16.734 25.562 1 39.66 394 ALA A O 1
ATOM 3207 N N . GLN A 1 395 ? -27.547 15.352 25.25 1 43.34 395 GLN A N 1
ATOM 3208 C CA . GLN A 1 395 ? -26.812 14.336 24.5 1 43.34 395 GLN A CA 1
ATOM 3209 C C . GLN A 1 395 ? -26.031 14.961 23.359 1 43.34 395 GLN A C 1
ATOM 3211 O O . GLN A 1 395 ? -26.609 15.414 22.375 1 43.34 395 GLN A O 1
ATOM 3216 N N . SER A 1 396 ? -25.062 15.906 23.656 1 53.47 396 SER A N 1
ATOM 3217 C CA . SER A 1 396 ? -24.109 16.547 22.75 1 53.47 396 SER A CA 1
ATOM 3218 C C . SER A 1 396 ? -23.875 15.688 21.516 1 53.47 396 SER A C 1
ATOM 3220 O O . SER A 1 396 ? -23.359 14.57 21.609 1 53.47 396 SER A O 1
ATOM 3222 N N . SER A 1 397 ? -24.812 15.664 20.672 1 65.06 397 SER A N 1
ATOM 3223 C CA . SER A 1 397 ? -24.734 14.945 19.406 1 65.06 397 SER A CA 1
ATOM 3224 C C . SER A 1 397 ? -23.609 15.492 18.531 1 65.06 397 SER A C 1
ATOM 3226 O O . SER A 1 397 ? -23.297 16.688 18.594 1 65.06 397 SER A O 1
ATOM 3228 N N . LEU A 1 398 ? -22.75 14.758 18.141 1 75.38 398 LEU A N 1
ATOM 3229 C CA . LEU A 1 398 ? -21.672 15.078 17.203 1 75.38 398 LEU A CA 1
ATOM 3230 C C . LEU A 1 398 ? -22.203 15.883 16.016 1 75.38 398 LEU A C 1
ATOM 3232 O O . LEU A 1 398 ? -23.234 15.531 15.438 1 75.38 398 LEU A O 1
ATOM 3236 N N . ASP A 1 399 ? -21.688 17.141 15.93 1 78.75 399 ASP A N 1
ATOM 3237 C CA . ASP A 1 399 ? -22.031 17.938 14.766 1 78.75 399 ASP A CA 1
ATOM 3238 C C . ASP A 1 399 ? -21.922 17.125 13.477 1 78.75 399 ASP A C 1
ATOM 3240 O O . ASP A 1 399 ? -20.922 16.438 13.266 1 78.75 399 ASP A O 1
ATOM 3244 N N . PRO A 1 400 ? -22.875 17.125 12.695 1 79.06 400 PRO A N 1
ATOM 3245 C CA . PRO A 1 400 ? -22.875 16.359 11.453 1 79.06 400 PRO A CA 1
ATOM 3246 C C . PRO A 1 400 ? -21.719 16.719 10.531 1 79.06 400 PRO A C 1
ATOM 3248 O O . PRO A 1 400 ? -21.297 15.906 9.703 1 79.06 400 PRO A O 1
ATOM 3251 N N . GLU A 1 401 ? -21.25 17.953 10.711 1 79.25 401 GLU A N 1
ATOM 3252 C CA . GLU A 1 401 ? -20.141 18.375 9.875 1 79.25 401 GLU A CA 1
ATOM 3253 C C . GLU A 1 401 ? -18.859 17.609 10.203 1 79.25 401 GLU A C 1
ATOM 3255 O O . GLU A 1 401 ? -17.938 17.516 9.383 1 79.25 401 GLU A O 1
ATOM 3260 N N . MET A 1 402 ? -18.844 17.094 11.367 1 81.5 402 MET A N 1
ATOM 3261 C CA . MET A 1 402 ? -17.688 16.312 11.781 1 81.5 402 MET A CA 1
ATOM 3262 C C . MET A 1 402 ? -17.641 14.969 11.047 1 81.5 402 MET A C 1
ATOM 3264 O O . MET A 1 402 ? -16.594 14.328 10.977 1 81.5 402 MET A O 1
ATOM 3268 N N . LEU A 1 403 ? -18.75 14.555 10.469 1 80.81 403 LEU A N 1
ATOM 3269 C CA . LEU A 1 403 ? -18.859 13.281 9.781 1 80.81 403 LEU A CA 1
ATOM 3270 C C . LEU A 1 403 ? -18.125 13.32 8.445 1 80.81 403 LEU A C 1
ATOM 3272 O O . LEU A 1 403 ? -17.891 12.273 7.828 1 80.81 403 LEU A O 1
ATOM 3276 N N . ARG A 1 404 ? -17.625 14.469 8.172 1 81.5 404 ARG A N 1
ATOM 3277 C CA . ARG A 1 404 ? -16.906 14.633 6.914 1 81.5 404 ARG A CA 1
ATOM 3278 C C . ARG A 1 404 ? -15.461 14.172 7.043 1 81.5 404 ARG A C 1
ATOM 3280 O O . ARG A 1 404 ? -14.812 13.859 6.043 1 81.5 404 ARG A O 1
ATOM 3287 N N . TYR A 1 405 ? -15 14.125 8.219 1 84.5 405 TYR A N 1
ATOM 3288 C CA . TYR A 1 405 ? -13.602 13.781 8.461 1 84.5 405 TYR A CA 1
ATOM 3289 C C . TYR A 1 405 ? -13.484 12.414 9.125 1 84.5 405 TYR A C 1
ATOM 3291 O O . TYR A 1 405 ? -13.469 12.312 10.352 1 84.5 405 TYR A O 1
ATOM 3299 N N . ARG A 1 406 ? -13.422 11.414 8.266 1 88.12 406 ARG A N 1
ATOM 3300 C CA . ARG A 1 406 ? -13.43 10.055 8.797 1 88.12 406 ARG A CA 1
ATOM 3301 C C . ARG A 1 406 ? -12.188 9.289 8.359 1 88.12 406 ARG A C 1
ATOM 3303 O O . ARG A 1 406 ? -11.859 9.242 7.172 1 88.12 406 ARG A O 1
ATOM 3310 N N . TRP A 1 407 ? -11.453 8.789 9.312 1 90.94 407 TRP A N 1
ATOM 3311 C CA . TRP A 1 407 ? -10.25 8 9.039 1 90.94 407 TRP A CA 1
ATOM 3312 C C . TRP A 1 407 ? -10.453 6.551 9.469 1 90.94 407 TRP A C 1
ATOM 3314 O O . TRP A 1 407 ? -9.539 5.93 10.016 1 90.94 407 TRP A O 1
ATOM 3324 N N . ILE A 1 408 ? -11.602 6.012 9.383 1 86.06 408 ILE A N 1
ATOM 3325 C CA . ILE A 1 408 ? -11.898 4.609 9.656 1 86.06 408 ILE A CA 1
ATOM 3326 C C . ILE A 1 408 ? -11.969 3.834 8.336 1 86.06 408 ILE A C 1
ATOM 3328 O O . ILE A 1 408 ? -12.016 4.43 7.262 1 86.06 408 ILE A O 1
ATOM 3332 N N . PRO A 1 409 ? -11.938 2.59 8.445 1 77.5 409 PRO A N 1
ATOM 3333 C CA . PRO A 1 409 ? -11.984 1.796 7.219 1 77.5 409 PRO A CA 1
ATOM 3334 C C . PRO A 1 409 ? -13.203 2.107 6.359 1 77.5 409 PRO A C 1
ATOM 3336 O O . PRO A 1 409 ? -14.312 2.242 6.883 1 77.5 409 PRO A O 1
ATOM 3339 N N . GLY A 1 410 ? -13.016 2.221 5.094 1 73.31 410 GLY A N 1
ATOM 3340 C CA . GLY A 1 410 ? -14.102 2.51 4.176 1 73.31 410 GLY A CA 1
ATOM 3341 C C . GLY A 1 410 ? -14.203 3.979 3.812 1 73.31 410 GLY A C 1
ATOM 3342 O O . GLY A 1 410 ? -14.82 4.336 2.809 1 73.31 410 GLY A O 1
ATOM 3343 N N . PHE A 1 411 ? -13.602 4.828 4.645 1 81.31 411 PHE A N 1
ATOM 3344 C CA . PHE A 1 411 ? -13.633 6.266 4.398 1 81.31 411 PHE A CA 1
ATOM 3345 C C . PHE A 1 411 ? -12.289 6.754 3.875 1 81.31 411 PHE A C 1
ATOM 3347 O O . PHE A 1 411 ? -11.289 6.043 3.971 1 81.31 411 PHE A O 1
ATOM 3354 N N . LYS A 1 412 ? -12.258 7.93 3.268 1 81.5 412 LYS A N 1
ATOM 3355 C CA . LYS A 1 412 ? -11.055 8.43 2.604 1 81.5 412 LYS A CA 1
ATOM 3356 C C . LYS A 1 412 ? -10.578 9.734 3.242 1 81.5 412 LYS A C 1
ATOM 3358 O O . LYS A 1 412 ? -10.156 10.656 2.543 1 81.5 412 LYS A O 1
ATOM 3363 N N . GLY A 1 413 ? -10.789 9.859 4.488 1 86.38 413 GLY A N 1
ATOM 3364 C CA . GLY A 1 413 ? -10.219 10.969 5.246 1 86.38 413 GLY A CA 1
ATOM 3365 C C . GLY A 1 413 ? -10.766 12.32 4.824 1 86.38 413 GLY A C 1
ATOM 3366 O O . GLY A 1 413 ? -11.945 12.617 5.051 1 86.38 413 GLY A O 1
ATOM 3367 N N . LEU A 1 414 ? -9.969 13.055 3.945 1 81.06 414 LEU A N 1
ATOM 3368 C CA . LEU A 1 414 ? -10.328 14.422 3.59 1 81.06 414 LEU A CA 1
ATOM 3369 C C . LEU A 1 414 ? -11.328 14.445 2.436 1 81.06 414 LEU A C 1
ATOM 3371 O O . LEU A 1 414 ? -11.922 15.477 2.143 1 81.06 414 LEU A O 1
ATOM 3375 N N . VAL A 1 415 ? -11.461 13.312 1.754 1 74.5 415 VAL A N 1
ATOM 3376 C CA . VAL A 1 415 ? -12.422 13.25 0.658 1 74.5 415 VAL A CA 1
ATOM 3377 C C . VAL A 1 415 ? -13.828 13.047 1.215 1 74.5 415 VAL A C 1
ATOM 3379 O O . VAL A 1 415 ? -14.062 12.141 2.018 1 74.5 415 VAL A O 1
ATOM 3382 N N . PRO A 1 416 ? -14.68 14 0.824 1 63.19 416 PRO A N 1
ATOM 3383 C CA . PRO A 1 416 ? -16.047 13.883 1.341 1 63.19 416 PRO A CA 1
ATOM 3384 C C . PRO A 1 416 ? -16.75 12.617 0.859 1 63.19 416 PRO A C 1
ATOM 3386 O O . PRO A 1 416 ? -16.5 12.156 -0.255 1 63.19 416 PRO A O 1
ATOM 3389 N N . ASN A 1 417 ? -17.438 11.867 1.755 1 59.75 417 ASN A N 1
ATOM 3390 C CA . ASN A 1 417 ? -18.234 10.695 1.403 1 59.75 417 ASN A CA 1
ATOM 3391 C C . ASN A 1 417 ? -19.406 11.062 0.5 1 59.75 417 ASN A C 1
ATOM 3393 O O . ASN A 1 417 ? -20.078 12.07 0.719 1 59.75 417 ASN A O 1
ATOM 3397 N N . PRO A 1 418 ? -19.469 10.461 -0.687 1 52.47 418 PRO A N 1
ATOM 3398 C CA . PRO A 1 418 ? -20.547 10.828 -1.592 1 52.47 418 PRO A CA 1
ATOM 3399 C C . PRO A 1 418 ? -21.922 10.805 -0.911 1 52.47 418 PRO A C 1
ATOM 3401 O O . PRO A 1 418 ? -22.812 11.562 -1.291 1 52.47 418 PRO A O 1
ATOM 3404 N N . ASP A 1 419 ? -22.281 9.789 -0.165 1 50.62 419 ASP A N 1
ATOM 3405 C CA . ASP A 1 419 ? -23.656 9.656 0.308 1 50.62 419 ASP A CA 1
ATOM 3406 C C . ASP A 1 419 ? -24.047 10.82 1.208 1 50.62 419 ASP A C 1
ATOM 3408 O O . ASP A 1 419 ? -25.219 11 1.533 1 50.62 419 ASP A O 1
ATOM 3412 N N . LEU A 1 420 ? -23.156 11.469 1.883 1 41.34 420 LEU A N 1
ATOM 3413 C CA . LEU A 1 420 ? -23.672 12.445 2.838 1 41.34 420 LEU A CA 1
ATOM 3414 C C . LEU A 1 420 ? -24 13.766 2.145 1 41.34 420 LEU A C 1
ATOM 3416 O O . LEU A 1 420 ? -24.578 14.664 2.762 1 41.34 420 LEU A O 1
ATOM 3420 N N . VAL A 1 421 ? -23.531 14.047 1.075 1 34.94 421 VAL A N 1
ATOM 3421 C CA . VAL A 1 421 ? -23.969 15.32 0.511 1 34.94 421 VAL A CA 1
ATOM 3422 C C . VAL A 1 421 ? -25.344 15.156 -0.15 1 34.94 421 VAL A C 1
ATOM 3424 O O . VAL A 1 421 ? -25.922 16.125 -0.644 1 34.94 421 VAL A O 1
ATOM 3427 N N . GLU A 1 422 ? -25.891 14.148 -0.609 1 32.91 422 GLU A N 1
ATOM 3428 C CA . GLU A 1 422 ? -27.266 14.414 -1.044 1 32.91 422 GLU A CA 1
ATOM 3429 C C . GLU A 1 422 ? -28.188 14.656 0.148 1 32.91 422 GLU A C 1
ATOM 3431 O O . GLU A 1 422 ? -28.109 13.945 1.152 1 32.91 422 GLU A O 1
ATOM 3436 N N . MET B 1 1 ? -21.484 -13.609 -17.344 1 23.39 1 MET B N 1
ATOM 3437 C CA . MET B 1 1 ? -20.156 -14.203 -17.453 1 23.39 1 MET B CA 1
ATOM 3438 C C . MET B 1 1 ? -19.109 -13.141 -17.766 1 23.39 1 MET B C 1
ATOM 3440 O O . MET B 1 1 ? -19.156 -12.516 -18.828 1 23.39 1 MET B O 1
ATOM 3444 N N . PHE B 1 2 ? -18.625 -12.555 -16.781 1 30.69 2 PHE B N 1
ATOM 3445 C CA . PHE B 1 2 ? -17.938 -11.289 -17.016 1 30.69 2 PHE B CA 1
ATOM 3446 C C . PHE B 1 2 ? -16.766 -11.477 -17.984 1 30.69 2 PHE B C 1
ATOM 3448 O O . PHE B 1 2 ? -16.281 -10.508 -18.562 1 30.69 2 PHE B O 1
ATOM 3455 N N . MET B 1 3 ? -15.93 -12.508 -17.578 1 34.38 3 MET B N 1
ATOM 3456 C CA . MET B 1 3 ? -14.836 -12.836 -18.5 1 34.38 3 MET B CA 1
ATOM 3457 C C . MET B 1 3 ? -15.352 -13.602 -19.703 1 34.38 3 MET B C 1
ATOM 3459 O O . MET B 1 3 ? -16.188 -14.492 -19.578 1 34.38 3 MET B O 1
ATOM 3463 N N . PRO B 1 4 ? -15.273 -13.102 -20.781 1 35.09 4 PRO B N 1
ATOM 3464 C CA . PRO B 1 4 ? -15.75 -13.914 -21.891 1 35.09 4 PRO B CA 1
ATOM 3465 C C . PRO B 1 4 ? -15.211 -15.344 -21.859 1 35.09 4 PRO B C 1
ATOM 3467 O O . PRO B 1 4 ? -14.094 -15.578 -21.391 1 35.09 4 PRO B O 1
ATOM 3470 N N . ARG B 1 5 ? -16.047 -16.312 -21.688 1 38.31 5 ARG B N 1
ATOM 3471 C CA . ARG B 1 5 ? -15.656 -17.719 -21.812 1 38.31 5 ARG B CA 1
ATOM 3472 C C . ARG B 1 5 ? -14.719 -17.922 -22.984 1 38.31 5 ARG B C 1
ATOM 3474 O O . ARG B 1 5 ? -14.945 -17.391 -24.078 1 38.31 5 ARG B O 1
ATOM 3481 N N . VAL B 1 6 ? -13.508 -18.234 -22.672 1 35.91 6 VAL B N 1
ATOM 3482 C CA . VAL B 1 6 ? -12.547 -18.641 -23.688 1 35.91 6 VAL B CA 1
ATOM 3483 C C . VAL B 1 6 ? -13.25 -19.406 -24.797 1 35.91 6 VAL B C 1
ATOM 3485 O O . VAL B 1 6 ? -12.844 -19.344 -25.969 1 35.91 6 VAL B O 1
ATOM 3488 N N . ASP B 1 7 ? -14.203 -20.125 -24.391 1 35.69 7 ASP B N 1
ATOM 3489 C CA . ASP B 1 7 ? -14.781 -21.047 -25.359 1 35.69 7 ASP B CA 1
ATOM 3490 C C . ASP B 1 7 ? -15.5 -20.297 -26.469 1 35.69 7 ASP B C 1
ATOM 3492 O O . ASP B 1 7 ? -15.922 -20.891 -27.469 1 35.69 7 ASP B O 1
ATOM 3496 N N . ARG B 1 8 ? -16.031 -19.141 -26.125 1 39.06 8 ARG B N 1
ATOM 3497 C CA . ARG B 1 8 ? -16.812 -18.547 -27.203 1 39.06 8 ARG B CA 1
ATOM 3498 C C . ARG B 1 8 ? -15.969 -17.578 -28.031 1 39.06 8 ARG B C 1
ATOM 3500 O O . ARG B 1 8 ? -16.469 -16.547 -28.484 1 39.06 8 ARG B O 1
ATOM 3507 N N . SER B 1 9 ? -14.75 -17.656 -27.844 1 39.91 9 SER B N 1
ATOM 3508 C CA . SER B 1 9 ? -13.945 -16.859 -28.766 1 39.91 9 SER B CA 1
ATOM 3509 C C . SER B 1 9 ? -14.414 -17.016 -30.203 1 39.91 9 SER B C 1
ATOM 3511 O O . SER B 1 9 ? -14.773 -18.125 -30.625 1 39.91 9 SER B O 1
ATOM 3513 N N . PRO B 1 10 ? -14.828 -16.047 -30.781 1 40.06 10 PRO B N 1
ATOM 3514 C CA . PRO B 1 10 ? -15.211 -16.25 -32.188 1 40.06 10 PRO B CA 1
ATOM 3515 C C . PRO B 1 10 ? -14.195 -17.094 -32.969 1 40.06 10 PRO B C 1
ATOM 3517 O O . PRO B 1 10 ? -13.008 -16.75 -33 1 40.06 10 PRO B O 1
ATOM 3520 N N . VAL B 1 11 ? -14.25 -18.297 -32.844 1 39.81 11 VAL B N 1
ATOM 3521 C CA . VAL B 1 11 ? -13.492 -19.156 -33.781 1 39.81 11 VAL B CA 1
ATOM 3522 C C . VAL B 1 11 ? -13.82 -18.781 -35.219 1 39.81 11 VAL B C 1
ATOM 3524 O O . VAL B 1 11 ? -14.977 -18.844 -35.625 1 39.81 11 VAL B O 1
ATOM 3527 N N . LEU B 1 12 ? -13.156 -17.812 -35.719 1 42.78 12 LEU B N 1
ATOM 3528 C CA . LEU B 1 12 ? -13.281 -17.719 -37.156 1 42.78 12 LEU B CA 1
ATOM 3529 C C . LEU B 1 12 ? -12.883 -19.031 -37.812 1 42.78 12 LEU B C 1
ATOM 3531 O O . LEU B 1 12 ? -11.82 -19.578 -37.562 1 42.78 12 LEU B O 1
ATOM 3535 N N . PRO B 1 13 ? -13.68 -19.656 -38.438 1 46.06 13 PRO B N 1
ATOM 3536 C CA . PRO B 1 13 ? -13.406 -20.844 -39.219 1 46.06 13 PRO B CA 1
ATOM 3537 C C . PRO B 1 13 ? -12.266 -20.641 -40.219 1 46.06 13 PRO B C 1
ATOM 3539 O O . PRO B 1 13 ? -12.172 -19.594 -40.844 1 46.06 13 PRO B O 1
ATOM 3542 N N . GLY B 1 14 ? -11.086 -21.594 -40.094 1 52.44 14 GLY B N 1
ATOM 3543 C CA . GLY B 1 14 ? -10.016 -21.797 -41.062 1 52.44 14 GLY B CA 1
ATOM 3544 C C . GLY B 1 14 ? -8.656 -21.359 -40.562 1 52.44 14 GLY B C 1
ATOM 3545 O O . GLY B 1 14 ? -7.66 -21.406 -41.281 1 52.44 14 GLY B O 1
ATOM 3546 N N . ARG B 1 15 ? -8.641 -20.469 -39.656 1 53.09 15 ARG B N 1
ATOM 3547 C CA . ARG B 1 15 ? -7.32 -19.969 -39.281 1 53.09 15 ARG B CA 1
ATOM 3548 C C . ARG B 1 15 ? -6.742 -20.766 -38.125 1 53.09 15 ARG B C 1
ATOM 3550 O O . ARG B 1 15 ? -7.488 -21.344 -37.344 1 53.09 15 ARG B O 1
ATOM 3557 N N . SER B 1 16 ? -5.469 -21.016 -38.25 1 56.66 16 SER B N 1
ATOM 3558 C CA . SER B 1 16 ? -4.73 -21.766 -37.219 1 56.66 16 SER B CA 1
ATOM 3559 C C . SER B 1 16 ? -4.836 -21.094 -35.875 1 56.66 16 SER B C 1
ATOM 3561 O O . SER B 1 16 ? -5.191 -19.906 -35.781 1 56.66 16 SER B O 1
ATOM 3563 N N . LEU B 1 17 ? -4.805 -21.828 -34.844 1 57.28 17 LEU B N 1
ATOM 3564 C CA . LEU B 1 17 ? -4.855 -21.375 -33.438 1 57.28 17 LEU B CA 1
ATOM 3565 C C . LEU B 1 17 ? -3.922 -20.188 -33.25 1 57.28 17 LEU B C 1
ATOM 3567 O O . LEU B 1 17 ? -4.27 -19.234 -32.531 1 57.28 17 LEU B O 1
ATOM 3571 N N . ASN B 1 18 ? -2.877 -20.25 -33.906 1 58.34 18 ASN B N 1
ATOM 3572 C CA . ASN B 1 18 ? -1.902 -19.172 -33.781 1 58.34 18 ASN B CA 1
ATOM 3573 C C . ASN B 1 18 ? -2.41 -17.875 -34.406 1 58.34 18 ASN B C 1
ATOM 3575 O O . ASN B 1 18 ? -2.195 -16.797 -33.875 1 58.34 18 ASN B O 1
ATOM 3579 N N . GLU B 1 19 ? -3.008 -18.125 -35.531 1 58.09 19 GLU B N 1
ATOM 3580 C CA . GLU B 1 19 ? -3.516 -16.938 -36.219 1 58.09 19 GLU B CA 1
ATOM 3581 C C . GLU B 1 19 ? -4.648 -16.281 -35.438 1 58.09 19 GLU B C 1
ATOM 3583 O O . GLU B 1 19 ? -4.742 -15.055 -35.375 1 58.09 19 GLU B O 1
ATOM 3588 N N . HIS B 1 20 ? -5.41 -17.109 -34.844 1 57.38 20 HIS B N 1
ATOM 3589 C CA . HIS B 1 20 ? -6.5 -16.578 -34.031 1 57.38 20 HIS B CA 1
ATOM 3590 C C . HIS B 1 20 ? -5.965 -15.82 -32.844 1 57.38 20 HIS B C 1
ATOM 3592 O O . HIS B 1 20 ? -6.484 -14.75 -32.5 1 57.38 20 HIS B O 1
ATOM 3598 N N . THR B 1 21 ? -4.965 -16.375 -32.406 1 60.47 21 THR B N 1
ATOM 3599 C CA . THR B 1 21 ? -4.359 -15.727 -31.25 1 60.47 21 THR B CA 1
ATOM 3600 C C . THR B 1 21 ? -3.764 -14.375 -31.656 1 60.47 21 THR B C 1
ATOM 3602 O O . THR B 1 21 ? -3.887 -13.398 -30.906 1 60.47 21 THR B O 1
ATOM 3605 N N . ALA B 1 22 ? -3.236 -14.422 -32.844 1 61.47 22 ALA B N 1
ATOM 3606 C CA . ALA B 1 22 ? -2.637 -13.18 -33.312 1 61.47 22 ALA B CA 1
ATOM 3607 C C . ALA B 1 22 ? -3.705 -12.117 -33.562 1 61.47 22 ALA B C 1
ATOM 3609 O O . ALA B 1 22 ? -3.514 -10.945 -33.25 1 61.47 22 ALA B O 1
ATOM 3610 N N . LEU B 1 23 ? -4.762 -12.477 -34.156 1 58.12 23 LEU B N 1
ATOM 3611 C CA . LEU B 1 23 ? -5.844 -11.547 -34.469 1 58.12 23 LEU B CA 1
ATOM 3612 C C . LEU B 1 23 ? -6.449 -11 -33.156 1 58.12 23 LEU B C 1
ATOM 3614 O O . LEU B 1 23 ? -6.754 -9.805 -33.062 1 58.12 23 LEU B O 1
ATOM 3618 N N . ARG B 1 24 ? -6.59 -11.914 -32.312 1 60.06 24 ARG B N 1
ATOM 3619 C CA . ARG B 1 24 ? -7.121 -11.484 -31.031 1 60.06 24 ARG B CA 1
ATOM 3620 C C . ARG B 1 24 ? -6.188 -10.492 -30.359 1 60.06 24 ARG B C 1
ATOM 3622 O O . ARG B 1 24 ? -6.641 -9.5 -29.781 1 60.06 24 ARG B O 1
ATOM 3629 N N . ARG B 1 25 ? -5.008 -10.727 -30.672 1 64.31 25 ARG B N 1
ATOM 3630 C CA . ARG B 1 25 ? -4.012 -9.836 -30.094 1 64.31 25 ARG B CA 1
ATOM 3631 C C . ARG B 1 25 ? -4.074 -8.453 -30.734 1 64.31 25 ARG B C 1
ATOM 3633 O O . ARG B 1 25 ? -4.012 -7.434 -30.047 1 64.31 25 ARG B O 1
ATOM 3640 N N . ASN B 1 26 ? -4.172 -8.484 -31.969 1 64 26 ASN B N 1
ATOM 3641 C CA . ASN B 1 26 ? -4.223 -7.215 -32.688 1 64 26 ASN B CA 1
ATOM 3642 C C . ASN B 1 26 ? -5.48 -6.426 -32.344 1 64 26 ASN B C 1
ATOM 3644 O O . ASN B 1 26 ? -5.426 -5.203 -32.188 1 64 26 ASN B O 1
ATOM 3648 N N . LEU B 1 27 ? -6.531 -7.184 -32.25 1 63.09 27 LEU B N 1
ATOM 3649 C CA . LEU B 1 27 ? -7.781 -6.516 -31.891 1 63.09 27 LEU B CA 1
ATOM 3650 C C . LEU B 1 27 ? -7.719 -5.938 -30.484 1 63.09 27 LEU B C 1
ATOM 3652 O O . LEU B 1 27 ? -8.164 -4.816 -30.25 1 63.09 27 LEU B O 1
ATOM 3656 N N . PHE B 1 28 ? -7.086 -6.672 -29.781 1 67.44 28 PHE B N 1
ATOM 3657 C CA . PHE B 1 28 ? -6.973 -6.203 -28.406 1 67.44 28 PHE B CA 1
ATOM 3658 C C . PHE B 1 28 ? -6.031 -5.004 -28.328 1 67.44 28 PHE B C 1
ATOM 3660 O O . PHE B 1 28 ? -6.316 -4.035 -27.609 1 67.44 28 PHE B O 1
ATOM 3667 N N . ALA B 1 29 ? -5.039 -5.066 -29.125 1 68.94 29 ALA B N 1
ATOM 3668 C CA . ALA B 1 29 ? -4.105 -3.945 -29.156 1 68.94 29 ALA B CA 1
ATOM 3669 C C . ALA B 1 29 ? -4.781 -2.674 -29.656 1 68.94 29 ALA B C 1
ATOM 3671 O O . ALA B 1 29 ? -4.543 -1.586 -29.125 1 68.94 29 ALA B O 1
ATOM 3672 N N . GLU B 1 30 ? -5.625 -2.91 -30.562 1 71.06 30 GLU B N 1
ATOM 3673 C CA . GLU B 1 30 ? -6.332 -1.757 -31.109 1 71.06 30 GLU B CA 1
ATOM 3674 C C . GLU B 1 30 ? -7.348 -1.21 -30.109 1 71.06 30 GLU B C 1
ATOM 3676 O O . GLU B 1 30 ? -7.496 0.006 -29.969 1 71.06 30 GLU B O 1
ATOM 3681 N N . LEU B 1 31 ? -7.938 -2.09 -29.406 1 69.69 31 LEU B N 1
ATOM 3682 C CA . LEU B 1 31 ? -8.914 -1.667 -28.406 1 69.69 31 LEU B CA 1
ATOM 3683 C C . LEU B 1 31 ? -8.234 -0.911 -27.281 1 69.69 31 LEU B C 1
ATOM 3685 O O . LEU B 1 31 ? -8.766 0.084 -26.781 1 69.69 31 LEU B O 1
ATOM 3689 N N . ILE B 1 32 ? -7.066 -1.296 -27.047 1 73.94 32 ILE B N 1
ATOM 3690 C CA . ILE B 1 32 ? -6.309 -0.626 -26 1 73.94 32 ILE B CA 1
ATOM 3691 C C . ILE B 1 32 ? -5.93 0.782 -26.453 1 73.94 32 ILE B C 1
ATOM 3693 O O . ILE B 1 32 ? -6.043 1.74 -25.688 1 73.94 32 ILE B O 1
ATOM 3697 N N . ARG B 1 33 ? -5.578 0.835 -27.703 1 74.25 33 ARG B N 1
ATOM 3698 C CA . ARG B 1 33 ? -5.195 2.139 -28.234 1 74.25 33 ARG B CA 1
ATOM 3699 C C . ARG B 1 33 ? -6.375 3.102 -28.234 1 74.25 33 ARG B C 1
ATOM 3701 O O . ARG B 1 33 ? -6.223 4.277 -27.906 1 74.25 33 ARG B O 1
ATOM 3708 N N . GLN B 1 34 ? -7.492 2.539 -28.484 1 77 34 GLN B N 1
ATOM 3709 C CA . GLN B 1 34 ? -8.688 3.379 -28.531 1 77 34 GLN B CA 1
ATOM 3710 C C . GLN B 1 34 ? -9.125 3.768 -27.109 1 77 34 GLN B C 1
ATOM 3712 O O . GLN B 1 34 ? -9.789 4.789 -26.922 1 77 34 GLN B O 1
ATOM 3717 N N . PHE B 1 35 ? -8.664 2.982 -26.188 1 81.69 35 PHE B N 1
ATOM 3718 C CA . PHE B 1 35 ? -9.078 3.225 -24.812 1 81.69 35 PHE B CA 1
ATOM 3719 C C . PHE B 1 35 ? -8.125 4.191 -24.125 1 81.69 35 PHE B C 1
ATOM 3721 O O . PHE B 1 35 ? -8.453 4.758 -23.078 1 81.69 35 PHE B O 1
ATOM 3728 N N . HIS B 1 36 ? -7.027 4.543 -24.75 1 78.56 36 HIS B N 1
ATOM 3729 C CA . HIS B 1 36 ? -5.98 5.352 -24.141 1 78.56 36 HIS B CA 1
ATOM 3730 C C . HIS B 1 36 ? -6.516 6.711 -23.703 1 78.56 36 HIS B C 1
ATOM 3732 O O . HIS B 1 36 ? -6.336 7.113 -22.547 1 78.56 36 HIS B O 1
ATOM 3738 N N . PRO B 1 37 ? -7.297 7.297 -24.531 1 75.56 37 PRO B N 1
ATOM 3739 C CA . PRO B 1 37 ? -7.75 8.641 -24.156 1 75.56 37 PRO B CA 1
ATOM 3740 C C . PRO B 1 37 ? -8.711 8.633 -22.969 1 75.56 37 PRO B C 1
ATOM 3742 O O . PRO B 1 37 ? -8.844 9.633 -22.266 1 75.56 37 PRO B O 1
ATOM 3745 N N . ARG B 1 38 ? -9.289 7.52 -22.766 1 80.19 38 ARG B N 1
ATOM 3746 C CA . ARG B 1 38 ? -10.289 7.441 -21.703 1 80.19 38 ARG B CA 1
ATOM 3747 C C . ARG B 1 38 ? -9.625 7.281 -20.328 1 80.19 38 ARG B C 1
ATOM 3749 O O . ARG B 1 38 ? -10.289 7.383 -19.297 1 80.19 38 ARG B O 1
ATOM 3756 N N . THR B 1 39 ? -8.328 7.133 -20.375 1 82.25 39 THR B N 1
ATOM 3757 C CA . THR B 1 39 ? -7.633 6.965 -19.109 1 82.25 39 THR B CA 1
ATOM 3758 C C . THR B 1 39 ? -7.203 8.312 -18.547 1 82.25 39 THR B C 1
ATOM 3760 O O . THR B 1 39 ? -6.695 8.391 -17.422 1 82.25 39 THR B O 1
ATOM 3763 N N . LEU B 1 40 ? -7.504 9.336 -19.25 1 78.5 40 LEU B N 1
ATOM 3764 C CA . LEU B 1 40 ? -7.078 10.672 -18.828 1 78.5 40 LEU B CA 1
ATOM 3765 C C . LEU B 1 40 ? -7.941 11.18 -17.688 1 78.5 40 LEU B C 1
ATOM 3767 O O . LEU B 1 40 ? -9.109 10.797 -17.562 1 78.5 40 LEU B O 1
ATOM 3771 N N . PRO B 1 41 ? -7.406 11.992 -16.797 1 73.62 41 PRO B N 1
ATOM 3772 C CA . PRO B 1 41 ? -8.094 12.422 -15.578 1 73.62 41 PRO B CA 1
ATOM 3773 C C . PRO B 1 41 ? -9.328 13.266 -15.859 1 73.62 41 PRO B C 1
ATOM 3775 O O . PRO B 1 41 ? -10.25 13.32 -15.039 1 73.62 41 PRO B O 1
ATOM 3778 N N . ASP B 1 42 ? -9.367 13.914 -16.938 1 72.38 42 ASP B N 1
ATOM 3779 C CA . ASP B 1 42 ? -10.461 14.844 -17.219 1 72.38 42 ASP B CA 1
ATOM 3780 C C . ASP B 1 42 ? -11.688 14.109 -17.75 1 72.38 42 ASP B C 1
ATOM 3782 O O . ASP B 1 42 ? -12.758 14.703 -17.906 1 72.38 42 ASP B O 1
ATOM 3786 N N . PHE B 1 43 ? -11.562 12.805 -17.891 1 75.5 43 PHE B N 1
ATOM 3787 C CA . PHE B 1 43 ? -12.695 12.055 -18.422 1 75.5 43 PHE B CA 1
ATOM 3788 C C . PHE B 1 43 ? -13.617 11.594 -17.297 1 75.5 43 PHE B C 1
ATOM 3790 O O . PHE B 1 43 ? -13.156 11.352 -16.172 1 75.5 43 PHE B O 1
ATOM 3797 N N . HIS B 1 44 ? -14.805 11.625 -17.656 1 82 44 HIS B N 1
ATOM 3798 C CA . HIS B 1 44 ? -15.766 11.008 -16.75 1 82 44 HIS B CA 1
ATOM 3799 C C . HIS B 1 44 ? -15.711 9.492 -16.828 1 82 44 HIS B C 1
ATOM 3801 O O . HIS B 1 44 ? -16.25 8.898 -17.766 1 82 44 HIS B O 1
ATOM 3807 N N . HIS B 1 45 ? -15.078 8.945 -15.906 1 86.5 45 HIS B N 1
ATOM 3808 C CA . HIS B 1 45 ? -14.898 7.5 -15.914 1 86.5 45 HIS B CA 1
ATOM 3809 C C . HIS B 1 45 ? -16.188 6.781 -15.531 1 86.5 45 HIS B C 1
ATOM 3811 O O . HIS B 1 45 ? -16.891 7.203 -14.602 1 86.5 45 HIS B O 1
ATOM 3817 N N . THR B 1 46 ? -16.516 5.773 -16.312 1 88.06 46 THR B N 1
ATOM 3818 C CA . THR B 1 46 ? -17.703 4.973 -16.094 1 88.06 46 THR B CA 1
ATOM 3819 C C . THR B 1 46 ? -17.344 3.541 -15.719 1 88.06 46 THR B C 1
ATOM 3821 O O . THR B 1 46 ? -16.172 3.166 -15.742 1 88.06 46 THR B O 1
ATOM 3824 N N . PHE B 1 47 ? -18.359 2.803 -15.398 1 90.81 47 PHE B N 1
ATOM 3825 C CA . PHE B 1 47 ? -18.156 1.399 -15.047 1 90.81 47 PHE B CA 1
ATOM 3826 C C . PHE B 1 47 ? -17.594 0.624 -16.234 1 90.81 47 PHE B C 1
ATOM 3828 O O . PHE B 1 47 ? -16.75 -0.266 -16.047 1 90.81 47 PHE B O 1
ATOM 3835 N N . ASP B 1 48 ? -18.016 0.957 -17.422 1 89.31 48 ASP B N 1
ATOM 3836 C CA . ASP B 1 48 ? -17.531 0.282 -18.625 1 89.31 48 ASP B CA 1
ATOM 3837 C C . ASP B 1 48 ? -16.031 0.506 -18.812 1 89.31 48 ASP B C 1
ATOM 3839 O O . ASP B 1 48 ? -15.328 -0.363 -19.328 1 89.31 48 ASP B O 1
ATOM 3843 N N . ASP B 1 49 ? -15.586 1.621 -18.406 1 88.94 49 ASP B N 1
ATOM 3844 C CA . ASP B 1 49 ? -14.148 1.871 -18.469 1 88.94 49 ASP B CA 1
ATOM 3845 C C . ASP B 1 49 ? -13.391 0.94 -17.531 1 88.94 49 ASP B C 1
ATOM 3847 O O . ASP B 1 49 ? -12.352 0.392 -17.891 1 88.94 49 ASP B O 1
ATOM 3851 N N . ALA B 1 50 ? -13.977 0.818 -16.312 1 90.38 50 ALA B N 1
ATOM 3852 C CA . ALA B 1 50 ? -13.352 -0.072 -15.336 1 90.38 50 ALA B CA 1
ATOM 3853 C C . ALA B 1 50 ? -13.344 -1.514 -15.836 1 90.38 50 ALA B C 1
ATOM 3855 O O . ALA B 1 50 ? -12.344 -2.223 -15.688 1 90.38 50 ALA B O 1
ATOM 3856 N N . LEU B 1 51 ? -14.398 -1.886 -16.484 1 88.38 51 LEU B N 1
ATOM 3857 C CA . LEU B 1 51 ? -14.492 -3.232 -17.047 1 88.38 51 LEU B CA 1
ATOM 3858 C C . LEU B 1 51 ? -13.477 -3.434 -18.156 1 88.38 51 LEU B C 1
ATOM 3860 O O . LEU B 1 51 ? -12.859 -4.496 -18.266 1 88.38 51 LEU B O 1
ATOM 3864 N N . THR B 1 52 ? -13.336 -2.438 -18.938 1 86.06 52 THR B N 1
ATOM 3865 C CA . THR B 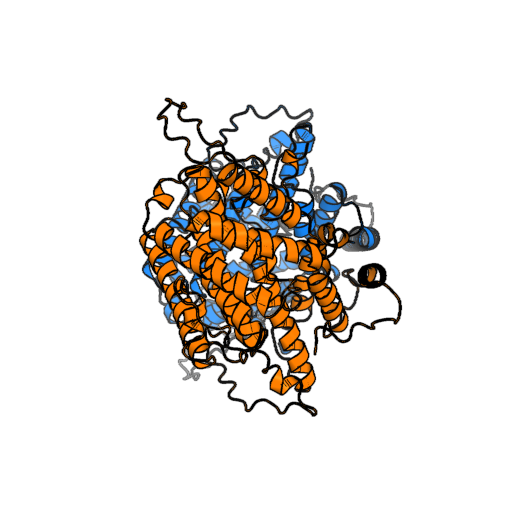1 52 ? -12.391 -2.518 -20.047 1 86.06 52 THR B CA 1
ATOM 3866 C C . THR B 1 52 ? -10.961 -2.688 -19.531 1 86.06 52 THR B C 1
ATOM 3868 O O . THR B 1 52 ? -10.219 -3.529 -20.031 1 86.06 52 THR B O 1
ATOM 3871 N N . VAL B 1 53 ? -10.625 -1.931 -18.562 1 87.25 53 VAL B N 1
ATOM 3872 C CA . VAL B 1 53 ? -9.273 -2.018 -18 1 87.25 53 VAL B CA 1
ATOM 3873 C C . VAL B 1 53 ? -9.078 -3.379 -17.344 1 87.25 53 VAL B C 1
ATOM 3875 O O . VAL B 1 53 ? -7.984 -3.951 -17.406 1 87.25 53 VAL B O 1
ATOM 3878 N N . PHE B 1 54 ? -10.094 -3.893 -16.766 1 87.69 54 PHE B N 1
ATOM 3879 C CA . PHE B 1 54 ? -10.023 -5.215 -16.141 1 87.69 54 PHE B CA 1
ATOM 3880 C C . PHE B 1 54 ? -9.711 -6.281 -17.188 1 87.69 54 PHE B C 1
ATOM 3882 O O . PHE B 1 54 ? -8.867 -7.152 -16.969 1 87.69 54 PHE B O 1
ATOM 3889 N N . VAL B 1 55 ? -10.352 -6.145 -18.203 1 80.75 55 VAL B N 1
ATOM 3890 C CA . VAL B 1 55 ? -10.141 -7.109 -19.281 1 80.75 55 VAL B CA 1
ATOM 3891 C C . VAL B 1 55 ? -8.719 -6.996 -19.812 1 80.75 55 VAL B C 1
ATOM 3893 O O . VAL B 1 55 ? -8.062 -8.008 -20.078 1 80.75 55 VAL B O 1
ATOM 3896 N N . ILE B 1 56 ? -8.234 -5.809 -19.891 1 78.25 56 ILE B N 1
ATOM 3897 C CA . ILE B 1 56 ? -6.883 -5.578 -20.391 1 78.25 56 ILE B CA 1
ATOM 3898 C C . ILE B 1 56 ? -5.867 -6.184 -19.422 1 78.25 56 ILE B C 1
ATOM 3900 O O . ILE B 1 56 ? -4.895 -6.812 -19.844 1 78.25 56 ILE B O 1
ATOM 3904 N N . THR B 1 57 ? -6.098 -5.996 -18.125 1 78.5 57 THR B N 1
ATOM 3905 C CA . THR B 1 57 ? -5.168 -6.477 -17.109 1 78.5 57 THR B CA 1
ATOM 3906 C C . THR B 1 57 ? -5.23 -7.996 -17 1 78.5 57 THR B C 1
ATOM 3908 O O . THR B 1 57 ? -4.23 -8.641 -16.672 1 78.5 57 THR B O 1
ATOM 3911 N N . SER B 1 58 ? -6.379 -8.523 -17.156 1 70.44 58 SER B N 1
ATOM 3912 C CA . SER B 1 58 ? -6.543 -9.969 -17.016 1 70.44 58 SER B CA 1
ATOM 3913 C C . SER B 1 58 ? -5.977 -10.703 -18.234 1 70.44 58 SER B C 1
ATOM 3915 O O . SER B 1 58 ? -5.484 -11.828 -18.109 1 70.44 58 SER B O 1
ATOM 3917 N N . ILE B 1 59 ? -6.09 -10.117 -19.453 1 55.62 59 ILE B N 1
ATOM 3918 C CA . ILE B 1 59 ? -5.676 -10.766 -20.703 1 55.62 59 ILE B CA 1
ATOM 3919 C C . ILE B 1 59 ? -4.203 -10.469 -20.969 1 55.62 59 ILE B C 1
ATOM 3921 O O . ILE B 1 59 ? -3.488 -11.305 -21.531 1 55.62 59 ILE B O 1
ATOM 3925 N N . GLY B 1 60 ? -3.656 -9.273 -20.672 1 50.59 60 GLY B N 1
ATOM 3926 C CA . GLY B 1 60 ? -2.416 -8.648 -21.094 1 50.59 60 GLY B CA 1
ATOM 3927 C C . GLY B 1 60 ? -1.185 -9.469 -20.75 1 50.59 60 GLY B C 1
ATOM 3928 O O . GLY B 1 60 ? -0.242 -9.547 -21.547 1 50.59 60 GLY B O 1
ATOM 3929 N N . PRO B 1 61 ? -1.055 -10.055 -19.5 1 49.16 61 PRO B N 1
ATOM 3930 C CA . PRO B 1 61 ? 0.228 -10.719 -19.25 1 49.16 61 PRO B CA 1
ATOM 3931 C C . PRO B 1 61 ? 0.579 -11.75 -20.328 1 49.16 61 PRO B C 1
ATOM 3933 O O . PRO B 1 61 ? 1.721 -12.211 -20.391 1 49.16 61 PRO B O 1
ATOM 3936 N N . SER B 1 62 ? -0.429 -12.148 -21.141 1 46.31 62 SER B N 1
ATOM 3937 C CA . SER B 1 62 ? -0.164 -13.242 -22.062 1 46.31 62 SER B CA 1
ATOM 3938 C C . SER B 1 62 ? 0.503 -12.742 -23.328 1 46.31 62 SER B C 1
ATOM 3940 O O . SER B 1 62 ? 0.906 -13.539 -24.188 1 46.31 62 SER B O 1
ATOM 3942 N N . GLU B 1 63 ? 0.6 -11.383 -23.375 1 49.28 63 GLU B N 1
ATOM 3943 C CA . GLU B 1 63 ? 1.205 -10.914 -24.625 1 49.28 63 GLU B CA 1
ATOM 3944 C C . GLU B 1 63 ? 2.393 -9.992 -24.344 1 49.28 63 GLU B C 1
ATOM 3946 O O . GLU B 1 63 ? 2.328 -9.141 -23.469 1 49.28 63 GLU B O 1
ATOM 3951 N N . LYS B 1 64 ? 3.588 -10.406 -24.828 1 53.44 64 LYS B N 1
ATOM 3952 C CA . LYS B 1 64 ? 4.84 -9.664 -24.703 1 53.44 64 LYS B CA 1
ATOM 3953 C C . LYS B 1 64 ? 4.582 -8.156 -24.656 1 53.44 64 LYS B C 1
ATOM 3955 O O . LYS B 1 64 ? 5.266 -7.434 -23.922 1 53.44 64 LYS B O 1
ATOM 3960 N N . SER B 1 65 ? 3.615 -7.758 -25.469 1 49.56 65 SER B N 1
ATOM 3961 C CA . SER B 1 65 ? 3.377 -6.332 -25.656 1 49.56 65 SER B CA 1
ATOM 3962 C C . SER B 1 65 ? 2.752 -5.711 -24.406 1 49.56 65 SER B C 1
ATOM 3964 O O . SER B 1 65 ? 3.002 -4.547 -24.094 1 49.56 65 SER B O 1
ATOM 3966 N N . VAL B 1 66 ? 2.004 -6.582 -23.703 1 54.28 66 VAL B N 1
ATOM 3967 C CA . VAL B 1 66 ? 1.269 -5.984 -22.594 1 54.28 66 VAL B CA 1
ATOM 3968 C C . VAL B 1 66 ? 2.1 -6.074 -21.312 1 54.28 66 VAL B C 1
ATOM 3970 O O . VAL B 1 66 ? 1.778 -5.434 -20.312 1 54.28 66 VAL B O 1
ATOM 3973 N N . GLU B 1 67 ? 3.184 -6.688 -21.516 1 62.59 67 GLU B N 1
ATOM 3974 C CA . GLU B 1 67 ? 3.998 -6.883 -20.312 1 62.59 67 GLU B CA 1
ATOM 3975 C C . GLU B 1 67 ? 4.605 -5.562 -19.844 1 62.59 67 GLU B C 1
ATOM 3977 O O . GLU B 1 67 ? 4.641 -5.281 -18.641 1 62.59 67 GLU B O 1
ATOM 3982 N N . SER B 1 68 ? 4.875 -4.75 -20.922 1 65 68 SER B N 1
ATOM 3983 C CA . SER B 1 68 ? 5.559 -3.512 -20.547 1 65 68 SER B CA 1
ATOM 3984 C C . SER B 1 68 ? 4.578 -2.486 -19.984 1 65 68 SER B C 1
ATOM 3986 O O . SER B 1 68 ? 4.969 -1.6 -19.219 1 65 68 SER B O 1
ATOM 3988 N N . SER B 1 69 ? 3.295 -2.729 -20.375 1 74.81 69 SER B N 1
ATOM 3989 C CA . SER B 1 69 ? 2.324 -1.729 -19.953 1 74.81 69 SER B CA 1
ATOM 3990 C C . SER B 1 69 ? 1.424 -2.277 -18.844 1 74.81 69 SER B C 1
ATOM 3992 O O . SER B 1 69 ? 0.496 -1.599 -18.406 1 74.81 69 SER B O 1
ATOM 3994 N N . LEU B 1 70 ? 1.716 -3.447 -18.516 1 78.5 70 LEU B N 1
ATOM 3995 C CA . LEU B 1 70 ? 0.842 -4.105 -17.547 1 78.5 70 LEU B CA 1
ATOM 3996 C C . LEU B 1 70 ? 0.777 -3.312 -16.25 1 78.5 70 LEU B C 1
ATOM 3998 O O . LEU B 1 70 ? -0.294 -3.178 -15.648 1 78.5 70 LEU B O 1
ATOM 4002 N N . GLN B 1 71 ? 1.882 -2.762 -15.891 1 81 71 GLN B N 1
ATOM 4003 C CA . GLN B 1 71 ? 1.924 -2.02 -14.633 1 81 71 GLN B CA 1
ATOM 4004 C C . GLN B 1 71 ? 1.038 -0.779 -14.695 1 81 71 GLN B C 1
ATOM 4006 O O . GLN B 1 71 ? 0.387 -0.423 -13.711 1 81 71 GLN B O 1
ATOM 4011 N N . TYR B 1 72 ? 1.045 -0.184 -15.836 1 83.81 72 TYR B N 1
ATOM 4012 C CA . TYR B 1 72 ? 0.191 0.983 -16.031 1 83.81 72 TYR B CA 1
ATOM 4013 C C . TYR B 1 72 ? -1.279 0.614 -15.875 1 83.81 72 TYR B C 1
ATOM 4015 O O . TYR B 1 72 ? -2.031 1.306 -15.188 1 83.81 72 TYR B O 1
ATOM 4023 N N . TRP B 1 73 ? -1.604 -0.424 -16.5 1 84.56 73 TRP B N 1
ATOM 4024 C CA . TRP B 1 73 ? -3.01 -0.819 -16.516 1 84.56 73 TRP B CA 1
ATOM 4025 C C . TRP B 1 73 ? -3.447 -1.308 -15.133 1 84.56 73 TRP B C 1
ATOM 4027 O O . TRP B 1 73 ? -4.586 -1.08 -14.719 1 84.56 73 TRP B O 1
ATOM 4037 N N . LEU B 1 74 ? -2.566 -1.979 -14.492 1 86.25 74 LEU B N 1
ATOM 4038 C CA . LEU B 1 74 ? -2.877 -2.414 -13.141 1 86.25 74 LEU B CA 1
ATOM 4039 C C . LEU B 1 74 ? -3.105 -1.218 -12.219 1 86.25 74 LEU B C 1
ATOM 4041 O O . LEU B 1 74 ? -4.055 -1.207 -11.438 1 86.25 74 LEU B O 1
ATOM 4045 N N . THR B 1 75 ? -2.26 -0.244 -12.398 1 86.94 75 THR B N 1
ATOM 4046 C CA . THR B 1 75 ? -2.387 0.97 -11.602 1 86.94 75 THR B CA 1
ATOM 4047 C C . THR B 1 75 ? -3.684 1.703 -11.93 1 86.94 75 THR B C 1
ATOM 4049 O O . THR B 1 75 ? -4.383 2.176 -11.031 1 86.94 75 THR B O 1
ATOM 4052 N N . PHE B 1 76 ? -3.943 1.765 -13.156 1 88.5 76 PHE B N 1
ATOM 4053 C CA . PHE B 1 76 ? -5.16 2.455 -13.57 1 88.5 76 PHE B CA 1
ATOM 4054 C C . PHE B 1 76 ? -6.398 1.696 -13.109 1 88.5 76 PHE B C 1
ATOM 4056 O O . PHE B 1 76 ? -7.406 2.307 -12.75 1 88.5 76 PHE B O 1
ATOM 4063 N N . LEU B 1 77 ? -6.367 0.405 -13.195 1 89.94 77 LEU B N 1
ATOM 4064 C CA . LEU B 1 77 ? -7.492 -0.398 -12.727 1 89.94 77 LEU B CA 1
ATOM 4065 C C . LEU B 1 77 ? -7.793 -0.104 -11.258 1 89.94 77 LEU B C 1
ATOM 4067 O O . LEU B 1 77 ? -8.945 0.145 -10.898 1 89.94 77 LEU B O 1
ATOM 4071 N N . LYS B 1 78 ? -6.797 -0.115 -10.484 1 88.81 78 LYS B N 1
ATOM 4072 C CA . LYS B 1 78 ? -6.969 0.147 -9.062 1 88.81 78 LYS B CA 1
ATOM 4073 C C . LYS B 1 78 ? -7.496 1.559 -8.82 1 88.81 78 LYS B C 1
ATOM 4075 O O . LYS B 1 78 ? -8.359 1.769 -7.965 1 88.81 78 LYS B O 1
ATOM 4080 N N . PHE B 1 79 ? -6.98 2.479 -9.555 1 88.06 79 PHE B N 1
ATOM 4081 C CA . PHE B 1 79 ? -7.406 3.867 -9.445 1 88.06 79 PHE B CA 1
ATOM 4082 C C . PHE B 1 79 ? -8.883 4.004 -9.789 1 88.06 79 PHE B C 1
ATOM 4084 O O . PHE B 1 79 ? -9.648 4.617 -9.039 1 88.06 79 PHE B O 1
ATOM 4091 N N . ILE B 1 80 ? -9.297 3.414 -10.891 1 90 80 ILE B N 1
ATOM 4092 C CA . ILE B 1 80 ? -10.641 3.656 -11.406 1 90 80 ILE B CA 1
ATOM 4093 C C . ILE B 1 80 ? -11.672 2.957 -10.523 1 90 80 ILE B C 1
ATOM 4095 O O . ILE B 1 80 ? -12.781 3.459 -10.336 1 90 80 ILE B O 1
ATOM 4099 N N . VAL B 1 81 ? -11.383 1.799 -9.992 1 91.81 81 VAL B N 1
ATOM 4100 C CA . VAL B 1 81 ? -12.336 1.1 -9.141 1 91.81 81 VAL B CA 1
ATOM 4101 C C . VAL B 1 81 ? -12.531 1.876 -7.84 1 91.81 81 VAL B C 1
ATOM 4103 O O . VAL B 1 81 ? -13.633 1.896 -7.281 1 91.81 81 VAL B O 1
ATOM 4106 N N . GLN B 1 82 ? -11.477 2.502 -7.355 1 86.31 82 GLN B N 1
ATOM 4107 C CA . GLN B 1 82 ? -11.578 3.328 -6.16 1 86.31 82 GLN B CA 1
ATOM 4108 C C . GLN B 1 82 ? -12.344 4.617 -6.441 1 86.31 82 GLN B C 1
ATOM 4110 O O . GLN B 1 82 ? -13.164 5.051 -5.629 1 86.31 82 GLN B O 1
ATOM 4115 N N . LYS B 1 83 ? -12.023 5.172 -7.605 1 84.56 83 LYS B N 1
ATOM 4116 C CA . LYS B 1 83 ? -12.68 6.414 -8 1 84.56 83 LYS B CA 1
ATOM 4117 C C . LYS B 1 83 ? -14.188 6.223 -8.117 1 84.56 83 LYS B C 1
ATOM 4119 O O . LYS B 1 83 ? -14.961 7.125 -7.785 1 84.56 83 LYS B O 1
ATOM 4124 N N . LEU B 1 84 ? -14.57 5.07 -8.57 1 88.19 84 LEU B N 1
ATOM 4125 C CA . LEU B 1 84 ? -15.984 4.789 -8.789 1 88.19 84 LEU B CA 1
ATOM 4126 C C . LEU B 1 84 ? -16.641 4.238 -7.527 1 88.19 84 LEU B C 1
ATOM 4128 O O . LEU B 1 84 ? -17.812 3.873 -7.539 1 88.19 84 LEU B O 1
ATOM 4132 N N . ASP B 1 85 ? -15.922 4.121 -6.418 1 86.75 85 ASP B N 1
ATOM 4133 C CA . ASP B 1 85 ? -16.391 3.65 -5.117 1 86.75 85 ASP B CA 1
ATOM 4134 C C . ASP B 1 85 ? -17.078 2.285 -5.242 1 86.75 85 ASP B C 1
ATOM 4136 O O . ASP B 1 85 ? -18.188 2.096 -4.762 1 86.75 85 ASP B O 1
ATOM 4140 N N . LEU B 1 86 ? -16.406 1.355 -5.898 1 90.12 86 LEU B N 1
ATOM 4141 C CA . LEU B 1 86 ? -16.984 0.031 -6.105 1 90.12 86 LEU B CA 1
ATOM 4142 C C . LEU B 1 86 ? -16.922 -0.794 -4.824 1 90.12 86 LEU B C 1
ATOM 4144 O O . LEU B 1 86 ? -17.5 -1.879 -4.75 1 90.12 86 LEU B O 1
ATOM 4148 N N . HIS B 1 87 ? -16.312 -0.243 -3.803 1 87.5 87 HIS B N 1
ATOM 4149 C CA . HIS B 1 87 ? -16.203 -0.954 -2.535 1 87.5 87 HIS B CA 1
ATOM 4150 C C . HIS B 1 87 ? -17.484 -0.846 -1.724 1 87.5 87 HIS B C 1
ATOM 4152 O O . HIS B 1 87 ? -17.578 -1.401 -0.627 1 87.5 87 HIS B O 1
ATOM 4158 N N . MET B 1 88 ? -18.453 -0.175 -2.291 1 86.12 88 MET B N 1
ATOM 4159 C CA . MET B 1 88 ? -19.75 -0.032 -1.634 1 86.12 88 MET B CA 1
ATOM 4160 C C . MET B 1 88 ? -20.891 -0.253 -2.623 1 86.12 88 MET B C 1
ATOM 4162 O O . MET B 1 88 ? -20.766 0.068 -3.807 1 86.12 88 MET B O 1
ATOM 4166 N N . ASP B 1 89 ? -21.922 -0.779 -2.055 1 87.69 89 ASP B N 1
ATOM 4167 C CA . ASP B 1 89 ? -23.125 -0.909 -2.879 1 87.69 89 ASP B CA 1
ATOM 4168 C C . ASP B 1 89 ? -23.828 0.435 -3.035 1 87.69 89 ASP B C 1
ATOM 4170 O O . ASP B 1 89 ? -23.906 1.218 -2.086 1 87.69 89 ASP B O 1
ATOM 4174 N N . VAL B 1 90 ? -24.25 0.63 -4.219 1 83.69 90 VAL B N 1
ATOM 4175 C CA . VAL B 1 90 ? -25.062 1.811 -4.473 1 83.69 90 VAL B CA 1
ATOM 4176 C C . VAL B 1 90 ? -26.547 1.477 -4.242 1 83.69 90 VAL B C 1
ATOM 4178 O O . VAL B 1 90 ? -27.109 0.628 -4.938 1 83.69 90 VAL B O 1
ATOM 4181 N N . PRO B 1 91 ? -27.141 2.104 -3.301 1 84 91 PRO B N 1
ATOM 4182 C CA . PRO B 1 91 ? -28.484 1.705 -2.863 1 84 91 PRO B CA 1
ATOM 4183 C C . PRO B 1 91 ? -29.531 1.797 -3.98 1 84 91 PRO B C 1
ATOM 4185 O O . PRO B 1 91 ? -30.438 0.966 -4.055 1 84 91 PRO B O 1
ATOM 4188 N N . HIS B 1 92 ? -29.516 2.621 -4.949 1 87.19 92 HIS B N 1
ATOM 4189 C CA . HIS B 1 92 ? -30.578 2.83 -5.922 1 87.19 92 HIS B CA 1
ATOM 4190 C C . HIS B 1 92 ? -30.406 1.926 -7.137 1 87.19 92 HIS B C 1
ATOM 4192 O O . HIS B 1 92 ? -31.297 1.826 -7.977 1 87.19 92 HIS B O 1
ATOM 4198 N N . LEU B 1 93 ? -29.438 1.18 -7.148 1 87.06 93 LEU B N 1
ATOM 4199 C CA . LEU B 1 93 ? -29.203 0.295 -8.281 1 87.06 93 LEU B CA 1
ATOM 4200 C C . LEU B 1 93 ? -29.922 -1.032 -8.102 1 87.06 93 LEU B C 1
ATOM 4202 O O . LEU B 1 93 ? -30.188 -1.452 -6.969 1 87.06 93 LEU B O 1
ATOM 4206 N N . CYS B 1 94 ? -30.312 -1.622 -9.148 1 87.19 94 CYS B N 1
ATOM 4207 C CA . CYS B 1 94 ? -30.906 -2.957 -9.109 1 87.19 94 CYS B CA 1
ATOM 4208 C C . CYS B 1 94 ? -29.875 -3.992 -8.672 1 87.19 94 CYS B C 1
ATOM 4210 O O . CYS B 1 94 ? -28.672 -3.729 -8.711 1 87.19 94 CYS B O 1
ATOM 4212 N N . GLU B 1 95 ? -30.281 -5.164 -8.32 1 89.81 95 GLU B N 1
ATOM 4213 C CA . GLU B 1 95 ? -29.391 -6.188 -7.781 1 89.81 95 GLU B CA 1
ATOM 4214 C C . GLU B 1 95 ? -28.422 -6.691 -8.844 1 89.81 95 GLU B C 1
ATOM 4216 O O . GLU B 1 95 ? -27.281 -7.039 -8.531 1 89.81 95 GLU B O 1
ATOM 4221 N N . ASP B 1 96 ? -28.844 -6.727 -10.039 1 88.56 96 ASP B N 1
ATOM 4222 C CA . ASP B 1 96 ? -27.953 -7.16 -11.117 1 88.56 96 ASP B CA 1
ATOM 4223 C C . ASP B 1 96 ? -26.781 -6.195 -11.297 1 88.56 96 ASP B C 1
ATOM 4225 O O . ASP B 1 96 ? -25.656 -6.625 -11.492 1 88.56 96 ASP B O 1
ATOM 4229 N N . ASP B 1 97 ? -27.125 -4.98 -11.242 1 88.19 97 ASP B N 1
ATOM 4230 C CA . ASP B 1 97 ? -26.078 -3.969 -11.391 1 88.19 97 ASP B CA 1
ATOM 4231 C C . ASP B 1 97 ? -25.141 -3.969 -10.188 1 88.19 97 ASP B C 1
ATOM 4233 O O . ASP B 1 97 ? -23.938 -3.775 -10.328 1 88.19 97 ASP B O 1
ATOM 4237 N N . LYS B 1 98 ? -25.734 -4.184 -9.031 1 90.75 98 LYS B N 1
ATOM 4238 C CA . LYS B 1 98 ? -24.906 -4.281 -7.832 1 90.75 98 LYS B CA 1
ATOM 4239 C C . LYS B 1 98 ? -23.953 -5.465 -7.918 1 90.75 98 LYS B C 1
ATOM 4241 O O . LYS B 1 98 ? -22.766 -5.344 -7.57 1 90.75 98 LYS B O 1
ATOM 4246 N N . GLU B 1 99 ? -24.516 -6.543 -8.43 1 91.81 99 GLU B N 1
ATOM 4247 C CA . GLU B 1 99 ? -23.703 -7.754 -8.539 1 91.81 99 GLU B CA 1
ATOM 4248 C C . GLU B 1 99 ? -22.562 -7.562 -9.523 1 91.81 99 GLU B C 1
ATOM 4250 O O . GLU B 1 99 ? -21.453 -8.047 -9.297 1 91.81 99 GLU B O 1
ATOM 4255 N N . GLU B 1 100 ? -22.844 -6.898 -10.586 1 91.88 100 GLU B N 1
ATOM 4256 C CA . GLU B 1 100 ? -21.781 -6.625 -11.555 1 91.88 100 GLU B CA 1
ATOM 4257 C C . GLU B 1 100 ? -20.672 -5.785 -10.938 1 91.88 100 GLU B C 1
ATOM 4259 O O . GLU B 1 100 ? -19.484 -6.039 -11.18 1 91.88 100 GLU B O 1
ATOM 4264 N N . ARG B 1 101 ? -21.094 -4.828 -10.18 1 93 101 ARG B N 1
ATOM 4265 C CA . ARG B 1 101 ? -20.141 -3.963 -9.508 1 93 101 ARG B CA 1
ATOM 4266 C C . ARG B 1 101 ? -19.344 -4.738 -8.461 1 93 101 ARG B C 1
ATOM 4268 O O . ARG B 1 101 ? -18.125 -4.574 -8.352 1 93 101 ARG B O 1
ATOM 4275 N N . ARG B 1 102 ? -20.047 -5.605 -7.742 1 92.75 102 ARG B N 1
ATOM 4276 C CA . ARG B 1 102 ? -19.391 -6.434 -6.738 1 92.75 102 ARG B CA 1
ATOM 4277 C C . ARG B 1 102 ? -18.344 -7.352 -7.383 1 92.75 102 ARG B C 1
ATOM 4279 O O . ARG B 1 102 ? -17.219 -7.469 -6.891 1 92.75 102 ARG B O 1
ATOM 4286 N N . ARG B 1 103 ? -18.734 -7.93 -8.461 1 92.62 103 ARG B N 1
ATOM 4287 C CA . ARG B 1 103 ? -17.859 -8.883 -9.141 1 92.62 103 ARG B CA 1
ATOM 4288 C C . ARG B 1 103 ? -16.594 -8.195 -9.641 1 92.62 103 ARG B C 1
ATOM 4290 O O . ARG B 1 103 ? -15.5 -8.75 -9.539 1 92.62 103 ARG B O 1
ATOM 4297 N N . LEU B 1 104 ? -16.734 -7.031 -10.125 1 93.12 104 LEU B N 1
ATOM 4298 C CA . LEU B 1 104 ? -15.57 -6.309 -10.609 1 93.12 104 LEU B CA 1
ATOM 4299 C C . LEU B 1 104 ? -14.656 -5.922 -9.453 1 93.12 104 LEU B C 1
ATOM 4301 O O . LEU B 1 104 ? -13.43 -6.035 -9.562 1 93.12 104 LEU B O 1
ATOM 4305 N N . TRP B 1 105 ? -15.195 -5.441 -8.359 1 94.06 105 TRP B N 1
ATOM 4306 C CA . TRP B 1 105 ? -14.391 -5.07 -7.195 1 94.06 105 TRP B CA 1
ATOM 4307 C C . TRP B 1 105 ? -13.586 -6.266 -6.688 1 94.06 105 TRP B C 1
ATOM 4309 O O . TRP B 1 105 ? -12.375 -6.168 -6.488 1 94.06 105 TRP B O 1
ATOM 4319 N N . TRP B 1 106 ? -14.297 -7.34 -6.551 1 93.81 106 TRP B N 1
ATOM 4320 C CA . TRP B 1 106 ? -13.648 -8.508 -5.957 1 93.81 106 TRP B CA 1
ATOM 4321 C C . TRP B 1 106 ? -12.648 -9.125 -6.93 1 93.81 106 TRP B C 1
ATOM 4323 O O . TRP B 1 106 ? -11.633 -9.68 -6.516 1 93.81 106 TRP B O 1
ATOM 4333 N N . ALA B 1 107 ? -12.969 -9.07 -8.234 1 93.06 107 ALA B N 1
ATOM 4334 C CA . ALA B 1 107 ? -11.969 -9.484 -9.219 1 93.06 107 ALA B CA 1
ATOM 4335 C C . ALA B 1 107 ? -10.703 -8.633 -9.102 1 93.06 107 ALA B C 1
ATOM 4337 O O . ALA B 1 107 ? -9.594 -9.156 -9.18 1 93.06 107 ALA B O 1
ATOM 4338 N N . THR B 1 108 ? -10.883 -7.383 -8.922 1 93 108 THR B N 1
ATOM 4339 C CA . THR B 1 108 ? -9.758 -6.473 -8.758 1 93 108 THR B CA 1
ATOM 4340 C C . THR B 1 108 ? -9.008 -6.766 -7.465 1 93 108 THR B C 1
ATOM 4342 O O . THR B 1 108 ? -7.777 -6.68 -7.418 1 93 108 THR B O 1
ATOM 4345 N N . TYR B 1 109 ? -9.781 -7.102 -6.426 1 93.81 109 TYR B N 1
ATOM 4346 C CA . TYR B 1 109 ? -9.195 -7.504 -5.148 1 93.81 109 TYR B CA 1
ATOM 4347 C C . TYR B 1 109 ? -8.25 -8.68 -5.328 1 93.81 109 TYR B C 1
ATOM 4349 O O . TYR B 1 109 ? -7.133 -8.672 -4.797 1 93.81 109 TYR B O 1
ATOM 4357 N N . ILE B 1 110 ? -8.617 -9.625 -6.117 1 93.31 110 ILE B N 1
ATOM 4358 C CA . ILE B 1 110 ? -7.812 -10.805 -6.379 1 93.31 110 ILE B CA 1
ATOM 4359 C C . ILE B 1 110 ? -6.586 -10.422 -7.203 1 93.31 110 ILE B C 1
ATOM 4361 O O . ILE B 1 110 ? -5.465 -10.836 -6.891 1 93.31 110 ILE B O 1
ATOM 4365 N N . ILE B 1 111 ? -6.789 -9.648 -8.188 1 92 111 ILE B N 1
ATOM 4366 C CA . ILE B 1 111 ? -5.707 -9.219 -9.07 1 92 111 ILE B CA 1
ATOM 4367 C C . ILE B 1 111 ? -4.68 -8.414 -8.281 1 92 111 ILE B C 1
ATOM 4369 O O . ILE B 1 111 ? -3.475 -8.539 -8.508 1 92 111 ILE B O 1
ATOM 4373 N N . ASP B 1 112 ? -5.188 -7.625 -7.391 1 91.69 112 ASP B N 1
ATOM 4374 C CA . ASP B 1 112 ? -4.312 -6.793 -6.574 1 91.69 112 ASP B CA 1
ATOM 4375 C C . ASP B 1 112 ? -3.344 -7.648 -5.758 1 91.69 112 ASP B C 1
ATOM 4377 O O . ASP B 1 112 ? -2.137 -7.395 -5.754 1 91.69 112 ASP B O 1
ATOM 4381 N N . ARG B 1 113 ? -3.809 -8.641 -5.125 1 94.19 113 ARG B N 1
ATOM 4382 C CA . ARG B 1 113 ? -2.961 -9.516 -4.324 1 94.19 113 ARG B CA 1
ATOM 4383 C C . ARG B 1 113 ? -2.031 -10.344 -5.207 1 94.19 113 ARG B C 1
ATOM 4385 O O . ARG B 1 113 ? -0.849 -10.5 -4.895 1 94.19 113 ARG B O 1
ATOM 4392 N N . HIS B 1 114 ? -2.607 -10.805 -6.277 1 93 114 HIS B N 1
ATOM 4393 C CA . HIS B 1 114 ? -1.798 -11.57 -7.219 1 93 114 HIS B CA 1
ATOM 4394 C C . HIS B 1 114 ? -0.648 -10.727 -7.766 1 93 114 HIS B C 1
ATOM 4396 O O . HIS B 1 114 ? 0.494 -11.188 -7.816 1 93 114 HIS B O 1
ATOM 4402 N N . SER B 1 115 ? -0.983 -9.57 -8.172 1 90.44 115 SER B N 1
ATOM 4403 C CA . SER B 1 115 ? 0.045 -8.695 -8.727 1 90.44 115 SER B CA 1
ATOM 4404 C C . SER B 1 115 ? 1.065 -8.305 -7.656 1 90.44 115 SER B C 1
ATOM 4406 O O . SER B 1 115 ? 2.25 -8.148 -7.953 1 90.44 115 SER B O 1
ATOM 4408 N N . SER B 1 116 ? 0.606 -8.109 -6.441 1 92.06 116 SER B N 1
ATOM 4409 C CA . SER B 1 116 ? 1.521 -7.781 -5.355 1 92.06 116 SER B CA 1
ATOM 4410 C C . SER B 1 116 ? 2.535 -8.898 -5.129 1 92.06 116 SER B C 1
ATOM 4412 O O . SER B 1 116 ? 3.715 -8.633 -4.891 1 92.06 116 SER B O 1
ATOM 4414 N N . LEU B 1 117 ? 2.086 -10.117 -5.199 1 93.88 117 LEU B N 1
ATOM 4415 C CA . LEU B 1 117 ? 3.014 -11.234 -5.105 1 93.88 117 LEU B CA 1
ATOM 4416 C C . LEU B 1 117 ? 3.955 -11.266 -6.309 1 93.88 117 LEU B C 1
ATOM 4418 O O . LEU B 1 117 ? 5.168 -11.414 -6.148 1 93.88 117 LEU B O 1
ATOM 4422 N N . SER B 1 118 ? 3.385 -11.086 -7.488 1 90.31 118 SER B N 1
ATOM 4423 C CA . SER B 1 118 ? 4.152 -11.219 -8.719 1 90.31 118 SER B CA 1
ATOM 4424 C C . SER B 1 118 ? 5.242 -10.156 -8.812 1 90.31 118 SER B C 1
ATOM 4426 O O . SER B 1 118 ? 6.344 -10.43 -9.297 1 90.31 118 SER B O 1
ATOM 4428 N N . PHE B 1 119 ? 4.969 -9.016 -8.289 1 87 119 PHE B N 1
ATOM 4429 C CA . PHE B 1 119 ? 5.887 -7.902 -8.516 1 87 119 PHE B CA 1
ATOM 4430 C C . PHE B 1 119 ? 6.492 -7.422 -7.203 1 87 119 PHE B C 1
ATOM 4432 O O . PHE B 1 119 ? 7.055 -6.328 -7.137 1 87 119 PHE B O 1
ATOM 4439 N N . ASN B 1 120 ? 6.398 -8.242 -6.242 1 89.25 120 ASN B N 1
ATOM 4440 C CA . ASN B 1 120 ? 7.031 -7.977 -4.957 1 89.25 120 ASN B CA 1
ATOM 4441 C C . ASN B 1 120 ? 6.629 -6.613 -4.398 1 89.25 120 ASN B C 1
ATOM 4443 O O . ASN B 1 120 ? 7.488 -5.793 -4.078 1 89.25 120 ASN B O 1
ATOM 4447 N N . SER B 1 121 ? 5.352 -6.398 -4.34 1 87.69 121 SER B N 1
ATOM 4448 C CA . SER B 1 121 ? 4.801 -5.156 -3.801 1 87.69 121 SER B CA 1
ATOM 4449 C C . SER B 1 121 ? 3.748 -5.438 -2.734 1 87.69 121 SER B C 1
ATOM 4451 O O . SER B 1 121 ? 3.566 -6.582 -2.318 1 87.69 121 SER B O 1
ATOM 4453 N N . ARG B 1 122 ? 3.154 -4.363 -2.248 1 87.19 122 ARG B N 1
ATOM 4454 C CA . ARG B 1 122 ? 2.104 -4.504 -1.246 1 87.19 122 ARG B CA 1
ATOM 4455 C C . ARG B 1 122 ? 0.726 -4.289 -1.863 1 87.19 122 ARG B C 1
ATOM 4457 O O . ARG B 1 122 ? 0.569 -3.473 -2.773 1 87.19 122 ARG B O 1
ATOM 4464 N N . PRO B 1 123 ? -0.192 -5.082 -1.32 1 89.19 123 PRO B N 1
ATOM 4465 C CA . PRO B 1 123 ? -1.544 -4.84 -1.833 1 89.19 123 PRO B CA 1
ATOM 4466 C C . PRO B 1 123 ? -2.037 -3.424 -1.555 1 89.19 123 PRO B C 1
ATOM 4468 O O . PRO B 1 123 ? -1.766 -2.869 -0.486 1 89.19 123 PRO B O 1
ATOM 4471 N N . LEU B 1 124 ? -2.713 -2.879 -2.492 1 82.56 124 LEU B N 1
ATOM 4472 C CA . LEU B 1 124 ? -3.217 -1.515 -2.373 1 82.56 124 LEU B CA 1
ATOM 4473 C C . LEU B 1 124 ? -4.555 -1.492 -1.641 1 82.56 124 LEU B C 1
ATOM 4475 O O . LEU B 1 124 ? -4.824 -0.575 -0.863 1 82.56 124 LEU B O 1
ATOM 4479 N N . SER B 1 125 ? -5.332 -2.512 -1.939 1 83.38 125 SER B N 1
ATOM 4480 C CA . SER B 1 125 ? -6.633 -2.584 -1.285 1 83.38 125 SER B CA 1
ATOM 4481 C C . SER B 1 125 ? -6.539 -3.293 0.061 1 83.38 125 SER B C 1
ATOM 4483 O O . SER B 1 125 ? -6.043 -4.418 0.142 1 83.38 125 SER B O 1
ATOM 4485 N N . THR B 1 126 ? -6.977 -2.611 1.039 1 81.69 126 THR B N 1
ATOM 4486 C CA . THR B 1 126 ? -6.957 -3.225 2.363 1 81.69 126 THR B CA 1
ATOM 4487 C C . THR B 1 126 ? -8.258 -3.979 2.627 1 81.69 126 THR B C 1
ATOM 4489 O O . THR B 1 126 ? -9.297 -3.664 2.039 1 81.69 126 THR B O 1
ATOM 4492 N N . ASP B 1 127 ? -8.18 -4.98 3.418 1 82.25 127 ASP B N 1
ATOM 4493 C CA . ASP B 1 127 ? -9.367 -5.75 3.775 1 82.25 127 ASP B CA 1
ATOM 4494 C C . ASP B 1 127 ? -10.391 -4.875 4.492 1 82.25 127 ASP B C 1
ATOM 4496 O O . ASP B 1 127 ? -11.594 -5.125 4.402 1 82.25 127 ASP B O 1
ATOM 4500 N N . HIS B 1 128 ? -9.875 -3.832 5.066 1 76.25 128 HIS B N 1
ATOM 4501 C CA . HIS B 1 128 ? -10.758 -2.939 5.812 1 76.25 128 HIS B CA 1
ATOM 4502 C C . HIS B 1 128 ? -11.664 -2.15 4.871 1 76.25 128 HIS B C 1
ATOM 4504 O O . HIS B 1 128 ? -12.773 -1.768 5.25 1 76.25 128 HIS B O 1
ATOM 4510 N N . GLU B 1 129 ? -11.18 -1.956 3.717 1 77.75 129 GLU B N 1
ATOM 4511 C CA . GLU B 1 129 ? -11.969 -1.221 2.736 1 77.75 129 GLU B CA 1
ATOM 4512 C C . GLU B 1 129 ? -13.125 -2.07 2.209 1 77.75 129 GLU B C 1
ATOM 4514 O O . GLU B 1 129 ? -14.094 -1.54 1.666 1 77.75 129 GLU B O 1
ATOM 4519 N N . CYS B 1 130 ? -12.977 -3.342 2.355 1 80.88 130 CYS B N 1
ATOM 4520 C CA . CYS B 1 130 ? -13.953 -4.266 1.794 1 80.88 130 CYS B CA 1
ATOM 4521 C C . CYS B 1 130 ? -14.977 -4.688 2.846 1 80.88 130 CYS B C 1
ATOM 4523 O O . CYS B 1 130 ? -15.805 -5.562 2.594 1 80.88 130 CYS B O 1
ATOM 4525 N N . HIS B 1 131 ? -15.039 -4.078 3.889 1 74.81 131 HIS B N 1
ATOM 4526 C CA . HIS B 1 131 ? -15.812 -4.562 5.023 1 74.81 131 HIS B CA 1
ATOM 4527 C C . HIS B 1 131 ? -17.312 -4.398 4.781 1 74.81 131 HIS B C 1
ATOM 4529 O O . HIS B 1 131 ? -18.125 -5.113 5.371 1 74.81 131 HIS B O 1
ATOM 4535 N N . GLN B 1 132 ? -17.672 -3.58 3.838 1 77 132 GLN B N 1
ATOM 4536 C CA . GLN B 1 132 ? -19.094 -3.297 3.682 1 77 132 GLN B CA 1
ATOM 4537 C C . GLN B 1 132 ? -19.625 -3.885 2.381 1 77 132 GLN B C 1
ATOM 4539 O O . GLN B 1 132 ? -20.812 -3.766 2.086 1 77 132 GLN B O 1
ATOM 4544 N N . LEU B 1 133 ? -18.797 -4.543 1.678 1 87.06 133 LEU B N 1
ATOM 4545 C CA . LEU B 1 133 ? -19.234 -5.051 0.384 1 87.06 133 LEU B CA 1
ATOM 4546 C C . LEU B 1 133 ? -19.406 -6.566 0.423 1 87.06 133 LEU B C 1
ATOM 4548 O O . LEU B 1 133 ? -18.453 -7.301 0.652 1 87.06 133 LEU B O 1
ATOM 4552 N N . PRO B 1 134 ? -20.547 -7 0.229 1 87.75 134 PRO B N 1
ATOM 4553 C CA . PRO B 1 134 ? -20.75 -8.453 0.205 1 87.75 134 PRO B CA 1
ATOM 4554 C C . PRO B 1 134 ? -19.969 -9.141 -0.915 1 87.75 134 PRO B C 1
ATOM 4556 O O . PRO B 1 134 ? -19.703 -8.523 -1.949 1 87.75 134 PRO B O 1
ATOM 4559 N N . THR B 1 135 ? -19.641 -10.391 -0.67 1 90.69 135 THR B N 1
ATOM 4560 C CA . THR B 1 135 ? -18.984 -11.18 -1.712 1 90.69 135 THR B CA 1
ATOM 4561 C C . THR B 1 135 ? -19.969 -11.523 -2.828 1 90.69 135 THR B C 1
ATOM 4563 O O . THR B 1 135 ? -21.172 -11.609 -2.592 1 90.69 135 THR B O 1
ATOM 4566 N N . PRO B 1 136 ? -19.5 -11.648 -4.027 1 90.94 136 PRO B N 1
ATOM 4567 C CA . PRO B 1 136 ? -20.375 -11.953 -5.152 1 90.94 136 PRO B CA 1
ATOM 4568 C C . PRO B 1 136 ? -21.078 -13.305 -5 1 90.94 136 PRO B C 1
ATOM 4570 O O . PRO B 1 136 ? -20.531 -14.211 -4.352 1 90.94 136 PRO B O 1
ATOM 4573 N N . ARG B 1 137 ? -22.25 -13.352 -5.625 1 89.75 137 ARG B N 1
ATOM 4574 C CA . ARG B 1 137 ? -22.969 -14.617 -5.672 1 89.75 137 ARG B CA 1
ATOM 4575 C C . ARG B 1 137 ? -22.219 -15.656 -6.496 1 89.75 137 ARG B C 1
ATOM 4577 O O . ARG B 1 137 ? -21.375 -15.305 -7.316 1 89.75 137 ARG B O 1
ATOM 4584 N N . SER B 1 138 ? -22.562 -16.922 -6.168 1 89.94 138 SER B N 1
ATOM 4585 C CA . SER B 1 138 ? -21.906 -18 -6.902 1 89.94 138 SER B CA 1
ATOM 4586 C C . SER B 1 138 ? -22.172 -17.891 -8.398 1 89.94 138 SER B C 1
ATOM 4588 O O . SER B 1 138 ? -23.172 -17.297 -8.82 1 89.94 138 SER B O 1
ATOM 4590 N N . ASP B 1 139 ? -21.25 -18.453 -9.148 1 87.56 139 ASP B N 1
ATOM 4591 C CA . ASP B 1 139 ? -21.406 -18.422 -10.594 1 87.56 139 ASP B CA 1
ATOM 4592 C C . ASP B 1 139 ? -22.688 -19.156 -11.023 1 87.56 139 ASP B C 1
ATOM 4594 O O . ASP B 1 139 ? -23.312 -18.781 -12.016 1 87.56 139 ASP B O 1
ATOM 4598 N N . SER B 1 140 ? -23.016 -20.141 -10.297 1 86.06 140 SER B N 1
ATOM 4599 C CA . SER B 1 140 ? -24.219 -20.906 -10.625 1 86.06 140 SER B CA 1
ATOM 4600 C C . SER B 1 140 ? -25.469 -20.031 -10.508 1 86.06 140 SER B C 1
ATOM 4602 O O . SER B 1 140 ? -26.391 -20.141 -11.328 1 86.06 140 SER B O 1
ATOM 4604 N N . ILE B 1 141 ? -25.453 -19.141 -9.586 1 86.31 141 ILE B N 1
ATOM 4605 C CA . ILE B 1 141 ? -26.594 -18.25 -9.383 1 86.31 141 ILE B CA 1
ATOM 4606 C C . ILE B 1 141 ? -26.531 -17.109 -10.391 1 86.31 141 ILE B C 1
ATOM 4608 O O . ILE B 1 141 ? -27.562 -16.734 -10.984 1 86.31 141 ILE B O 1
ATOM 4612 N N . TRP B 1 142 ? -25.391 -16.609 -10.625 1 87.5 142 TRP B N 1
ATOM 4613 C CA . TRP B 1 142 ? -25.203 -15.461 -11.516 1 87.5 142 TRP B CA 1
ATOM 4614 C C . TRP B 1 142 ? -25.531 -15.828 -12.961 1 87.5 142 TRP B C 1
ATOM 4616 O O . TRP B 1 142 ? -26.047 -15.008 -13.711 1 87.5 142 TRP B O 1
ATOM 4626 N N . ASP B 1 143 ? -25.328 -17.109 -13.266 1 84.88 143 ASP B N 1
ATOM 4627 C CA . ASP B 1 143 ? -25.516 -17.547 -14.641 1 84.88 143 ASP B CA 1
ATOM 4628 C C . ASP B 1 143 ? -26.984 -17.922 -14.898 1 84.88 143 ASP B C 1
ATOM 4630 O O . ASP B 1 143 ? -27.359 -18.188 -16.031 1 84.88 143 ASP B O 1
ATOM 4634 N N . GLN B 1 144 ? -27.672 -17.938 -13.82 1 82.12 144 GLN B N 1
ATOM 4635 C CA . GLN B 1 144 ? -29.078 -18.25 -14 1 82.12 144 GLN B CA 1
ATOM 4636 C C . GLN B 1 144 ? -29.828 -17.125 -14.711 1 82.12 144 GLN B C 1
ATOM 4638 O O . GLN B 1 144 ? -29.453 -15.953 -14.578 1 82.12 144 GLN B O 1
ATOM 4643 N N . THR B 1 145 ? -30.734 -17.625 -15.531 1 76.56 145 THR B N 1
ATOM 4644 C CA . THR B 1 145 ? -31.547 -16.688 -16.281 1 76.56 145 THR B CA 1
ATOM 4645 C C . THR B 1 145 ? -32.594 -16 -15.383 1 76.56 145 THR B C 1
ATOM 4647 O O . THR B 1 145 ? -33.156 -16.656 -14.508 1 76.56 145 THR B O 1
ATOM 4650 N N . GLY B 1 146 ? -32.594 -14.641 -15.32 1 75.56 146 GLY B N 1
ATOM 4651 C CA . GLY B 1 146 ? -33.531 -13.875 -14.539 1 75.56 146 GLY B CA 1
ATOM 4652 C C . GLY B 1 146 ? -32.906 -12.836 -13.641 1 75.56 146 GLY B C 1
ATOM 4653 O O . GLY B 1 146 ? -31.672 -12.773 -13.547 1 75.56 146 GLY B O 1
ATOM 4654 N N . SER B 1 147 ? -33.75 -12.062 -13.125 1 77.69 147 SER B N 1
ATOM 4655 C CA . SER B 1 147 ? -33.281 -10.992 -12.25 1 77.69 147 SER B CA 1
ATOM 4656 C C . SER B 1 147 ? -32.875 -11.539 -10.883 1 77.69 147 SER B C 1
ATOM 4658 O O . SER B 1 147 ? -33.562 -12.414 -10.336 1 77.69 147 SER B O 1
ATOM 4660 N N . LEU B 1 148 ? -31.719 -11.234 -10.508 1 78.81 148 LEU B N 1
ATOM 4661 C CA . LEU B 1 148 ? -31.234 -11.641 -9.195 1 78.81 148 LEU B CA 1
ATOM 4662 C C . LEU B 1 148 ? -32.125 -11.055 -8.094 1 78.81 148 LEU B C 1
ATOM 4664 O O . LEU B 1 148 ? -32.562 -9.906 -8.18 1 78.81 148 LEU B O 1
ATOM 4668 N N . THR B 1 149 ? -32.625 -11.906 -7.281 1 71.38 149 THR B N 1
ATOM 4669 C CA . THR B 1 149 ? -33.375 -11.445 -6.133 1 71.38 149 THR B CA 1
ATOM 4670 C C . THR B 1 149 ? -32.469 -10.875 -5.059 1 71.38 149 THR B C 1
ATOM 4672 O O . THR B 1 149 ? -31.312 -11.297 -4.938 1 71.38 149 THR B O 1
ATOM 4675 N N . ALA B 1 150 ? -33 -9.852 -4.547 1 64.69 150 ALA B N 1
ATOM 4676 C CA . ALA B 1 150 ? -32.188 -9.227 -3.488 1 64.69 150 ALA B CA 1
ATOM 4677 C C . ALA B 1 150 ? -31.797 -10.25 -2.432 1 64.69 150 ALA B C 1
ATOM 4679 O O . ALA B 1 150 ? -32.594 -11.117 -2.055 1 64.69 150 ALA B O 1
ATOM 4680 N N . ALA B 1 151 ? -30.547 -10.75 -2.51 1 54.47 151 ALA B N 1
ATOM 4681 C CA . ALA B 1 151 ? -30.109 -11.664 -1.458 1 54.47 151 ALA B CA 1
ATOM 4682 C C . ALA B 1 151 ? -30.766 -11.32 -0.124 1 54.47 151 ALA B C 1
ATOM 4684 O O . ALA B 1 151 ? -30.953 -10.148 0.202 1 54.47 151 ALA B O 1
ATOM 4685 N N . LYS B 1 152 ? -31.75 -12.109 0.396 1 46.97 152 LYS B N 1
ATOM 4686 C CA . LYS B 1 152 ? -32.25 -11.938 1.753 1 46.97 152 LYS B CA 1
ATOM 4687 C C . LYS B 1 152 ? -31.203 -11.312 2.662 1 46.97 152 LYS B C 1
ATOM 4689 O O . LYS B 1 152 ? -30.016 -11.562 2.494 1 46.97 152 LYS B O 1
ATOM 4694 N N . ASP B 1 153 ? -31.453 -10.117 3.201 1 44.94 153 ASP B N 1
ATOM 4695 C CA . ASP B 1 153 ? -30.766 -9.203 4.109 1 44.94 153 ASP B CA 1
ATOM 4696 C C . ASP B 1 153 ? -29.812 -9.961 5.023 1 44.94 153 ASP B C 1
ATOM 4698 O O . ASP B 1 153 ? -30.016 -10.023 6.234 1 44.94 153 ASP B O 1
ATOM 4702 N N . ASP B 1 154 ? -29.625 -11.211 4.91 1 42.03 154 ASP B N 1
ATOM 4703 C CA . ASP B 1 154 ? -28.812 -11.469 6.102 1 42.03 154 ASP B CA 1
ATOM 4704 C C . ASP B 1 154 ? -27.625 -10.523 6.176 1 42.03 154 ASP B C 1
ATOM 4706 O O . ASP B 1 154 ? -26.469 -10.953 6.004 1 42.03 154 ASP B O 1
ATOM 4710 N N . MET B 1 155 ? -27.703 -9.508 5.582 1 43.28 155 MET B N 1
ATOM 4711 C CA . MET B 1 155 ? -26.734 -8.422 5.73 1 43.28 155 MET B CA 1
ATOM 4712 C C . MET B 1 155 ? -26.375 -8.211 7.195 1 43.28 155 MET B C 1
ATOM 4714 O O . MET B 1 155 ? -26.984 -7.379 7.879 1 43.28 155 MET B O 1
ATOM 4718 N N . ASN B 1 156 ? -26.375 -9.102 7.934 1 40.09 156 ASN B N 1
ATOM 4719 C CA . ASN B 1 156 ? -25.906 -8.727 9.266 1 40.09 156 ASN B CA 1
ATOM 4720 C C . ASN B 1 156 ? -24.609 -7.906 9.188 1 40.09 156 ASN B C 1
ATOM 4722 O O . ASN B 1 156 ? -23.578 -8.406 8.75 1 40.09 156 ASN B O 1
ATOM 4726 N N . TYR B 1 157 ? -24.75 -6.672 8.914 1 41.53 157 TYR B N 1
ATOM 4727 C CA . TYR B 1 157 ? -23.719 -5.637 8.961 1 41.53 157 TYR B CA 1
ATOM 4728 C C . TYR B 1 157 ? -22.562 -6.055 9.852 1 41.53 157 TYR B C 1
ATOM 4730 O O . TYR B 1 157 ? -21.422 -5.609 9.656 1 41.53 157 TYR B O 1
ATOM 4738 N N . GLY B 1 158 ? -22.906 -6.816 10.891 1 44.34 158 GLY B N 1
ATOM 4739 C CA . GLY B 1 158 ? -21.938 -7.062 11.945 1 44.34 158 GLY B CA 1
ATOM 4740 C C . GLY B 1 158 ? -20.922 -8.125 11.578 1 44.34 158 GLY B C 1
ATOM 4741 O O . GLY B 1 158 ? -19.938 -8.312 12.297 1 44.34 158 GLY B O 1
ATOM 4742 N N . THR B 1 159 ? -21.281 -9.023 10.625 1 49.16 159 THR B N 1
ATOM 4743 C CA . THR B 1 159 ? -20.422 -10.195 10.477 1 49.16 159 THR B CA 1
ATOM 4744 C C . THR B 1 159 ? -19.328 -9.93 9.445 1 49.16 159 THR B C 1
ATOM 4746 O O . THR B 1 159 ? -19.578 -9.281 8.43 1 49.16 159 THR B O 1
ATOM 4749 N N . ASP B 1 160 ? -18.156 -10.148 9.797 1 57.84 160 ASP B N 1
ATOM 4750 C CA . ASP B 1 160 ? -16.969 -10.031 8.961 1 57.84 160 ASP B CA 1
ATOM 4751 C C . ASP B 1 160 ? -17.203 -10.609 7.57 1 57.84 160 ASP B C 1
ATOM 4753 O O . ASP B 1 160 ? -17.484 -11.805 7.426 1 57.84 160 ASP B O 1
ATOM 4757 N N . ILE B 1 161 ? -17.531 -9.773 6.547 1 61.12 161 ILE B N 1
ATOM 4758 C CA . ILE B 1 161 ? -17.797 -10.109 5.156 1 61.12 161 ILE B CA 1
ATOM 4759 C C . ILE B 1 161 ? -16.656 -10.977 4.609 1 61.12 161 ILE B C 1
ATOM 4761 O O . ILE B 1 161 ? -16.906 -11.977 3.93 1 61.12 161 ILE B O 1
ATOM 4765 N N . LEU B 1 162 ? -15.492 -10.57 5.027 1 69.38 162 LEU B N 1
ATOM 4766 C CA . LEU B 1 162 ? -14.375 -11.352 4.508 1 69.38 162 LEU B CA 1
ATOM 4767 C C . LEU B 1 162 ? -14.109 -12.57 5.387 1 69.38 162 LEU B C 1
ATOM 4769 O O . LEU B 1 162 ? -13.656 -12.43 6.527 1 69.38 162 LEU B O 1
ATOM 4773 N N . LYS B 1 163 ? -14.547 -13.672 4.895 1 82.44 163 LYS B N 1
ATOM 4774 C CA . LYS B 1 163 ? -14.375 -14.945 5.594 1 82.44 163 LYS B CA 1
ATOM 4775 C C . LYS B 1 163 ? -13.25 -15.766 4.969 1 82.44 163 LYS B C 1
ATOM 4777 O O . LYS B 1 163 ? -12.766 -15.438 3.887 1 82.44 163 LYS B O 1
ATOM 4782 N N . TYR B 1 164 ? -12.797 -16.719 5.691 1 92.38 164 TYR B N 1
ATOM 4783 C CA . TYR B 1 164 ? -11.727 -17.578 5.223 1 92.38 164 TYR B CA 1
ATOM 4784 C C . TYR B 1 164 ? -12.281 -18.875 4.648 1 92.38 164 TYR B C 1
ATOM 4786 O O . TYR B 1 164 ? -11.555 -19.656 4.031 1 92.38 164 TYR B O 1
ATOM 4794 N N . ALA B 1 165 ? -13.594 -18.969 4.703 1 92.31 165 ALA B N 1
ATOM 4795 C CA . ALA B 1 165 ? -14.242 -20.219 4.273 1 92.31 165 ALA B CA 1
ATOM 4796 C C . ALA B 1 165 ? -14.57 -20.172 2.785 1 92.31 165 ALA B C 1
ATOM 4798 O O . ALA B 1 165 ? -14.922 -19.125 2.246 1 92.31 165 ALA B O 1
ATOM 4799 N N . VAL B 1 166 ? -14.43 -21.344 2.148 1 94.44 166 VAL B N 1
ATOM 4800 C CA . VAL B 1 166 ? -14.82 -21.516 0.753 1 94.44 166 VAL B CA 1
ATOM 4801 C C . VAL B 1 166 ? -16.328 -21.703 0.663 1 94.44 166 VAL B C 1
ATOM 4803 O O . VAL B 1 166 ? -16.891 -22.625 1.278 1 94.44 166 VAL B O 1
ATOM 4806 N N . CYS B 1 167 ? -16.984 -20.828 -0.081 1 88.69 167 CYS B N 1
ATOM 4807 C CA . CYS B 1 167 ? -18.438 -20.875 -0.13 1 88.69 167 CYS B CA 1
ATOM 4808 C C . CYS B 1 167 ? -18.922 -21.609 -1.38 1 88.69 167 CYS B C 1
ATOM 4810 O O . CYS B 1 167 ? -20.047 -22.109 -1.416 1 88.69 167 CYS B O 1
ATOM 4812 N N . SER B 1 168 ? -18.219 -21.562 -2.377 1 92 168 SER B N 1
ATOM 4813 C CA . SER B 1 168 ? -18.547 -22.234 -3.635 1 92 168 SER B CA 1
ATOM 4814 C C . SER B 1 168 ? -17.297 -22.594 -4.422 1 92 168 SER B C 1
ATOM 4816 O O . SER B 1 168 ? -16.25 -21.969 -4.246 1 92 168 SER B O 1
ATOM 4818 N N . LEU B 1 169 ? -17.406 -23.609 -5.25 1 91.75 169 LEU B N 1
ATOM 4819 C CA . LEU B 1 169 ? -16.266 -24.047 -6.051 1 91.75 169 LEU B CA 1
ATOM 4820 C C . LEU B 1 169 ? -16.234 -23.328 -7.387 1 91.75 169 LEU B C 1
ATOM 4822 O O . LEU B 1 169 ? -16.266 -23.953 -8.445 1 91.75 169 LEU B O 1
ATOM 4826 N N . ASP B 1 170 ? -16.219 -22.078 -7.312 1 91.75 170 ASP B N 1
ATOM 4827 C CA . ASP B 1 170 ? -16.031 -21.172 -8.445 1 91.75 170 ASP B CA 1
ATOM 4828 C C . ASP B 1 170 ? -14.891 -20.188 -8.172 1 91.75 170 ASP B C 1
ATOM 4830 O O . ASP B 1 170 ? -14.234 -20.266 -7.137 1 91.75 170 ASP B O 1
ATOM 4834 N N . MET B 1 171 ? -14.625 -19.391 -9.094 1 89.69 171 MET B N 1
ATOM 4835 C CA . MET B 1 171 ? -13.453 -18.516 -9.016 1 89.69 171 MET B CA 1
ATOM 4836 C C . MET B 1 171 ? -13.516 -17.625 -7.781 1 89.69 171 MET B C 1
ATOM 4838 O O . MET B 1 171 ? -12.547 -17.531 -7.023 1 89.69 171 MET B O 1
ATOM 4842 N N . PHE B 1 172 ? -14.633 -16.984 -7.527 1 92.75 172 PHE B N 1
ATOM 4843 C CA . PHE B 1 172 ? -14.734 -16.047 -6.414 1 92.75 172 PHE B CA 1
ATOM 4844 C C . PHE B 1 172 ? -14.836 -16.797 -5.09 1 92.75 172 PHE B C 1
ATOM 4846 O O . PHE B 1 172 ? -14.203 -16.406 -4.102 1 92.75 172 PHE B O 1
ATOM 4853 N N . GLY B 1 173 ? -15.57 -17.859 -5.094 1 93.56 173 GLY B N 1
ATOM 4854 C CA . GLY B 1 173 ? -15.758 -18.625 -3.867 1 93.56 173 GLY B CA 1
ATOM 4855 C C . GLY B 1 173 ? -14.469 -19.219 -3.332 1 93.56 173 GLY B C 1
ATOM 4856 O O . GLY B 1 173 ? -14.289 -19.328 -2.117 1 93.56 173 GLY B O 1
ATOM 4857 N N . VAL B 1 174 ? -13.594 -19.531 -4.215 1 94.19 174 VAL B N 1
ATOM 4858 C CA . VAL B 1 174 ? -12.367 -20.219 -3.822 1 94.19 174 VAL B CA 1
ATOM 4859 C C . VAL B 1 174 ? -11.242 -19.203 -3.635 1 94.19 174 VAL B C 1
ATOM 4861 O O . VAL B 1 174 ? -10.445 -19.312 -2.699 1 94.19 174 VAL B O 1
ATOM 4864 N N . PHE B 1 175 ? -11.25 -18.203 -4.445 1 93.94 175 PHE B N 1
ATOM 4865 C CA . PHE B 1 175 ? -10.023 -17.422 -4.52 1 93.94 175 PHE B CA 1
ATOM 4866 C C . PHE B 1 175 ? -10.141 -16.141 -3.703 1 93.94 175 PHE B C 1
ATOM 4868 O O . PHE B 1 175 ? -9.133 -15.5 -3.387 1 93.94 175 PHE B O 1
ATOM 4875 N N . ILE B 1 176 ? -11.344 -15.68 -3.336 1 94.44 176 ILE B N 1
ATOM 4876 C CA . ILE B 1 176 ? -11.453 -14.508 -2.473 1 94.44 176 ILE B CA 1
ATOM 4877 C C . ILE B 1 176 ? -10.859 -14.82 -1.102 1 94.44 176 ILE B C 1
ATOM 4879 O O . ILE B 1 176 ? -9.969 -14.109 -0.626 1 94.44 176 ILE B O 1
ATOM 4883 N N . PRO B 1 177 ? -11.258 -15.898 -0.515 1 95.75 177 PRO B N 1
ATOM 4884 C CA . PRO B 1 177 ? -10.641 -16.219 0.776 1 95.75 177 PRO B CA 1
ATOM 4885 C C . PRO B 1 177 ? -9.141 -16.484 0.661 1 95.75 177 PRO B C 1
ATOM 4887 O O . PRO B 1 177 ? -8.367 -16.109 1.544 1 95.75 177 PRO B O 1
ATOM 4890 N N . LEU B 1 178 ? -8.75 -17.141 -0.384 1 96.38 178 LEU B N 1
ATOM 4891 C CA . LEU B 1 178 ? -7.328 -17.422 -0.575 1 96.38 178 LEU B CA 1
ATOM 4892 C C . LEU B 1 178 ? -6.543 -16.141 -0.796 1 96.38 178 LEU B C 1
ATOM 4894 O O . LEU B 1 178 ? -5.41 -16.016 -0.332 1 96.38 178 LEU B O 1
ATOM 4898 N N . SER B 1 179 ? -7.133 -15.227 -1.561 1 95.62 179 SER B N 1
ATOM 4899 C CA . SER B 1 179 ? -6.492 -13.938 -1.785 1 95.62 179 SER B CA 1
ATOM 4900 C C . SER B 1 179 ? -6.379 -13.141 -0.488 1 95.62 179 SER B C 1
ATOM 4902 O O . SER B 1 179 ? -5.418 -12.398 -0.292 1 95.62 179 SER B O 1
ATOM 4904 N N . ARG B 1 180 ? -7.371 -13.266 0.376 1 94.69 180 ARG B N 1
ATOM 4905 C CA . ARG B 1 180 ? -7.277 -12.633 1.688 1 94.69 180 ARG B CA 1
ATOM 4906 C C . ARG B 1 180 ? -6.074 -13.164 2.463 1 94.69 180 ARG B C 1
ATOM 4908 O O . ARG B 1 180 ? -5.309 -12.383 3.037 1 94.69 180 ARG B O 1
ATOM 4915 N N . ILE B 1 181 ? -5.891 -14.453 2.428 1 96.94 181 ILE B N 1
ATOM 4916 C CA . ILE B 1 181 ? -4.781 -15.086 3.131 1 96.94 181 ILE B CA 1
ATOM 4917 C C . ILE B 1 181 ? -3.459 -14.672 2.482 1 96.94 181 ILE B C 1
ATOM 4919 O O . ILE B 1 181 ? -2.473 -14.422 3.178 1 96.94 181 ILE B O 1
ATOM 4923 N N . LEU B 1 182 ? -3.488 -14.656 1.14 1 97.38 182 LEU B N 1
ATOM 4924 C CA . LEU B 1 182 ? -2.289 -14.195 0.448 1 97.38 182 LEU B CA 1
ATOM 4925 C C . LEU B 1 182 ? -1.9 -12.797 0.909 1 97.38 182 LEU B C 1
ATOM 4927 O O . LEU B 1 182 ? -0.72 -12.516 1.13 1 97.38 182 LEU B O 1
ATOM 4931 N N . GLY B 1 183 ? -2.887 -11.898 1.032 1 95.25 183 GLY B N 1
ATOM 4932 C CA . GLY B 1 183 ? -2.609 -10.562 1.549 1 95.25 183 GLY B CA 1
ATOM 4933 C C . GLY B 1 183 ? -1.975 -10.578 2.926 1 95.25 183 GLY B C 1
ATOM 4934 O O . GLY B 1 183 ? -1.07 -9.789 3.207 1 95.25 183 GLY B O 1
ATOM 4935 N N . GLU B 1 184 ? -2.418 -11.469 3.752 1 94.94 184 GLU B N 1
ATOM 4936 C CA . GLU B 1 184 ? -1.853 -11.609 5.09 1 94.94 184 GLU B CA 1
ATOM 4937 C C . GLU B 1 184 ? -0.413 -12.109 5.031 1 94.94 184 GLU B C 1
ATOM 4939 O O . GLU B 1 184 ? 0.436 -11.672 5.809 1 94.94 184 GLU B O 1
ATOM 4944 N N . ILE B 1 185 ? -0.185 -13.039 4.121 1 97 185 ILE B N 1
ATOM 4945 C CA . ILE B 1 185 ? 1.155 -13.594 3.973 1 97 185 ILE B CA 1
ATOM 4946 C C . ILE B 1 185 ? 2.121 -12.5 3.52 1 97 185 ILE B C 1
ATOM 4948 O O . ILE B 1 185 ? 3.223 -12.367 4.062 1 97 185 ILE B O 1
ATOM 4952 N N . LEU B 1 186 ? 1.702 -11.773 2.564 1 94.75 186 LEU B N 1
ATOM 4953 C CA . LEU B 1 186 ? 2.547 -10.695 2.059 1 94.75 186 LEU B CA 1
ATOM 4954 C C . LEU B 1 186 ? 2.822 -9.664 3.146 1 94.75 186 LEU B C 1
ATOM 4956 O O . LEU B 1 186 ? 3.951 -9.188 3.283 1 94.75 186 LEU B O 1
ATOM 4960 N N . GLU B 1 187 ? 1.785 -9.336 3.918 1 92 187 GLU B N 1
ATOM 4961 C CA . GLU B 1 187 ? 1.968 -8.406 5.027 1 92 187 GLU B CA 1
ATOM 4962 C C . GLU B 1 187 ? 2.93 -8.969 6.07 1 92 187 GLU B C 1
ATOM 4964 O O . GLU B 1 187 ? 3.744 -8.234 6.633 1 92 187 GLU B O 1
ATOM 4969 N N . TYR B 1 188 ? 2.775 -10.203 6.328 1 93.25 188 TYR B N 1
ATOM 4970 C CA . TYR B 1 188 ? 3.67 -10.883 7.262 1 93.25 188 TYR B CA 1
ATOM 4971 C C . TYR B 1 188 ? 5.121 -10.742 6.824 1 93.25 188 TYR B C 1
ATOM 4973 O O . TYR B 1 188 ? 5.996 -10.422 7.633 1 93.25 188 TYR B O 1
ATOM 4981 N N . HIS B 1 189 ? 5.383 -10.953 5.52 1 92.44 189 HIS B N 1
ATOM 4982 C CA . HIS B 1 189 ? 6.746 -10.852 5.008 1 92.44 189 HIS B CA 1
ATOM 4983 C C . HIS B 1 189 ? 7.254 -9.414 5.07 1 92.44 189 HIS B C 1
ATOM 4985 O O . HIS B 1 189 ? 8.438 -9.18 5.312 1 92.44 189 HIS B O 1
ATOM 4991 N N . PHE B 1 190 ? 6.375 -8.539 4.875 1 88.31 190 PHE B N 1
ATOM 4992 C CA . PHE B 1 190 ? 6.746 -7.133 4.988 1 88.31 190 PHE B CA 1
ATOM 4993 C C . PHE B 1 190 ? 7.129 -6.785 6.422 1 88.31 190 PHE B C 1
ATOM 4995 O O . PHE B 1 190 ? 8.125 -6.102 6.656 1 88.31 190 PHE B O 1
ATOM 5002 N N . LEU B 1 191 ? 6.344 -7.223 7.371 1 88.19 191 LEU B N 1
ATOM 5003 C CA . LEU B 1 191 ? 6.621 -6.953 8.773 1 88.19 191 LEU B CA 1
ATOM 5004 C C . LEU B 1 191 ? 7.945 -7.582 9.203 1 88.19 191 LEU B C 1
ATOM 5006 O O . LEU B 1 191 ? 8.695 -6.988 9.984 1 88.19 191 LEU B O 1
ATOM 5010 N N . CYS B 1 192 ? 8.25 -8.742 8.617 1 88 192 CYS B N 1
ATOM 5011 C CA . CYS B 1 192 ? 9.492 -9.438 8.938 1 88 192 CYS B CA 1
ATOM 5012 C C . CYS B 1 192 ? 10.695 -8.641 8.445 1 88 192 CYS B C 1
ATOM 5014 O O . CYS B 1 192 ? 11.773 -8.711 9.039 1 88 192 CYS B O 1
ATOM 5016 N N . GLY B 1 193 ? 10.5 -7.895 7.41 1 82.31 193 GLY B N 1
ATOM 5017 C CA . GLY B 1 193 ? 11.602 -7.152 6.82 1 82.31 193 GLY B CA 1
ATOM 5018 C C . GLY B 1 193 ? 11.766 -5.766 7.41 1 82.31 193 GLY B C 1
ATOM 5019 O O . GLY B 1 193 ? 12.758 -5.082 7.129 1 82.31 193 GLY B O 1
ATOM 5020 N N . SER B 1 194 ? 10.859 -5.352 8.242 1 78.94 194 SER B N 1
ATOM 5021 C CA . SER B 1 194 ? 10.891 -4 8.789 1 78.94 194 SER B CA 1
ATOM 5022 C C . SER B 1 194 ? 11.57 -3.973 10.148 1 78.94 194 SER B C 1
ATOM 5024 O O . SER B 1 194 ? 11.227 -4.754 11.039 1 78.94 194 SER B O 1
ATOM 5026 N N . ALA B 1 195 ? 12.484 -3.105 10.32 1 77 195 ALA B N 1
ATOM 5027 C CA . ALA B 1 195 ? 13.227 -2.994 11.578 1 77 195 ALA B CA 1
ATOM 5028 C C . ALA B 1 195 ? 12.312 -2.553 12.711 1 77 195 ALA B C 1
ATOM 5030 O O . ALA B 1 195 ? 12.508 -2.951 13.867 1 77 195 ALA B O 1
ATOM 5031 N N . THR B 1 196 ? 11.32 -1.85 12.477 1 78.31 196 THR B N 1
ATOM 5032 C CA . THR B 1 196 ? 10.422 -1.306 13.484 1 78.31 196 THR B CA 1
ATOM 5033 C C . THR B 1 196 ? 9.438 -2.373 13.969 1 78.31 196 THR B C 1
ATOM 5035 O O . THR B 1 196 ? 9.07 -2.396 15.141 1 78.31 196 THR B O 1
ATOM 5038 N N . PHE B 1 197 ? 9.102 -3.248 13.086 1 80.75 197 PHE B N 1
ATOM 5039 C CA . PHE B 1 197 ? 8.008 -4.16 13.398 1 80.75 197 PHE B CA 1
ATOM 5040 C C . PHE B 1 197 ? 8.531 -5.559 13.695 1 80.75 197 PHE B C 1
ATOM 5042 O O . PHE B 1 197 ? 7.816 -6.395 14.25 1 80.75 197 PHE B O 1
ATOM 5049 N N . ASN B 1 198 ? 9.812 -5.773 13.312 1 78 198 ASN B N 1
ATOM 5050 C CA . ASN B 1 198 ? 10.383 -7.102 13.492 1 78 198 ASN B CA 1
ATOM 5051 C C . ASN B 1 198 ? 11.047 -7.246 14.859 1 78 198 ASN B C 1
ATOM 5053 O O . ASN B 1 198 ? 11.93 -8.094 15.039 1 78 198 ASN B O 1
ATOM 5057 N N . GLN B 1 199 ? 10.688 -6.605 15.812 1 75.88 199 GLN B N 1
ATOM 5058 C CA . GLN B 1 199 ? 11.406 -6.578 17.078 1 75.88 199 GLN B CA 1
ATOM 5059 C C . GLN B 1 199 ? 10.969 -7.723 17.984 1 75.88 199 GLN B C 1
ATOM 5061 O O . GLN B 1 199 ? 11.68 -8.094 18.922 1 75.88 199 GLN B O 1
ATOM 5066 N N . SER B 1 200 ? 9.891 -8.258 17.688 1 79.69 200 SER B N 1
ATOM 5067 C CA . SER B 1 200 ? 9.391 -9.344 18.516 1 79.69 200 SER B CA 1
ATOM 5068 C C . SER B 1 200 ? 9.242 -10.633 17.719 1 79.69 200 SER B C 1
ATOM 5070 O O . SER B 1 200 ? 8.25 -10.812 17.016 1 79.69 200 SER B O 1
ATOM 5072 N N . ALA B 1 201 ? 10.164 -11.523 17.875 1 81.56 201 ALA B N 1
ATOM 5073 C CA . ALA B 1 201 ? 10.102 -12.805 17.172 1 81.56 201 ALA B CA 1
ATOM 5074 C C . ALA B 1 201 ? 8.859 -13.594 17.578 1 81.56 201 ALA B C 1
ATOM 5076 O O . ALA B 1 201 ? 8.258 -14.281 16.75 1 81.56 201 ALA B O 1
ATOM 5077 N N . ASP B 1 202 ? 8.461 -13.406 18.828 1 84.06 202 ASP B N 1
ATOM 5078 C CA . ASP B 1 202 ? 7.293 -14.117 19.328 1 84.06 202 ASP B CA 1
ATOM 5079 C C . ASP B 1 202 ? 6.02 -13.633 18.641 1 84.06 202 ASP B C 1
ATOM 5081 O O . ASP B 1 202 ? 5.109 -14.422 18.375 1 84.06 202 ASP B O 1
ATOM 5085 N N . TYR B 1 203 ? 5.984 -12.445 18.406 1 83.56 203 TYR B N 1
ATOM 5086 C CA . TYR B 1 203 ? 4.824 -11.883 17.719 1 83.56 203 TYR B CA 1
ATOM 5087 C C . TYR B 1 203 ? 4.727 -12.398 16.297 1 83.56 203 TYR B C 1
ATOM 5089 O O . TYR B 1 203 ? 3.656 -12.812 15.844 1 83.56 203 TYR B O 1
ATOM 5097 N N . LEU B 1 204 ? 5.824 -12.328 15.648 1 87.69 204 LEU B N 1
ATOM 5098 C CA . LEU B 1 204 ? 5.816 -12.766 14.258 1 87.69 204 LEU B CA 1
ATOM 5099 C C . LEU B 1 204 ? 5.457 -14.25 14.156 1 87.69 204 LEU B C 1
ATOM 5101 O O . LEU B 1 204 ? 4.777 -14.664 13.211 1 87.69 204 LEU B O 1
ATOM 5105 N N . LEU B 1 205 ? 5.879 -15 15.133 1 88.81 205 LEU B N 1
ATOM 5106 C CA . LEU B 1 205 ? 5.508 -16.406 15.172 1 88.81 205 LEU B CA 1
ATOM 5107 C C . LEU B 1 205 ? 4.012 -16.578 15.422 1 88.81 205 LEU B C 1
ATOM 5109 O O . LEU B 1 205 ? 3.379 -17.453 14.836 1 88.81 205 LEU B O 1
ATOM 5113 N N . SER B 1 206 ? 3.496 -15.719 16.312 1 88.31 206 SER B N 1
ATOM 5114 C CA . SER B 1 206 ? 2.062 -15.766 16.578 1 88.31 206 SER B CA 1
ATOM 5115 C C . SER B 1 206 ? 1.255 -15.406 15.336 1 88.31 206 SER B C 1
ATOM 5117 O O . SER B 1 206 ? 0.207 -16 15.078 1 88.31 206 SER B O 1
ATOM 5119 N N . VAL B 1 207 ? 1.725 -14.391 14.633 1 90.25 207 VAL B N 1
ATOM 5120 C CA . VAL B 1 207 ? 1.063 -13.984 13.398 1 90.25 207 VAL B CA 1
ATOM 5121 C C . VAL B 1 207 ? 1.091 -15.133 12.391 1 90.25 207 VAL B C 1
ATOM 5123 O O . VAL B 1 207 ? 0.085 -15.414 11.742 1 90.25 207 VAL B O 1
ATOM 5126 N N . ARG B 1 208 ? 2.215 -15.781 12.242 1 93.5 208 ARG B N 1
ATOM 5127 C CA . ARG B 1 208 ? 2.336 -16.906 11.32 1 93.5 208 ARG B CA 1
ATOM 5128 C C . ARG B 1 208 ? 1.366 -18.031 11.688 1 93.5 208 ARG B C 1
ATOM 5130 O O . ARG B 1 208 ? 0.739 -18.625 10.812 1 93.5 208 ARG B O 1
ATOM 5137 N N . ARG B 1 209 ? 1.219 -18.281 12.945 1 93.31 209 ARG B N 1
ATOM 5138 C CA . ARG B 1 209 ? 0.299 -19.312 13.414 1 93.31 209 ARG B CA 1
ATOM 5139 C C . ARG B 1 209 ? -1.146 -18.938 13.094 1 93.31 209 ARG B C 1
ATOM 5141 O O . ARG B 1 209 ? -1.951 -19.812 12.75 1 93.31 209 ARG B O 1
ATOM 5148 N N . ASN B 1 210 ? -1.396 -17.703 13.289 1 92.69 210 ASN B N 1
ATOM 5149 C CA . ASN B 1 210 ? -2.736 -17.234 12.945 1 92.69 210 ASN B CA 1
ATOM 5150 C C . ASN B 1 210 ? -3.033 -17.438 11.461 1 92.69 210 ASN B C 1
ATOM 5152 O O . ASN B 1 210 ? -4.141 -17.828 11.094 1 92.69 210 ASN B O 1
ATOM 5156 N N . ILE B 1 211 ? -2.086 -17.109 10.625 1 96 211 ILE B N 1
ATOM 5157 C CA . ILE B 1 211 ? -2.258 -17.266 9.18 1 96 211 ILE B CA 1
ATOM 5158 C C . ILE B 1 211 ? -2.41 -18.75 8.844 1 96 211 ILE B C 1
ATOM 5160 O O . ILE B 1 211 ? -3.234 -19.125 8 1 96 211 ILE B O 1
ATOM 5164 N N . GLU B 1 212 ? -1.654 -19.578 9.531 1 96.38 212 GLU B N 1
ATOM 5165 C CA . GLU B 1 212 ? -1.795 -21.031 9.367 1 96.38 212 GLU B CA 1
ATOM 5166 C C . GLU B 1 212 ? -3.193 -21.5 9.758 1 96.38 212 GLU B C 1
ATOM 5168 O O . GLU B 1 212 ? -3.756 -22.391 9.117 1 96.38 212 GLU B O 1
ATOM 5173 N N . GLY B 1 213 ? -3.617 -20.891 10.828 1 95.25 213 GLY B N 1
ATOM 5174 C CA . GLY B 1 213 ? -4.98 -21.203 11.234 1 95.25 213 GLY B CA 1
ATOM 5175 C C . GLY B 1 213 ? -6.012 -20.812 10.195 1 95.25 213 GLY B C 1
ATOM 5176 O O . GLY B 1 213 ? -6.961 -21.562 9.945 1 95.25 213 GLY B O 1
ATOM 5177 N N . ASN B 1 214 ? -5.836 -19.656 9.648 1 95.25 214 ASN B N 1
ATOM 5178 C CA . ASN B 1 214 ? -6.738 -19.203 8.586 1 95.25 214 ASN B CA 1
ATOM 5179 C C . ASN B 1 214 ? -6.672 -20.141 7.375 1 95.25 214 ASN B C 1
ATOM 5181 O O . ASN B 1 214 ? -7.691 -20.406 6.742 1 95.25 214 ASN B O 1
ATOM 5185 N N . LEU B 1 215 ? -5.457 -20.609 6.988 1 97.44 215 LEU B N 1
ATOM 5186 C CA . LEU B 1 215 ? -5.301 -21.594 5.922 1 97.44 215 LEU B CA 1
ATOM 5187 C C . LEU B 1 215 ? -6.02 -22.891 6.27 1 97.44 215 LEU B C 1
ATOM 5189 O O . LEU B 1 215 ? -6.621 -23.531 5.398 1 97.44 215 LEU B O 1
ATOM 5193 N N . GLY B 1 216 ? -5.965 -23.219 7.531 1 96.69 216 GLY B N 1
ATOM 5194 C CA . GLY B 1 216 ? -6.688 -24.406 7.988 1 96.69 216 GLY B CA 1
ATOM 5195 C C . GLY B 1 216 ? -8.188 -24.281 7.816 1 96.69 216 GLY B C 1
ATOM 5196 O O . GLY B 1 216 ? -8.844 -25.234 7.398 1 96.69 216 GLY B O 1
ATOM 5197 N N . LEU B 1 217 ? -8.719 -23.156 8.125 1 95.75 217 LEU B N 1
ATOM 5198 C CA . LEU B 1 217 ? -10.141 -22.922 7.953 1 95.75 217 LEU B CA 1
ATOM 5199 C C . LEU B 1 217 ? -10.539 -23.016 6.48 1 95.75 217 LEU B C 1
ATOM 5201 O O . LEU B 1 217 ? -11.578 -23.578 6.148 1 95.75 217 LEU B O 1
ATOM 5205 N N . TRP B 1 218 ? -9.719 -22.406 5.68 1 97.31 218 TRP B N 1
ATOM 5206 C CA . TRP B 1 218 ? -9.945 -22.5 4.242 1 97.31 218 TRP B CA 1
ATOM 5207 C C . TRP B 1 218 ? -10 -23.969 3.795 1 97.31 218 TRP B C 1
ATOM 5209 O O . TRP B 1 218 ? -10.906 -24.359 3.07 1 97.31 218 TRP B O 1
ATOM 5219 N N . PHE B 1 219 ? -9.055 -24.766 4.254 1 96.94 219 PHE B N 1
ATOM 5220 C CA . PHE B 1 219 ? -8.906 -26.141 3.818 1 96.94 219 PHE B CA 1
ATOM 5221 C C . PHE B 1 219 ? -10.078 -27 4.297 1 96.94 219 PHE B C 1
ATOM 5223 O O . PHE B 1 219 ? -10.609 -27.812 3.543 1 96.94 219 PHE B O 1
ATOM 5230 N N . ILE B 1 220 ? -10.523 -26.781 5.512 1 95.69 220 ILE B N 1
ATOM 5231 C CA . ILE B 1 220 ? -11.641 -27.531 6.07 1 95.69 220 ILE B CA 1
ATOM 5232 C C . ILE B 1 220 ? -12.906 -27.25 5.27 1 95.69 220 ILE B C 1
ATOM 5234 O O . ILE B 1 220 ? -13.656 -28.172 4.934 1 95.69 220 ILE B O 1
ATOM 5238 N N . SER B 1 221 ? -13.102 -25.984 4.988 1 95.06 221 SER B N 1
ATOM 5239 C CA . SER B 1 221 ? -14.266 -25.609 4.199 1 95.06 221 SER B CA 1
ATOM 5240 C C . SER B 1 221 ? -14.172 -26.156 2.773 1 95.06 221 SER B C 1
ATOM 5242 O O . SER B 1 221 ? -15.164 -26.594 2.199 1 95.06 221 SER B O 1
ATOM 5244 N N . PHE B 1 222 ? -13.031 -26.172 2.189 1 95.56 222 PHE B N 1
ATOM 5245 C CA . PHE B 1 222 ? -12.797 -26.688 0.848 1 95.56 222 PHE B CA 1
ATOM 5246 C C . PHE B 1 222 ? -13.055 -28.188 0.804 1 95.56 222 PHE B C 1
ATOM 5248 O O . PHE B 1 222 ? -13.734 -28.688 -0.094 1 95.56 222 PHE B O 1
ATOM 5255 N N . GLN B 1 223 ? -12.531 -28.859 1.795 1 93.19 223 GLN B N 1
ATOM 5256 C CA . GLN B 1 223 ? -12.656 -30.312 1.865 1 93.19 223 GLN B CA 1
ATOM 5257 C C . GLN B 1 223 ? -14.125 -30.734 1.995 1 93.19 223 GLN B C 1
ATOM 5259 O O . GLN B 1 223 ? -14.516 -31.797 1.519 1 93.19 223 GLN B O 1
ATOM 5264 N N . SER B 1 224 ? -14.883 -29.891 2.588 1 92.94 224 SER B N 1
ATOM 5265 C CA . SER B 1 224 ? -16.297 -30.188 2.768 1 92.94 224 SER B CA 1
ATOM 5266 C C . SER B 1 224 ? -17.062 -30.062 1.451 1 92.94 224 SER B C 1
ATOM 5268 O O . SER B 1 224 ? -18.156 -30.625 1.307 1 92.94 224 SER B O 1
ATOM 5270 N N . LEU B 1 225 ? -16.531 -29.391 0.463 1 92.38 225 LEU B N 1
ATOM 5271 C CA . LEU B 1 225 ? -17.234 -29.141 -0.794 1 92.38 225 LEU B CA 1
ATOM 5272 C C . LEU B 1 225 ? -16.781 -30.125 -1.874 1 92.38 225 LEU B C 1
ATOM 5274 O O . LEU B 1 225 ? -17.438 -30.25 -2.906 1 92.38 225 LEU B O 1
ATOM 5278 N N . VAL B 1 226 ? -15.625 -30.766 -1.61 1 92 226 VAL B N 1
ATOM 5279 C CA . VAL B 1 226 ? -15.102 -31.703 -2.604 1 92 226 VAL B CA 1
ATOM 5280 C C . VAL B 1 226 ? -15.258 -33.125 -2.098 1 92 226 VAL B C 1
ATOM 5282 O O . VAL B 1 226 ? -15.648 -33.344 -0.95 1 92 226 VAL B O 1
ATOM 5285 N N . GLU B 1 227 ? -14.914 -34.062 -2.93 1 87.44 227 GLU B N 1
ATOM 5286 C CA . GLU B 1 227 ? -14.961 -35.469 -2.545 1 87.44 227 GLU B CA 1
ATOM 5287 C C . GLU B 1 227 ? -13.922 -35.781 -1.472 1 87.44 227 GLU B C 1
ATOM 5289 O O . GLU B 1 227 ? -12.844 -35.188 -1.455 1 87.44 227 GLU B O 1
ATOM 5294 N N . PRO B 1 228 ? -14.164 -36.594 -0.543 1 82.19 228 PRO B N 1
ATOM 5295 C CA . PRO B 1 228 ? -13.305 -36.906 0.604 1 82.19 228 PRO B CA 1
ATOM 5296 C C . PRO B 1 228 ? -11.891 -37.281 0.191 1 82.19 228 PRO B C 1
ATOM 5298 O O . PRO B 1 228 ? -10.922 -36.938 0.881 1 82.19 228 PRO B O 1
ATOM 5301 N N . ASP B 1 229 ? -11.703 -37.906 -0.937 1 83.5 229 ASP B N 1
ATOM 5302 C CA . ASP B 1 229 ? -10.367 -38.344 -1.291 1 83.5 229 ASP B CA 1
ATOM 5303 C C . ASP B 1 229 ? -9.672 -37.375 -2.223 1 83.5 229 ASP B C 1
ATOM 5305 O O . ASP B 1 229 ? -8.555 -37.625 -2.686 1 83.5 229 ASP B O 1
ATOM 5309 N N . PHE B 1 230 ? -10.281 -36.25 -2.395 1 87.69 230 PHE B N 1
ATOM 5310 C CA . PHE B 1 230 ? -9.711 -35.312 -3.328 1 87.69 230 PHE B CA 1
ATOM 5311 C C . PHE B 1 230 ? -8.406 -34.719 -2.791 1 87.69 230 PHE B C 1
ATOM 5313 O O . PHE B 1 230 ? -7.43 -34.594 -3.535 1 87.69 230 PHE B O 1
ATOM 5320 N N . ALA B 1 231 ? -8.398 -34.5 -1.555 1 83.31 231 ALA B N 1
ATOM 5321 C CA . ALA B 1 231 ? -7.223 -33.875 -0.945 1 83.31 231 ALA B CA 1
ATOM 5322 C C . ALA B 1 231 ? -6.047 -34.844 -0.935 1 83.31 231 ALA B C 1
ATOM 5324 O O . ALA B 1 231 ? -4.887 -34.438 -0.856 1 83.31 231 ALA B O 1
ATOM 5325 N N . LYS B 1 232 ? -6.285 -36.062 -1.056 1 83 232 LYS B N 1
ATOM 5326 C CA . LYS B 1 232 ? -5.242 -37.094 -1.046 1 83 232 LYS B CA 1
ATOM 5327 C C . LYS B 1 232 ? -4.461 -37.094 -2.355 1 83 232 LYS B C 1
ATOM 5329 O O . LYS B 1 232 ? -3.375 -37.656 -2.436 1 83 232 LYS B O 1
ATOM 5334 N N . LEU B 1 233 ? -5.051 -36.438 -3.328 1 83.19 233 LEU B N 1
ATOM 5335 C CA . LEU B 1 233 ? -4.367 -36.312 -4.613 1 83.19 233 LEU B CA 1
ATOM 5336 C C . LEU B 1 233 ? -3.014 -35.656 -4.457 1 83.19 233 LEU B C 1
ATOM 5338 O O . LEU B 1 233 ? -2.098 -35.875 -5.246 1 83.19 233 LEU B O 1
ATOM 5342 N N . ALA B 1 234 ? -2.902 -34.812 -3.473 1 85.25 234 ALA B N 1
ATOM 5343 C CA . ALA B 1 234 ? -1.675 -34.062 -3.268 1 85.25 234 ALA B CA 1
ATOM 5344 C C . ALA B 1 234 ? -0.627 -34.875 -2.535 1 85.25 234 ALA B C 1
ATOM 5346 O O . ALA B 1 234 ? 0.535 -34.469 -2.436 1 85.25 234 ALA B O 1
ATOM 5347 N N . GLU B 1 235 ? -1.058 -36.062 -2.098 1 79.62 235 GLU B N 1
ATOM 5348 C CA . GLU B 1 235 ? -0.124 -36.906 -1.356 1 79.62 235 GLU B CA 1
ATOM 5349 C C . GLU B 1 235 ? 0.746 -37.719 -2.303 1 79.62 235 GLU B C 1
ATOM 5351 O O . GLU B 1 235 ? 0.314 -38.094 -3.402 1 79.62 235 GLU B O 1
ATOM 5356 N N . VAL B 1 236 ? 1.99 -37.875 -2.115 1 61.88 236 VAL B N 1
ATOM 5357 C CA . VAL B 1 236 ? 3.035 -38.5 -2.924 1 61.88 236 VAL B CA 1
ATOM 5358 C C . VAL B 1 236 ? 2.604 -39.906 -3.336 1 61.88 236 VAL B C 1
ATOM 5360 O O . VAL B 1 236 ? 2.805 -40.312 -4.484 1 61.88 236 VAL B O 1
ATOM 5363 N N . GLN B 1 237 ? 2.193 -40.688 -2.492 1 57.91 237 GLN B N 1
ATOM 5364 C CA . GLN B 1 237 ? 1.95 -42.125 -2.727 1 57.91 237 GLN B CA 1
ATOM 5365 C C . GLN B 1 237 ? 0.575 -42.344 -3.35 1 57.91 237 GLN B C 1
ATOM 5367 O O . GLN B 1 237 ? 0.221 -43.469 -3.691 1 57.91 237 GLN B O 1
ATOM 5372 N N . GLY B 1 238 ? -0.134 -41.312 -3.686 1 53.94 238 GLY B N 1
ATOM 5373 C CA . GLY B 1 238 ? -1.537 -41.562 -3.973 1 53.94 238 GLY B CA 1
ATOM 5374 C C . GLY B 1 238 ? -1.812 -41.812 -5.445 1 53.94 238 GLY B C 1
ATOM 5375 O O . GLY B 1 238 ? -1.439 -41 -6.289 1 53.94 238 GLY B O 1
ATOM 5376 N N . GLU B 1 239 ? -1.669 -42.969 -5.934 1 54.78 239 GLU B N 1
ATOM 5377 C CA . GLU B 1 239 ? -2.168 -43.375 -7.25 1 54.78 239 GLU B CA 1
ATOM 5378 C C . GLU B 1 239 ? -3.648 -43.031 -7.402 1 54.78 239 GLU B C 1
ATOM 5380 O O . GLU B 1 239 ? -4.391 -43.75 -8.07 1 54.78 239 GLU B O 1
ATOM 5385 N N . ALA B 1 240 ? -4.023 -42.031 -6.738 1 57.53 240 ALA B N 1
ATOM 5386 C CA . ALA B 1 240 ? -5.473 -41.844 -6.738 1 57.53 240 ALA B CA 1
ATOM 5387 C C . ALA B 1 240 ? -5.965 -41.375 -8.109 1 57.53 240 ALA B C 1
ATOM 5389 O O . ALA B 1 240 ? -5.379 -40.5 -8.711 1 57.53 240 ALA B O 1
ATOM 5390 N N . PRO B 1 241 ? -6.688 -42.188 -8.766 1 55.44 241 PRO B N 1
ATOM 5391 C CA . PRO B 1 241 ? -7.297 -41.812 -10.047 1 55.44 241 PRO B CA 1
ATOM 5392 C C . PRO B 1 241 ? -7.938 -40.438 -10.016 1 55.44 241 PRO B C 1
ATOM 5394 O O . PRO B 1 241 ? -8.406 -40 -8.969 1 55.44 241 PRO B O 1
ATOM 5397 N N . ALA B 1 242 ? -7.359 -39.531 -10.922 1 56.66 242 ALA B N 1
ATOM 5398 C CA . ALA B 1 242 ? -8.086 -38.281 -11.109 1 56.66 242 ALA B CA 1
ATOM 5399 C C . ALA B 1 242 ? -9.578 -38.469 -10.891 1 56.66 242 ALA B C 1
ATOM 5401 O O . ALA B 1 242 ? -10.18 -39.406 -11.43 1 56.66 242 ALA B O 1
ATOM 5402 N N . LEU B 1 243 ? -10.07 -38.094 -9.734 1 60.16 243 LEU B N 1
ATOM 5403 C CA . LEU B 1 243 ? -11.5 -38.188 -9.477 1 60.16 243 LEU B CA 1
ATOM 5404 C C . LEU B 1 243 ? -12.289 -37.344 -10.453 1 60.16 243 LEU B C 1
ATOM 5406 O O . LEU B 1 243 ? -12.047 -36.125 -10.555 1 60.16 243 LEU B O 1
ATOM 5410 N N . ARG B 1 244 ? -12.656 -37.875 -11.734 1 56.69 244 ARG B N 1
ATOM 5411 C CA . ARG B 1 244 ? -13.281 -37.375 -12.953 1 56.69 244 ARG B CA 1
ATOM 5412 C C . ARG B 1 244 ? -14.344 -36.344 -12.625 1 56.69 244 ARG B C 1
ATOM 5414 O O . ARG B 1 244 ? -14.641 -35.469 -13.453 1 56.69 244 ARG B O 1
ATOM 5421 N N . GLU B 1 245 ? -14.773 -36.188 -11.289 1 73.25 245 GLU B N 1
ATOM 5422 C CA . GLU B 1 245 ? -16.031 -35.438 -11.336 1 73.25 245 GLU B CA 1
ATOM 5423 C C . GLU B 1 245 ? -15.891 -34.094 -10.641 1 73.25 245 GLU B C 1
ATOM 5425 O O . GLU B 1 245 ? -16.844 -33.344 -10.562 1 73.25 245 GLU B O 1
ATOM 5430 N N . GLU B 1 246 ? -14.539 -33.688 -10.344 1 83 246 GLU B N 1
ATOM 5431 C CA . GLU B 1 246 ? -14.492 -32.375 -9.672 1 83 246 GLU B CA 1
ATOM 5432 C C . GLU B 1 246 ? -14.234 -31.25 -10.656 1 83 246 GLU B C 1
ATOM 5434 O O . GLU B 1 246 ? -13.57 -31.453 -11.68 1 83 246 GLU B O 1
ATOM 5439 N N . PRO B 1 247 ? -14.82 -30.109 -10.328 1 89.25 247 PRO B N 1
ATOM 5440 C CA . PRO B 1 247 ? -14.539 -28.969 -11.195 1 89.25 247 PRO B CA 1
ATOM 5441 C C . PRO B 1 247 ? -13.055 -28.656 -11.297 1 89.25 247 PRO B C 1
ATOM 5443 O O . PRO B 1 247 ? -12.312 -28.844 -10.328 1 89.25 247 PRO B O 1
ATOM 5446 N N . GLN B 1 248 ? -12.586 -28.25 -12.469 1 91.75 248 GLN B N 1
ATOM 5447 C CA . GLN B 1 248 ? -11.18 -27.953 -12.742 1 91.75 248 GLN B CA 1
ATOM 5448 C C . GLN B 1 248 ? -10.625 -26.969 -11.711 1 91.75 248 GLN B C 1
ATOM 5450 O O . GLN B 1 248 ? -9.461 -27.062 -11.32 1 91.75 248 GLN B O 1
ATOM 5455 N N . ILE B 1 249 ? -11.484 -26.109 -11.25 1 92.81 249 ILE B N 1
ATOM 5456 C CA . ILE B 1 249 ? -11.047 -25.031 -10.352 1 92.81 249 ILE B CA 1
ATOM 5457 C C . ILE B 1 249 ? -10.578 -25.641 -9.031 1 92.81 249 ILE B C 1
ATOM 5459 O O . ILE B 1 249 ? -9.719 -25.062 -8.352 1 92.81 249 ILE B O 1
ATOM 5463 N N . ALA B 1 250 ? -11.117 -26.75 -8.648 1 94.38 250 ALA B N 1
ATOM 5464 C CA . ALA B 1 250 ? -10.75 -27.406 -7.391 1 94.38 250 ALA B CA 1
ATOM 5465 C C . ALA B 1 250 ? -9.289 -27.844 -7.406 1 94.38 250 ALA B C 1
ATOM 5467 O O . ALA B 1 250 ? -8.602 -27.781 -6.383 1 94.38 250 ALA B O 1
ATOM 5468 N N . TYR B 1 251 ? -8.828 -28.266 -8.578 1 93.62 251 TYR B N 1
ATOM 5469 C CA . TYR B 1 251 ? -7.434 -28.703 -8.695 1 93.62 251 TYR B CA 1
ATOM 5470 C C . TYR B 1 251 ? -6.488 -27.516 -8.547 1 93.62 251 TYR B C 1
ATOM 5472 O O . TYR B 1 251 ? -5.48 -27.609 -7.84 1 93.62 251 TYR B O 1
ATOM 5480 N N . TYR B 1 252 ? -6.824 -26.422 -9.219 1 94.44 252 TYR B N 1
ATOM 5481 C CA . TYR B 1 252 ? -6.031 -25.203 -9.078 1 94.44 252 TYR B CA 1
ATOM 5482 C C . TYR B 1 252 ? -6.039 -24.719 -7.633 1 94.44 252 TYR B C 1
ATOM 5484 O O . TYR B 1 252 ? -5.012 -24.281 -7.113 1 94.44 252 TYR B O 1
ATOM 5492 N N . ALA B 1 253 ? -7.203 -24.812 -7.023 1 95.56 253 ALA B N 1
ATOM 5493 C CA . ALA B 1 253 ? -7.375 -24.312 -5.656 1 95.56 253 ALA B CA 1
ATOM 5494 C C . ALA B 1 253 ? -6.473 -25.078 -4.684 1 95.56 253 ALA B C 1
ATOM 5496 O O . ALA B 1 253 ? -5.82 -24.453 -3.832 1 95.56 253 ALA B O 1
ATOM 5497 N N . LEU B 1 254 ? -6.449 -26.328 -4.816 1 96 254 LEU B N 1
ATOM 5498 C CA . LEU B 1 254 ? -5.633 -27.141 -3.914 1 96 254 LEU B CA 1
ATOM 5499 C C . LEU B 1 254 ? -4.148 -26.875 -4.141 1 96 254 LEU B C 1
ATOM 5501 O O . LEU B 1 254 ? -3.361 -26.859 -3.193 1 96 254 LEU B O 1
ATOM 5505 N N . HIS B 1 255 ? -3.781 -26.734 -5.422 1 96.38 255 HIS B N 1
ATOM 5506 C CA . HIS B 1 255 ? -2.406 -26.344 -5.711 1 96.38 255 HIS B CA 1
ATOM 5507 C C . HIS B 1 255 ? -2.049 -25.031 -5.031 1 96.38 255 HIS B C 1
ATOM 5509 O O . HIS B 1 255 ? -0.989 -24.906 -4.414 1 96.38 255 HIS B O 1
ATOM 5515 N N . LEU B 1 256 ? -2.898 -24.047 -5.148 1 97 256 LEU B N 1
ATOM 5516 C CA . LEU B 1 256 ? -2.643 -22.719 -4.59 1 97 256 LEU B CA 1
ATOM 5517 C C . LEU B 1 256 ? -2.615 -22.766 -3.066 1 97 256 LEU B C 1
ATOM 5519 O O . LEU B 1 256 ? -1.843 -22.047 -2.43 1 97 256 LEU B O 1
ATOM 5523 N N . TYR B 1 257 ? -3.502 -23.594 -2.527 1 97.81 257 TYR B N 1
ATOM 5524 C CA . TYR B 1 257 ? -3.496 -23.797 -1.081 1 97.81 257 TYR B CA 1
ATOM 5525 C C . TYR B 1 257 ? -2.111 -24.203 -0.592 1 97.81 257 TYR B C 1
ATOM 5527 O O . TYR B 1 257 ? -1.584 -23.625 0.357 1 97.81 257 TYR B O 1
ATOM 5535 N N . HIS B 1 258 ? -1.522 -25.141 -1.212 1 97.56 258 HIS B N 1
ATOM 5536 C CA . HIS B 1 258 ? -0.193 -25.594 -0.833 1 97.56 258 HIS B CA 1
ATOM 5537 C C . HIS B 1 258 ? 0.864 -24.531 -1.125 1 97.56 258 HIS B C 1
ATOM 5539 O O . HIS B 1 258 ? 1.835 -24.406 -0.378 1 97.56 258 HIS B O 1
ATOM 5545 N N . CYS B 1 259 ? 0.646 -23.859 -2.199 1 97.81 259 CYS B N 1
ATOM 5546 C CA . CYS B 1 259 ? 1.566 -22.781 -2.523 1 97.81 259 CYS B CA 1
ATOM 5547 C C . CYS B 1 259 ? 1.575 -21.719 -1.426 1 97.81 259 CYS B C 1
ATOM 5549 O O . CYS B 1 259 ? 2.625 -21.156 -1.11 1 97.81 259 CYS B O 1
ATOM 5551 N N . MET B 1 260 ? 0.416 -21.438 -0.813 1 98.44 260 MET B N 1
ATOM 5552 C CA . MET B 1 260 ? 0.342 -20.453 0.271 1 98.44 260 MET B CA 1
ATOM 5553 C C . MET B 1 260 ? 1.234 -20.875 1.437 1 98.44 260 MET B C 1
ATOM 5555 O O . MET B 1 260 ? 1.877 -20.031 2.061 1 98.44 260 MET B O 1
ATOM 5559 N N . HIS B 1 261 ? 1.306 -22.125 1.673 1 98.25 261 HIS B N 1
ATOM 5560 C CA . HIS B 1 261 ? 2.17 -22.609 2.74 1 98.25 261 HIS B CA 1
ATOM 5561 C C . HIS B 1 261 ? 3.643 -22.406 2.391 1 98.25 261 HIS B C 1
ATOM 5563 O O . HIS B 1 261 ? 4.449 -22.078 3.258 1 98.25 261 HIS B O 1
ATOM 5569 N N . ILE B 1 262 ? 3.945 -22.656 1.148 1 98 262 ILE B N 1
ATOM 5570 C CA . ILE B 1 262 ? 5.324 -22.453 0.717 1 98 262 ILE B CA 1
ATOM 5571 C C . ILE B 1 262 ? 5.715 -21 0.913 1 98 262 ILE B C 1
ATOM 5573 O O . ILE B 1 262 ? 6.797 -20.703 1.423 1 98 262 ILE B O 1
ATOM 5577 N N . LEU B 1 263 ? 4.809 -20.094 0.528 1 98 263 LEU B N 1
ATOM 5578 C CA . LEU B 1 263 ? 5.055 -18.672 0.651 1 98 263 LEU B CA 1
ATOM 5579 C C . LEU B 1 263 ? 5.152 -18.25 2.117 1 98 263 LEU B C 1
ATOM 5581 O O . LEU B 1 263 ? 5.926 -17.359 2.463 1 98 263 LEU B O 1
ATOM 5585 N N . LEU B 1 264 ? 4.363 -18.922 2.938 1 97.88 264 LEU B N 1
ATOM 5586 C CA . LEU B 1 264 ? 4.328 -18.562 4.352 1 97.88 264 LEU B CA 1
ATOM 5587 C C . LEU B 1 264 ? 5.602 -19.031 5.059 1 97.88 264 LEU B C 1
ATOM 5589 O O . LEU B 1 264 ? 6.176 -18.297 5.859 1 97.88 264 LEU B O 1
ATOM 5593 N N . TYR B 1 265 ? 6.117 -20.203 4.723 1 96.56 265 TYR B N 1
ATOM 5594 C CA . TYR B 1 265 ? 7.227 -20.812 5.453 1 96.56 265 TYR B CA 1
ATOM 5595 C C . TYR B 1 265 ? 8.562 -20.422 4.844 1 96.56 265 TYR B C 1
ATOM 5597 O O . TYR B 1 265 ? 9.609 -20.531 5.492 1 96.56 265 TYR B O 1
ATOM 5605 N N . GLY B 1 266 ? 8.523 -19.984 3.639 1 94.69 266 GLY B N 1
ATOM 5606 C CA . GLY B 1 266 ? 9.766 -19.656 2.965 1 94.69 266 GLY B CA 1
ATOM 5607 C C . GLY B 1 266 ? 9.969 -18.172 2.773 1 94.69 266 GLY B C 1
ATOM 5608 O O . GLY B 1 266 ? 9.039 -17.375 2.963 1 94.69 266 GLY B O 1
ATOM 5609 N N . PRO B 1 267 ? 11.195 -17.703 2.396 1 93.31 267 PRO B N 1
ATOM 5610 C CA . PRO B 1 267 ? 11.5 -16.281 2.199 1 93.31 267 PRO B CA 1
ATOM 5611 C C . PRO B 1 267 ? 11.023 -15.766 0.846 1 93.31 267 PRO B C 1
ATOM 5613 O O . PRO B 1 267 ? 11.156 -14.57 0.558 1 93.31 267 PRO B O 1
ATOM 5616 N N . MET B 1 268 ? 10.469 -16.5 -0.114 1 93.56 268 MET B N 1
ATOM 5617 C CA . MET B 1 268 ? 9.875 -16.141 -1.401 1 93.56 268 MET B CA 1
ATOM 5618 C C . MET B 1 268 ? 10.953 -15.812 -2.424 1 93.56 268 MET B C 1
ATOM 5620 O O . MET B 1 268 ? 10.68 -15.711 -3.619 1 93.56 268 MET B O 1
ATOM 5624 N N . ASP B 1 269 ? 12.203 -15.57 -1.994 1 93.5 269 ASP B N 1
ATOM 5625 C CA . ASP B 1 269 ? 13.328 -15.242 -2.865 1 93.5 269 ASP B CA 1
ATOM 5626 C C . ASP B 1 269 ? 14.25 -16.438 -3.053 1 93.5 269 ASP B C 1
ATOM 5628 O O . ASP B 1 269 ? 14.773 -16.984 -2.08 1 93.5 269 ASP B O 1
ATOM 5632 N N . ILE B 1 270 ? 14.469 -16.75 -4.277 1 91.69 270 ILE B N 1
ATOM 5633 C CA . ILE B 1 270 ? 15.172 -17.984 -4.598 1 91.69 270 ILE B CA 1
ATOM 5634 C C . ILE B 1 270 ? 16.625 -17.891 -4.133 1 91.69 270 ILE B C 1
ATOM 5636 O O . ILE B 1 270 ? 17.203 -18.875 -3.666 1 91.69 270 ILE B O 1
ATOM 5640 N N . VAL B 1 271 ? 17.234 -16.734 -4.25 1 91.12 271 VAL B N 1
ATOM 5641 C CA . VAL B 1 271 ? 18.625 -16.562 -3.854 1 91.12 271 VAL B CA 1
ATOM 5642 C C . VAL B 1 271 ? 18.75 -16.672 -2.336 1 91.12 271 VAL B C 1
ATOM 5644 O O . VAL B 1 271 ? 19.672 -17.344 -1.832 1 91.12 271 VAL B O 1
ATOM 5647 N N . VAL B 1 272 ? 17.844 -16.078 -1.691 1 92.69 272 VAL B N 1
ATOM 5648 C CA . VAL B 1 272 ? 17.844 -16.156 -0.235 1 92.69 272 VAL B CA 1
ATOM 5649 C C . VAL B 1 272 ? 17.609 -17.609 0.197 1 92.69 272 VAL B C 1
ATOM 5651 O O . VAL B 1 272 ? 18.234 -18.094 1.144 1 92.69 272 VAL B O 1
ATOM 5654 N N . MET B 1 273 ? 16.734 -18.281 -0.471 1 93.88 273 MET B N 1
ATOM 5655 C CA . MET B 1 273 ? 16.453 -19.688 -0.174 1 93.88 273 MET B CA 1
ATOM 5656 C C . MET B 1 273 ? 17.719 -20.531 -0.342 1 93.88 273 MET B C 1
ATOM 5658 O O . MET B 1 273 ? 17.953 -21.453 0.438 1 93.88 273 MET B O 1
ATOM 5662 N N . TYR B 1 274 ? 18.453 -20.203 -1.311 1 91.38 274 TYR B N 1
ATOM 5663 C CA . TYR B 1 274 ? 19.656 -20.969 -1.622 1 91.38 274 TYR B CA 1
ATOM 5664 C C . TYR B 1 274 ? 20.75 -20.688 -0.606 1 91.38 274 TYR B C 1
ATOM 5666 O O . TYR B 1 274 ? 21.484 -21.609 -0.203 1 91.38 274 TYR B O 1
ATOM 5674 N N . GLU B 1 275 ? 20.859 -19.453 -0.137 1 91.69 275 GLU B N 1
ATOM 5675 C CA . GLU B 1 275 ? 21.984 -19.016 0.688 1 91.69 275 GLU B CA 1
ATOM 5676 C C . GLU B 1 275 ? 21.703 -19.234 2.17 1 91.69 275 GLU B C 1
ATOM 5678 O O . GLU B 1 275 ? 22.625 -19.438 2.965 1 91.69 275 GLU B O 1
ATOM 5683 N N . ASP B 1 276 ? 20.531 -19.219 2.559 1 92.75 276 ASP B N 1
ATOM 5684 C CA . ASP B 1 276 ? 20.172 -19.266 3.973 1 92.75 276 ASP B CA 1
ATOM 5685 C C . ASP B 1 276 ? 20.234 -20.703 4.5 1 92.75 276 ASP B C 1
ATOM 5687 O O . ASP B 1 276 ? 19.203 -21.391 4.551 1 92.75 276 ASP B O 1
ATOM 5691 N N . LEU B 1 277 ? 21.297 -21.047 5.023 1 92.19 277 LEU B N 1
ATOM 5692 C CA . LEU B 1 277 ? 21.516 -22.406 5.508 1 92.19 277 LEU B CA 1
ATOM 5693 C C . LEU B 1 277 ? 20.734 -22.656 6.797 1 92.19 277 LEU B C 1
ATOM 5695 O O . LEU B 1 277 ? 20.297 -23.781 7.059 1 92.19 277 LEU B O 1
ATOM 5699 N N . LYS B 1 278 ? 20.578 -21.625 7.551 1 93.38 278 LYS B N 1
ATOM 5700 C CA . LYS B 1 278 ? 19.797 -21.766 8.781 1 93.38 278 LYS B CA 1
ATOM 5701 C C . LYS B 1 278 ? 18.344 -22.141 8.477 1 93.38 278 LYS B C 1
ATOM 5703 O O . LYS B 1 278 ? 17.781 -23 9.148 1 93.38 278 LYS B O 1
ATOM 5708 N N . TRP B 1 279 ? 17.781 -21.453 7.477 1 94.56 279 TRP B N 1
ATOM 5709 C CA . TRP B 1 279 ? 16.422 -21.766 7.059 1 94.56 279 TRP B CA 1
ATOM 5710 C C . TRP B 1 279 ? 16.328 -23.188 6.496 1 94.56 279 TRP B C 1
ATOM 5712 O O . TRP B 1 279 ? 15.375 -23.906 6.766 1 94.56 279 TRP B O 1
ATOM 5722 N N . GLN B 1 280 ? 17.359 -23.656 5.793 1 93.44 280 GLN B N 1
ATOM 5723 C CA . GLN B 1 280 ? 17.375 -24.969 5.172 1 93.44 280 GLN B CA 1
ATOM 5724 C C . GLN B 1 280 ? 17.422 -26.078 6.223 1 93.44 280 GLN B C 1
ATOM 5726 O O . GLN B 1 280 ? 17.078 -27.234 5.941 1 93.44 280 GLN B O 1
ATOM 5731 N N . ALA B 1 281 ? 17.906 -25.688 7.375 1 93.5 281 ALA B N 1
ATOM 5732 C CA . ALA B 1 281 ? 18 -26.656 8.453 1 93.5 281 ALA B CA 1
ATOM 5733 C C . ALA B 1 281 ? 16.812 -26.547 9.406 1 93.5 281 ALA B C 1
ATOM 5735 O O . ALA B 1 281 ? 16.719 -27.281 10.383 1 93.5 281 ALA B O 1
ATOM 5736 N N . SER B 1 282 ? 15.875 -25.766 9.117 1 94.19 282 SER B N 1
ATOM 5737 C CA . SER B 1 282 ? 14.758 -25.469 10.016 1 94.19 282 SER B CA 1
ATOM 5738 C C . SER B 1 282 ? 13.562 -26.375 9.711 1 94.19 282 SER B C 1
ATOM 5740 O O . SER B 1 282 ? 13.516 -27.031 8.68 1 94.19 282 SER B O 1
ATOM 5742 N N . SER B 1 283 ? 12.617 -26.391 10.664 1 94.81 283 SER B N 1
ATOM 5743 C CA . SER B 1 283 ? 11.367 -27.125 10.469 1 94.81 283 SER B CA 1
ATOM 5744 C C . SER B 1 283 ? 10.5 -26.453 9.398 1 94.81 283 SER B C 1
ATOM 5746 O O . SER B 1 283 ? 9.727 -27.141 8.719 1 94.81 283 SER B O 1
ATOM 5748 N N . GLU B 1 284 ? 10.672 -25.188 9.242 1 94.56 284 GLU B N 1
ATOM 5749 C CA . GLU B 1 284 ? 9.938 -24.453 8.219 1 94.56 284 GLU B CA 1
ATOM 5750 C C . GLU B 1 284 ? 10.312 -24.953 6.82 1 94.56 284 GLU B C 1
ATOM 5752 O O . GLU B 1 284 ? 9.453 -25.047 5.941 1 94.56 284 GLU B O 1
ATOM 5757 N N . PHE B 1 285 ? 11.562 -25.25 6.676 1 95.75 285 PHE B N 1
ATOM 5758 C CA . PHE B 1 285 ? 12.031 -25.75 5.387 1 95.75 285 PHE B CA 1
ATOM 5759 C C . PHE B 1 285 ? 11.422 -27.109 5.078 1 95.75 285 PHE B C 1
ATOM 5761 O O . PHE B 1 285 ? 10.992 -27.375 3.951 1 95.75 285 PHE B O 1
ATOM 5768 N N . VAL B 1 286 ? 11.391 -27.938 6.035 1 94.81 286 VAL B N 1
ATOM 5769 C CA . VAL B 1 286 ? 10.82 -29.266 5.859 1 94.81 286 VAL B CA 1
ATOM 5770 C C . VAL B 1 286 ? 9.344 -29.156 5.48 1 94.81 286 VAL B C 1
ATOM 5772 O O . VAL B 1 286 ? 8.875 -29.844 4.566 1 94.81 286 VAL B O 1
ATOM 5775 N N . ALA B 1 287 ? 8.648 -28.281 6.176 1 95.38 287 ALA B N 1
ATOM 5776 C CA . ALA B 1 287 ? 7.234 -28.062 5.875 1 95.38 287 ALA B CA 1
ATOM 5777 C C . ALA B 1 287 ? 7.051 -27.531 4.453 1 95.38 287 ALA B C 1
ATOM 5779 O O . ALA B 1 287 ? 6.148 -27.969 3.736 1 95.38 287 ALA B O 1
ATOM 5780 N N . ALA B 1 288 ? 7.871 -26.594 4.051 1 96.19 288 ALA B N 1
ATOM 5781 C CA . ALA B 1 288 ? 7.809 -26.047 2.699 1 96.19 288 ALA B CA 1
ATOM 5782 C C . ALA B 1 288 ? 8.062 -27.141 1.654 1 96.19 288 ALA B C 1
ATOM 5784 O O . ALA B 1 288 ? 7.43 -27.141 0.596 1 96.19 288 ALA B O 1
ATOM 5785 N N . CYS B 1 289 ? 8.938 -28.062 1.925 1 94.06 289 CYS B N 1
ATOM 5786 C CA . CYS B 1 289 ? 9.258 -29.156 1.012 1 94.06 289 CYS B CA 1
ATOM 5787 C C . CYS B 1 289 ? 8.055 -30.078 0.829 1 94.06 289 CYS B C 1
ATOM 5789 O O . CYS B 1 289 ? 7.777 -30.531 -0.285 1 94.06 289 CYS B O 1
ATOM 5791 N N . GLU B 1 290 ? 7.453 -30.328 1.943 1 94.38 290 GLU B N 1
ATOM 5792 C CA . GLU B 1 290 ? 6.27 -31.188 1.872 1 94.38 290 GLU B CA 1
ATOM 5793 C C . GLU B 1 290 ? 5.188 -30.562 0.998 1 94.38 290 GLU B C 1
ATOM 5795 O O . GLU B 1 290 ? 4.586 -31.234 0.163 1 94.38 290 GLU B O 1
ATOM 5800 N N . HIS B 1 291 ? 4.965 -29.328 1.181 1 96.12 291 HIS B N 1
ATOM 5801 C CA . HIS B 1 291 ? 3.963 -28.625 0.379 1 96.12 291 HIS B CA 1
ATOM 5802 C C . HIS B 1 291 ? 4.418 -28.484 -1.07 1 96.12 291 HIS B C 1
ATOM 5804 O O . HIS B 1 291 ? 3.594 -28.5 -1.987 1 96.12 291 HIS B O 1
ATOM 5810 N N . ALA B 1 292 ? 5.715 -28.328 -1.283 1 95.5 292 ALA B N 1
ATOM 5811 C CA . ALA B 1 292 ? 6.227 -28.281 -2.65 1 95.5 292 ALA B CA 1
ATOM 5812 C C . ALA B 1 292 ? 5.98 -29.594 -3.379 1 95.5 292 ALA B C 1
ATOM 5814 O O . ALA B 1 292 ? 5.668 -29.609 -4.57 1 95.5 292 ALA B O 1
ATOM 5815 N N . ASN B 1 293 ? 6.164 -30.688 -2.664 1 93.94 293 ASN B N 1
ATOM 5816 C CA . ASN B 1 293 ? 5.848 -32 -3.227 1 93.94 293 ASN B CA 1
ATOM 5817 C C . ASN B 1 293 ? 4.375 -32.094 -3.611 1 93.94 293 ASN B C 1
ATOM 5819 O O . ASN B 1 293 ? 4.043 -32.625 -4.68 1 93.94 293 ASN B O 1
ATOM 5823 N N . ALA B 1 294 ? 3.555 -31.641 -2.705 1 94.62 294 ALA B N 1
ATOM 5824 C CA . ALA B 1 294 ? 2.121 -31.641 -2.982 1 94.62 294 ALA B CA 1
ATOM 5825 C C . ALA B 1 294 ? 1.802 -30.797 -4.207 1 94.62 294 ALA B C 1
ATOM 5827 O O . ALA B 1 294 ? 0.942 -31.156 -5.016 1 94.62 294 ALA B O 1
ATOM 5828 N N . CYS B 1 295 ? 2.457 -29.656 -4.352 1 96.12 295 CYS B N 1
ATOM 5829 C CA . CYS B 1 295 ? 2.236 -28.781 -5.488 1 96.12 295 CYS B CA 1
ATOM 5830 C C . CYS B 1 295 ? 2.623 -29.469 -6.793 1 96.12 295 CYS B C 1
ATOM 5832 O O . CYS B 1 295 ? 1.936 -29.312 -7.805 1 96.12 295 CYS B O 1
ATOM 5834 N N . ALA B 1 296 ? 3.721 -30.203 -6.805 1 93.38 296 ALA B N 1
ATOM 5835 C CA . ALA B 1 296 ? 4.145 -30.891 -8.016 1 93.38 296 ALA B CA 1
ATOM 5836 C C . ALA B 1 296 ? 3.107 -31.938 -8.445 1 93.38 296 ALA B C 1
ATOM 5838 O O . ALA B 1 296 ? 2.764 -32.031 -9.625 1 93.38 296 ALA B O 1
ATOM 5839 N N . LYS B 1 297 ? 2.588 -32.656 -7.516 1 92.06 297 LYS B N 1
ATOM 5840 C CA . LYS B 1 297 ? 1.562 -33.656 -7.812 1 92.06 297 LYS B CA 1
ATOM 5841 C C . LYS B 1 297 ? 0.292 -32.969 -8.344 1 92.06 297 LYS B C 1
ATOM 5843 O O . LYS B 1 297 ? -0.295 -33.438 -9.32 1 92.06 297 LYS B O 1
ATOM 5848 N N . MET B 1 298 ? -0.06 -31.938 -7.648 1 94.06 298 MET B N 1
ATOM 5849 C CA . MET B 1 298 ? -1.277 -31.25 -8.07 1 94.06 298 MET B CA 1
ATOM 5850 C C . MET B 1 298 ? -1.1 -30.609 -9.445 1 94.06 298 MET B C 1
ATOM 5852 O O . MET B 1 298 ? -2.047 -30.562 -10.234 1 94.06 298 MET B O 1
ATOM 5856 N N . ALA B 1 299 ? 0.095 -30.125 -9.711 1 93.06 299 ALA B N 1
ATOM 5857 C CA . ALA B 1 299 ? 0.36 -29.547 -11.023 1 93.06 299 ALA B CA 1
ATOM 5858 C C . ALA B 1 299 ? 0.155 -30.594 -12.125 1 93.06 299 ALA B C 1
ATOM 5860 O O . ALA B 1 299 ? -0.333 -30.266 -13.211 1 93.06 299 ALA B O 1
ATOM 5861 N N . GLN B 1 300 ? 0.488 -31.797 -11.867 1 90 300 GLN B N 1
ATOM 5862 C CA . GLN B 1 300 ? 0.261 -32.875 -12.828 1 90 300 GLN B CA 1
ATOM 5863 C C . GLN B 1 300 ? -1.23 -33.094 -13.055 1 90 300 GLN B C 1
ATOM 5865 O O . GLN B 1 300 ? -1.668 -33.312 -14.188 1 90 300 GLN B O 1
ATOM 5870 N N . HIS B 1 301 ? -1.922 -33.062 -11.961 1 91 301 HIS B N 1
ATOM 5871 C CA . HIS B 1 301 ? -3.365 -33.25 -12.062 1 91 301 HIS B CA 1
ATOM 5872 C C . HIS B 1 301 ? -4.016 -32.062 -12.797 1 91 301 HIS B C 1
ATOM 5874 O O . HIS B 1 301 ? -4.984 -32.25 -13.539 1 91 301 HIS B O 1
ATOM 5880 N N . VAL B 1 302 ? -3.541 -30.875 -12.562 1 91.5 302 VAL B N 1
ATOM 5881 C CA . VAL B 1 302 ? -4.055 -29.703 -13.273 1 91.5 302 VAL B CA 1
ATOM 5882 C C . VAL B 1 302 ? -3.855 -29.875 -14.773 1 91.5 302 VAL B C 1
ATOM 5884 O O . VAL B 1 302 ? -4.758 -29.594 -15.562 1 91.5 302 VAL B O 1
ATOM 5887 N N . LEU B 1 303 ? -2.723 -30.406 -15.18 1 89.31 303 LEU B N 1
ATOM 5888 C CA . LEU B 1 303 ? -2.43 -30.609 -16.594 1 89.31 303 LEU B CA 1
ATOM 5889 C C . LEU B 1 303 ? -3.355 -31.672 -17.188 1 89.31 303 LEU B C 1
ATOM 5891 O O . LEU B 1 303 ? -3.721 -31.594 -18.359 1 89.31 303 LEU B O 1
ATOM 5895 N N . ARG B 1 304 ? -3.75 -32.594 -16.422 1 88.31 304 ARG B N 1
ATOM 5896 C CA . ARG B 1 304 ? -4.633 -33.656 -16.906 1 88.31 304 ARG B CA 1
ATOM 5897 C C . ARG B 1 304 ? -6.047 -33.156 -17.125 1 88.31 304 ARG B C 1
ATOM 5899 O O . ARG B 1 304 ? -6.699 -33.5 -18.109 1 88.31 304 ARG B O 1
ATOM 5906 N N . VAL B 1 305 ? -6.496 -32.312 -16.219 1 90 305 VAL B N 1
ATOM 5907 C CA . VAL B 1 305 ? -7.883 -31.875 -16.297 1 90 305 VAL B CA 1
ATOM 5908 C C . VAL B 1 305 ? -7.977 -30.641 -17.188 1 90 305 VAL B C 1
ATOM 5910 O O . VAL B 1 305 ? -9.039 -30.359 -17.75 1 90 305 VAL B O 1
ATOM 5913 N N . ASP B 1 306 ? -6.914 -29.891 -17.266 1 90.25 306 ASP B N 1
ATOM 5914 C CA . ASP B 1 306 ? -6.816 -28.688 -18.109 1 90.25 306 ASP B CA 1
ATOM 5915 C C . ASP B 1 306 ? -5.508 -28.672 -18.891 1 90.25 306 ASP B C 1
ATOM 5917 O O . ASP B 1 306 ? -4.613 -27.875 -18.609 1 90.25 306 ASP B O 1
ATOM 5921 N N . PRO B 1 307 ? -5.445 -29.375 -19.891 1 87.38 307 PRO B N 1
ATOM 5922 C CA . PRO B 1 307 ? -4.184 -29.562 -20.609 1 87.38 307 PRO B CA 1
ATOM 5923 C C . PRO B 1 307 ? -3.664 -28.281 -21.234 1 87.38 307 PRO B C 1
ATOM 5925 O O . PRO B 1 307 ? -2.457 -28.141 -21.453 1 87.38 307 PRO B O 1
ATOM 5928 N N . HIS B 1 308 ? -4.516 -27.312 -21.5 1 82.88 308 HIS B N 1
ATOM 5929 C CA . HIS B 1 308 ? -4.086 -26.062 -22.125 1 82.88 308 HIS B CA 1
ATOM 5930 C C . HIS B 1 308 ? -3.941 -24.953 -21.078 1 82.88 308 HIS B C 1
ATOM 5932 O O . HIS B 1 308 ? -3.598 -23.828 -21.422 1 82.88 308 HIS B O 1
ATOM 5938 N N . LEU B 1 309 ? -4.125 -25.297 -19.859 1 83.75 309 LEU B N 1
ATOM 5939 C CA . LEU B 1 309 ? -4.012 -24.359 -18.75 1 83.75 309 LEU B CA 1
ATOM 5940 C C . LEU B 1 309 ? -4.746 -23.062 -19.062 1 83.75 309 LEU B C 1
ATOM 5942 O O . LEU B 1 309 ? -4.18 -21.969 -18.906 1 83.75 309 LEU B O 1
ATOM 5946 N N . SER B 1 310 ? -5.957 -23.141 -19.469 1 79.06 310 SER B N 1
ATOM 5947 C CA . SER B 1 310 ? -6.699 -21.984 -19.953 1 79.06 310 SER B CA 1
ATOM 5948 C C . SER B 1 310 ? -7.57 -21.375 -18.859 1 79.06 310 SER B C 1
ATOM 5950 O O . SER B 1 310 ? -7.969 -20.219 -18.953 1 79.06 310 SER B O 1
ATOM 5952 N N . LEU B 1 311 ? -7.816 -22.172 -17.844 1 80.88 311 LEU B N 1
ATOM 5953 C CA . LEU B 1 311 ? -8.758 -21.688 -16.844 1 80.88 311 LEU B CA 1
ATOM 5954 C C . LEU B 1 311 ? -8.148 -20.547 -16.031 1 80.88 311 LEU B C 1
ATOM 5956 O O . LEU B 1 311 ? -8.797 -19.516 -15.828 1 80.88 311 LEU B O 1
ATOM 5960 N N . MET B 1 312 ? -6.945 -20.766 -15.57 1 81.25 312 MET B N 1
ATOM 5961 C CA . MET B 1 312 ? -6.32 -19.781 -14.695 1 81.25 312 MET B CA 1
ATOM 5962 C C . MET B 1 312 ? -5 -19.297 -15.281 1 81.25 312 MET B C 1
ATOM 5964 O O . MET B 1 312 ? -4.059 -19 -14.547 1 81.25 312 MET B O 1
ATOM 5968 N N . TYR B 1 313 ? -4.957 -19.25 -16.531 1 73.5 313 TYR B N 1
ATOM 5969 C CA . TYR B 1 313 ? -3.691 -18.953 -17.188 1 73.5 313 TYR B CA 1
ATOM 5970 C C . TYR B 1 313 ? -3.166 -17.578 -16.781 1 73.5 313 TYR B C 1
ATOM 5972 O O . TYR B 1 313 ? -1.955 -17.344 -16.797 1 73.5 313 TYR B O 1
ATOM 5980 N N . ARG B 1 314 ? -4.023 -16.828 -16.156 1 70.5 314 ARG B N 1
ATOM 5981 C CA . ARG B 1 314 ? -3.639 -15.453 -15.844 1 70.5 314 ARG B CA 1
ATOM 5982 C C . ARG B 1 314 ? -3.051 -15.367 -14.438 1 70.5 314 ARG B C 1
ATOM 5984 O O . ARG B 1 314 ? -2.281 -14.453 -14.133 1 70.5 314 ARG B O 1
ATOM 5991 N N . TYR B 1 315 ? -3.359 -16.266 -13.711 1 80.12 315 TYR B N 1
ATOM 5992 C CA . TYR B 1 315 ? -3.049 -16.125 -12.289 1 80.12 315 TYR B CA 1
ATOM 5993 C C . TYR B 1 315 ? -2.166 -17.266 -11.805 1 80.12 315 TYR B C 1
ATOM 5995 O O . TYR B 1 315 ? -1.529 -17.156 -10.758 1 80.12 315 TYR B O 1
ATOM 6003 N N . TYR B 1 316 ? -2.018 -18.25 -12.641 1 86.38 316 TYR B N 1
ATOM 6004 C CA . TYR B 1 316 ? -1.442 -19.484 -12.141 1 86.38 316 TYR B CA 1
ATOM 6005 C C . TYR B 1 316 ? 0.08 -19.438 -12.18 1 86.38 316 TYR B C 1
ATOM 6007 O O . TYR B 1 316 ? 0.749 -20.047 -11.336 1 86.38 316 TYR B O 1
ATOM 6015 N N . GLY B 1 317 ? 0.64 -18.641 -13.078 1 86.31 317 GLY B N 1
ATOM 6016 C CA . GLY B 1 317 ? 2.059 -18.703 -13.391 1 86.31 317 GLY B CA 1
ATOM 6017 C C . GLY B 1 317 ? 2.945 -18.375 -12.203 1 86.31 317 GLY B C 1
ATOM 6018 O O . GLY B 1 317 ? 3.906 -19.094 -11.922 1 86.31 317 GLY B O 1
ATOM 6019 N N . THR B 1 318 ? 2.645 -17.312 -11.5 1 89.56 318 THR B N 1
ATOM 6020 C CA . THR B 1 318 ? 3.48 -16.875 -10.383 1 89.56 318 THR B CA 1
ATOM 6021 C C . THR B 1 318 ? 3.465 -17.922 -9.266 1 89.56 318 THR B C 1
ATOM 6023 O O . THR B 1 318 ? 4.5 -18.203 -8.664 1 89.56 318 THR B O 1
ATOM 6026 N N . TYR B 1 319 ? 2.305 -18.453 -9.023 1 93.81 319 TYR B N 1
ATOM 6027 C CA . TYR B 1 319 ? 2.189 -19.469 -7.977 1 93.81 319 TYR B CA 1
ATOM 6028 C C . TYR B 1 319 ? 2.957 -20.719 -8.352 1 93.81 319 TYR B C 1
ATOM 6030 O O . TYR B 1 319 ? 3.656 -21.312 -7.516 1 93.81 319 TYR B O 1
ATOM 6038 N N . PHE B 1 320 ? 2.795 -21.047 -9.586 1 93.31 320 PHE B N 1
ATOM 6039 C CA . PHE B 1 320 ? 3.518 -22.219 -10.078 1 93.31 320 PHE B CA 1
ATOM 6040 C C . PHE B 1 320 ? 5.023 -22.016 -9.953 1 93.31 320 PHE B C 1
ATOM 6042 O O . PHE B 1 320 ? 5.734 -22.891 -9.469 1 93.31 320 PHE B O 1
ATOM 6049 N N . LEU B 1 321 ? 5.5 -20.891 -10.336 1 91.81 321 LEU B N 1
ATOM 6050 C CA . LEU B 1 321 ? 6.922 -20.594 -10.242 1 91.81 321 LEU B CA 1
ATOM 6051 C C . LEU B 1 321 ? 7.406 -20.672 -8.797 1 91.81 321 LEU B C 1
ATOM 6053 O O . LEU B 1 321 ? 8.438 -21.281 -8.516 1 91.81 321 LEU B O 1
ATOM 6057 N N . GLN B 1 322 ? 6.719 -20.047 -7.914 1 94.06 322 GLN B N 1
ATOM 6058 C CA . GLN B 1 322 ? 7.082 -20.031 -6.5 1 94.06 322 GLN B CA 1
ATOM 6059 C C . GLN B 1 322 ? 7.133 -21.438 -5.926 1 94.06 322 GLN B C 1
ATOM 6061 O O . GLN B 1 322 ? 7.973 -21.734 -5.07 1 94.06 322 GLN B O 1
ATOM 6066 N N . SER B 1 323 ? 6.277 -22.281 -6.398 1 95.06 323 SER B N 1
ATOM 6067 C CA . SER B 1 323 ? 6.234 -23.641 -5.883 1 95.06 323 SER B CA 1
ATOM 6068 C C . SER B 1 323 ? 7.406 -24.469 -6.398 1 95.06 323 SER B C 1
ATOM 6070 O O . SER B 1 323 ? 7.75 -25.5 -5.816 1 95.06 323 SER B O 1
ATOM 6072 N N . CYS B 1 324 ? 8.039 -24.016 -7.445 1 93.94 324 CYS B N 1
ATOM 6073 C CA . CYS B 1 324 ? 9.117 -24.781 -8.078 1 93.94 324 CYS B CA 1
ATOM 6074 C C . CYS B 1 324 ? 10.469 -24.422 -7.453 1 93.94 324 CYS B C 1
ATOM 6076 O O . CYS B 1 324 ? 11.445 -25.156 -7.625 1 93.94 324 CYS B O 1
ATOM 6078 N N . PHE B 1 325 ? 10.578 -23.328 -6.754 1 93.25 325 PHE B N 1
ATOM 6079 C CA . PHE B 1 325 ? 11.852 -22.812 -6.27 1 93.25 325 PHE B CA 1
ATOM 6080 C C . PHE B 1 325 ? 12.531 -23.828 -5.352 1 93.25 325 PHE B C 1
ATOM 6082 O O . PHE B 1 325 ? 13.75 -24.016 -5.414 1 93.25 325 PHE B O 1
ATOM 6089 N N . ILE B 1 326 ? 11.734 -24.453 -4.59 1 92.5 326 ILE B N 1
ATOM 6090 C CA . ILE B 1 326 ? 12.281 -25.344 -3.574 1 92.5 326 ILE B CA 1
ATOM 6091 C C . ILE B 1 326 ? 13.039 -26.484 -4.246 1 92.5 326 ILE B C 1
ATOM 6093 O O . ILE B 1 326 ? 14.188 -26.766 -3.887 1 92.5 326 ILE B O 1
ATOM 6097 N N . PHE B 1 327 ? 12.5 -27.094 -5.223 1 89 327 PHE B N 1
ATOM 6098 C CA . PHE B 1 327 ? 13.148 -28.234 -5.852 1 89 327 PHE B CA 1
ATOM 6099 C C . PHE B 1 327 ? 14.297 -27.781 -6.746 1 89 327 PHE B C 1
ATOM 6101 O O . PHE B 1 327 ? 15.273 -28.5 -6.926 1 89 327 PHE B O 1
ATOM 6108 N N . LEU B 1 328 ? 14.188 -26.578 -7.145 1 87.25 328 LEU B N 1
ATOM 6109 C CA . LEU B 1 328 ? 15.289 -26.031 -7.926 1 87.25 328 LEU B CA 1
ATOM 6110 C C . LEU B 1 328 ? 16.531 -25.844 -7.059 1 87.25 328 LEU B C 1
ATOM 6112 O O . LEU B 1 328 ? 17.641 -26.188 -7.469 1 87.25 328 LEU B O 1
ATOM 6116 N N . ILE B 1 329 ? 16.328 -25.359 -5.891 1 87 329 ILE B N 1
ATOM 6117 C CA . ILE B 1 329 ? 17.469 -25.094 -5.023 1 87 329 ILE B CA 1
ATOM 6118 C C . ILE B 1 329 ? 18.031 -26.422 -4.512 1 87 329 ILE B C 1
ATOM 6120 O O . ILE B 1 329 ? 19.25 -26.594 -4.391 1 87 329 ILE B O 1
ATOM 6124 N N . LEU B 1 330 ? 17.141 -27.344 -4.281 1 87.81 330 LEU B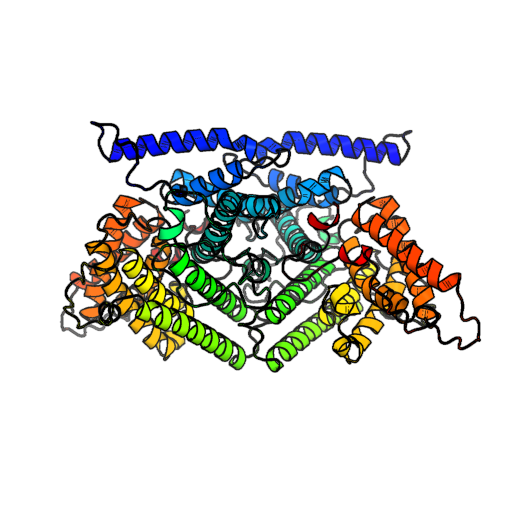 N 1
ATOM 6125 C CA . LEU B 1 330 ? 17.594 -28.656 -3.842 1 87.81 330 LEU B CA 1
ATOM 6126 C C . LEU B 1 330 ? 18.375 -29.359 -4.949 1 87.81 330 LEU B C 1
ATOM 6128 O O . LEU B 1 330 ? 19.406 -29.984 -4.691 1 87.81 330 LEU B O 1
ATOM 6132 N N . ALA B 1 331 ? 17.906 -29.234 -6.074 1 87.19 331 ALA B N 1
ATOM 6133 C CA . ALA B 1 331 ? 18.594 -29.844 -7.215 1 87.19 331 ALA B CA 1
ATOM 6134 C C . ALA B 1 331 ? 19.969 -29.219 -7.43 1 87.19 331 ALA B C 1
ATOM 6136 O O . ALA B 1 331 ? 20.922 -29.922 -7.77 1 87.19 331 ALA B O 1
ATOM 6137 N N . GLN B 1 332 ? 20.047 -27.984 -7.25 1 82.62 332 GLN B N 1
ATOM 6138 C CA . GLN B 1 332 ? 21.312 -27.281 -7.457 1 82.62 332 GLN B CA 1
ATOM 6139 C C . GLN B 1 332 ? 22.312 -27.594 -6.344 1 82.62 332 GLN B C 1
ATOM 6141 O O . GLN B 1 332 ? 23.516 -27.719 -6.59 1 82.62 332 GLN B O 1
ATOM 6146 N N . LYS B 1 333 ? 21.812 -27.688 -5.227 1 83.19 333 LYS B N 1
ATOM 6147 C CA . LYS B 1 333 ? 22.703 -27.922 -4.09 1 83.19 333 LYS B CA 1
ATOM 6148 C C . LYS B 1 333 ? 23.172 -29.375 -4.055 1 83.19 333 LYS B C 1
ATOM 6150 O O . LYS B 1 333 ? 24.344 -29.641 -3.771 1 83.19 333 LYS B O 1
ATOM 6155 N N . LEU B 1 334 ? 22.266 -30.266 -4.277 1 80.62 334 LEU B N 1
ATOM 6156 C CA . LEU B 1 334 ? 22.609 -31.672 -4.168 1 80.62 334 LEU B CA 1
ATOM 6157 C C . LEU B 1 334 ? 23.266 -32.188 -5.449 1 80.62 334 LEU B C 1
ATOM 6159 O O . LEU B 1 334 ? 24.047 -33.125 -5.418 1 80.62 334 LEU B O 1
ATOM 6163 N N . GLY B 1 335 ? 22.922 -31.453 -6.465 1 73.69 335 GLY B N 1
ATOM 6164 C CA . GLY B 1 335 ? 23.484 -31.859 -7.742 1 73.69 335 GLY B CA 1
ATOM 6165 C C . GLY B 1 335 ? 23.234 -33.312 -8.055 1 73.69 335 GLY B C 1
ATOM 6166 O O . GLY B 1 335 ? 22.094 -33.781 -8.016 1 73.69 335 GLY B O 1
ATOM 6167 N N . ARG B 1 336 ? 24.25 -34.031 -8.062 1 66.75 336 ARG B N 1
ATOM 6168 C CA . ARG B 1 336 ? 24.219 -35.406 -8.469 1 66.75 336 ARG B CA 1
ATOM 6169 C C . ARG B 1 336 ? 23.641 -36.281 -7.355 1 66.75 336 ARG B C 1
ATOM 6171 O O . ARG B 1 336 ? 23.219 -37.438 -7.605 1 66.75 336 ARG B O 1
ATOM 6178 N N . GLN B 1 337 ? 23.625 -35.719 -6.219 1 69.88 337 GLN B N 1
ATOM 6179 C CA . GLN B 1 337 ? 23.109 -36.469 -5.066 1 69.88 337 GLN B CA 1
ATOM 6180 C C . GLN B 1 337 ? 21.609 -36.281 -4.91 1 69.88 337 GLN B C 1
ATOM 6182 O O . GLN B 1 337 ? 21.016 -36.75 -3.947 1 69.88 337 GLN B O 1
ATOM 6187 N N . SER B 1 338 ? 21.078 -35.688 -5.965 1 76.38 338 SER B N 1
ATOM 6188 C CA . SER B 1 338 ? 19.641 -35.469 -5.887 1 76.38 338 SER B CA 1
ATOM 6189 C C . SER B 1 338 ? 18.875 -36.812 -5.926 1 76.38 338 SER B C 1
ATOM 6191 O O . SER B 1 338 ? 19.219 -37.688 -6.695 1 76.38 338 SER B O 1
ATOM 6193 N N . ASP B 1 339 ? 17.906 -36.938 -5.086 1 81.88 339 ASP B N 1
ATOM 6194 C CA . ASP B 1 339 ? 17.078 -38.125 -5.031 1 81.88 339 ASP B CA 1
ATOM 6195 C C . ASP B 1 339 ? 16.094 -38.156 -6.211 1 81.88 339 ASP B C 1
ATOM 6197 O O . ASP B 1 339 ? 15.914 -37.156 -6.906 1 81.88 339 ASP B O 1
ATOM 6201 N N . ASP B 1 340 ? 15.562 -39.312 -6.426 1 85.56 340 ASP B N 1
ATOM 6202 C CA . ASP B 1 340 ? 14.641 -39.531 -7.531 1 85.56 340 ASP B CA 1
ATOM 6203 C C . ASP B 1 340 ? 13.414 -38.656 -7.434 1 85.56 340 ASP B C 1
ATOM 6205 O O . ASP B 1 340 ? 12.867 -38.219 -8.453 1 85.56 340 ASP B O 1
ATOM 6209 N N . LEU B 1 341 ? 13.078 -38.312 -6.254 1 85.69 341 LEU B N 1
ATOM 6210 C CA . LEU B 1 341 ? 11.906 -37.5 -6.043 1 85.69 341 LEU B CA 1
ATOM 6211 C C . LEU B 1 341 ? 12.141 -36.062 -6.559 1 85.69 341 LEU B C 1
ATOM 6213 O O . LEU B 1 341 ? 11.266 -35.469 -7.191 1 85.69 341 LEU B O 1
ATOM 6217 N N . ILE B 1 342 ? 13.305 -35.562 -6.254 1 88.38 342 ILE B N 1
ATOM 6218 C CA . ILE B 1 342 ? 13.656 -34.219 -6.695 1 88.38 342 ILE B CA 1
ATOM 6219 C C . ILE B 1 342 ? 13.688 -34.156 -8.219 1 88.38 342 ILE B C 1
ATOM 6221 O O . ILE B 1 342 ? 13.141 -33.25 -8.828 1 88.38 342 ILE B O 1
ATOM 6225 N N . ILE B 1 343 ? 14.273 -35.156 -8.828 1 88.69 343 ILE B N 1
ATOM 6226 C CA . ILE B 1 343 ? 14.406 -35.219 -10.281 1 88.69 343 ILE B CA 1
ATOM 6227 C C . ILE B 1 343 ? 13.031 -35.344 -10.922 1 88.69 343 ILE B C 1
ATOM 6229 O O . ILE B 1 343 ? 12.719 -34.625 -11.883 1 88.69 343 ILE B O 1
ATOM 6233 N N . SER B 1 344 ? 12.25 -36.188 -10.383 1 88.75 344 SER B N 1
ATOM 6234 C CA . SER B 1 344 ? 10.914 -36.406 -10.922 1 88.75 344 SER B CA 1
ATOM 6235 C C . SER B 1 344 ? 10.078 -35.125 -10.82 1 88.75 344 SER B C 1
ATOM 6237 O O . SER B 1 344 ? 9.367 -34.781 -11.766 1 88.75 344 SER B O 1
ATOM 6239 N N . ASN B 1 345 ? 10.125 -34.531 -9.648 1 89.12 345 ASN B N 1
ATOM 6240 C CA . ASN B 1 345 ? 9.359 -33.312 -9.461 1 89.12 345 ASN B CA 1
ATOM 6241 C C . ASN B 1 345 ? 9.828 -32.219 -10.414 1 89.12 345 ASN B C 1
ATOM 6243 O O . ASN B 1 345 ? 9.016 -31.453 -10.953 1 89.12 345 ASN B O 1
ATOM 6247 N N . CYS B 1 346 ? 11.086 -32.062 -10.586 1 89.44 346 CYS B N 1
ATOM 6248 C CA . CYS B 1 346 ? 11.617 -31.062 -11.523 1 89.44 346 CYS B CA 1
ATOM 6249 C C . CYS B 1 346 ? 11.156 -31.359 -12.945 1 89.44 346 CYS B C 1
ATOM 6251 O O . CYS B 1 346 ? 10.844 -30.438 -13.711 1 89.44 346 CYS B O 1
ATOM 6253 N N . ALA B 1 347 ? 11.102 -32.656 -13.281 1 90.81 347 ALA B N 1
ATOM 6254 C CA . ALA B 1 347 ? 10.641 -33.062 -14.609 1 90.81 347 ALA B CA 1
ATOM 6255 C C . ALA B 1 347 ? 9.164 -32.719 -14.797 1 90.81 347 ALA B C 1
ATOM 6257 O O . ALA B 1 347 ? 8.766 -32.219 -15.867 1 90.81 347 ALA B O 1
ATOM 6258 N N . ILE B 1 348 ? 8.375 -32.969 -13.828 1 90 348 ILE B N 1
ATOM 6259 C CA . ILE B 1 348 ? 6.965 -32.625 -13.867 1 90 348 ILE B CA 1
ATOM 6260 C C . ILE B 1 348 ? 6.816 -31.109 -14.031 1 90 348 ILE B C 1
ATOM 6262 O O . ILE B 1 348 ? 6.031 -30.641 -14.859 1 90 348 ILE B O 1
ATOM 6266 N N . ASN B 1 349 ? 7.543 -30.391 -13.234 1 91.38 349 ASN B N 1
ATOM 6267 C CA . ASN B 1 349 ? 7.492 -28.938 -13.297 1 91.38 349 ASN B CA 1
ATOM 6268 C C . ASN B 1 349 ? 7.855 -28.422 -14.68 1 91.38 349 ASN B C 1
ATOM 6270 O O . ASN B 1 349 ? 7.23 -27.484 -15.188 1 91.38 349 ASN B O 1
ATOM 6274 N N . LEU B 1 350 ? 8.844 -29.031 -15.266 1 93.06 350 LEU B N 1
ATOM 6275 C CA . LEU B 1 350 ? 9.25 -28.625 -16.594 1 93.06 350 LEU B CA 1
ATOM 6276 C C . LEU B 1 350 ? 8.148 -28.906 -17.625 1 93.06 350 LEU B C 1
ATOM 6278 O O . LEU B 1 350 ? 7.902 -28.094 -18.516 1 93.06 350 LEU B O 1
ATOM 6282 N N . GLU B 1 351 ? 7.527 -30 -17.516 1 92.5 351 GLU B N 1
ATOM 6283 C CA . GLU B 1 351 ? 6.43 -30.359 -18.406 1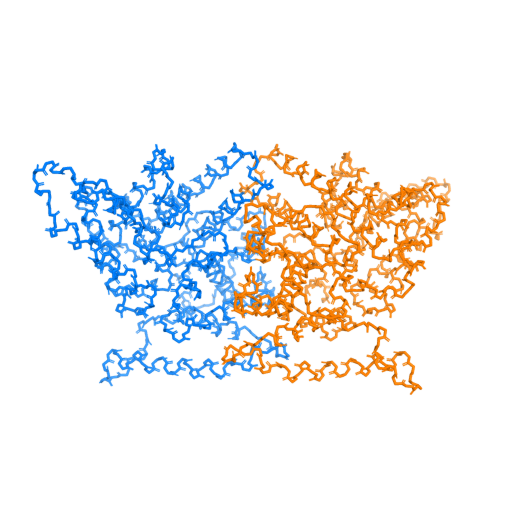 92.5 351 GLU B CA 1
ATOM 6284 C C . GLU B 1 351 ? 5.297 -29.328 -18.312 1 92.5 351 GLU B C 1
ATOM 6286 O O . GLU B 1 351 ? 4.773 -28.891 -19.344 1 92.5 351 GLU B O 1
ATOM 6291 N N . VAL B 1 352 ? 4.941 -29.062 -17.125 1 89.81 352 VAL B N 1
ATOM 6292 C CA . VAL B 1 352 ? 3.867 -28.109 -16.906 1 89.81 352 VAL B CA 1
ATOM 6293 C C . VAL B 1 352 ? 4.285 -26.734 -17.422 1 89.81 352 VAL B C 1
ATOM 6295 O O . VAL B 1 352 ? 3.486 -26.031 -18.047 1 89.81 352 VAL B O 1
ATOM 6298 N N . LEU B 1 353 ? 5.492 -26.375 -17.156 1 89.94 353 LEU B N 1
ATOM 6299 C CA . LEU B 1 353 ? 6.012 -25.078 -17.594 1 89.94 353 LEU B CA 1
ATOM 6300 C C . LEU B 1 353 ? 6 -24.984 -19.125 1 89.94 353 LEU B C 1
ATOM 6302 O O . LEU B 1 353 ? 5.676 -23.938 -19.688 1 89.94 353 LEU B O 1
ATOM 6306 N N . ASP B 1 354 ? 6.309 -26.031 -19.797 1 90.06 354 ASP B N 1
ATOM 6307 C CA . ASP B 1 354 ? 6.305 -26.047 -21.25 1 90.06 354 ASP B CA 1
ATOM 6308 C C . ASP B 1 354 ? 4.895 -25.828 -21.797 1 90.06 354 ASP B C 1
ATOM 6310 O O . ASP B 1 354 ? 4.715 -25.141 -22.812 1 90.06 354 ASP B O 1
ATOM 6314 N N . LYS B 1 355 ? 3.994 -26.422 -21.156 1 86.44 355 LYS B N 1
ATOM 6315 C CA . LYS B 1 355 ? 2.611 -26.219 -21.578 1 86.44 355 LYS B CA 1
ATOM 6316 C C . LYS B 1 355 ? 2.172 -24.766 -21.328 1 86.44 355 LYS B C 1
ATOM 6318 O O . LYS B 1 355 ? 1.394 -24.219 -22.109 1 86.44 355 LYS B O 1
ATOM 6323 N N . PHE B 1 356 ? 2.641 -24.297 -20.266 1 83.25 356 PHE B N 1
ATOM 6324 C CA . PHE B 1 356 ? 2.309 -22.922 -19.938 1 83.25 356 PHE B CA 1
ATOM 6325 C C . PHE B 1 356 ? 2.889 -21.953 -20.969 1 83.25 356 PHE B C 1
ATOM 6327 O O . PHE B 1 356 ? 2.248 -20.969 -21.328 1 83.25 356 PHE B O 1
ATOM 6334 N N . ILE B 1 357 ? 4.094 -22.156 -21.422 1 83.56 357 ILE B N 1
ATOM 6335 C CA . ILE B 1 357 ? 4.762 -21.312 -22.406 1 83.56 357 ILE B CA 1
ATOM 6336 C C . ILE B 1 357 ? 3.967 -21.328 -23.719 1 83.56 357 ILE B C 1
ATOM 6338 O O . ILE B 1 357 ? 3.859 -20.312 -24.391 1 83.56 357 ILE B O 1
ATOM 6342 N N . LEU B 1 358 ? 3.326 -22.422 -23.969 1 80.88 358 LEU B N 1
ATOM 6343 C CA . LEU B 1 358 ? 2.527 -22.531 -25.172 1 80.88 358 LEU B CA 1
ATOM 6344 C C . LEU B 1 358 ? 1.249 -21.719 -25.062 1 80.88 358 LEU B C 1
ATOM 6346 O O . LEU B 1 358 ? 0.756 -21.188 -26.062 1 80.88 358 LEU B O 1
ATOM 6350 N N . THR B 1 359 ? 0.831 -21.578 -23.875 1 75.38 359 THR B N 1
ATOM 6351 C CA . THR B 1 359 ? -0.44 -20.906 -23.656 1 75.38 359 THR B CA 1
ATOM 6352 C C . THR B 1 359 ? -0.227 -19.406 -23.484 1 75.38 359 THR B C 1
ATOM 6354 O O . THR B 1 359 ? -0.943 -18.594 -24.094 1 75.38 359 THR B O 1
ATOM 6357 N N . THR B 1 360 ? 0.679 -18.891 -22.703 1 74.25 360 THR B N 1
ATOM 6358 C CA . THR B 1 360 ? 0.814 -17.484 -22.359 1 74.25 360 THR B CA 1
ATOM 6359 C C . THR B 1 360 ? 2.045 -16.875 -23.031 1 74.25 360 THR B C 1
ATOM 6361 O O . THR B 1 360 ? 2.102 -15.672 -23.281 1 74.25 360 THR B O 1
ATOM 6364 N N . ASN B 1 361 ? 3.086 -17.641 -23.25 1 76.19 361 ASN B N 1
ATOM 6365 C CA . ASN B 1 361 ? 4.301 -17.234 -23.953 1 76.19 361 ASN B CA 1
ATOM 6366 C C . ASN B 1 361 ? 4.957 -16.031 -23.297 1 76.19 361 ASN B C 1
ATOM 6368 O O . ASN B 1 361 ? 5.285 -15.047 -23.969 1 76.19 361 ASN B O 1
ATOM 6372 N N . MET B 1 362 ? 5.059 -16.047 -22.016 1 77.38 362 MET B N 1
ATOM 6373 C CA . MET B 1 362 ? 5.664 -14.945 -21.281 1 77.38 362 MET B CA 1
ATOM 6374 C C . MET B 1 362 ? 7.172 -15.125 -21.156 1 77.38 362 MET B C 1
ATOM 6376 O O . MET B 1 362 ? 7.66 -16.25 -21.078 1 77.38 362 MET B O 1
ATOM 6380 N N . ASP B 1 363 ? 7.914 -14.016 -21.062 1 77.69 363 ASP B N 1
ATOM 6381 C CA . ASP B 1 363 ? 9.375 -14.055 -21.047 1 77.69 363 ASP B CA 1
ATOM 6382 C C . ASP B 1 363 ? 9.883 -14.742 -19.781 1 77.69 363 ASP B C 1
ATOM 6384 O O . ASP B 1 363 ? 10.828 -15.531 -19.844 1 77.69 363 ASP B O 1
ATOM 6388 N N . TYR B 1 364 ? 9.32 -14.445 -18.672 1 79.19 364 TYR B N 1
ATOM 6389 C CA . TYR B 1 364 ? 9.852 -15 -17.422 1 79.19 364 TYR B CA 1
ATOM 6390 C C . TYR B 1 364 ? 9.695 -16.516 -17.406 1 79.19 364 TYR B C 1
ATOM 6392 O O . TYR B 1 364 ? 10.492 -17.219 -16.781 1 79.19 364 TYR B O 1
ATOM 6400 N N . GLN B 1 365 ? 8.719 -17.047 -18.109 1 83.19 365 GLN B N 1
ATOM 6401 C CA . GLN B 1 365 ? 8.508 -18.484 -18.172 1 83.19 365 GLN B CA 1
ATOM 6402 C C . GLN B 1 365 ? 9.57 -19.172 -19.031 1 83.19 365 GLN B C 1
ATOM 6404 O O . GLN B 1 365 ? 10.031 -20.266 -18.703 1 83.19 365 GLN B O 1
ATOM 6409 N N . HIS B 1 366 ? 9.859 -18.453 -20.125 1 84.31 366 HIS B N 1
ATOM 6410 C CA . HIS B 1 366 ? 10.906 -19 -20.984 1 84.31 366 HIS B CA 1
ATOM 6411 C C . HIS B 1 366 ? 12.234 -19.094 -20.234 1 84.31 366 HIS B C 1
ATOM 6413 O O . HIS B 1 366 ? 12.93 -20.109 -20.328 1 84.31 366 HIS B O 1
ATOM 6419 N N . ASP B 1 367 ? 12.531 -18.062 -19.531 1 84.38 367 ASP B N 1
ATOM 6420 C CA . ASP B 1 367 ? 13.781 -18.031 -18.781 1 84.38 367 ASP B CA 1
ATOM 6421 C C . ASP B 1 367 ? 13.797 -19.109 -17.703 1 84.38 367 ASP B C 1
ATOM 6423 O O . ASP B 1 367 ? 14.82 -19.766 -17.484 1 84.38 367 ASP B O 1
ATOM 6427 N N . PHE B 1 368 ? 12.734 -19.312 -17.125 1 87.44 368 PHE B N 1
ATOM 6428 C CA . PHE B 1 368 ? 12.648 -20.312 -16.062 1 87.44 368 PHE B CA 1
ATOM 6429 C C . PHE B 1 368 ? 12.742 -21.719 -16.625 1 87.44 368 PHE B C 1
ATOM 6431 O O . PHE B 1 368 ? 13.359 -22.594 -16.016 1 87.44 368 PHE B O 1
ATOM 6438 N N . ALA B 1 369 ? 12.078 -21.922 -17.719 1 89.81 369 ALA B N 1
ATOM 6439 C CA . ALA B 1 369 ? 12.156 -23.219 -18.359 1 89.81 369 ALA B CA 1
ATOM 6440 C C . ALA B 1 369 ? 13.586 -23.547 -18.766 1 89.81 369 ALA B C 1
ATOM 6442 O O . ALA B 1 369 ? 14.039 -24.688 -18.625 1 89.81 369 ALA B O 1
ATOM 6443 N N . LYS B 1 370 ? 14.242 -22.562 -19.312 1 89.19 370 LYS B N 1
ATOM 6444 C CA . LYS B 1 370 ? 15.648 -22.734 -19.672 1 89.19 370 LYS B CA 1
ATOM 6445 C C . LYS B 1 370 ? 16.484 -23.141 -18.469 1 89.19 370 LYS B C 1
ATOM 6447 O O . LYS B 1 370 ? 17.328 -24.031 -18.562 1 89.19 370 LYS B O 1
ATOM 6452 N N . LEU B 1 371 ? 16.25 -22.5 -17.422 1 88.25 371 LEU B N 1
ATOM 6453 C CA . LEU B 1 371 ? 16.969 -22.797 -16.188 1 88.25 371 LEU B CA 1
ATOM 6454 C C . LEU B 1 371 ? 16.672 -24.219 -15.703 1 88.25 371 LEU B C 1
ATOM 6456 O O . LEU B 1 371 ? 17.578 -24.969 -15.344 1 88.25 371 LEU B O 1
ATOM 6460 N N . LEU B 1 372 ? 15.438 -24.609 -15.703 1 89.75 372 LEU B N 1
ATOM 6461 C CA . LEU B 1 372 ? 15.031 -25.938 -15.234 1 89.75 372 LEU B CA 1
ATOM 6462 C C . LEU B 1 372 ? 15.586 -27.031 -16.141 1 89.75 372 LEU B C 1
ATOM 6464 O O . LEU B 1 372 ? 15.984 -28.094 -15.656 1 89.75 372 LEU B O 1
ATOM 6468 N N . ARG B 1 373 ? 15.57 -26.766 -17.422 1 91 373 ARG B N 1
ATOM 6469 C CA . ARG B 1 373 ? 16.141 -27.734 -18.359 1 91 373 ARG B CA 1
ATOM 6470 C C . ARG B 1 373 ? 17.625 -27.922 -18.109 1 91 373 ARG B C 1
ATOM 6472 O O . ARG B 1 373 ? 18.125 -29.062 -18.172 1 91 373 ARG B O 1
ATOM 6479 N N . LYS B 1 374 ? 18.297 -26.844 -17.922 1 87.94 374 LYS B N 1
ATOM 6480 C CA . LYS B 1 374 ? 19.719 -26.922 -17.625 1 87.94 374 LYS B CA 1
ATOM 6481 C C . LYS B 1 374 ? 19.984 -27.734 -16.375 1 87.94 374 LYS B C 1
ATOM 6483 O O . LYS B 1 374 ? 20.875 -28.594 -16.359 1 87.94 374 LYS B O 1
ATOM 6488 N N . VAL B 1 375 ? 19.266 -27.469 -15.383 1 86.12 375 VAL B N 1
ATOM 6489 C CA . VAL B 1 375 ? 19.438 -28.141 -14.109 1 86.12 375 VAL B CA 1
ATOM 6490 C C . VAL B 1 375 ? 19.125 -29.625 -14.273 1 86.12 375 VAL B C 1
ATOM 6492 O O . VAL B 1 375 ? 19.859 -30.484 -13.766 1 86.12 375 VAL B O 1
ATOM 6495 N N . LEU B 1 376 ? 18.062 -29.969 -14.969 1 87.12 376 LEU B N 1
ATOM 6496 C CA . LEU B 1 376 ? 17.656 -31.359 -15.164 1 87.12 376 LEU B CA 1
ATOM 6497 C C . LEU B 1 376 ? 18.688 -32.094 -16.016 1 87.12 376 LEU B C 1
ATOM 6499 O O . LEU B 1 376 ? 18.969 -33.281 -15.758 1 87.12 376 LEU B O 1
ATOM 6503 N N . SER B 1 377 ? 19.188 -31.391 -17 1 86 377 SER B N 1
ATOM 6504 C CA . SER B 1 377 ? 20.203 -32 -17.844 1 86 377 SER B CA 1
ATOM 6505 C C . SER B 1 377 ? 21.469 -32.312 -17.031 1 86 377 SER B C 1
ATOM 6507 O O . SER B 1 377 ? 22.094 -33.375 -17.234 1 86 377 SER B O 1
ATOM 6509 N N . ASP B 1 378 ? 21.812 -31.453 -16.188 1 82.75 378 ASP B N 1
ATOM 6510 C CA . ASP B 1 378 ? 22.984 -31.656 -15.336 1 82.75 378 ASP B CA 1
ATOM 6511 C C . ASP B 1 378 ? 22.75 -32.812 -14.359 1 82.75 378 ASP B C 1
ATOM 6513 O O . ASP B 1 378 ? 23.703 -33.531 -14.008 1 82.75 378 ASP B O 1
ATOM 6517 N N . LEU B 1 379 ? 21.547 -32.969 -14 1 81.25 379 LEU B N 1
ATOM 6518 C CA . LEU B 1 379 ? 21.219 -34.031 -13.047 1 81.25 379 LEU B CA 1
ATOM 6519 C C . LEU B 1 379 ? 21.203 -35.406 -13.719 1 81.25 379 LEU B C 1
ATOM 6521 O O . LEU B 1 379 ? 21.625 -36.375 -13.133 1 81.25 379 LEU B O 1
ATOM 6525 N N . ILE B 1 380 ? 20.75 -35.438 -14.961 1 76.38 380 ILE B N 1
ATOM 6526 C CA . ILE B 1 380 ? 20.578 -36.688 -15.664 1 76.38 380 ILE B CA 1
ATOM 6527 C C . ILE B 1 380 ? 21.922 -37.125 -16.281 1 76.38 380 ILE B C 1
ATOM 6529 O O . ILE B 1 380 ? 22.266 -38.281 -16.25 1 76.38 380 ILE B O 1
ATOM 6533 N N . GLN B 1 381 ? 22.703 -36.219 -17.078 1 67.38 381 GLN B N 1
ATOM 6534 C CA . GLN B 1 381 ? 23.938 -36.562 -17.797 1 67.38 381 GLN B CA 1
ATOM 6535 C C . GLN B 1 381 ? 25.031 -36.969 -16.828 1 67.38 381 GLN B C 1
ATOM 6537 O O . GLN B 1 381 ? 25.891 -37.781 -17.156 1 67.38 381 GLN B O 1
ATOM 6542 N N . HIS B 1 382 ? 25.219 -36.344 -15.773 1 57.59 382 HIS B N 1
ATOM 6543 C CA . HIS B 1 382 ? 26.344 -36.688 -14.914 1 57.59 382 HIS B CA 1
ATOM 6544 C C . HIS B 1 382 ? 25.875 -37.5 -13.703 1 57.59 382 HIS B C 1
ATOM 6546 O O . HIS B 1 382 ? 25.844 -36.969 -12.586 1 57.59 382 HIS B O 1
ATOM 6552 N N . PRO B 1 383 ? 25.281 -38.656 -13.984 1 50.38 383 PRO B N 1
ATOM 6553 C CA . PRO B 1 383 ? 24.922 -39.438 -12.805 1 50.38 383 PRO B CA 1
ATOM 6554 C C . PRO B 1 383 ? 26.125 -39.781 -11.93 1 50.38 383 PRO B C 1
ATOM 6556 O O . PRO B 1 383 ?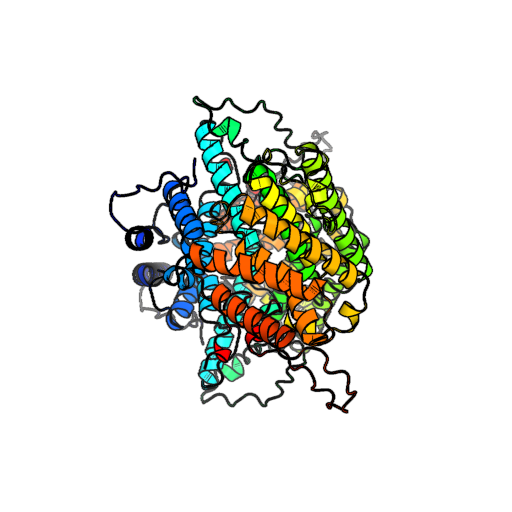 27.266 -39.656 -12.383 1 50.38 383 PRO B O 1
ATOM 6559 N N . THR B 1 384 ? 26 -40.219 -10.68 1 46.16 384 THR B N 1
ATOM 6560 C CA . THR B 1 384 ? 27.016 -40.562 -9.703 1 46.16 384 THR B CA 1
ATOM 6561 C C . THR B 1 384 ? 28.094 -41.438 -10.352 1 46.16 384 THR B C 1
ATOM 6563 O O . THR B 1 384 ? 27.828 -42.562 -10.75 1 46.16 384 THR B O 1
ATOM 6566 N N . SER B 1 385 ? 28.922 -41.156 -11.305 1 42.19 385 SER B N 1
ATOM 6567 C CA . SER B 1 385 ? 30.062 -42.062 -11.234 1 42.19 385 SER B CA 1
ATOM 6568 C C . SER B 1 385 ? 30.594 -42.156 -9.805 1 42.19 385 SER B C 1
ATOM 6570 O O . SER B 1 385 ? 30.609 -41.188 -9.07 1 42.19 385 SER B O 1
ATOM 6572 N N . LYS B 1 386 ? 30.734 -43.438 -9.195 1 44.38 386 LYS B N 1
ATOM 6573 C CA . LYS B 1 386 ? 31.203 -43.906 -7.902 1 44.38 386 LYS B CA 1
ATOM 6574 C C . LYS B 1 386 ? 32.438 -43.125 -7.457 1 44.38 386 LYS B C 1
ATOM 6576 O O . LYS B 1 386 ? 32.969 -43.344 -6.367 1 44.38 386 LYS B O 1
ATOM 6581 N N . GLU B 1 387 ? 33.469 -42.875 -8.25 1 41.16 387 GLU B N 1
ATOM 6582 C CA . GLU B 1 387 ? 34.75 -42.5 -7.707 1 41.16 387 GLU B CA 1
ATOM 6583 C C . GLU B 1 387 ? 34.688 -41.156 -6.984 1 41.16 387 GLU B C 1
ATOM 6585 O O . GLU B 1 387 ? 34.156 -40.188 -7.512 1 41.16 387 GLU B O 1
ATOM 6590 N N . PRO B 1 388 ? 34.906 -41.188 -5.59 1 41 388 PRO B N 1
ATOM 6591 C CA . PRO B 1 388 ? 35.094 -40.031 -4.719 1 41 388 PRO B CA 1
ATOM 6592 C C . PRO B 1 388 ? 35.906 -38.906 -5.363 1 41 388 PRO B C 1
ATOM 6594 O O . PRO B 1 388 ? 36.562 -38.125 -4.66 1 41 388 PRO B O 1
ATOM 6597 N N . GLU B 1 389 ? 36.375 -39.062 -6.535 1 39.31 389 GLU B N 1
ATOM 6598 C CA . GLU B 1 389 ? 37.344 -38 -6.801 1 39.31 389 GLU B CA 1
ATOM 6599 C C . GLU B 1 389 ? 36.938 -36.688 -6.105 1 39.31 389 GLU B C 1
ATOM 6601 O O . GLU B 1 389 ? 35.781 -36.375 -6 1 39.31 389 GLU B O 1
ATOM 6606 N N . LEU B 1 390 ? 37.938 -36.219 -5.262 1 36.78 390 LEU B N 1
ATOM 6607 C CA . LEU B 1 390 ? 38 -34.938 -4.516 1 36.78 390 LEU B CA 1
ATOM 6608 C C . LEU B 1 390 ? 37.312 -33.812 -5.289 1 36.78 390 LEU B C 1
ATOM 6610 O O . LEU B 1 390 ? 37.969 -33.125 -6.062 1 36.78 390 LEU B O 1
ATOM 6614 N N . GLU B 1 391 ? 36.594 -34.156 -6.152 1 37.06 391 GLU B N 1
ATOM 6615 C CA . GLU B 1 391 ? 35.969 -33 -6.77 1 37.06 391 GLU B CA 1
ATOM 6616 C C . GLU B 1 391 ? 35.781 -31.859 -5.758 1 37.06 391 GLU B C 1
ATOM 6618 O O . GLU B 1 391 ? 35.156 -32.062 -4.711 1 37.06 391 GLU B O 1
ATOM 6623 N N . GLU B 1 392 ? 36.812 -31.094 -5.586 1 36.38 392 GLU B N 1
ATOM 6624 C CA . GLU B 1 392 ? 36.781 -29.781 -4.957 1 36.38 392 GLU B CA 1
ATOM 6625 C C . GLU B 1 392 ? 35.375 -29.266 -4.82 1 36.38 392 GLU B C 1
ATOM 6627 O O . GLU B 1 392 ? 34.531 -29.516 -5.688 1 36.38 392 GLU B O 1
ATOM 6632 N N . ALA B 1 393 ? 34.969 -29.016 -3.631 1 37.97 393 ALA B N 1
ATOM 6633 C CA . ALA B 1 393 ? 33.781 -28.297 -3.219 1 37.97 393 ALA B CA 1
ATOM 6634 C C . ALA B 1 393 ? 33.281 -27.375 -4.332 1 37.97 393 ALA B C 1
ATOM 6636 O O . ALA B 1 393 ? 33.781 -26.281 -4.512 1 37.97 393 ALA B O 1
ATOM 6637 N N . ALA B 1 394 ? 33.375 -27.859 -5.551 1 38.69 394 ALA B N 1
ATOM 6638 C CA . ALA B 1 394 ? 32.812 -26.953 -6.555 1 38.69 394 ALA B CA 1
ATOM 6639 C C . ALA B 1 394 ? 31.688 -26.094 -5.957 1 38.69 394 ALA B C 1
ATOM 6641 O O . ALA B 1 394 ? 30.641 -26.609 -5.555 1 38.69 394 ALA B O 1
ATOM 6642 N N . GLN B 1 395 ? 31.922 -25.234 -5.152 1 43.62 395 GLN B N 1
ATOM 6643 C CA . GLN B 1 395 ? 31.125 -24.156 -4.598 1 43.62 395 GLN B CA 1
ATOM 6644 C C . GLN B 1 395 ? 29.938 -23.828 -5.504 1 43.62 395 GLN B C 1
ATOM 6646 O O . GLN B 1 395 ? 30.125 -23.281 -6.594 1 43.62 395 GLN B O 1
ATOM 6651 N N . SER B 1 396 ? 28.984 -24.781 -5.742 1 53.88 396 SER B N 1
ATOM 6652 C CA . SER B 1 396 ? 27.734 -24.641 -6.477 1 53.88 396 SER B CA 1
ATOM 6653 C C . SER B 1 396 ? 27.234 -23.203 -6.469 1 53.88 396 SER B C 1
ATOM 6655 O O . SER B 1 396 ? 26.938 -22.656 -5.41 1 53.88 396 SER B O 1
ATOM 6657 N N . SER B 1 397 ? 27.844 -22.438 -7.25 1 65.69 397 SER B N 1
ATOM 6658 C CA . SER B 1 397 ? 27.469 -21.031 -7.441 1 65.69 397 SER B CA 1
ATOM 6659 C C . SER B 1 397 ? 26.062 -20.906 -8.023 1 65.69 397 SER B C 1
ATOM 6661 O O . SER B 1 397 ? 25.609 -21.781 -8.766 1 65.69 397 SER B O 1
ATOM 6663 N N . LEU B 1 398 ? 25.219 -20.281 -7.445 1 76.12 398 LEU B N 1
ATOM 6664 C CA . LEU B 1 398 ? 23.875 -19.953 -7.902 1 76.12 398 LEU B CA 1
ATOM 6665 C C . LEU B 1 398 ? 23.891 -19.531 -9.367 1 76.12 398 LEU B C 1
ATOM 6667 O O . LEU B 1 398 ? 24.719 -18.719 -9.773 1 76.12 398 LEU B O 1
ATOM 6671 N N . ASP B 1 399 ? 23.203 -20.359 -10.188 1 79.56 399 ASP B N 1
ATOM 6672 C CA . ASP B 1 399 ? 23.047 -19.984 -11.586 1 79.56 399 ASP B CA 1
ATOM 6673 C C . ASP B 1 399 ? 22.656 -18.516 -11.727 1 79.56 399 ASP B C 1
ATOM 6675 O O . ASP B 1 399 ? 21.75 -18.047 -11.023 1 79.56 399 ASP B O 1
ATOM 6679 N N . PRO B 1 400 ? 23.281 -17.797 -12.5 1 79.31 400 PRO B N 1
ATOM 6680 C CA . PRO B 1 400 ? 23 -16.375 -12.672 1 79.31 400 PRO B CA 1
ATOM 6681 C C . PRO B 1 400 ? 21.578 -16.094 -13.133 1 79.31 400 PRO B C 1
ATOM 6683 O O . PRO B 1 400 ? 21.047 -15.016 -12.891 1 79.31 400 PRO B O 1
ATOM 6686 N N . GLU B 1 401 ? 21.031 -17.125 -13.781 1 79.56 401 GLU B N 1
ATOM 6687 C CA . GLU B 1 401 ? 19.656 -16.953 -14.258 1 79.56 401 GLU B CA 1
ATOM 6688 C C . GLU B 1 401 ? 18.672 -16.875 -13.086 1 79.56 401 GLU B C 1
ATOM 6690 O O . GLU B 1 401 ? 17.578 -16.344 -13.234 1 79.56 401 GLU B O 1
ATOM 6695 N N . MET B 1 402 ? 19.094 -17.391 -12.008 1 81.94 402 MET B N 1
ATOM 6696 C CA . MET B 1 402 ? 18.234 -17.344 -10.812 1 81.94 402 MET B CA 1
ATOM 6697 C C . MET B 1 402 ? 18.172 -15.93 -10.258 1 81.94 402 MET B C 1
ATOM 6699 O O . MET B 1 402 ? 17.25 -15.594 -9.5 1 81.94 402 MET B O 1
ATOM 6703 N N . LEU B 1 403 ? 19.094 -15.078 -10.633 1 80.94 403 LEU B N 1
ATOM 6704 C CA . LEU B 1 403 ? 19.172 -13.711 -10.133 1 80.94 403 LEU B CA 1
ATOM 6705 C C . LEU B 1 403 ? 18.062 -12.844 -10.727 1 80.94 403 LEU B C 1
ATOM 6707 O O . LEU B 1 403 ? 17.812 -11.734 -10.25 1 80.94 403 LEU B O 1
ATOM 6711 N N . ARG B 1 404 ? 17.344 -13.477 -11.578 1 81.81 404 ARG B N 1
ATOM 6712 C CA . ARG B 1 404 ? 16.266 -12.75 -12.227 1 81.81 404 ARG B CA 1
ATOM 6713 C C . ARG B 1 404 ? 15.008 -12.742 -11.359 1 81.81 404 ARG B C 1
ATOM 6715 O O . ARG B 1 404 ? 14.141 -11.883 -11.516 1 81.81 404 ARG B O 1
ATOM 6722 N N . TYR B 1 405 ? 14.945 -13.656 -10.492 1 85.06 405 TYR B N 1
ATOM 6723 C CA . TYR B 1 405 ? 13.758 -13.812 -9.664 1 85.06 405 TYR B CA 1
ATOM 6724 C C . TYR B 1 405 ? 14.047 -13.422 -8.219 1 85.06 405 TYR B C 1
ATOM 6726 O O . TYR B 1 405 ? 14.422 -14.273 -7.406 1 85.06 405 TYR B O 1
ATOM 6734 N N . ARG B 1 406 ? 13.859 -12.133 -7.969 1 88.31 406 ARG B N 1
ATOM 6735 C CA . ARG B 1 406 ? 14.227 -11.633 -6.645 1 88.31 406 ARG B CA 1
ATOM 6736 C C . ARG B 1 406 ? 13.023 -11 -5.949 1 88.31 406 ARG B C 1
ATOM 6738 O O . ARG B 1 406 ? 12.359 -10.133 -6.52 1 88.31 406 ARG B O 1
ATOM 6745 N N . TRP B 1 407 ? 12.703 -11.5 -4.793 1 91.12 407 TRP B N 1
ATOM 6746 C CA . TRP B 1 407 ? 11.609 -10.953 -3.996 1 91.12 407 TRP B CA 1
ATOM 6747 C C . TRP B 1 407 ? 12.133 -10.289 -2.729 1 91.12 407 TRP B C 1
ATOM 6749 O O . TRP B 1 407 ? 11.539 -10.422 -1.657 1 91.12 407 TRP B O 1
ATOM 6759 N N . ILE B 1 408 ? 13.266 -9.703 -2.736 1 86.25 408 ILE B N 1
ATOM 6760 C CA . ILE B 1 408 ? 13.836 -8.945 -1.627 1 86.25 408 ILE B CA 1
ATOM 6761 C C . ILE B 1 408 ? 13.594 -7.449 -1.852 1 86.25 408 ILE B C 1
ATOM 6763 O O . ILE B 1 408 ? 13.219 -7.035 -2.949 1 86.25 408 ILE B O 1
ATOM 6767 N N . PRO B 1 409 ? 13.766 -6.727 -0.862 1 77.81 409 PRO B N 1
ATOM 6768 C CA . PRO B 1 409 ? 13.539 -5.285 -1.016 1 77.81 409 PRO B CA 1
ATOM 6769 C C . PRO B 1 409 ? 14.367 -4.672 -2.139 1 77.81 409 PRO B C 1
ATOM 6771 O O . PRO B 1 409 ? 15.555 -4.988 -2.273 1 77.81 409 PRO B O 1
ATOM 6774 N N . GLY B 1 410 ? 13.789 -3.83 -2.914 1 73.5 410 GLY B N 1
ATOM 6775 C CA . GLY B 1 410 ? 14.484 -3.178 -4.016 1 73.5 410 GLY B CA 1
ATOM 6776 C C . GLY B 1 410 ? 14.25 -3.855 -5.352 1 73.5 410 GLY B C 1
ATOM 6777 O O . GLY B 1 410 ? 14.461 -3.25 -6.406 1 73.5 410 GLY B O 1
ATOM 6778 N N . PHE B 1 411 ? 13.828 -5.117 -5.305 1 81.62 411 PHE B N 1
ATOM 6779 C CA . PHE B 1 411 ? 13.57 -5.867 -6.527 1 81.62 411 PHE B CA 1
ATOM 6780 C C . PHE B 1 411 ? 12.07 -6.004 -6.781 1 81.62 411 PHE B C 1
ATOM 6782 O O . PHE B 1 411 ? 11.266 -5.758 -5.887 1 81.62 411 PHE B O 1
ATOM 6789 N N . LYS B 1 412 ? 11.688 -6.344 -8.008 1 81.81 412 LYS B N 1
ATOM 6790 C CA . LYS B 1 412 ? 10.281 -6.352 -8.406 1 81.81 412 LYS B CA 1
ATOM 6791 C C . LYS B 1 412 ? 9.844 -7.75 -8.836 1 81.81 412 LYS B C 1
ATOM 6793 O O . LYS B 1 412 ? 9.086 -7.898 -9.797 1 81.81 412 LYS B O 1
ATOM 6798 N N . GLY B 1 413 ? 10.422 -8.727 -8.258 1 86.62 413 GLY B N 1
ATOM 6799 C CA . GLY B 1 413 ? 9.961 -10.094 -8.445 1 86.62 413 GLY B CA 1
ATOM 6800 C C . GLY B 1 413 ? 10.148 -10.594 -9.867 1 86.62 413 GLY B C 1
ATOM 6801 O O . GLY B 1 413 ? 11.281 -10.781 -10.32 1 86.62 413 GLY B O 1
ATOM 6802 N N . LEU B 1 414 ? 9.016 -10.547 -10.688 1 81.69 414 LEU B N 1
ATOM 6803 C CA . LEU B 1 414 ? 9.039 -11.133 -12.023 1 81.69 414 LEU B CA 1
ATOM 6804 C C . LEU B 1 414 ? 9.617 -10.148 -13.039 1 81.69 414 LEU B C 1
ATOM 6806 O O . LEU B 1 414 ? 9.938 -10.531 -14.164 1 81.69 414 LEU B O 1
ATOM 6810 N N . VAL B 1 415 ? 9.695 -8.883 -12.641 1 75.06 415 VAL B N 1
ATOM 6811 C CA . VAL B 1 415 ? 10.266 -7.898 -13.555 1 75.06 415 VAL B CA 1
ATOM 6812 C C . VAL B 1 415 ? 11.789 -7.98 -13.516 1 75.06 415 VAL B C 1
ATOM 6814 O O . VAL B 1 415 ? 12.391 -7.965 -12.438 1 75.06 415 VAL B O 1
ATOM 6817 N N . PRO B 1 416 ? 12.32 -8.172 -14.719 1 64.19 416 PRO B N 1
ATOM 6818 C CA . PRO B 1 416 ? 13.781 -8.281 -14.758 1 64.19 416 PRO B CA 1
ATOM 6819 C C . PRO B 1 416 ? 14.484 -7.004 -14.305 1 64.19 416 PRO B C 1
ATOM 6821 O O . PRO B 1 416 ? 13.969 -5.902 -14.531 1 64.19 416 PRO B O 1
ATOM 6824 N N . ASN B 1 417 ? 15.523 -7.074 -13.445 1 60.62 417 ASN B N 1
ATOM 6825 C CA . ASN B 1 417 ? 16.328 -5.938 -13.008 1 60.62 417 ASN B CA 1
ATOM 6826 C C . ASN B 1 417 ? 17.094 -5.312 -14.164 1 60.62 417 ASN B C 1
ATOM 6828 O O . ASN B 1 417 ? 17.641 -6.027 -15.016 1 60.62 417 ASN B O 1
ATOM 6832 N N . PRO B 1 418 ? 16.891 -4.02 -14.406 1 53.16 418 PRO B N 1
ATOM 6833 C CA . PRO B 1 418 ? 17.594 -3.406 -15.547 1 53.16 418 PRO B CA 1
ATOM 6834 C C . PRO B 1 418 ? 19.078 -3.707 -15.555 1 53.16 418 PRO B C 1
ATOM 6836 O O . PRO B 1 418 ? 19.703 -3.768 -16.625 1 53.16 418 PRO B O 1
ATOM 6839 N N . ASP B 1 419 ? 19.812 -3.582 -14.469 1 51.09 419 ASP B N 1
ATOM 6840 C CA . ASP B 1 419 ? 21.266 -3.66 -14.508 1 51.09 419 ASP B CA 1
ATOM 6841 C C . ASP B 1 419 ? 21.734 -5.031 -14.992 1 51.09 419 ASP B C 1
ATOM 6843 O O . ASP B 1 419 ? 22.906 -5.227 -15.289 1 51.09 419 ASP B O 1
ATOM 6847 N N . LEU B 1 420 ? 21.016 -6.082 -14.828 1 42.16 420 LEU B N 1
ATOM 6848 C CA . LEU B 1 420 ? 21.625 -7.359 -15.18 1 42.16 420 LEU B CA 1
ATOM 6849 C C . LEU B 1 420 ? 21.547 -7.617 -16.672 1 42.16 420 LEU B C 1
ATOM 6851 O O . LEU B 1 420 ? 22.109 -8.586 -17.172 1 42.16 420 LEU B O 1
ATOM 6855 N N . VAL B 1 421 ? 20.766 -7.055 -17.406 1 35.22 421 VAL B N 1
ATOM 6856 C CA . VAL B 1 421 ? 20.828 -7.363 -18.828 1 35.22 421 VAL B CA 1
ATOM 6857 C C . VAL B 1 421 ? 21.969 -6.574 -19.484 1 35.22 421 VAL B C 1
ATOM 6859 O O . VAL B 1 421 ? 22.234 -6.715 -20.672 1 35.22 421 VAL B O 1
ATOM 6862 N N . GLU B 1 422 ? 22.531 -5.547 -19.125 1 31.94 422 GLU B N 1
ATOM 6863 C CA . GLU B 1 422 ? 23.672 -5.215 -19.984 1 31.94 422 GLU B CA 1
ATOM 6864 C C . GLU B 1 422 ? 24.828 -6.184 -19.766 1 31.94 422 GLU B C 1
ATOM 6866 O O . GLU B 1 422 ? 25.172 -6.512 -18.625 1 31.94 422 GLU B O 1
#

Secondary structure (DSSP, 8-state):
--S--GGGS---TTS-HHHHHHHHHHHHHHHHHHHGGGGSTTS---HHHHHHHHHHHHHGGGSHHHHHHHHHHHHHHHHHHHHTTTTS--TTS-HHHHHHHHHHHHHHHHHHHHHHHHTT---SS-GGGGTTSPPPPPHHHHTSSSPPP---S---TTS-SS-SS--SSSHHHHHHHHHHHHHHHHHHHHHHH-TTTTT-HHHHHHHHHHHHHHHHHHHHHHHHHS-TTGGGGGSTT------TTS-HHHHHHHHHHHHHHHHHHS-S-HHHHHH-HHHHTSHHHHHHHHHHHHHHHHHHHHHHH-TT--SSTTTHHHHHHHHHHHHHH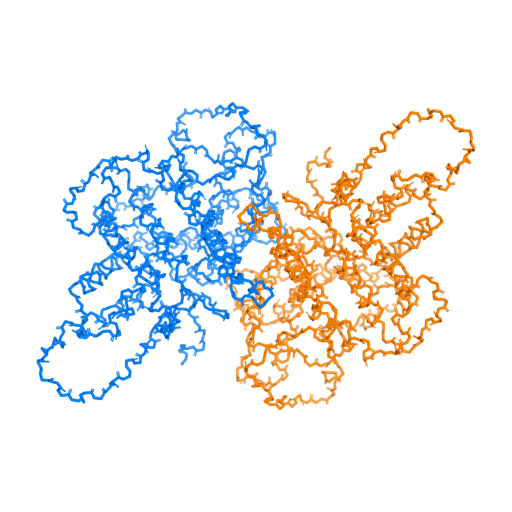HHHHHGGG--HHHHHHHHHHHHHHHHHHHHH--HHHHHHHHHHHHHHHHHHHS---S-------------GGGGG-B-STT--BTSPPGGG--/--S--GGGS---TTS-HHHHHHHHHHHHHHHHHHHGGGGSTTS---HHHHHHHHHHHHHGGGSHHHHTTHHHHHHHHHHHHHHTTTTS--TTS-HHHHHHHHHHHHHHHHHHHHHHHHTT---SS-GGGGTTSPPPPPHHHHTSSSPPP---S---TTS-SS-SS--SSSHHHHHHHHHHHHHHHHHHHHHHH-TTTTT-HHHHHHHHHHHHHHHHHHHHHHHHHS-TTSGGGGSTT------TTS-HHHHHHHHHHHHHHHHHHS-S-HHHHHH-HHHHTSHHHHHHHHHHHHHHHHHHHHHHH-TT--SSTTTHHHHHHHHHHHHHHHHHHHGGG--HHHHHHHHHHHHHHHHHHHHH--HHHHHHHHHHHHHHHHHHHS---S-------------GGGGG-B-STT--BTSPPGGG--